Protein 6X3B (pdb70)

Structure (mmCIF, N/CA/C/O backbone):
data_6X3B
#
_entry.id   6X3B
#
_cell.length_a   97.680
_cell.length_b   54.050
_cell.length_c   137.920
_cell.angle_alpha   90.000
_cell.angle_beta   107.700
_cell.angle_gamma   90.000
#
_symmetry.space_group_name_H-M   'P 1 21 1'
#
loop_
_entity.id
_entity.type
_entity.pdbx_description
1 polymer 'GDP-6-deoxy-D-mannose reductase'
2 non-polymer 'NADPH DIHYDRO-NICOTINAMIDE-ADENINE-DINUCLEOTIDE PHOSPHATE'
3 non-polymer 'NITRATE ION'
4 non-polymer 'PYROPHOSPHATE 2-'
5 water water
#
loop_
_atom_site.group_PDB
_atom_site.id
_atom_site.type_symbol
_atom_site.label_atom_id
_atom_site.label_alt_id
_atom_site.label_comp_id
_atom_site.label_asym_id
_atom_site.label_entity_id
_atom_site.label_seq_id
_atom_site.pdbx_PDB_ins_code
_atom_site.Cartn_x
_atom_site.Cartn_y
_atom_site.Cartn_z
_atom_site.occupancy
_atom_site.B_iso_or_equiv
_atom_site.auth_seq_id
_atom_site.auth_comp_id
_atom_site.auth_asym_id
_atom_site.auth_atom_id
_atom_site.pdbx_PDB_model_num
ATOM 1 N N . GLN A 1 18 ? 63.565 -1.295 20.668 1.00 52.24 -2 GLN A N 1
ATOM 2 C CA . GLN A 1 18 ? 63.217 -2.226 19.593 1.00 53.36 -2 GLN A CA 1
ATOM 3 C C . GLN A 1 18 ? 61.767 -2.067 19.115 1.00 53.71 -2 GLN A C 1
ATOM 4 O O . GLN A 1 18 ? 60.822 -2.190 19.903 1.00 49.17 -2 GLN A O 1
ATOM 6 N N . GLY A 1 19 ? 61.610 -1.791 17.820 1.00 42.20 -1 GLY A N 1
ATOM 7 C CA . GLY A 1 19 ? 60.288 -1.768 17.210 1.00 43.62 -1 GLY A CA 1
ATOM 8 C C . GLY A 1 19 ? 59.440 -0.588 17.656 1.00 45.71 -1 GLY A C 1
ATOM 9 O O . GLY A 1 19 ? 59.922 0.538 17.831 1.00 37.32 -1 GLY A O 1
ATOM 10 N N . HIS A 1 20 ? 58.149 -0.858 17.845 1.00 40.75 0 HIS A N 1
ATOM 11 C CA . HIS A 1 20 ? 57.127 0.150 18.083 1.00 34.61 0 HIS A CA 1
ATOM 12 C C . HIS A 1 20 ? 56.903 0.381 19.573 1.00 39.30 0 HIS A C 1
ATOM 13 O O . HIS A 1 20 ? 57.146 -0.493 20.406 1.00 36.12 0 HIS A O 1
ATOM 20 N N . MET A 1 21 ? 56.412 1.578 19.897 1.00 32.69 1 MET A N 1
ATOM 21 C CA . MET A 1 21 ? 55.711 1.803 21.159 1.00 32.24 1 MET A CA 1
ATOM 22 C C . MET A 1 21 ? 54.336 1.139 21.057 1.00 34.35 1 MET A C 1
ATOM 23 O O . MET A 1 21 ? 53.455 1.637 20.353 1.00 38.44 1 MET A O 1
ATOM 28 N N . THR A 1 22 ? 54.151 0.029 21.761 1.00 31.93 2 THR A N 1
ATOM 29 C CA . THR A 1 22 ? 52.977 -0.819 21.594 1.00 32.05 2 THR A CA 1
ATOM 30 C C . THR A 1 22 ? 51.722 -0.209 22.221 1.00 31.84 2 THR A C 1
ATOM 31 O O . THR A 1 22 ? 51.779 0.406 23.289 1.00 29.42 2 THR A O 1
ATOM 35 N N . GLN A 1 23 ? 50.577 -0.398 21.549 1.00 26.65 3 GLN A N 1
ATOM 36 C CA . GLN A 1 23 ? 49.271 -0.015 22.063 1.00 28.32 3 GLN A CA 1
ATOM 37 C C . GLN A 1 23 ? 48.335 -1.213 22.024 1.00 20.82 3 GLN A C 1
ATOM 38 O O . GLN A 1 23 ? 48.403 -2.037 21.114 1.00 22.67 3 GLN A O 1
ATOM 44 N N . ARG A 1 24 ? 47.450 -1.285 23.014 1.00 20.85 4 ARG A N 1
ATOM 45 C CA . ARG A 1 24 ? 46.547 -2.415 23.170 1.00 19.54 4 ARG A CA 1
ATOM 46 C C . ARG A 1 24 ? 45.304 -2.193 22.318 1.00 23.91 4 ARG A C 1
ATOM 47 O O . ARG A 1 24 ? 44.641 -1.159 22.435 1.00 22.76 4 ARG A O 1
ATOM 55 N N . LEU A 1 25 ? 44.976 -3.181 21.491 1.00 20.53 5 LEU A N 1
ATOM 56 C CA . LEU A 1 25 ? 43.887 -3.084 20.532 1.00 18.28 5 LEU A CA 1
ATOM 57 C C . LEU A 1 25 ? 42.882 -4.192 20.820 1.00 22.05 5 LEU A C 1
ATOM 58 O O . LEU A 1 25 ? 43.259 -5.363 20.901 1.00 18.14 5 LEU A O 1
ATOM 63 N N . PHE A 1 26 ? 41.625 -3.824 21.012 1.00 21.79 6 PHE A N 1
ATOM 64 C CA . PHE A 1 26 ? 40.547 -4.797 21.121 1.00 18.06 6 PHE A CA 1
ATOM 65 C C . PHE A 1 26 ? 39.693 -4.719 19.865 1.00 18.71 6 PHE A C 1
ATOM 66 O O . PHE A 1 26 ? 39.364 -3.623 19.402 1.00 18.80 6 PHE A O 1
ATOM 74 N N . VAL A 1 27 ? 39.343 -5.884 19.313 1.00 17.97 7 VAL A N 1
ATOM 75 C CA . VAL A 1 27 ? 38.581 -5.985 18.070 1.00 17.03 7 VAL A CA 1
ATOM 76 C C . VAL A 1 27 ? 37.340 -6.833 18.333 1.00 24.64 7 VAL A C 1
ATOM 77 O O . VAL A 1 27 ? 37.453 -7.982 18.780 1.00 19.56 7 VAL A O 1
ATOM 81 N N . THR A 1 28 ? 36.165 -6.275 18.072 1.00 18.17 8 THR A N 1
ATOM 82 C CA . THR A 1 28 ? 34.967 -7.108 18.062 1.00 18.05 8 THR A CA 1
ATOM 83 C C . THR A 1 28 ? 34.840 -7.794 16.715 1.00 15.88 8 THR A C 1
ATOM 84 O O . THR A 1 28 ? 35.402 -7.350 15.719 1.00 17.54 8 THR A O 1
ATOM 88 N N . GLY A 1 29 ? 34.063 -8.879 16.681 1.00 17.51 9 GLY A N 1
ATOM 89 C CA . GLY A 1 29 ? 33.838 -9.562 15.420 1.00 17.50 9 GLY A CA 1
ATOM 90 C C . GLY A 1 29 ? 35.032 -10.321 14.907 1.00 19.79 9 GLY A C 1
ATOM 91 O O . GLY A 1 29 ? 35.146 -10.557 13.700 1.00 18.30 9 GLY A O 1
ATOM 92 N N . LEU A 1 30 ? 35.952 -10.695 15.793 1.00 17.49 10 LEU A N 1
ATOM 93 C CA . LEU A 1 30 ? 37.160 -11.374 15.334 1.00 22.16 10 LEU A CA 1
ATOM 94 C C . LEU A 1 30 ? 36.860 -12.688 14.620 1.00 23.93 10 LEU A C 1
ATOM 95 O O . LEU A 1 30 ? 37.676 -13.137 13.809 1.00 23.92 10 LEU A O 1
ATOM 100 N N . SER A 1 31 ? 35.711 -13.303 14.880 1.00 23.76 11 SER A N 1
ATOM 101 C CA . SER A 1 31 ? 35.404 -14.577 14.248 1.00 25.29 11 SER A CA 1
ATOM 102 C C . SER A 1 31 ? 34.788 -14.439 12.861 1.00 29.27 11 SER A C 1
ATOM 103 O O . SER A 1 31 ? 34.617 -15.452 12.178 1.00 21.43 11 SER A O 1
ATOM 106 N N . GLY A 1 32 ? 34.457 -13.227 12.413 1.00 25.59 12 GLY A N 1
ATOM 107 C CA . GLY A 1 32 ? 33.851 -13.052 11.107 1.00 21.42 12 GLY A CA 1
ATOM 108 C C . GLY A 1 32 ? 34.885 -12.997 9.990 1.00 24.04 12 GLY A C 1
ATOM 109 O O . GLY A 1 32 ? 36.075 -13.256 10.183 1.00 24.26 12 GLY A O 1
ATOM 110 N N . PHE A 1 33 ? 34.402 -12.619 8.796 1.00 25.36 13 PHE A N 1
ATOM 111 C CA . PHE A 1 33 ? 35.221 -12.596 7.582 1.00 21.62 13 PHE A CA 1
ATOM 112 C C . PHE A 1 33 ? 36.427 -11.672 7.741 1.00 25.53 13 PHE A C 1
ATOM 113 O O . PHE A 1 33 ? 37.578 -12.099 7.612 1.00 19.54 13 PHE A O 1
ATOM 121 N N . VAL A 1 34 ? 36.180 -10.401 8.047 1.00 19.70 14 VAL A N 1
ATOM 122 C CA . VAL A 1 34 ? 37.260 -9.427 8.143 1.00 18.70 14 VAL A CA 1
ATOM 123 C C . VAL A 1 34 ? 38.106 -9.682 9.388 1.00 18.47 14 VAL A C 1
ATOM 124 O O . VAL A 1 34 ? 39.339 -9.573 9.351 1.00 19.43 14 VAL A O 1
ATOM 128 N N . GLY A 1 35 ? 37.431 -9.994 10.497 1.00 16.00 15 GLY A N 1
ATOM 129 C CA . GLY A 1 35 ? 38.098 -10.241 11.789 1.00 19.92 15 GLY A CA 1
ATOM 130 C C . GLY A 1 35 ? 39.182 -11.300 11.683 1.00 22.12 15 GLY A C 1
ATOM 131 O O . GLY A 1 35 ? 40.304 -11.045 12.146 1.00 21.82 15 GLY A O 1
ATOM 132 N N . LYS A 1 36 ? 38.862 -12.437 11.062 1.00 20.11 16 LYS A N 1
ATOM 133 C CA . LYS A 1 36 ? 39.831 -13.555 10.900 1.00 26.10 16 LYS A CA 1
ATOM 134 C C . LYS A 1 36 ? 41.052 -13.071 10.111 1.00 24.88 16 LYS A C 1
ATOM 135 O O . LYS A 1 36 ? 42.170 -13.461 10.467 1.00 24.49 16 LYS A O 1
ATOM 141 N N . HIS A 1 37 ? 40.833 -12.267 9.070 1.00 18.99 17 HIS A N 1
ATOM 142 C CA . HIS A 1 37 ? 41.953 -11.716 8.268 1.00 22.78 17 HIS A CA 1
ATOM 143 C C . HIS A 1 37 ? 42.752 -10.721 9.118 1.00 21.54 17 HIS A C 1
ATOM 144 O O . HIS A 1 37 ? 43.977 -10.674 8.960 1.00 22.89 17 HIS A O 1
ATOM 151 N N . LEU A 1 38 ? 42.081 -9.965 9.992 1.00 25.03 18 LEU A N 1
ATOM 152 C CA . LEU A 1 38 ? 42.806 -8.992 10.810 1.00 20.87 18 LEU A CA 1
ATOM 153 C C . LEU A 1 38 ? 43.664 -9.688 11.861 1.00 21.73 18 LEU A C 1
ATOM 154 O O . LEU A 1 38 ? 44.803 -9.283 12.104 1.00 21.91 18 LEU A O 1
ATOM 159 N N . GLN A 1 39 ? 43.128 -10.731 12.503 1.00 24.20 19 GLN A N 1
ATOM 160 C CA . GLN A 1 39 ? 43.933 -11.483 13.458 1.00 25.93 19 GLN A CA 1
ATOM 161 C C . GLN A 1 39 ? 45.176 -12.070 12.793 1.00 24.74 19 GLN A C 1
ATOM 162 O O . GLN A 1 39 ? 46.271 -12.032 13.363 1.00 31.38 19 GLN A O 1
ATOM 168 N N . ALA A 1 40 ? 45.033 -12.601 11.579 1.00 25.64 20 ALA A N 1
ATOM 169 C CA . ALA A 1 40 ? 46.193 -13.140 10.871 1.00 26.18 20 ALA A CA 1
ATOM 170 C C . ALA A 1 40 ? 47.172 -12.029 10.508 1.00 31.11 20 ALA A C 1
ATOM 171 O O . ALA A 1 40 ? 48.385 -12.178 10.686 1.00 28.37 20 ALA A O 1
ATOM 173 N N . TYR A 1 41 ? 46.651 -10.905 10.015 1.00 26.51 21 TYR A N 1
ATOM 174 C CA . TYR A 1 41 ? 47.476 -9.747 9.692 1.00 25.14 21 TYR A CA 1
ATOM 175 C C . TYR A 1 41 ? 48.312 -9.328 10.886 1.00 24.90 21 TYR A C 1
ATOM 176 O O . TYR A 1 41 ? 49.533 -9.173 10.778 1.00 36.45 21 TYR A O 1
ATOM 185 N N . LEU A 1 42 ? 47.668 -9.148 12.045 1.00 25.05 22 LEU A N 1
ATOM 186 C CA . LEU A 1 42 ? 48.378 -8.694 13.233 1.00 27.79 22 LEU A CA 1
ATOM 187 C C . LEU A 1 42 ? 49.386 -9.718 13.732 1.00 35.46 22 LEU A C 1
ATOM 188 O O . LEU A 1 42 ? 50.336 -9.345 14.427 1.00 26.10 22 LEU A O 1
ATOM 193 N N . ALA A 1 43 ? 49.202 -10.995 13.403 1.00 31.80 23 ALA A N 1
ATOM 194 C CA . ALA A 1 43 ? 50.162 -12.000 13.840 1.00 40.13 23 ALA A CA 1
ATOM 195 C C . ALA A 1 43 ? 51.412 -12.002 12.973 1.00 37.61 23 ALA A C 1
ATOM 196 O O . ALA A 1 43 ? 52.486 -12.379 13.447 1.00 37.24 23 ALA A O 1
ATOM 198 N N . ALA A 1 44 ? 51.291 -11.591 11.712 1.00 32.22 24 ALA A N 1
ATOM 199 C CA . ALA A 1 44 ? 52.384 -11.688 10.755 1.00 31.65 24 ALA A CA 1
ATOM 200 C C . ALA A 1 44 ? 53.133 -10.379 10.541 1.00 40.77 24 ALA A C 1
ATOM 201 O O . ALA A 1 44 ? 54.289 -10.416 10.108 1.00 41.88 24 ALA A O 1
ATOM 203 N N . ALA A 1 45 ? 52.516 -9.237 10.822 1.00 34.42 25 ALA A N 1
ATOM 204 C CA . ALA A 1 45 ? 53.049 -7.950 10.395 1.00 38.03 25 ALA A CA 1
ATOM 205 C C . ALA A 1 45 ? 53.683 -7.199 11.558 1.00 39.55 25 ALA A C 1
ATOM 206 O O . ALA A 1 45 ? 53.463 -7.512 12.732 1.00 38.28 25 ALA A O 1
ATOM 208 N N . HIS A 1 46 ? 54.496 -6.200 11.207 1.00 41.31 26 HIS A N 1
ATOM 209 C CA . HIS A 1 46 ? 55.147 -5.331 12.182 1.00 42.68 26 HIS A CA 1
ATOM 210 C C . HIS A 1 46 ? 54.254 -4.117 12.392 1.00 36.15 26 HIS A C 1
ATOM 211 O O . HIS A 1 46 ? 54.048 -3.320 11.470 1.00 34.73 26 HIS A O 1
ATOM 218 N N . THR A 1 47 ? 53.712 -3.986 13.599 1.00 27.76 27 THR A N 1
ATOM 219 C CA . THR A 1 47 ? 52.660 -3.016 13.850 1.00 27.65 27 THR A CA 1
ATOM 220 C C . THR A 1 47 ? 52.794 -2.555 15.286 1.00 28.16 27 THR A C 1
ATOM 221 O O . THR A 1 47 ? 53.324 -3.293 16.117 1.00 28.43 27 THR A O 1
ATOM 225 N N . PRO A 1 48 ? 52.323 -1.352 15.617 1.00 28.70 28 PRO A N 1
ATOM 226 C CA . PRO A 1 48 ? 52.282 -0.966 17.031 1.00 31.16 28 PRO A CA 1
ATOM 227 C C . PRO A 1 48 ? 51.103 -1.559 17.784 1.00 28.35 28 PRO A C 1
ATOM 228 O O . PRO A 1 48 ? 51.029 -1.393 19.009 1.00 28.24 28 PRO A O 1
ATOM 232 N N . TRP A 1 49 ? 50.193 -2.255 17.101 1.00 27.30 29 TRP A N 1
ATOM 233 C CA . TRP A 1 49 ? 48.966 -2.740 17.721 1.00 27.79 29 TRP A CA 1
ATOM 234 C C . TRP A 1 49 ? 49.171 -4.155 18.239 1.00 27.48 29 TRP A C 1
ATOM 235 O O . TRP A 1 49 ? 49.521 -5.056 17.476 1.00 37.38 29 TRP A O 1
ATOM 246 N N . ALA A 1 50 ? 48.982 -4.338 19.539 1.00 26.70 30 ALA A N 1
ATOM 247 C CA . ALA A 1 50 ? 48.985 -5.657 20.158 1.00 27.14 30 ALA A CA 1
ATOM 248 C C . ALA A 1 50 ? 47.541 -6.079 20.372 1.00 23.42 30 ALA A C 1
ATOM 249 O O . ALA A 1 50 ? 46.816 -5.441 21.147 1.00 22.04 30 ALA A O 1
ATOM 251 N N . LEU A 1 51 ? 47.139 -7.163 19.715 1.00 22.50 31 LEU A N 1
ATOM 252 C CA . LEU A 1 51 ? 45.753 -7.616 19.778 1.00 22.85 31 LEU A CA 1
ATOM 253 C C . LEU A 1 51 ? 45.450 -8.228 21.140 1.00 26.95 31 LEU A C 1
ATOM 254 O O . LEU A 1 51 ? 46.085 -9.210 21.548 1.00 24.66 31 LEU A O 1
ATOM 259 N N . LEU A 1 52 ? 44.455 -7.674 21.830 1.00 22.50 32 LEU A N 1
ATOM 260 C CA . LEU A 1 52 ? 44.072 -8.210 23.130 1.00 21.99 32 LEU A CA 1
ATOM 261 C C . LEU A 1 52 ? 43.294 -9.516 22.965 1.00 25.57 32 LEU A C 1
ATOM 262 O O . LEU A 1 52 ? 42.508 -9.662 22.021 1.00 23.86 32 LEU A O 1
ATOM 267 N N . PRO A 1 53 ? 43.466 -10.465 23.882 1.00 23.88 33 PRO A N 1
ATOM 268 C CA . PRO A 1 53 ? 42.646 -11.679 23.853 1.00 23.96 33 PRO A CA 1
ATOM 269 C C . PRO A 1 53 ? 41.205 -11.368 24.229 1.00 23.25 33 PRO A C 1
ATOM 270 O O . PRO A 1 53 ? 40.888 -10.368 24.881 1.00 30.89 33 PRO A O 1
ATOM 274 N N . VAL A 1 54 ? 40.313 -12.239 23.777 1.00 22.63 34 VAL A N 1
ATOM 275 C CA . VAL A 1 54 ? 38.903 -12.174 24.141 1.00 27.78 34 VAL A CA 1
ATOM 276 C C . VAL A 1 54 ? 38.685 -13.183 25.270 1.00 28.93 34 VAL A C 1
ATOM 277 O O . VAL A 1 54 ? 38.828 -14.389 25.032 1.00 28.39 34 VAL A O 1
ATOM 281 N N . PRO A 1 55 ? 38.389 -12.738 26.495 1.00 24.67 35 PRO A N 1
ATOM 282 C CA . PRO A 1 55 ? 38.348 -13.677 27.634 1.00 32.39 35 PRO A CA 1
ATOM 283 C C . PRO A 1 55 ? 37.272 -14.743 27.545 1.00 33.94 35 PRO A C 1
ATOM 284 O O . PRO A 1 55 ? 37.448 -15.824 28.125 1.00 29.95 35 PRO A O 1
ATOM 288 N N . HIS A 1 56 ? 36.158 -14.478 26.867 1.00 29.38 36 HIS A N 1
ATOM 289 C CA . HIS A 1 56 ? 35.052 -15.431 26.815 1.00 29.53 36 HIS A CA 1
ATOM 290 C C . HIS A 1 56 ? 34.109 -14.973 25.711 1.00 30.42 36 HIS A C 1
ATOM 291 O O . HIS A 1 56 ? 34.205 -13.842 25.230 1.00 24.48 36 HIS A O 1
ATOM 298 N N . ARG A 1 57 ? 33.198 -15.860 25.309 1.00 25.53 37 ARG A N 1
ATOM 299 C CA . ARG A 1 57 ? 32.213 -15.490 24.300 1.00 25.45 37 ARG A CA 1
ATOM 300 C C . ARG A 1 57 ? 31.321 -14.381 24.846 1.00 28.64 37 ARG A C 1
ATOM 301 O O . ARG A 1 57 ? 31.039 -14.318 26.044 1.00 26.02 37 ARG A O 1
ATOM 303 N N . TYR A 1 58 ? 30.884 -13.487 23.961 1.00 25.92 38 TYR A N 1
ATOM 304 C CA . TYR A 1 58 ? 30.054 -12.375 24.394 1.00 26.67 38 TYR A CA 1
ATOM 305 C C . TYR A 1 58 ? 28.988 -12.107 23.347 1.00 21.30 38 TYR A C 1
ATOM 306 O O . TYR A 1 58 ? 29.106 -12.495 22.182 1.00 23.35 38 TYR A O 1
ATOM 315 N N . ASP A 1 59 ? 27.919 -11.469 23.803 1.00 24.71 39 ASP A N 1
ATOM 316 C CA . ASP A 1 59 ? 26.801 -11.072 22.962 1.00 23.31 39 ASP A CA 1
ATOM 317 C C . ASP A 1 59 ? 26.583 -9.580 23.166 1.00 19.41 39 ASP A C 1
ATOM 318 O O . ASP A 1 59 ? 26.289 -9.146 24.282 1.00 23.40 39 ASP A O 1
ATOM 323 N N . LEU A 1 60 ? 26.686 -8.810 22.083 1.00 22.19 40 LEU A N 1
ATOM 324 C CA . LEU A 1 60 ? 26.525 -7.364 22.171 1.00 22.07 40 LEU A CA 1
ATOM 325 C C . LEU A 1 60 ? 25.126 -6.968 22.611 1.00 26.70 40 LEU A C 1
ATOM 326 O O . LEU A 1 60 ? 24.941 -5.862 23.147 1.00 21.56 40 LEU A O 1
ATOM 331 N N . LEU A 1 61 ? 24.144 -7.849 22.412 1.00 20.10 41 LEU A N 1
ATOM 332 C CA . LEU A 1 61 ? 22.795 -7.644 22.919 1.00 27.24 41 LEU A CA 1
ATOM 333 C C . LEU A 1 61 ? 22.673 -7.837 24.425 1.00 25.82 41 LEU A C 1
ATOM 334 O O . LEU A 1 61 ? 21.617 -7.516 24.977 1.00 27.97 41 LEU A O 1
ATOM 339 N N . GLU A 1 62 ? 23.690 -8.376 25.098 1.00 23.05 42 GLU A N 1
ATOM 340 C CA . GLU A 1 62 ? 23.587 -8.720 26.518 1.00 22.57 42 GLU A CA 1
ATOM 341 C C . GLU A 1 62 ? 24.657 -7.965 27.301 1.00 25.61 42 GLU A C 1
ATOM 342 O O . GLU A 1 62 ? 25.807 -8.422 27.380 1.00 23.50 42 GLU A O 1
ATOM 348 N N . PRO A 1 63 ? 24.332 -6.812 27.893 1.00 25.26 43 PRO A N 1
ATOM 349 C CA . PRO A 1 63 ? 25.352 -6.042 28.626 1.00 28.43 43 PRO A CA 1
ATOM 350 C C . PRO A 1 63 ? 26.108 -6.835 29.687 1.00 29.81 43 PRO A C 1
ATOM 351 O O . PRO A 1 63 ? 27.302 -6.579 29.889 1.00 28.46 43 PRO A O 1
ATOM 355 N N . ASP A 1 64 ? 25.477 -7.802 30.360 1.00 26.69 44 ASP A N 1
ATOM 356 C CA . ASP A 1 64 ? 26.216 -8.556 31.381 1.00 35.24 44 ASP A CA 1
ATOM 357 C C . ASP A 1 64 ? 27.347 -9.389 30.799 1.00 24.07 44 ASP A C 1
ATOM 358 O O . ASP A 1 64 ? 28.289 -9.718 31.526 1.00 29.57 44 ASP A O 1
ATOM 363 N N . SER A 1 65 ? 27.273 -9.762 29.520 1.00 24.69 45 SER A N 1
ATOM 364 C CA . SER A 1 65 ? 28.353 -10.535 28.914 1.00 28.44 45 SER A CA 1
ATOM 365 C C . SER A 1 65 ? 29.555 -9.673 28.533 1.00 27.06 45 SER A C 1
ATOM 366 O O . SER A 1 65 ? 30.601 -10.215 28.156 1.00 24.59 45 SER A O 1
ATOM 369 N N . LEU A 1 66 ? 29.436 -8.349 28.614 1.00 26.38 46 LEU A N 1
ATOM 370 C CA . LEU A 1 66 ? 30.522 -7.465 28.200 1.00 28.56 46 LEU A CA 1
ATOM 371 C C . LEU A 1 66 ? 31.399 -7.015 29.357 1.00 31.11 46 LEU A C 1
ATOM 372 O O . LEU A 1 66 ? 32.530 -6.585 29.121 1.00 31.43 46 LEU A O 1
ATOM 377 N N . GLY A 1 67 ? 30.911 -7.132 30.588 1.00 30.75 47 GLY A N 1
ATOM 378 C CA . GLY A 1 67 ? 31.561 -6.562 31.752 1.00 38.75 47 GLY A CA 1
ATOM 379 C C . GLY A 1 67 ? 33.053 -6.778 31.887 1.00 43.29 47 GLY A C 1
ATOM 380 O O . GLY A 1 67 ? 33.801 -5.799 32.000 1.00 42.00 47 GLY A O 1
ATOM 381 N N . ASP A 1 68 ? 33.503 -8.038 31.867 1.00 37.91 48 ASP A N 1
ATOM 382 C CA . ASP A 1 68 ? 34.891 -8.385 32.161 1.00 35.55 48 ASP A CA 1
ATOM 383 C C . ASP A 1 68 ? 35.702 -8.720 30.911 1.00 34.78 48 ASP A C 1
ATOM 384 O O . ASP A 1 68 ? 36.643 -9.521 30.982 1.00 28.63 48 ASP A O 1
ATOM 389 N N . LEU A 1 69 ? 35.385 -8.102 29.768 1.00 24.03 49 LEU A N 1
ATOM 390 C CA . LEU A 1 69 ? 36.099 -8.427 28.539 1.00 22.75 49 LEU A CA 1
ATOM 391 C C . LEU A 1 69 ? 37.509 -7.840 28.480 1.00 20.75 49 LEU A C 1
ATOM 392 O O . LEU A 1 69 ? 38.294 -8.249 27.619 1.00 22.59 49 LEU A O 1
ATOM 397 N N . TRP A 1 70 ? 37.844 -6.880 29.335 1.00 22.58 50 TRP A N 1
ATOM 398 C CA . TRP A 1 70 ? 39.094 -6.125 29.209 1.00 19.25 50 TRP A CA 1
ATOM 399 C C . TRP A 1 70 ? 39.868 -6.155 30.525 1.00 23.99 50 TRP A C 1
ATOM 400 O O . TRP A 1 70 ? 39.973 -5.140 31.225 1.00 27.62 50 TRP A O 1
ATOM 411 N N . PRO A 1 71 ? 40.454 -7.306 30.876 1.00 26.68 51 PRO A N 1
ATOM 412 C CA . PRO A 1 71 ? 41.403 -7.314 32.011 1.00 26.84 51 PRO A CA 1
ATOM 413 C C . PRO A 1 71 ? 42.503 -6.273 31.847 1.00 24.07 51 PRO A C 1
ATOM 414 O O . PRO A 1 71 ? 42.769 -5.493 32.779 1.00 28.50 51 PRO A O 1
ATOM 418 N N . GLU A 1 72 ? 43.127 -6.207 30.673 1.00 23.36 52 GLU A N 1
ATOM 419 C CA . GLU A 1 72 ? 43.919 -5.042 30.289 1.00 22.79 52 GLU A CA 1
ATOM 420 C C . GLU A 1 72 ? 43.077 -4.108 29.420 1.00 24.00 52 GLU A C 1
ATOM 421 O O . GLU A 1 72 ? 42.381 -4.561 28.506 1.00 24.79 52 GLU A O 1
ATOM 427 N N . LEU A 1 73 ? 43.175 -2.796 29.693 1.00 23.49 53 LEU A N 1
ATOM 428 C CA . LEU A 1 73 ? 42.343 -1.794 29.009 1.00 25.16 53 LEU A CA 1
ATOM 429 C C . LEU A 1 73 ? 42.850 -1.549 27.590 1.00 22.59 53 LEU A C 1
ATOM 430 O O . LEU A 1 73 ? 44.048 -1.330 27.396 1.00 24.80 53 LEU A O 1
ATOM 435 N N . PRO A 1 74 ? 41.987 -1.580 26.579 1.00 19.54 54 PRO A N 1
ATOM 436 C CA . PRO A 1 74 ? 42.452 -1.237 25.230 1.00 21.36 54 PRO A CA 1
ATOM 437 C C . PRO A 1 74 ? 42.724 0.258 25.102 1.00 21.20 54 PRO A C 1
ATOM 438 O O . PRO A 1 74 ? 42.041 1.090 25.702 1.00 18.87 54 PRO A O 1
ATOM 442 N N . ASP A 1 75 ? 43.766 0.581 24.335 1.00 20.42 55 ASP A N 1
ATOM 443 C CA . ASP A 1 75 ? 43.996 1.944 23.871 1.00 25.03 55 ASP A CA 1
ATOM 444 C C . ASP A 1 75 ? 43.132 2.274 22.670 1.00 21.56 55 ASP A C 1
ATOM 445 O O . ASP A 1 75 ? 42.880 3.454 22.385 1.00 18.54 55 ASP A O 1
ATOM 450 N N . ALA A 1 76 ? 42.733 1.248 21.932 1.00 19.75 56 ALA A N 1
ATOM 451 C CA . ALA A 1 76 ? 41.952 1.438 20.718 1.00 19.11 56 ALA A CA 1
ATOM 452 C C . ALA A 1 76 ? 41.038 0.241 20.539 1.00 23.48 56 ALA A C 1
ATOM 453 O O . ALA A 1 76 ? 41.357 -0.872 20.953 1.00 20.52 56 ALA A O 1
ATOM 455 N N . VAL A 1 77 ? 39.907 0.486 19.897 1.00 19.79 57 VAL A N 1
ATOM 456 C CA . VAL A 1 77 ? 38.909 -0.530 19.615 1.00 19.94 57 VAL A CA 1
ATOM 457 C C . VAL A 1 77 ? 38.552 -0.410 18.144 1.00 19.48 57 VAL A C 1
ATOM 458 O O . VAL A 1 77 ? 38.370 0.703 17.646 1.00 20.45 57 VAL A O 1
ATOM 462 N N . ILE A 1 78 ? 38.506 -1.538 17.436 1.00 15.46 58 ILE A N 1
ATOM 463 C CA . ILE A 1 78 ? 37.912 -1.609 16.102 1.00 15.44 58 ILE A CA 1
ATOM 464 C C . ILE A 1 78 ? 36.656 -2.447 16.229 1.00 22.34 58 ILE A C 1
ATOM 465 O O . ILE A 1 78 ? 36.710 -3.595 16.696 1.00 18.98 58 ILE A O 1
ATOM 470 N N . HIS A 1 79 ? 35.520 -1.869 15.852 1.00 17.43 59 HIS A N 1
ATOM 471 C CA . HIS A 1 79 ? 34.230 -2.499 16.067 1.00 17.88 59 HIS A CA 1
ATOM 472 C C . HIS A 1 79 ? 33.754 -2.995 14.706 1.00 18.83 59 HIS A C 1
ATOM 473 O O . HIS A 1 79 ? 33.267 -2.210 13.889 1.00 17.36 59 HIS A O 1
ATOM 480 N N . LEU A 1 80 ? 33.926 -4.300 14.467 1.00 20.30 60 LEU A N 1
ATOM 481 C CA . LEU A 1 80 ? 33.484 -4.988 13.266 1.00 19.17 60 LEU A CA 1
ATOM 482 C C . LEU A 1 80 ? 32.173 -5.734 13.447 1.00 18.64 60 LEU A C 1
ATOM 483 O O . LEU A 1 80 ? 31.451 -5.930 12.467 1.00 22.57 60 LEU A O 1
ATOM 488 N N . ALA A 1 81 ? 31.847 -6.146 14.666 1.00 20.14 61 ALA A N 1
ATOM 489 C CA . ALA A 1 81 ? 30.801 -7.140 14.879 1.00 18.57 61 ALA A CA 1
ATOM 490 C C . ALA A 1 81 ? 29.411 -6.602 14.554 1.00 24.51 61 ALA A C 1
ATOM 491 O O . ALA A 1 81 ? 29.083 -5.445 14.839 1.00 21.33 61 ALA A O 1
ATOM 493 N N . GLY A 1 82 ? 28.576 -7.458 13.993 1.00 17.69 62 GLY A N 1
ATOM 494 C CA . GLY A 1 82 ? 27.207 -7.067 13.734 1.00 22.91 62 GLY A CA 1
ATOM 495 C C . GLY A 1 82 ? 26.531 -7.997 12.748 1.00 22.30 62 GLY A C 1
ATOM 496 O O . GLY A 1 82 ? 27.080 -9.020 12.334 1.00 18.11 62 GLY A O 1
ATOM 497 N N . GLN A 1 83 ? 25.333 -7.581 12.365 1.00 16.56 63 GLN A N 1
ATOM 498 C CA . GLN A 1 83 ? 24.489 -8.299 11.428 1.00 19.09 63 GLN A CA 1
ATOM 499 C C . GLN A 1 83 ? 24.772 -7.669 10.069 1.00 23.51 63 GLN A C 1
ATOM 500 O O . GLN A 1 83 ? 24.459 -6.495 9.845 1.00 20.30 63 GLN A O 1
ATOM 506 N N . THR A 1 84 ? 25.405 -8.417 9.174 1.00 18.45 64 THR A N 1
ATOM 507 C CA . THR A 1 84 ? 26.005 -7.799 7.998 1.00 22.59 64 THR A CA 1
ATOM 508 C C . THR A 1 84 ? 25.337 -8.218 6.696 1.00 21.38 64 THR A C 1
ATOM 509 O O . THR A 1 84 ? 25.836 -7.868 5.622 1.00 23.12 64 THR A O 1
ATOM 513 N N . TYR A 1 85 ? 24.233 -8.950 6.760 1.00 20.88 65 TYR A N 1
ATOM 514 C CA . TYR A 1 85 ? 23.585 -9.504 5.577 1.00 27.23 65 TYR A CA 1
ATOM 515 C C . TYR A 1 85 ? 22.329 -8.690 5.251 1.00 26.16 65 TYR A C 1
ATOM 516 O O . TYR A 1 85 ? 21.408 -8.618 6.068 1.00 24.26 65 TYR A O 1
ATOM 525 N N . VAL A 1 86 ? 22.294 -8.084 4.056 1.00 23.66 66 VAL A N 1
ATOM 526 C CA . VAL A 1 86 ? 21.138 -7.271 3.681 1.00 18.37 66 VAL A CA 1
ATOM 527 C C . VAL A 1 86 ? 19.842 -8.076 3.644 1.00 20.54 66 VAL A C 1
ATOM 528 O O . VAL A 1 86 ? 18.835 -7.603 4.191 1.00 21.84 66 VAL A O 1
ATOM 532 N N . PRO A 1 87 ? 19.795 -9.287 3.069 1.00 27.22 67 PRO A N 1
ATOM 533 C CA . PRO A 1 87 ? 18.512 -10.015 3.099 1.00 23.06 67 PRO A CA 1
ATOM 534 C C . PRO A 1 87 ? 18.029 -10.310 4.505 1.00 21.99 67 PRO A C 1
ATOM 535 O O . PRO A 1 87 ? 16.830 -10.213 4.764 1.00 22.48 67 PRO A O 1
ATOM 539 N N . GLU A 1 88 ? 18.936 -10.618 5.440 1.00 19.22 68 GLU A N 1
ATOM 540 C CA . GLU A 1 88 ? 18.525 -10.840 6.823 1.00 21.17 68 GLU A CA 1
ATOM 541 C C . GLU A 1 88 ? 17.954 -9.565 7.447 1.00 18.69 68 GLU A C 1
ATOM 542 O O . GLU A 1 88 ? 17.033 -9.620 8.271 1.00 19.62 68 GLU A O 1
ATOM 548 N N . ALA A 1 89 ? 18.504 -8.409 7.081 1.00 16.75 69 ALA A N 1
ATOM 549 C CA . ALA A 1 89 ? 17.991 -7.157 7.630 1.00 17.47 69 ALA A CA 1
ATOM 550 C C . ALA A 1 89 ? 16.597 -6.869 7.095 1.00 17.70 69 ALA A C 1
ATOM 551 O O . ALA A 1 89 ? 15.737 -6.374 7.829 1.00 19.25 69 ALA A O 1
ATOM 553 N N . PHE A 1 90 ? 16.349 -7.161 5.819 1.00 15.46 70 PHE A N 1
ATOM 554 C CA . PHE A 1 90 ? 14.990 -6.997 5.310 1.00 21.48 70 PHE A CA 1
ATOM 555 C C . PHE A 1 90 ? 14.032 -7.960 5.995 1.00 25.34 70 PHE A C 1
ATOM 556 O O . PHE A 1 90 ? 12.872 -7.615 6.254 1.00 21.18 70 PHE A O 1
ATOM 564 N N . ARG A 1 91 ? 14.507 -9.176 6.300 1.00 23.74 71 ARG A N 1
ATOM 565 C CA . ARG A 1 91 ? 13.656 -10.170 6.946 1.00 21.23 71 ARG A CA 1
ATOM 566 C C . ARG A 1 91 ? 13.270 -9.746 8.355 1.00 25.91 71 ARG A C 1
ATOM 567 O O . ARG A 1 91 ? 12.119 -9.933 8.768 1.00 21.26 71 ARG A O 1
ATOM 575 N N . ASP A 1 92 ? 14.218 -9.188 9.116 1.00 20.29 72 ASP A N 1
ATOM 576 C CA . ASP A 1 92 ? 13.991 -8.813 10.511 1.00 21.47 72 ASP A CA 1
ATOM 577 C C . ASP A 1 92 ? 14.723 -7.502 10.788 1.00 24.94 72 ASP A C 1
ATOM 578 O O . ASP A 1 92 ? 15.820 -7.487 11.372 1.00 20.39 72 ASP A O 1
ATOM 583 N N . PRO A 1 93 ? 14.139 -6.371 10.369 1.00 19.60 73 PRO A N 1
ATOM 584 C CA . PRO A 1 93 ? 14.831 -5.074 10.550 1.00 17.27 73 PRO A CA 1
ATOM 585 C C . PRO A 1 93 ? 15.061 -4.718 12.008 1.00 18.23 73 PRO A C 1
ATOM 586 O O . PRO A 1 93 ? 16.110 -4.170 12.350 1.00 19.75 73 PRO A O 1
ATOM 590 N N . ALA A 1 94 ? 14.104 -5.022 12.887 1.00 19.67 74 ALA A N 1
ATOM 591 C CA . ALA A 1 94 ? 14.274 -4.714 14.298 1.00 20.47 74 ALA A CA 1
ATOM 592 C C . ALA A 1 94 ? 15.511 -5.387 14.864 1.00 20.14 74 ALA A C 1
ATOM 593 O O . ALA A 1 94 ? 16.306 -4.750 15.567 1.00 20.43 74 ALA A O 1
ATOM 595 N N . ARG A 1 95 ? 15.704 -6.671 14.548 1.00 19.88 75 ARG A N 1
ATOM 596 C CA . ARG A 1 95 ? 16.869 -7.375 15.073 1.00 17.58 75 ARG A CA 1
ATOM 597 C C . ARG A 1 95 ? 18.159 -6.796 14.520 1.00 20.01 75 ARG A C 1
ATOM 598 O O . ARG A 1 95 ? 19.175 -6.750 15.219 1.00 19.89 75 ARG A O 1
ATOM 606 N N . THR A 1 96 ? 18.161 -6.389 13.251 1.00 18.80 76 THR A N 1
ATOM 607 C CA . THR A 1 96 ? 19.370 -5.771 12.715 1.00 21.17 76 THR A CA 1
ATOM 608 C C . THR A 1 96 ? 19.645 -4.431 13.400 1.00 19.74 76 THR A C 1
ATOM 609 O O . THR A 1 96 ? 20.797 -4.115 13.732 1.00 17.27 76 THR A O 1
ATOM 613 N N . LEU A 1 97 ? 18.593 -3.656 13.679 1.00 17.93 77 LEU A N 1
ATOM 614 C CA . LEU A 1 97 ? 18.793 -2.407 14.406 1.00 19.84 77 LEU A CA 1
ATOM 615 C C . LEU A 1 97 ? 19.274 -2.670 15.822 1.00 21.67 77 LEU A C 1
ATOM 616 O O . LEU A 1 97 ? 20.172 -1.975 16.304 1.00 18.19 77 LEU A O 1
ATOM 621 N N . GLN A 1 98 ? 18.698 -3.679 16.498 1.00 21.78 78 GLN A N 1
ATOM 622 C CA . GLN A 1 98 ? 19.124 -4.009 17.854 1.00 18.58 78 GLN A CA 1
ATOM 623 C C . GLN A 1 98 ? 20.601 -4.376 17.890 1.00 20.54 78 GLN A C 1
ATOM 624 O O . GLN A 1 98 ? 21.355 -3.868 18.727 1.00 18.29 78 GLN A O 1
ATOM 630 N N . ILE A 1 99 ? 21.025 -5.273 16.996 1.00 18.97 79 ILE A N 1
ATOM 631 C CA . ILE A 1 99 ? 22.411 -5.740 17.004 1.00 16.27 79 ILE A CA 1
ATOM 632 C C . ILE A 1 99 ? 23.356 -4.605 16.621 1.00 18.75 79 ILE A C 1
ATOM 633 O O . ILE A 1 99 ? 24.360 -4.347 17.299 1.00 17.30 79 ILE A O 1
ATOM 638 N N . ASN A 1 100 ? 23.059 -3.930 15.513 1.00 16.03 80 ASN A N 1
ATOM 639 C CA . ASN A 1 100 ? 24.031 -3.002 14.964 1.00 18.64 80 ASN A CA 1
ATOM 640 C C . ASN A 1 100 ? 24.022 -1.663 15.683 1.00 16.19 80 ASN A C 1
ATOM 641 O O . ASN A 1 100 ? 25.072 -1.012 15.786 1.00 21.08 80 ASN A O 1
ATOM 646 N N . LEU A 1 101 ? 22.878 -1.234 16.207 1.00 14.75 81 LEU A N 1
ATOM 647 C CA . LEU A 1 101 ? 22.836 0.061 16.877 1.00 17.98 81 LEU A CA 1
ATOM 648 C C . LEU A 1 101 ? 22.846 -0.096 18.389 1.00 18.10 81 LEU A C 1
ATOM 649 O O . LEU A 1 101 ? 23.721 0.453 19.070 1.00 16.23 81 LEU A O 1
ATOM 654 N N . LEU A 1 102 ? 21.871 -0.832 18.934 1.00 17.13 82 LEU A N 1
ATOM 655 C CA . LEU A 1 102 ? 21.849 -1.031 20.378 1.00 19.99 82 LEU A CA 1
ATOM 656 C C . LEU A 1 102 ? 23.051 -1.854 20.837 1.00 19.43 82 LEU A C 1
ATOM 657 O O . LEU A 1 102 ? 23.555 -1.648 21.943 1.00 20.37 82 LEU A O 1
ATOM 662 N N . GLY A 1 103 ? 23.523 -2.784 20.005 1.00 18.60 83 GLY A N 1
ATOM 663 C CA . GLY A 1 103 ? 24.730 -3.521 20.355 1.00 19.11 83 GLY A CA 1
ATOM 664 C C . GLY A 1 103 ? 25.950 -2.615 20.419 1.00 22.17 83 GLY A C 1
ATOM 665 O O . GLY A 1 103 ? 26.797 -2.751 21.308 1.00 19.96 83 GLY A O 1
ATOM 666 N N . THR A 1 104 ? 26.051 -1.676 19.482 1.00 18.43 84 THR A N 1
ATOM 667 C CA . THR A 1 104 ? 27.138 -0.707 19.538 1.00 21.36 84 THR A CA 1
ATOM 668 C C . THR A 1 104 ? 27.032 0.161 20.786 1.00 16.53 84 THR A C 1
ATOM 669 O O . THR A 1 104 ? 28.037 0.423 21.465 1.00 16.65 84 THR A O 1
ATOM 673 N N . LEU A 1 105 ? 25.814 0.570 21.137 1.00 20.26 85 LEU A N 1
ATOM 674 C CA . LEU A 1 105 ? 25.629 1.340 22.359 1.00 18.15 85 LEU A CA 1
ATOM 675 C C . LEU A 1 105 ? 26.027 0.532 23.585 1.00 22.49 85 LEU A C 1
ATOM 676 O O . LEU A 1 105 ? 26.678 1.057 24.499 1.00 17.42 85 LEU A O 1
ATOM 681 N N . ASN A 1 106 ? 25.632 -0.749 23.642 1.00 21.29 86 ASN A N 1
ATOM 682 C CA . ASN A 1 106 ? 26.031 -1.552 24.791 1.00 17.75 86 ASN A CA 1
ATOM 683 C C . ASN A 1 106 ? 27.546 -1.647 24.884 1.00 17.77 86 ASN A C 1
ATOM 684 O O . ASN A 1 106 ? 28.116 -1.537 25.977 1.00 20.42 86 ASN A O 1
ATOM 689 N N . LEU A 1 107 ? 28.217 -1.857 23.752 1.00 19.45 87 LEU A N 1
ATOM 690 C CA . LEU A 1 107 ? 29.681 -1.882 23.758 1.00 19.26 87 LEU A CA 1
ATOM 691 C C . LEU A 1 107 ? 30.262 -0.562 24.266 1.00 18.41 87 LEU A C 1
ATOM 692 O O . LEU A 1 107 ? 31.175 -0.548 25.098 1.00 18.79 87 LEU A O 1
ATOM 697 N N . LEU A 1 108 ? 29.761 0.564 23.751 1.00 14.19 88 LEU A N 1
ATOM 698 C CA . LEU A 1 108 ? 30.275 1.863 24.181 1.00 15.76 88 LEU A CA 1
ATOM 699 C C . LEU A 1 108 ? 30.104 2.049 25.685 1.00 17.97 88 LEU A C 1
ATOM 700 O O . LEU A 1 108 ? 31.043 2.452 26.381 1.00 17.61 88 LEU A O 1
ATOM 705 N N . GLN A 1 109 ? 28.928 1.690 26.218 1.00 20.06 89 GLN A N 1
ATOM 706 C CA . GLN A 1 109 ? 28.684 1.856 27.650 1.00 16.82 89 GLN A CA 1
ATOM 707 C C . GLN A 1 109 ? 29.568 0.939 28.491 1.00 22.77 89 GLN A C 1
ATOM 708 O O . GLN A 1 109 ? 30.037 1.340 29.571 1.00 20.29 89 GLN A O 1
ATOM 714 N N . ALA A 1 110 ? 29.758 -0.310 28.050 1.00 20.23 90 ALA A N 1
ATOM 715 C CA . ALA A 1 110 ? 30.645 -1.221 28.764 1.00 18.98 90 ALA A CA 1
ATOM 716 C C . ALA A 1 110 ? 32.080 -0.686 28.787 1.00 23.21 90 ALA A C 1
ATOM 717 O O . ALA A 1 110 ? 32.752 -0.717 29.828 1.00 22.30 90 ALA A O 1
ATOM 719 N N . LEU A 1 111 ? 32.570 -0.211 27.636 1.00 21.19 91 LEU A N 1
ATOM 720 C CA . LEU A 1 111 ? 33.895 0.407 27.580 1.00 20.91 91 LEU A CA 1
ATOM 721 C C . LEU A 1 111 ? 33.975 1.601 28.525 1.00 21.21 91 LEU A C 1
ATOM 722 O O . LEU A 1 111 ? 34.957 1.764 29.269 1.00 21.21 91 LEU A O 1
ATOM 727 N N . LYS A 1 112 ? 32.941 2.446 28.514 1.00 19.96 92 LYS A N 1
ATOM 728 C CA . LYS A 1 112 ? 32.916 3.611 29.390 1.00 21.97 92 LYS A CA 1
ATOM 729 C C . LYS A 1 112 ? 33.004 3.195 30.852 1.00 24.46 92 LYS A C 1
ATOM 730 O O . LYS A 1 112 ? 33.816 3.736 31.621 1.00 23.25 92 LYS A O 1
ATOM 736 N N . ALA A 1 113 ? 32.186 2.212 31.254 1.00 19.58 93 ALA A N 1
ATOM 737 C CA . ALA A 1 113 ? 32.176 1.794 32.653 1.00 21.44 93 ALA A CA 1
ATOM 738 C C . ALA A 1 113 ? 33.527 1.233 33.078 1.00 24.54 93 ALA A C 1
ATOM 739 O O . ALA A 1 113 ? 33.915 1.371 34.244 1.00 21.69 93 ALA A O 1
ATOM 741 N N . ARG A 1 114 ? 34.241 0.588 32.154 1.00 22.18 94 ARG A N 1
ATOM 742 C CA . ARG A 1 114 ? 35.545 0.011 32.459 1.00 26.68 94 ARG A CA 1
ATOM 743 C C . ARG A 1 114 ? 36.646 1.070 32.570 1.00 26.29 94 ARG A C 1
ATOM 744 O O . ARG A 1 114 ? 37.697 0.808 33.170 1.00 25.11 94 ARG A O 1
ATOM 752 N N . GLY A 1 115 ? 36.423 2.263 32.037 1.00 20.97 95 GLY A N 1
ATOM 753 C CA . GLY A 1 115 ? 37.403 3.335 32.079 1.00 17.67 95 GLY A CA 1
ATOM 754 C C . GLY A 1 115 ? 38.031 3.656 30.746 1.00 23.62 95 GLY A C 1
ATOM 755 O O . GLY A 1 115 ? 38.965 4.470 30.693 1.00 22.02 95 GLY A O 1
ATOM 756 N N . PHE A 1 116 ? 37.551 3.042 29.668 1.00 20.69 96 PHE A N 1
ATOM 757 C CA . PHE A 1 116 ? 38.049 3.349 28.337 1.00 23.56 96 PHE A CA 1
ATOM 758 C C . PHE A 1 116 ? 37.887 4.835 28.044 1.00 22.34 96 PHE A C 1
ATOM 759 O O . PHE A 1 116 ? 36.896 5.457 28.430 1.00 23.36 96 PHE A O 1
ATOM 767 N N . SER A 1 117 ? 38.887 5.408 27.372 1.00 21.89 97 SER A N 1
ATOM 768 C CA . SER A 1 117 ? 38.761 6.758 26.835 1.00 26.11 97 SER A CA 1
ATOM 769 C C . SER A 1 117 ? 39.672 6.941 25.632 1.00 21.92 97 SER A C 1
ATOM 770 O O . SER A 1 117 ? 40.062 8.071 25.318 1.00 23.18 97 SER A O 1
ATOM 773 N N . GLY A 1 118 ? 39.998 5.848 24.936 1.00 23.30 98 GLY A N 1
ATOM 774 C CA . GLY A 1 118 ? 40.899 5.863 23.792 1.00 22.18 98 GLY A CA 1
ATOM 775 C C . GLY A 1 118 ? 40.215 6.007 22.441 1.00 25.20 98 GLY A C 1
ATOM 776 O O . GLY A 1 118 ? 39.214 6.713 22.288 1.00 20.98 98 GLY A O 1
ATOM 777 N N . THR A 1 119 ? 40.789 5.355 21.434 1.00 21.59 99 THR A N 1
ATOM 778 C CA . THR A 1 119 ? 40.334 5.508 20.058 1.00 21.95 99 THR A CA 1
ATOM 779 C C . THR A 1 119 ? 39.309 4.427 19.716 1.00 20.84 99 THR A C 1
ATOM 780 O O . THR A 1 119 ? 39.526 3.241 19.969 1.00 18.03 99 THR A O 1
ATOM 784 N N . PHE A 1 120 ? 38.181 4.845 19.168 1.00 14.37 100 PHE A N 1
ATOM 785 C CA . PHE A 1 120 ? 37.118 3.930 18.778 1.00 18.74 100 PHE A CA 1
ATOM 786 C C . PHE A 1 120 ? 36.901 4.083 17.280 1.00 20.78 100 PHE A C 1
ATOM 787 O O . PHE A 1 120 ? 36.398 5.115 16.832 1.00 18.31 100 PHE A O 1
ATOM 795 N N . LEU A 1 121 ? 37.252 3.055 16.506 1.00 14.02 101 LEU A N 1
ATOM 796 C CA . LEU A 1 121 ? 37.043 3.085 15.066 1.00 13.90 101 LEU A CA 1
ATOM 797 C C . LEU A 1 121 ? 35.805 2.241 14.750 1.00 16.07 101 LEU A C 1
ATOM 798 O O . LEU A 1 121 ? 35.819 1.013 14.904 1.00 16.21 101 LEU A O 1
ATOM 803 N N . TYR A 1 122 ? 34.734 2.909 14.328 1.00 14.99 102 TYR A N 1
ATOM 804 C CA . TYR A 1 122 ? 33.498 2.243 13.960 1.00 15.10 102 TYR A CA 1
ATOM 805 C C . TYR A 1 122 ? 33.561 1.889 12.482 1.00 18.36 102 TYR A C 1
ATOM 806 O O . TYR A 1 122 ? 33.888 2.742 11.651 1.00 17.82 102 TYR A O 1
ATOM 815 N N . ILE A 1 123 ? 33.279 0.629 12.156 1.00 13.65 103 ILE A N 1
ATOM 816 C CA . ILE A 1 123 ? 33.324 0.166 10.780 1.00 13.40 103 ILE A CA 1
ATOM 817 C C . ILE A 1 123 ? 31.899 0.218 10.238 1.00 20.63 103 ILE A C 1
ATOM 818 O O . ILE A 1 123 ? 31.037 -0.585 10.626 1.00 18.20 103 ILE A O 1
ATOM 823 N N . SER A 1 124 ? 31.661 1.176 9.339 1.00 16.90 104 SER A N 1
ATOM 824 C CA . SER A 1 124 ? 30.367 1.352 8.68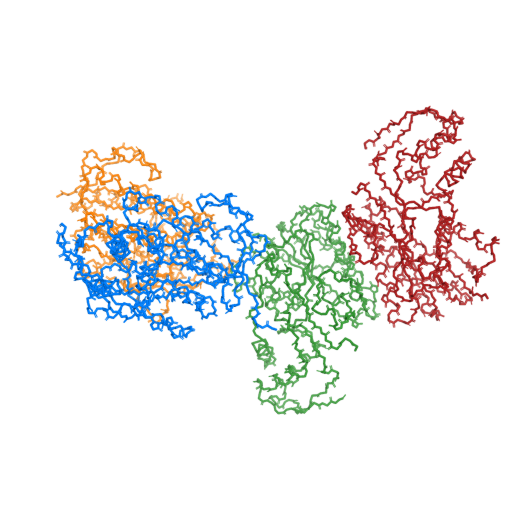6 1.00 16.88 104 SER A CA 1
ATOM 825 C C . SER A 1 124 ? 30.385 0.626 7.346 1.00 18.17 104 SER A C 1
ATOM 826 O O . SER A 1 124 ? 30.877 -0.504 7.261 1.00 16.30 104 SER A O 1
ATOM 829 N N . SER A 1 125 ? 29.864 1.253 6.296 1.00 17.03 105 SER A N 1
ATOM 830 C CA . SER A 1 125 ? 29.809 0.635 4.975 1.00 17.57 105 SER A CA 1
ATOM 831 C C . SER A 1 125 ? 29.558 1.705 3.927 1.00 17.95 105 SER A C 1
ATOM 832 O O . SER A 1 125 ? 28.799 2.639 4.173 1.00 17.55 105 SER A O 1
ATOM 835 N N . GLY A 1 126 ? 30.197 1.561 2.765 1.00 21.38 106 GLY A N 1
ATOM 836 C CA . GLY A 1 126 ? 29.866 2.427 1.642 1.00 19.63 106 GLY A CA 1
ATOM 837 C C . GLY A 1 126 ? 28.432 2.274 1.174 1.00 22.38 106 GLY A C 1
ATOM 838 O O . GLY A 1 126 ? 27.966 3.085 0.368 1.00 21.33 106 GLY A O 1
ATOM 839 N N . ASP A 1 127 ? 27.726 1.255 1.671 1.00 18.46 107 ASP A N 1
ATOM 840 C CA . ASP A 1 127 ? 26.322 1.056 1.338 1.00 20.12 107 ASP A CA 1
ATOM 841 C C . ASP A 1 127 ? 25.435 2.144 1.936 1.00 21.72 107 ASP A C 1
ATOM 842 O O . ASP A 1 127 ? 24.301 2.301 1.485 1.00 19.44 107 ASP A O 1
ATOM 847 N N . VAL A 1 128 ? 25.921 2.918 2.919 1.00 19.70 108 VAL A N 1
ATOM 848 C CA . VAL A 1 128 ? 25.068 3.982 3.458 1.00 17.05 108 VAL A CA 1
ATOM 849 C C . VAL A 1 128 ? 24.733 5.033 2.411 1.00 19.02 108 VAL A C 1
ATOM 850 O O . VAL A 1 128 ? 23.715 5.725 2.542 1.00 19.32 108 VAL A O 1
ATOM 854 N N . TYR A 1 129 ? 25.560 5.189 1.370 1.00 16.61 109 TYR A N 1
ATOM 855 C CA . TYR A 1 129 ? 25.302 6.285 0.438 1.00 21.02 109 TYR A CA 1
ATOM 856 C C . TYR A 1 129 ? 24.025 6.072 -0.371 1.00 20.72 109 TYR A C 1
ATOM 857 O O . TYR A 1 129 ? 23.368 7.054 -0.736 1.00 22.32 109 TYR A O 1
ATOM 866 N N . GLY A 1 130 ? 23.651 4.821 -0.660 1.00 20.95 110 GLY A N 1
ATOM 867 C CA . GLY A 1 130 ? 22.465 4.608 -1.476 1.00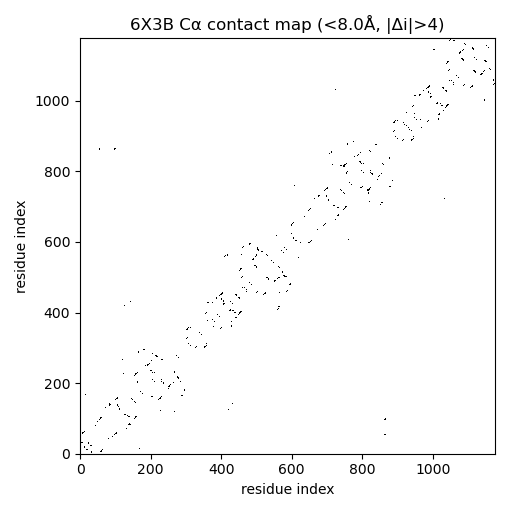 20.46 110 GLY A CA 1
ATOM 868 C C . GLY A 1 130 ? 22.694 4.944 -2.946 1.00 27.72 110 GLY A C 1
ATOM 869 O O . GLY A 1 130 ? 23.770 4.738 -3.504 1.00 26.80 110 GLY A O 1
ATOM 870 N N . GLN A 1 131 ? 21.650 5.463 -3.588 1.00 23.05 111 GLN A N 1
ATOM 871 C CA . GLN A 1 131 ? 21.706 5.749 -5.015 1.00 25.86 111 GLN A CA 1
ATOM 872 C C . GLN A 1 131 ? 22.494 7.029 -5.236 1.00 25.15 111 GLN A C 1
ATOM 873 O O . GLN A 1 131 ? 22.211 8.057 -4.614 1.00 26.78 111 GLN A O 1
ATOM 879 N N . VAL A 1 132 ? 23.506 6.964 -6.089 1.00 21.68 112 VAL A N 1
ATOM 880 C CA . VAL A 1 132 ? 24.348 8.122 -6.361 1.00 26.48 112 VAL A CA 1
ATOM 881 C C . VAL A 1 132 ? 24.370 8.339 -7.868 1.00 29.24 112 VAL A C 1
ATOM 882 O O . VAL A 1 132 ? 24.573 7.390 -8.633 1.00 26.11 112 VAL A O 1
ATOM 886 N N . ALA A 1 133 ? 24.122 9.574 -8.295 1.00 30.60 113 ALA A N 1
ATOM 887 C CA . ALA A 1 133 ? 24.131 9.874 -9.720 1.00 34.98 113 ALA A CA 1
ATOM 888 C C . ALA A 1 133 ? 25.546 9.756 -10.267 1.00 30.87 113 ALA A C 1
ATOM 889 O O . ALA A 1 133 ? 26.520 10.093 -9.589 1.00 30.79 113 ALA A O 1
ATOM 891 N N . GLU A 1 134 ? 25.659 9.269 -11.505 1.00 33.97 114 GLU A N 1
ATOM 892 C CA . GLU A 1 134 ? 26.980 9.117 -12.108 1.00 38.17 114 GLU A CA 1
ATOM 893 C C . GLU A 1 134 ? 27.757 10.429 -12.109 1.00 38.48 114 GLU A C 1
ATOM 894 O O . GLU A 1 134 ? 28.988 10.425 -11.962 1.00 32.95 114 GLU A O 1
ATOM 900 N N . ALA A 1 135 ? 27.057 11.557 -12.218 1.00 35.22 115 ALA A N 1
ATOM 901 C CA . ALA A 1 135 ? 27.724 12.855 -12.200 1.00 34.71 115 ALA A CA 1
ATOM 902 C C . ALA A 1 135 ? 28.311 13.194 -10.838 1.00 37.66 115 ALA A C 1
ATOM 903 O O . ALA A 1 135 ? 29.222 14.027 -10.760 1.00 37.59 115 ALA A O 1
ATOM 905 N N . ALA A 1 136 ? 27.826 12.569 -9.766 1.00 31.15 116 ALA A N 1
ATOM 906 C CA . ALA A 1 136 ? 28.390 12.763 -8.439 1.00 25.75 116 ALA A CA 1
ATOM 907 C C . ALA A 1 136 ? 29.570 11.847 -8.152 1.00 29.88 116 ALA A C 1
ATOM 908 O O . ALA A 1 136 ? 30.151 11.941 -7.071 1.00 34.00 116 ALA A O 1
ATOM 910 N N . LEU A 1 137 ? 29.916 10.946 -9.069 1.00 33.99 117 LEU A N 1
ATOM 911 C CA . LEU A 1 137 ? 31.082 10.100 -8.867 1.00 32.41 117 LEU A CA 1
ATOM 912 C C . LEU A 1 137 ? 32.356 10.912 -9.093 1.00 31.89 117 LEU A C 1
ATOM 913 O O . LEU A 1 137 ? 32.380 11.819 -9.931 1.00 29.32 117 LEU A O 1
ATOM 918 N N . PRO A 1 138 ? 33.438 10.616 -8.348 1.00 28.55 118 PRO A N 1
ATOM 919 C CA . PRO A 1 138 ? 33.531 9.585 -7.306 1.00 32.20 118 PRO A CA 1
ATOM 920 C C . PRO A 1 138 ? 32.911 10.034 -5.990 1.00 30.68 118 PRO A C 1
ATOM 921 O O . PRO A 1 138 ? 32.987 11.216 -5.641 1.00 29.25 118 PRO A O 1
ATOM 925 N N . ILE A 1 139 ? 32.322 9.084 -5.261 1.00 25.98 119 ILE A N 1
ATOM 926 C CA . ILE A 1 139 ? 31.620 9.403 -4.020 1.00 25.50 119 ILE A CA 1
ATOM 927 C C . ILE A 1 139 ? 32.594 9.942 -2.986 1.00 25.08 119 ILE A C 1
ATOM 928 O O . ILE A 1 139 ? 33.623 9.326 -2.705 1.00 25.32 119 ILE A O 1
ATOM 933 N N . HIS A 1 140 ? 32.264 11.087 -2.401 1.00 28.38 120 HIS A N 1
ATOM 934 C CA . HIS A 1 140 ? 33.088 11.693 -1.369 1.00 28.45 120 HIS A CA 1
ATOM 935 C C . HIS A 1 140 ? 32.266 11.840 -0.094 1.00 22.35 120 HIS A C 1
ATOM 936 O O . HIS A 1 140 ? 31.030 11.766 -0.109 1.00 24.22 120 HIS A O 1
ATOM 943 N N . GLU A 1 141 ? 32.966 12.065 1.021 1.00 19.91 121 GLU A N 1
ATOM 944 C CA . GLU A 1 141 ? 32.329 12.014 2.332 1.00 18.29 121 GLU A CA 1
ATOM 945 C C . GLU A 1 141 ? 31.366 13.173 2.587 1.00 23.27 121 GLU A C 1
ATOM 946 O O . GLU A 1 141 ? 30.636 13.141 3.583 1.00 20.24 121 GLU A O 1
ATOM 952 N N . GLU A 1 142 ? 31.340 14.186 1.733 1.00 24.44 122 GLU A N 1
ATOM 953 C CA . GLU A 1 142 ? 30.420 15.301 1.921 1.00 24.66 122 GLU A CA 1
ATOM 954 C C . GLU A 1 142 ? 29.098 15.075 1.203 1.00 30.93 122 GLU A C 1
ATOM 955 O O . GLU A 1 142 ? 28.206 15.932 1.261 1.00 25.42 122 GLU A O 1
ATOM 961 N N . LEU A 1 143 ? 28.956 13.949 0.527 1.00 20.60 123 LEU A N 1
ATOM 962 C CA . LEU A 1 143 ? 27.704 13.619 -0.129 1.00 23.91 123 LEU A CA 1
ATOM 963 C C . LEU A 1 143 ? 26.729 13.103 0.921 1.00 27.99 123 LEU A C 1
ATOM 964 O O . LEU A 1 143 ? 27.079 12.247 1.737 1.00 27.17 123 LEU A O 1
ATOM 969 N N . ILE A 1 144 ? 25.525 13.662 0.939 1.00 21.74 124 ILE A N 1
ATOM 970 C CA . ILE A 1 144 ? 24.543 13.226 1.934 1.00 23.42 124 ILE A CA 1
ATOM 971 C C . ILE A 1 144 ? 24.123 11.794 1.623 1.00 23.33 124 ILE A C 1
ATOM 972 O O . ILE A 1 144 ? 23.742 11.497 0.478 1.00 22.19 124 ILE A O 1
ATOM 977 N N . PRO A 1 145 ? 24.192 10.880 2.585 1.00 24.90 125 PRO A N 1
ATOM 978 C CA . PRO A 1 145 ? 23.818 9.485 2.321 1.00 23.29 125 PRO A CA 1
ATOM 979 C C . PRO A 1 145 ? 22.308 9.276 2.349 1.00 26.03 125 PRO A C 1
ATOM 980 O O . PRO A 1 145 ? 21.568 9.975 3.053 1.00 20.03 125 PRO A O 1
ATOM 984 N N . HIS A 1 146 ? 21.848 8.301 1.552 1.00 18.91 126 HIS A N 1
ATOM 985 C CA . HIS A 1 146 ? 20.414 7.984 1.442 1.00 22.45 126 HIS A CA 1
ATOM 986 C C . HIS A 1 146 ? 20.248 6.477 1.508 1.00 20.78 126 HIS A C 1
ATOM 987 O O . HIS A 1 146 ? 19.998 5.823 0.486 1.00 19.84 126 HIS A O 1
ATOM 994 N N . PRO A 1 147 ? 20.401 5.889 2.702 1.00 20.50 127 PRO A N 1
ATOM 995 C CA . PRO A 1 147 ? 20.374 4.420 2.829 1.00 20.19 127 PRO A CA 1
ATOM 996 C C . PRO A 1 147 ? 19.090 3.834 2.287 1.00 20.95 127 PRO A C 1
ATOM 997 O O . PRO A 1 147 ? 18.000 4.365 2.525 1.00 18.89 127 PRO A O 1
ATOM 1001 N N . ARG A 1 148 ? 19.222 2.683 1.613 1.00 18.20 128 ARG A N 1
ATOM 1002 C CA . ARG A 1 148 ? 18.102 2.070 0.912 1.00 17.62 128 ARG A CA 1
ATOM 1003 C C . ARG A 1 148 ? 17.684 0.728 1.493 1.00 23.39 128 ARG A C 1
ATOM 1004 O O . ARG A 1 148 ? 16.764 0.096 0.957 1.00 21.02 128 ARG A O 1
ATOM 1012 N N . ASN A 1 149 ? 18.305 0.282 2.574 1.00 20.69 129 ASN A N 1
ATOM 1013 C CA . ASN A 1 149 ? 17.916 -0.974 3.193 1.00 17.23 129 ASN A CA 1
ATOM 1014 C C . ASN A 1 149 ? 18.163 -0.852 4.689 1.00 16.23 129 ASN A C 1
ATOM 1015 O O . ASN A 1 149 ? 18.916 0.027 5.123 1.00 19.85 129 ASN A O 1
ATOM 1020 N N . PRO A 1 150 ? 17.533 -1.700 5.508 1.00 17.53 130 PRO A N 1
ATOM 1021 C CA . PRO A 1 150 ? 17.686 -1.547 6.968 1.00 12.71 130 PRO A CA 1
ATOM 1022 C C . PRO A 1 150 ? 19.102 -1.780 7.475 1.00 16.89 130 PRO A C 1
ATOM 1023 O O . PRO A 1 150 ? 19.460 -1.254 8.533 1.00 16.30 130 PRO A O 1
ATOM 1027 N N . TYR A 1 151 ? 19.909 -2.592 6.795 1.00 17.77 131 TYR A N 1
ATOM 1028 C CA . TYR A 1 151 ? 21.314 -2.700 7.189 1.00 16.88 131 TYR A CA 1
ATOM 1029 C C . TYR A 1 151 ? 22.026 -1.360 7.009 1.00 17.65 131 TYR A C 1
ATOM 1030 O O . TYR A 1 151 ? 22.714 -0.881 7.919 1.00 18.10 131 TYR A O 1
ATOM 1039 N N . ALA A 1 152 ? 21.841 -0.724 5.847 1.00 16.63 132 ALA A N 1
ATOM 1040 C CA . ALA A 1 152 ? 22.508 0.557 5.623 1.00 20.26 132 ALA A CA 1
ATOM 1041 C C . ALA A 1 152 ? 21.979 1.622 6.583 1.00 17.15 132 ALA A C 1
ATOM 1042 O O . ALA A 1 152 ? 22.754 2.445 7.080 1.00 19.24 132 ALA A O 1
ATOM 1044 N N . VAL A 1 153 ? 20.672 1.587 6.883 1.00 16.43 133 VAL A N 1
ATOM 1045 C CA . VAL A 1 153 ? 20.094 2.471 7.897 1.00 16.68 133 VAL A CA 1
ATOM 1046 C C . VAL A 1 153 ? 20.799 2.281 9.239 1.00 18.26 133 VAL A C 1
ATOM 1047 O O . VAL A 1 153 ? 21.230 3.246 9.882 1.00 15.99 133 VAL A O 1
ATOM 1051 N N . SER A 1 154 ? 20.952 1.023 9.666 1.00 16.66 134 SER A N 1
ATOM 1052 C CA . SER A 1 154 ? 21.571 0.747 10.962 1.00 15.82 134 SER A CA 1
ATOM 1053 C C . SER A 1 154 ? 23.035 1.170 11.001 1.00 14.29 134 SER A C 1
ATOM 1054 O O . SER A 1 154 ? 23.512 1.617 12.050 1.00 17.26 134 SER A O 1
ATOM 1057 N N . LYS A 1 155 ? 23.754 1.082 9.875 1.00 16.17 135 LYS A N 1
ATOM 1058 C CA . LYS A 1 155 ? 25.145 1.529 9.867 1.00 19.08 135 LYS A CA 1
ATOM 1059 C C . LYS A 1 155 ? 25.240 3.046 10.015 1.00 16.73 135 LYS A C 1
ATOM 1060 O O . LYS A 1 155 ? 26.058 3.548 10.788 1.00 16.60 135 LYS A O 1
ATOM 1066 N N . LEU A 1 156 ? 24.399 3.791 9.299 1.00 17.84 136 LEU A N 1
ATOM 1067 C CA . LEU A 1 156 ? 24.423 5.248 9.417 1.00 17.28 136 LEU A CA 1
ATOM 1068 C C . LEU A 1 156 ? 24.007 5.688 10.812 1.00 18.81 136 LEU A C 1
ATOM 1069 O O . LEU A 1 156 ? 24.585 6.629 11.381 1.00 19.46 136 LEU A O 1
ATOM 1074 N N . ALA A 1 157 ? 23.000 5.022 11.384 1.00 15.19 137 ALA A N 1
ATOM 1075 C CA . ALA A 1 157 ? 22.589 5.349 12.740 1.00 16.26 137 ALA A CA 1
ATOM 1076 C C . ALA A 1 157 ? 23.731 5.092 13.730 1.00 20.74 137 ALA A C 1
ATOM 1077 O O . ALA A 1 157 ? 23.979 5.898 14.635 1.00 16.20 137 ALA A O 1
ATOM 1079 N N . ALA A 1 158 ? 24.446 3.979 13.571 1.00 17.45 138 ALA A N 1
ATOM 1080 C CA . ALA A 1 158 ? 25.535 3.691 14.506 1.00 15.66 138 ALA A CA 1
ATOM 1081 C C . ALA A 1 158 ? 26.710 4.653 14.322 1.00 15.54 138 ALA A C 1
ATOM 1082 O O . ALA A 1 158 ? 27.389 4.989 15.295 1.00 19.64 138 ALA A O 1
ATOM 1084 N N . GLU A 1 159 ? 26.983 5.073 13.082 1.00 14.62 139 GLU A N 1
ATOM 1085 C CA . GLU A 1 159 ? 27.957 6.138 12.833 1.00 21.09 139 GLU A CA 1
ATOM 1086 C C . GLU A 1 159 ? 27.648 7.362 13.683 1.00 20.29 139 GLU A C 1
ATOM 1087 O O . GLU A 1 159 ? 28.515 7.883 14.394 1.00 15.71 139 GLU A O 1
ATOM 1093 N N . SER A 1 160 ? 26.404 7.843 13.595 1.00 18.20 140 SER A N 1
ATOM 1094 C CA . SER A 1 160 ? 25.981 9.035 14.331 1.00 15.47 140 SER A CA 1
ATOM 1095 C C . SER A 1 160 ? 26.159 8.844 15.829 1.00 16.65 140 SER A C 1
ATOM 1096 O O . SER A 1 160 ? 26.688 9.724 16.529 1.00 17.37 140 SER A O 1
ATOM 1099 N N . LEU A 1 161 ? 25.714 7.690 16.337 1.00 14.38 141 LEU A N 1
ATOM 1100 C CA . LEU A 1 161 ? 25.868 7.373 17.749 1.00 15.21 141 LEU A CA 1
ATOM 1101 C C . LEU A 1 161 ? 27.336 7.426 18.167 1.00 18.48 141 LEU A C 1
ATOM 1102 O O . LEU A 1 161 ? 27.695 8.122 19.132 1.00 18.55 141 LEU A O 1
ATOM 1107 N N . CYS A 1 162 ? 28.206 6.700 17.448 1.00 15.96 142 CYS A N 1
ATOM 1108 C CA . CYS A 1 162 ? 29.626 6.704 17.824 1.00 16.51 142 CYS A CA 1
ATOM 1109 C C . CYS A 1 162 ? 30.212 8.114 17.793 1.00 17.51 142 CYS A C 1
ATOM 1110 O O . CYS A 1 162 ? 30.968 8.504 18.693 1.00 18.18 142 CYS A O 1
ATOM 1113 N N . LEU A 1 163 ? 29.877 8.891 16.770 1.00 19.07 143 LEU A N 1
ATOM 1114 C CA . LEU A 1 163 ? 30.417 10.241 16.698 1.00 20.75 143 LEU A CA 1
ATOM 1115 C C . LEU A 1 163 ? 29.844 11.124 17.789 1.00 20.99 143 LEU A C 1
ATOM 1116 O O . LEU A 1 163 ? 30.551 12.002 18.306 1.00 20.27 143 LEU A O 1
ATOM 1121 N N . GLN A 1 164 ? 28.578 10.905 18.157 1.00 17.79 144 GLN A N 1
ATOM 1122 C CA . GLN A 1 164 ? 27.998 11.609 19.298 1.00 17.34 144 GLN A CA 1
ATOM 1123 C C . GLN A 1 164 ? 28.731 11.266 20.584 1.00 19.55 144 GLN A C 1
ATOM 1124 O O . GLN A 1 164 ? 28.977 12.151 21.419 1.00 19.73 144 GLN A O 1
ATOM 1130 N N . TRP A 1 165 ? 29.113 9.990 20.749 1.00 17.96 145 TRP A N 1
ATOM 1131 C CA . TRP A 1 165 ? 29.901 9.591 21.909 1.00 16.46 145 TRP A CA 1
ATOM 1132 C C . TRP A 1 165 ? 31.247 10.294 21.924 1.00 22.41 145 TRP A C 1
ATOM 1133 O O . TRP A 1 165 ? 31.750 10.668 22.989 1.00 24.01 145 TRP A O 1
ATOM 1144 N N . GLY A 1 166 ? 31.855 10.469 20.755 1.00 18.59 146 GLY A N 1
ATOM 1145 C CA . GLY A 1 166 ? 33.117 11.181 20.710 1.00 20.59 146 GLY A CA 1
ATOM 1146 C C . GLY A 1 166 ? 32.964 12.624 21.146 1.00 25.65 146 GLY A C 1
ATOM 1147 O O . GLY A 1 166 ? 33.824 13.169 21.836 1.00 24.37 146 GLY A O 1
ATOM 1148 N N . ILE A 1 167 ? 31.861 13.257 20.748 1.00 21.53 147 ILE A N 1
ATOM 1149 C CA . ILE A 1 167 ? 31.576 14.621 21.180 1.00 21.64 147 ILE A CA 1
ATOM 1150 C C . ILE A 1 167 ? 31.311 14.662 22.675 1.00 22.36 147 ILE A C 1
ATOM 1151 O O . ILE A 1 167 ? 31.891 15.480 23.392 1.00 24.63 147 ILE A O 1
ATOM 1156 N N . THR A 1 168 ? 30.467 13.749 23.175 1.00 18.85 148 THR A N 1
ATOM 1157 C CA . THR A 1 168 ? 30.035 13.808 24.572 1.00 21.84 148 THR A CA 1
ATOM 1158 C C . THR A 1 168 ? 31.129 13.332 25.523 1.00 29.92 148 THR A C 1
ATOM 1159 O O . THR A 1 168 ? 31.325 13.914 26.600 1.00 25.00 148 THR A O 1
ATOM 1163 N N . GLU A 1 169 ? 31.825 12.259 25.172 1.00 21.81 149 GLU A N 1
ATOM 1164 C CA . GLU A 1 169 ? 32.808 11.687 26.093 1.00 23.16 149 GLU A CA 1
ATOM 1165 C C . GLU A 1 169 ? 34.231 12.183 25.863 1.00 25.99 149 GLU A C 1
ATOM 1166 O O . GLU A 1 169 ? 35.085 11.970 26.733 1.00 23.68 149 GLU A O 1
ATOM 1172 N N . GLY A 1 170 ? 34.516 12.825 24.736 1.00 20.83 150 GLY A N 1
ATOM 1173 C CA . GLY A 1 170 ? 35.874 13.240 24.436 1.00 26.53 150 GLY A CA 1
ATOM 1174 C C . GLY A 1 170 ? 36.769 12.160 23.858 1.00 28.13 150 GLY A C 1
ATOM 1175 O O . GLY A 1 170 ? 37.968 12.391 23.699 1.00 29.21 150 GLY A O 1
ATOM 1176 N N . TRP A 1 171 ? 36.233 10.991 23.541 1.00 21.70 151 TRP A N 1
ATOM 1177 C CA . TRP A 1 171 ? 37.040 9.950 22.916 1.00 19.79 151 TRP A CA 1
ATOM 1178 C C . TRP A 1 171 ? 37.395 10.327 21.485 1.00 23.71 151 TRP A C 1
ATOM 1179 O O . TRP A 1 171 ? 36.694 11.099 20.820 1.00 23.75 151 TRP A O 1
ATOM 1190 N N . ARG A 1 172 ? 38.487 9.743 21.002 1.00 20.91 152 ARG A N 1
ATOM 1191 C CA . ARG A 1 172 ? 38.882 9.837 19.599 1.00 21.33 152 ARG A CA 1
ATOM 1192 C C . ARG A 1 172 ? 38.085 8.800 18.812 1.00 19.17 152 ARG A C 1
ATOM 1193 O O . ARG A 1 172 ? 38.424 7.608 18.804 1.00 19.85 152 ARG A O 1
ATOM 1201 N N . VAL A 1 173 ? 37.017 9.248 18.149 1.00 16.79 153 VAL A N 1
ATOM 1202 C CA . VAL A 1 173 ? 36.130 8.389 17.380 1.00 15.68 153 VAL A CA 1
ATOM 1203 C C . VAL A 1 173 ? 36.392 8.615 15.904 1.00 17.93 153 VAL A C 1
ATOM 1204 O O . VAL A 1 173 ? 36.429 9.761 15.433 1.00 20.95 153 VAL A O 1
ATOM 1208 N N . LEU A 1 174 ? 36.555 7.520 15.177 1.00 17.44 154 LEU A N 1
ATOM 1209 C CA . LEU A 1 174 ? 36.748 7.537 13.742 1.00 14.05 154 LEU A CA 1
ATOM 1210 C C . LEU A 1 174 ? 35.713 6.624 13.097 1.00 17.18 154 LEU A C 1
ATOM 1211 O O . LEU A 1 174 ? 35.291 5.617 13.684 1.00 18.24 154 LEU A O 1
ATOM 1216 N N . VAL A 1 175 ? 35.309 6.980 11.883 1.00 20.56 155 VAL A N 1
ATOM 1217 C CA . VAL A 1 175 ? 34.362 6.187 11.115 1.00 18.73 155 VAL A CA 1
ATOM 1218 C C . VAL A 1 175 ? 34.998 5.856 9.773 1.00 21.28 155 VAL A C 1
ATOM 1219 O O . VAL A 1 175 ? 35.512 6.743 9.078 1.00 19.88 155 VAL A O 1
ATOM 1223 N N . ALA A 1 176 ? 34.960 4.583 9.408 1.00 19.10 156 ALA A N 1
ATOM 1224 C CA . ALA A 1 176 ? 35.375 4.146 8.091 1.00 17.57 156 ALA A CA 1
ATOM 1225 C C . ALA A 1 176 ? 34.159 3.640 7.333 1.00 15.84 156 ALA A C 1
ATOM 1226 O O . ALA A 1 176 ? 33.344 2.908 7.900 1.00 18.71 156 ALA A O 1
ATOM 1228 N N . ARG A 1 177 ? 34.052 4.003 6.047 1.00 17.06 157 ARG A N 1
ATOM 1229 C CA . ARG A 1 177 ? 33.015 3.491 5.136 1.00 16.24 157 ARG A CA 1
ATOM 1230 C C . ARG A 1 177 ? 33.685 2.660 4.050 1.00 16.43 157 ARG A C 1
ATOM 1231 O O . ARG A 1 177 ? 34.040 3.183 2.984 1.00 19.73 157 ARG A O 1
ATOM 1239 N N . PRO A 1 178 ? 33.922 1.376 4.278 1.00 19.72 158 PRO A N 1
ATOM 1240 C CA . PRO A 1 178 ? 34.571 0.559 3.247 1.00 17.69 158 PRO A CA 1
ATOM 1241 C C . PRO A 1 178 ? 33.592 0.216 2.144 1.00 19.77 158 PRO A C 1
ATOM 1242 O O . PRO A 1 178 ? 32.400 -0.008 2.386 1.00 22.04 158 PRO A O 1
ATOM 1246 N N . PHE A 1 179 ? 34.108 0.174 0.919 1.00 16.04 159 PHE A N 1
ATOM 1247 C CA . PHE A 1 179 ? 33.284 -0.262 -0.197 1.00 20.16 159 PHE A CA 1
ATOM 1248 C C . PHE A 1 179 ? 33.498 -1.769 -0.376 1.00 21.86 159 PHE A C 1
ATOM 1249 O O . PHE A 1 179 ? 33.715 -2.471 0.617 1.00 24.58 159 PHE A O 1
ATOM 1257 N N . ASN A 1 180 ? 33.343 -2.269 -1.600 1.00 19.61 160 ASN A N 1
ATOM 1258 C CA . ASN A 1 180 ? 33.396 -3.735 -1.856 1.00 20.46 160 ASN A CA 1
ATOM 1259 C C . ASN A 1 180 ? 34.712 -4.367 -1.383 1.00 19.68 160 ASN A C 1
ATOM 1260 O O . ASN A 1 180 ? 35.776 -3.795 -1.647 1.00 23.39 160 ASN A O 1
ATOM 1265 N N . HIS A 1 181 ? 34.644 -5.501 -0.734 1.00 21.45 161 HIS A N 1
ATOM 1266 C CA . HIS A 1 181 ? 35.799 -6.283 -0.222 1.00 19.63 161 HIS A CA 1
ATOM 1267 C C . HIS A 1 181 ? 35.976 -7.538 -1.078 1.00 22.45 161 HIS A C 1
ATOM 1268 O O . HIS A 1 181 ? 34.966 -8.078 -1.548 1.00 23.80 161 HIS A O 1
ATOM 1275 N N . ILE A 1 182 ? 37.174 -8.012 -1.227 1.00 22.03 162 ILE A N 1
ATOM 1276 C CA . ILE A 1 182 ? 37.469 -9.296 -1.923 1.00 23.97 162 ILE A CA 1
ATOM 1277 C C . ILE A 1 182 ? 38.414 -10.080 -1.009 1.00 22.18 162 ILE A C 1
ATOM 1278 O O . ILE A 1 182 ? 39.437 -9.512 -0.605 1.00 19.99 162 ILE A O 1
ATOM 1283 N N . GLY A 1 183 ? 38.051 -11.311 -0.652 1.00 21.96 163 GLY A N 1
ATOM 1284 C CA . GLY A 1 183 ? 38.937 -12.107 0.166 1.00 25.63 163 GLY A CA 1
ATOM 1285 C C . GLY A 1 183 ? 38.399 -13.496 0.439 1.00 27.88 163 GLY A C 1
ATOM 1286 O O . GLY A 1 183 ? 37.205 -13.769 0.305 1.00 23.72 163 GLY A O 1
ATOM 1287 N N . PRO A 1 184 ? 39.289 -14.416 0.803 1.00 29.01 164 PRO A N 1
ATOM 1288 C CA . PRO A 1 184 ? 38.835 -15.722 1.297 1.00 29.15 164 PRO A CA 1
ATOM 1289 C C . PRO A 1 184 ? 37.914 -15.548 2.495 1.00 30.17 164 PRO A C 1
ATOM 1290 O O . PRO A 1 184 ? 38.213 -14.788 3.420 1.00 25.92 164 PRO A O 1
ATOM 1294 N N . GLY A 1 185 ? 36.774 -16.247 2.463 1.00 27.31 165 GLY A N 1
ATOM 1295 C CA . GLY A 1 185 ? 35.807 -16.192 3.537 1.00 28.36 165 GLY A CA 1
ATOM 1296 C C . GLY A 1 185 ? 34.665 -15.221 3.319 1.00 30.28 165 GLY A C 1
ATOM 1297 O O . GLY A 1 185 ? 33.732 -15.200 4.131 1.00 37.27 165 GLY A O 1
ATOM 1298 N N . GLN A 1 186 ? 34.712 -14.413 2.262 1.00 30.71 166 GLN A N 1
ATOM 1299 C CA . GLN A 1 186 ? 33.620 -13.495 1.948 1.00 25.72 166 GLN A CA 1
ATOM 1300 C C . GLN A 1 186 ? 32.300 -14.263 1.776 1.00 32.14 166 GLN A C 1
ATOM 1301 O O . GLN A 1 186 ? 32.290 -15.462 1.511 1.00 28.01 166 GLN A O 1
ATOM 1307 N N . LYS A 1 187 ? 31.171 -13.558 1.956 1.00 31.36 167 LYS A N 1
ATOM 1308 C CA . LYS A 1 187 ? 29.849 -14.170 1.791 1.00 35.49 167 LYS A CA 1
ATOM 1309 C C . LYS A 1 187 ? 29.684 -14.746 0.393 1.00 34.75 167 LYS A C 1
ATOM 1310 O O . LYS A 1 187 ? 29.887 -14.046 -0.602 1.00 30.31 167 LYS A O 1
ATOM 1316 N N . ASP A 1 188 ? 29.256 -16.010 0.313 1.00 43.63 168 ASP A N 1
ATOM 1317 C CA . ASP A 1 188 ? 29.018 -16.628 -0.989 1.00 37.66 168 ASP A CA 1
ATOM 1318 C C . ASP A 1 188 ? 27.942 -15.908 -1.799 1.00 42.69 168 ASP A C 1
ATOM 1319 O O . ASP A 1 188 ? 27.881 -16.083 -3.023 1.00 45.68 168 ASP A O 1
ATOM 1324 N N . SER A 1 189 ? 27.096 -15.096 -1.161 1.00 43.15 169 SER A N 1
ATOM 1325 C CA . SER A 1 189 ? 26.056 -14.396 -1.908 1.00 41.04 169 SER A CA 1
ATOM 1326 C C . SER A 1 189 ? 26.616 -13.266 -2.766 1.00 39.23 169 SER A C 1
ATOM 1327 O O . SER A 1 189 ? 25.921 -12.786 -3.668 1.00 36.02 169 SER A O 1
ATOM 1330 N N . PHE A 1 190 ? 27.848 -12.829 -2.512 1.00 34.87 170 PHE A N 1
ATOM 1331 C CA . PHE A 1 190 ? 28.490 -11.867 -3.396 1.00 35.29 170 PHE A CA 1
ATOM 1332 C C . PHE A 1 190 ? 28.875 -12.547 -4.705 1.00 35.68 170 PHE A C 1
ATOM 1333 O O . PHE A 1 190 ? 29.417 -13.656 -4.703 1.00 33.71 170 PHE A O 1
ATOM 1341 N N . VAL A 1 191 ? 28.601 -11.874 -5.830 1.00 28.93 171 VAL A N 1
ATOM 1342 C CA . VAL A 1 191 ? 28.748 -12.525 -7.134 1.00 32.27 171 VAL A CA 1
ATOM 1343 C C . VAL A 1 191 ? 30.196 -12.954 -7.380 1.00 30.43 171 VAL A C 1
ATOM 1344 O O . VAL A 1 191 ? 30.449 -14.015 -7.963 1.00 29.40 171 VAL A O 1
ATOM 1348 N N . ILE A 1 192 ? 31.169 -12.152 -6.943 1.00 37.02 172 ILE A N 1
ATOM 1349 C CA . ILE A 1 192 ? 32.560 -12.513 -7.206 1.00 30.57 172 ILE A CA 1
ATOM 1350 C C . ILE A 1 192 ? 32.970 -13.705 -6.361 1.00 26.21 172 ILE A C 1
ATOM 1351 O O . ILE A 1 192 ? 33.668 -14.608 -6.836 1.00 28.68 172 ILE A O 1
ATOM 1356 N N . ALA A 1 193 ? 32.551 -13.732 -5.098 1.00 30.55 173 ALA A N 1
ATOM 1357 C CA . ALA A 1 193 ? 32.854 -14.885 -4.260 1.00 31.24 173 ALA A CA 1
ATOM 1358 C C . ALA A 1 193 ? 32.180 -16.139 -4.804 1.00 33.37 173 ALA A C 1
ATOM 1359 O O . ALA A 1 193 ? 32.791 -17.209 -4.860 1.00 27.15 173 ALA A O 1
ATOM 1361 N N . SER A 1 194 ? 30.926 -16.023 -5.234 1.00 29.15 174 SER A N 1
ATOM 1362 C CA . SER A 1 194 ? 30.233 -17.186 -5.778 1.00 32.51 174 SER A CA 1
ATOM 1363 C C . SER A 1 194 ? 30.874 -17.654 -7.081 1.00 31.03 174 SER A C 1
ATOM 1364 O O . SER A 1 194 ? 31.006 -18.862 -7.316 1.00 29.30 174 SER A O 1
ATOM 1367 N N . ALA A 1 195 ? 31.256 -16.709 -7.946 1.00 30.44 175 ALA A N 1
ATOM 1368 C CA . ALA A 1 195 ? 31.902 -17.058 -9.208 1.00 27.95 175 ALA A CA 1
ATOM 1369 C C . ALA A 1 195 ? 33.204 -17.808 -8.965 1.00 29.08 175 ALA A C 1
ATOM 1370 O O . ALA A 1 195 ? 33.490 -18.802 -9.643 1.00 28.30 175 ALA A O 1
ATOM 1372 N N . ALA A 1 196 ? 34.006 -17.346 -7.999 1.00 25.09 176 ALA A N 1
ATOM 1373 C CA . ALA A 1 196 ? 35.255 -18.036 -7.686 1.00 30.37 176 ALA A CA 1
ATOM 1374 C C . ALA A 1 196 ? 34.987 -19.444 -7.173 1.00 33.37 176 ALA A C 1
ATOM 1375 O O . ALA A 1 196 ? 35.644 -20.405 -7.596 1.00 26.50 176 ALA A O 1
ATOM 1377 N N . ARG A 1 197 ? 34.038 -19.587 -6.244 1.00 31.75 177 ARG A N 1
ATOM 1378 C CA . ARG A 1 197 ? 33.723 -20.915 -5.729 1.00 34.40 177 ARG A CA 1
ATOM 1379 C C . ARG A 1 197 ? 33.340 -21.854 -6.867 1.00 32.64 177 ARG A C 1
ATOM 1380 O O . ARG A 1 197 ? 33.876 -22.961 -6.979 1.00 30.97 177 ARG A O 1
ATOM 1388 N N . GLN A 1 198 ? 32.454 -21.399 -7.759 1.00 30.78 178 GLN A N 1
ATOM 1389 C CA . GLN A 1 198 ? 31.989 -22.253 -8.844 1.00 31.72 178 GLN A CA 1
ATOM 1390 C C . GLN A 1 198 ? 33.108 -22.593 -9.821 1.00 33.35 178 GLN A C 1
ATOM 1391 O O . GLN A 1 198 ? 33.160 -23.706 -10.351 1.00 33.88 178 GLN A O 1
ATOM 1397 N N . ILE A 1 199 ? 33.992 -21.641 -10.101 1.00 30.53 179 ILE A N 1
ATOM 1398 C CA . ILE A 1 199 ? 35.069 -21.902 -11.047 1.00 29.28 179 ILE A CA 1
ATOM 1399 C C . ILE A 1 199 ? 36.062 -22.903 -10.465 1.00 30.31 179 ILE A C 1
ATOM 1400 O O . ILE A 1 199 ? 36.569 -23.776 -11.179 1.00 35.49 179 ILE A O 1
ATOM 1405 N N . ALA A 1 200 ? 36.347 -22.809 -9.162 1.00 29.84 180 ALA A N 1
ATOM 1406 C CA . ALA A 1 200 ? 37.189 -23.821 -8.533 1.00 32.20 180 ALA A CA 1
ATOM 1407 C C . ALA A 1 200 ? 36.554 -25.204 -8.624 1.00 37.61 180 ALA A C 1
ATOM 1408 O O . ALA A 1 200 ? 37.266 -26.209 -8.750 1.00 34.95 180 ALA A O 1
ATOM 1410 N N . ARG A 1 201 ? 35.222 -25.277 -8.560 1.00 37.63 181 ARG A N 1
ATOM 1411 C CA . ARG A 1 201 ? 34.546 -26.559 -8.745 1.00 32.92 181 ARG A CA 1
ATOM 1412 C C . ARG A 1 201 ? 34.689 -27.053 -10.179 1.00 37.03 181 ARG A C 1
ATOM 1413 O O . ARG A 1 201 ? 34.863 -28.257 -10.412 1.00 40.89 181 ARG A O 1
ATOM 1421 N N . MET A 1 202 ? 34.644 -26.142 -11.152 1.00 27.91 182 MET A N 1
ATOM 1422 C CA . MET A 1 202 ? 34.882 -26.539 -12.536 1.00 32.35 182 MET A CA 1
ATOM 1423 C C . MET A 1 202 ? 36.291 -27.101 -12.724 1.00 39.49 182 MET A C 1
ATOM 1424 O O . MET A 1 202 ? 36.478 -28.095 -13.436 1.00 36.48 182 MET A O 1
ATOM 1429 N N . LYS A 1 203 ? 37.298 -26.468 -12.111 1.00 33.48 183 LYS A N 1
ATOM 1430 C CA . LYS A 1 203 ? 38.668 -26.966 -12.224 1.00 31.92 183 LYS A CA 1
ATOM 1431 C C . LYS A 1 203 ? 38.757 -28.429 -11.807 1.00 37.03 183 LYS A C 1
ATOM 1432 O O . LYS A 1 203 ? 39.536 -29.203 -12.373 1.00 40.32 183 LYS A O 1
ATOM 1438 N N . GLN A 1 204 ? 37.993 -28.815 -10.789 1.00 36.10 184 GLN A N 1
ATOM 1439 C CA . GLN A 1 204 ? 38.047 -30.162 -10.249 1.00 41.84 184 GLN A CA 1
ATOM 1440 C C . GLN A 1 204 ? 36.963 -31.062 -10.813 1.00 39.37 184 GLN A C 1
ATOM 1441 O O . GLN A 1 204 ? 36.722 -32.142 -10.263 1.00 49.45 184 GLN A O 1
ATOM 1447 N N . GLY A 1 205 ? 36.305 -30.641 -11.887 1.00 33.90 185 GLY A N 1
ATOM 1448 C CA . GLY A 1 205 ? 35.268 -31.448 -12.504 1.00 40.48 185 GLY A CA 1
ATOM 1449 C C . GLY A 1 205 ? 34.045 -31.691 -11.651 1.00 51.80 185 GLY A C 1
ATOM 1450 O O . GLY A 1 205 ? 33.347 -32.687 -11.860 1.00 49.97 185 GLY A O 1
ATOM 1451 N N . LEU A 1 206 ? 33.760 -30.807 -10.691 1.00 49.11 186 LEU A N 1
ATOM 1452 C CA . LEU A 1 206 ? 32.606 -30.966 -9.814 1.00 45.43 186 LEU A CA 1
ATOM 1453 C C . LEU A 1 206 ? 31.358 -30.262 -10.328 1.00 42.52 186 LEU A C 1
ATOM 1454 O O . LEU A 1 206 ? 30.285 -30.450 -9.747 1.00 49.92 186 LEU A O 1
ATOM 1459 N N . GLN A 1 207 ? 31.464 -29.462 -11.388 1.00 43.33 187 GLN A N 1
ATOM 1460 C CA . GLN A 1 207 ? 30.291 -28.845 -11.993 1.00 42.50 187 GLN A CA 1
ATOM 1461 C C . GLN A 1 207 ? 30.660 -28.387 -13.392 1.00 37.05 187 GLN A C 1
ATOM 1462 O O . GLN A 1 207 ? 31.832 -28.176 -13.704 1.00 38.10 187 GLN A O 1
ATOM 1468 N N . ALA A 1 208 ? 29.642 -28.255 -14.237 1.00 36.93 188 ALA A N 1
ATOM 1469 C CA . ALA A 1 208 ? 29.860 -27.921 -15.635 1.00 33.91 188 ALA A CA 1
ATOM 1470 C C . ALA A 1 208 ? 30.401 -26.501 -15.776 1.00 40.39 188 ALA A C 1
ATOM 1471 O O . ALA A 1 208 ? 30.209 -25.645 -14.908 1.00 43.97 188 ALA A O 1
ATOM 1473 N N . ASN A 1 209 ? 31.100 -26.264 -16.888 1.00 35.15 189 ASN A N 1
ATOM 1474 C CA . ASN A 1 209 ? 31.711 -24.940 -17.177 1.00 39.74 189 ASN A CA 1
ATOM 1475 C C . ASN A 1 209 ? 30.614 -23.941 -17.554 1.00 34.94 189 ASN A C 1
ATOM 1476 O O . ASN A 1 209 ? 30.693 -23.366 -18.646 1.00 39.60 189 ASN A O 1
ATOM 1481 N N . ARG A 1 210 ? 29.644 -23.742 -16.660 1.00 42.40 190 ARG A N 1
ATOM 1482 C CA . ARG A 1 210 ? 28.518 -22.804 -16.910 1.00 44.30 190 ARG A CA 1
ATOM 1483 C C . ARG A 1 210 ? 28.301 -21.929 -15.672 1.00 40.73 190 ARG A C 1
ATOM 1484 O O . ARG A 1 210 ? 28.253 -22.485 -14.562 1.00 36.30 190 ARG A O 1
ATOM 1492 N N . LEU A 1 211 ? 28.167 -20.614 -15.866 1.00 39.01 191 LEU A N 1
ATOM 1493 C CA . LEU A 1 211 ? 27.931 -19.706 -14.750 1.00 41.22 191 LEU A CA 1
ATOM 1494 C C . LEU A 1 211 ? 26.579 -19.032 -14.941 1.00 44.73 191 LEU A C 1
ATOM 1495 O O . LEU A 1 211 ? 26.363 -18.360 -15.956 1.00 43.24 191 LEU A O 1
ATOM 1500 N N . GLU A 1 212 ? 25.674 -19.205 -13.975 1.00 40.80 192 GLU A N 1
ATOM 1501 C CA . GLU A 1 212 ? 24.366 -18.558 -14.026 1.00 50.14 192 GLU A CA 1
ATOM 1502 C C . GLU A 1 212 ? 24.423 -17.261 -13.226 1.00 45.39 192 GLU A C 1
ATOM 1503 O O . GLU A 1 212 ? 24.679 -17.280 -12.017 1.00 43.29 192 GLU A O 1
ATOM 1509 N N . VAL A 1 213 ? 24.198 -16.135 -13.902 1.00 47.56 193 VAL A N 1
ATOM 1510 C CA . VAL A 1 213 ? 24.389 -14.826 -13.294 1.00 45.82 193 VAL A CA 1
ATOM 1511 C C . VAL A 1 213 ? 23.103 -14.015 -13.388 1.00 46.40 193 VAL A C 1
ATOM 1512 O O . VAL A 1 213 ? 22.213 -14.294 -14.198 1.00 47.06 193 VAL A O 1
ATOM 1516 N N . GLY A 1 214 ? 23.022 -12.995 -12.535 1.00 47.01 194 GLY A N 1
ATOM 1517 C CA . GLY A 1 214 ? 22.049 -11.933 -12.686 1.00 45.79 194 GLY A CA 1
ATOM 1518 C C . GLY A 1 214 ? 22.650 -10.794 -13.482 1.00 44.34 194 GLY A C 1
ATOM 1519 O O . GLY A 1 214 ? 23.335 -11.034 -14.482 1.00 46.71 194 GLY A O 1
ATOM 1520 N N . ASP A 1 215 ? 22.428 -9.553 -13.058 1.00 48.29 195 ASP A N 1
ATOM 1521 C CA . ASP A 1 215 ? 23.012 -8.409 -13.753 1.00 45.85 195 ASP A CA 1
ATOM 1522 C C . ASP A 1 215 ? 24.475 -8.287 -13.340 1.00 43.93 195 ASP A C 1
ATOM 1523 O O . ASP A 1 215 ? 24.776 -7.973 -12.185 1.00 46.15 195 ASP A O 1
ATOM 1528 N N . ILE A 1 216 ? 25.381 -8.560 -14.279 1.00 40.98 196 ILE A N 1
ATOM 1529 C CA . ILE A 1 216 ? 26.817 -8.423 -14.070 1.00 39.18 196 ILE A CA 1
ATOM 1530 C C . ILE A 1 216 ? 27.400 -7.278 -14.868 1.00 35.67 196 ILE A C 1
ATOM 1531 O O . ILE A 1 216 ? 28.619 -7.068 -14.837 1.00 34.93 196 ILE A O 1
ATOM 1536 N N . ASP A 1 217 ? 26.576 -6.538 -15.595 1.00 40.47 197 ASP A N 1
ATOM 1537 C CA . ASP A 1 217 ? 27.071 -5.393 -16.350 1.00 43.45 197 ASP A CA 1
ATOM 1538 C C . ASP A 1 217 ? 26.946 -4.114 -15.530 1.00 45.26 197 ASP A C 1
ATOM 1539 O O . ASP A 1 217 ? 26.389 -3.105 -15.953 1.00 44.11 197 ASP A O 1
ATOM 1544 N N . VAL A 1 218 ? 27.461 -4.189 -14.303 1.00 32.68 198 VAL A N 1
ATOM 1545 C CA . VAL A 1 218 ? 27.580 -3.054 -13.405 1.00 33.03 198 VAL A CA 1
ATOM 1546 C C . VAL A 1 218 ? 29.033 -2.989 -12.956 1.00 30.46 198 VAL A C 1
ATOM 1547 O O . VAL A 1 218 ? 29.773 -3.972 -13.033 1.00 27.52 198 VAL A O 1
ATOM 1551 N N . SER A 1 219 ? 29.451 -1.814 -12.506 1.00 24.22 199 SER A N 1
ATOM 1552 C CA . SER A 1 219 ? 30.803 -1.649 -11.986 1.00 26.34 199 SER A CA 1
ATOM 1553 C C . SER A 1 219 ? 30.746 -1.313 -10.500 1.00 26.44 199 SER A C 1
ATOM 1554 O O . SER A 1 219 ? 29.812 -0.654 -10.036 1.00 24.86 199 SER A O 1
ATOM 1557 N N . ARG A 1 220 ? 31.755 -1.762 -9.746 1.00 22.38 200 ARG A N 1
ATOM 1558 C CA . ARG A 1 220 ? 31.818 -1.474 -8.325 1.00 19.82 200 ARG A CA 1
ATOM 1559 C C . ARG A 1 220 ? 33.266 -1.172 -7.946 1.00 20.95 200 ARG A C 1
ATOM 1560 O O . ARG A 1 220 ? 34.202 -1.453 -8.693 1.00 25.02 200 ARG A O 1
ATOM 1568 N N . ASP A 1 221 ? 33.437 -0.597 -6.769 1.00 19.85 201 ASP A N 1
ATOM 1569 C CA . ASP A 1 221 ? 34.751 -0.247 -6.235 1.00 22.42 201 ASP A CA 1
ATOM 1570 C C . ASP A 1 221 ? 35.185 -1.356 -5.272 1.00 21.14 201 ASP A C 1
ATOM 1571 O O . ASP A 1 221 ? 34.592 -1.504 -4.200 1.00 21.13 201 ASP A O 1
ATOM 1576 N N . PHE A 1 222 ? 36.239 -2.105 -5.633 1.00 19.16 202 PHE A N 1
ATOM 1577 C CA . PHE A 1 222 ? 36.738 -3.239 -4.856 1.00 21.25 202 PHE A CA 1
ATOM 1578 C C . PHE A 1 222 ? 38.109 -2.985 -4.234 1.00 20.31 202 PHE A C 1
ATOM 1579 O O . PHE A 1 222 ? 38.982 -2.371 -4.854 1.00 21.67 202 PHE A O 1
ATOM 1587 N N . LEU A 1 223 ? 38.310 -3.536 -3.028 1.00 19.51 203 LEU A N 1
ATOM 1588 C CA . LEU A 1 223 ? 39.612 -3.654 -2.382 1.00 22.71 203 LEU A CA 1
ATOM 1589 C C . LEU A 1 223 ? 39.823 -5.080 -1.888 1.00 21.20 203 LEU A C 1
ATOM 1590 O O . LEU A 1 223 ? 38.884 -5.734 -1.423 1.00 22.17 203 LEU A O 1
ATOM 1595 N N . ASP A 1 224 ? 41.067 -5.553 -1.949 1.00 22.80 204 ASP A N 1
ATOM 1596 C CA . ASP A 1 224 ? 41.414 -6.745 -1.190 1.00 18.91 204 ASP A CA 1
ATOM 1597 C C . ASP A 1 224 ? 41.197 -6.488 0.293 1.00 22.64 204 ASP A C 1
ATOM 1598 O O . ASP A 1 224 ? 41.457 -5.387 0.789 1.00 23.85 204 ASP A O 1
ATOM 1603 N N . VAL A 1 225 ? 40.738 -7.517 1.013 1.00 18.59 205 VAL A N 1
ATOM 1604 C CA . VAL A 1 225 ? 40.507 -7.373 2.451 1.00 18.47 205 VAL A CA 1
ATOM 1605 C C . VAL A 1 225 ? 41.767 -6.907 3.175 1.00 22.68 205 VAL A C 1
ATOM 1606 O O . VAL A 1 225 ? 41.685 -6.205 4.188 1.00 21.00 205 VAL A O 1
ATOM 1610 N N . GLN A 1 226 ? 42.947 -7.280 2.675 1.00 23.06 206 GLN A N 1
ATOM 1611 C CA . GLN A 1 226 ? 44.179 -6.844 3.330 1.00 23.75 206 GLN A CA 1
ATOM 1612 C C . GLN A 1 226 ? 44.410 -5.342 3.169 1.00 21.03 206 GLN A C 1
ATOM 1613 O O . GLN A 1 226 ? 44.961 -4.697 4.074 1.00 21.31 206 GLN A O 1
ATOM 1619 N N . ASP A 1 227 ? 44.015 -4.768 2.031 1.00 20.44 207 ASP A N 1
ATOM 1620 C CA . ASP A 1 227 ? 44.124 -3.317 1.889 1.00 22.10 207 ASP A CA 1
ATOM 1621 C C . ASP A 1 227 ? 43.104 -2.612 2.771 1.00 24.70 207 ASP A C 1
ATOM 1622 O O . ASP A 1 227 ? 43.390 -1.539 3.322 1.00 21.15 207 ASP A O 1
ATOM 1627 N N . VAL A 1 228 ? 41.918 -3.216 2.934 1.00 22.17 208 VAL A N 1
ATOM 1628 C CA . VAL A 1 228 ? 40.923 -2.673 3.853 1.00 23.40 208 VAL A CA 1
ATOM 1629 C C . VAL A 1 228 ? 41.463 -2.675 5.276 1.00 27.81 208 VAL A C 1
ATOM 1630 O O . VAL A 1 228 ? 41.352 -1.680 5.999 1.00 19.17 208 VAL A O 1
ATOM 1634 N N . LEU A 1 229 ? 42.040 -3.807 5.706 1.00 17.43 209 LEU A N 1
ATOM 1635 C CA . LEU A 1 229 ? 42.630 -3.876 7.039 1.00 23.70 209 LEU A CA 1
ATOM 1636 C C . LEU A 1 229 ? 43.709 -2.826 7.233 1.00 20.30 209 LEU A C 1
ATOM 1637 O O . LEU A 1 229 ? 43.834 -2.239 8.315 1.00 17.35 209 LEU A O 1
ATOM 1642 N N . SER A 1 230 ? 44.558 -2.647 6.233 1.00 21.52 210 SER A N 1
ATOM 1643 C CA . SER A 1 230 ? 45.672 -1.726 6.408 1.00 23.49 210 SER A CA 1
ATOM 1644 C C . SER A 1 230 ? 45.162 -0.299 6.541 1.00 24.18 210 SER A C 1
ATOM 1645 O O . SER A 1 230 ? 45.721 0.506 7.295 1.00 21.35 210 SER A O 1
ATOM 1648 N N . ALA A 1 231 ? 44.068 0.010 5.846 1.00 18.98 211 ALA A N 1
ATOM 1649 C CA . ALA A 1 231 ? 43.431 1.310 6.007 1.00 16.44 211 ALA A CA 1
ATOM 1650 C C . ALA A 1 231 ? 42.925 1.506 7.425 1.00 16.75 211 ALA A C 1
ATOM 1651 O O . ALA A 1 231 ? 43.053 2.599 7.972 1.00 17.81 211 ALA A O 1
ATOM 1653 N N . TYR A 1 232 ? 42.329 0.462 8.045 1.00 17.70 212 TYR A N 1
ATOM 1654 C CA . TYR A 1 232 ? 41.811 0.625 9.410 1.00 17.34 212 TYR A CA 1
ATOM 1655 C C . TYR A 1 232 ? 42.936 0.890 10.399 1.00 16.84 212 TYR A C 1
ATOM 1656 O O . TYR A 1 232 ? 42.804 1.728 11.306 1.00 18.21 212 TYR A O 1
ATOM 1665 N N . LEU A 1 233 ? 44.045 0.163 10.262 1.00 19.43 213 LEU A N 1
ATOM 1666 C CA . LEU A 1 233 ? 45.166 0.365 11.186 1.00 15.28 213 LEU A CA 1
ATOM 1667 C C . LEU A 1 233 ? 45.807 1.739 10.995 1.00 20.15 213 LEU A C 1
ATOM 1668 O O . LEU A 1 233 ? 46.253 2.367 11.970 1.00 21.03 213 LEU A O 1
ATOM 1673 N N . ARG A 1 234 ? 45.891 2.213 9.750 1.00 20.68 214 ARG A N 1
ATOM 1674 C CA . ARG A 1 234 ? 46.442 3.557 9.524 1.00 23.69 214 ARG A CA 1
ATOM 1675 C C . ARG A 1 234 ? 45.495 4.642 10.025 1.00 21.13 214 ARG A C 1
ATOM 1676 O O . ARG A 1 234 ? 45.944 5.712 10.469 1.00 20.78 214 ARG A O 1
ATOM 1684 N N . LEU A 1 235 ? 44.189 4.369 10.000 1.00 15.09 215 LEU A N 1
ATOM 1685 C CA . LEU A 1 235 ? 43.243 5.289 10.616 1.00 18.66 215 LEU A CA 1
ATOM 1686 C C . LEU A 1 235 ? 43.460 5.366 12.123 1.00 18.11 215 LEU A C 1
ATOM 1687 O O . LEU A 1 235 ? 43.450 6.464 12.703 1.00 18.47 215 LEU A O 1
ATOM 1692 N N . LEU A 1 236 ? 43.637 4.207 12.782 1.00 18.56 216 LEU A N 1
ATOM 1693 C CA . LEU A 1 236 ? 43.956 4.214 14.209 1.00 17.38 216 LEU A CA 1
ATOM 1694 C C . LEU A 1 236 ? 45.200 5.048 14.479 1.00 18.61 216 LEU A C 1
ATOM 1695 O O . LEU A 1 236 ? 45.268 5.763 15.484 1.00 19.48 216 LEU A O 1
ATOM 1700 N N . SER A 1 237 ? 46.200 4.947 13.602 1.00 20.51 217 SER A N 1
ATOM 1701 C CA . SER A 1 237 ? 47.443 5.682 13.832 1.00 23.02 217 SER A CA 1
ATOM 1702 C C . SER A 1 237 ? 47.316 7.164 13.501 1.00 22.76 217 SER A C 1
ATOM 1703 O O . SER A 1 237 ? 47.963 7.988 14.153 1.00 23.99 217 SER A O 1
ATOM 1706 N N . HIS A 1 238 ? 46.514 7.527 12.498 1.00 18.74 218 HIS A N 1
ATOM 1707 C CA . HIS A 1 238 ? 46.621 8.860 11.907 1.00 22.22 218 HIS A CA 1
ATOM 1708 C C . HIS A 1 238 ? 45.298 9.593 11.710 1.00 24.98 218 HIS A C 1
ATOM 1709 O O . HIS A 1 238 ? 45.331 10.791 11.397 1.00 22.22 218 HIS A O 1
ATOM 1716 N N . GLY A 1 239 ? 44.149 8.930 11.862 1.00 19.13 219 GLY A N 1
ATOM 1717 C CA . GLY A 1 239 ? 42.879 9.580 11.566 1.00 16.98 219 GLY A CA 1
ATOM 1718 C C . GLY A 1 239 ? 42.567 10.739 12.500 1.00 22.90 219 GLY A C 1
ATOM 1719 O O . GLY A 1 239 ? 43.051 10.835 13.628 1.00 21.20 219 GLY A O 1
ATOM 1720 N N . GLU A 1 240 ? 41.746 11.662 12.007 1.00 22.21 220 GLU A N 1
ATOM 1721 C CA . GLU A 1 240 ? 41.337 12.819 12.800 1.00 26.46 220 GLU A CA 1
ATOM 1722 C C . GLU A 1 240 ? 40.075 12.495 13.585 1.00 23.32 220 GLU A C 1
ATOM 1723 O O . GLU A 1 240 ? 39.077 12.067 12.999 1.00 20.62 220 GLU A O 1
ATOM 1729 N N . ALA A 1 241 ? 40.125 12.706 14.905 1.00 24.19 221 ALA A N 1
ATOM 1730 C CA . ALA A 1 241 ? 38.960 12.511 15.765 1.00 19.85 221 ALA A CA 1
ATOM 1731 C C . ALA A 1 241 ? 37.732 13.180 15.162 1.00 28.78 221 ALA A C 1
ATOM 1732 O O . ALA A 1 241 ? 37.799 14.320 14.692 1.00 23.38 221 ALA A O 1
ATOM 1734 N N . GLY A 1 242 ? 36.612 12.456 15.147 1.00 22.63 222 GLY A N 1
ATOM 1735 C CA . GLY A 1 242 ? 35.373 13.010 14.640 1.00 22.33 222 GLY A CA 1
ATOM 1736 C C . GLY A 1 242 ? 35.165 12.888 13.146 1.00 22.06 222 GLY A C 1
ATOM 1737 O O . GLY A 1 242 ? 34.101 13.294 12.652 1.00 25.70 222 GLY A O 1
ATOM 1738 N N . ALA A 1 243 ? 36.114 12.318 12.404 1.00 19.94 223 ALA A N 1
ATOM 1739 C CA . ALA A 1 243 ? 36.024 12.326 10.950 1.00 23.29 223 ALA A CA 1
ATOM 1740 C C . ALA A 1 243 ? 35.542 10.981 10.402 1.00 24.47 223 ALA A C 1
ATOM 1741 O O . ALA A 1 243 ? 35.764 9.926 11.004 1.00 19.29 223 ALA A O 1
ATOM 1743 N N . VAL A 1 244 ? 34.879 11.052 9.242 1.00 20.40 224 VAL A N 1
ATOM 1744 C CA . VAL A 1 244 ? 34.403 9.906 8.473 1.00 21.00 224 VAL A CA 1
ATOM 1745 C C . VAL A 1 244 ? 35.293 9.735 7.247 1.00 22.24 224 VAL A C 1
ATOM 1746 O O . VAL A 1 244 ? 35.545 10.703 6.519 1.00 18.45 224 VAL A O 1
ATOM 1750 N N . TYR A 1 245 ? 35.747 8.503 6.997 1.00 16.00 225 TYR A N 1
ATOM 1751 C CA . TYR A 1 245 ? 36.627 8.215 5.867 1.00 15.88 225 TYR A CA 1
ATOM 1752 C C . TYR A 1 245 ? 36.060 7.098 5.008 1.00 20.43 225 TYR A C 1
ATOM 1753 O O . TYR A 1 245 ? 35.756 6.020 5.534 1.00 21.00 225 TYR A O 1
ATOM 1762 N N . ASN A 1 246 ? 35.937 7.343 3.697 1.00 18.85 226 ASN A N 1
ATOM 1763 C CA . ASN A 1 246 ? 35.755 6.245 2.750 1.00 18.64 226 ASN A CA 1
ATOM 1764 C C . ASN A 1 246 ? 37.008 5.377 2.722 1.00 20.43 226 ASN A C 1
ATOM 1765 O O . ASN A 1 246 ? 38.127 5.888 2.735 1.00 18.51 226 ASN A O 1
ATOM 1770 N N . VAL A 1 247 ? 36.814 4.067 2.646 1.00 17.55 227 VAL A N 1
ATOM 1771 C CA . VAL A 1 247 ? 37.912 3.128 2.413 1.00 20.50 227 VAL A CA 1
ATOM 1772 C C . VAL A 1 247 ? 37.582 2.416 1.104 1.00 21.13 227 VAL A C 1
ATOM 1773 O O . VAL A 1 247 ? 36.697 1.553 1.057 1.00 20.33 227 VAL A O 1
ATOM 1777 N N . CYS A 1 248 ? 38.281 2.786 0.028 1.00 18.21 228 CYS A N 1
ATOM 1778 C CA . CYS A 1 248 ? 37.939 2.330 -1.314 1.00 21.94 228 CYS A CA 1
ATOM 1779 C C . CYS A 1 248 ? 39.163 2.470 -2.211 1.00 23.84 228 CYS A C 1
ATOM 1780 O O . CYS A 1 248 ? 40.162 3.099 -1.849 1.00 24.70 228 CYS A O 1
ATOM 1783 N N A SER A 1 249 ? 39.069 1.873 -3.397 0.08 25.15 229 SER A N 1
ATOM 1784 N N B SER A 1 249 ? 39.074 1.864 -3.391 0.92 25.17 229 SER A N 1
ATOM 1785 C CA A SER A 1 249 ? 40.173 1.898 -4.345 0.08 26.49 229 SER A CA 1
ATOM 1786 C CA B SER A 1 249 ? 40.174 1.896 -4.348 0.92 26.58 229 SER A CA 1
ATOM 1787 C C A SER A 1 249 ? 40.135 3.097 -5.282 0.08 27.04 229 SER A C 1
ATOM 1788 C C B SER A 1 249 ? 40.143 3.120 -5.257 0.92 27.12 229 SER A C 1
ATOM 1789 O O A SER A 1 249 ? 41.172 3.446 -5.858 0.08 24.82 229 SER A O 1
ATOM 1790 O O B SER A 1 249 ? 41.183 3.497 -5.807 0.92 24.62 229 SER A O 1
ATOM 1795 N N . GLY A 1 250 ? 38.979 3.738 -5.449 1.00 25.24 230 GLY A N 1
ATOM 1796 C CA . GLY A 1 250 ? 38.886 4.784 -6.444 1.00 27.47 230 GLY A CA 1
ATOM 1797 C C . GLY A 1 250 ? 38.896 4.274 -7.868 1.00 32.96 230 GLY A C 1
ATOM 1798 O O . GLY A 1 250 ? 38.998 5.075 -8.799 1.00 34.98 230 GLY A O 1
ATOM 1799 N N . GLN A 1 251 ? 38.795 2.961 -8.073 1.00 28.28 231 GLN A N 1
ATOM 1800 C CA . GLN A 1 251 ? 38.748 2.381 -9.408 1.00 27.50 231 GLN A CA 1
ATOM 1801 C C . GLN A 1 251 ? 37.482 1.552 -9.571 1.00 28.02 231 GLN A C 1
ATOM 1802 O O . GLN A 1 251 ? 37.162 0.730 -8.707 1.00 28.79 231 GLN A O 1
ATOM 1808 N N . GLU A 1 252 ? 36.771 1.768 -10.675 1.00 29.52 232 GLU A N 1
ATOM 1809 C CA . GLU A 1 252 ? 35.636 0.920 -11.035 1.00 34.56 232 GLU A CA 1
ATOM 1810 C C . GLU A 1 252 ? 36.101 -0.374 -11.684 1.00 30.27 232 GLU A C 1
ATOM 1811 O O . GLU A 1 252 ? 36.959 -0.363 -12.568 1.00 33.24 232 GLU A O 1
ATOM 1817 N N . GLN A 1 253 ? 35.505 -1.489 -11.268 1.00 29.55 233 GLN A N 1
ATOM 1818 C CA . GLN A 1 253 ? 35.673 -2.764 -11.954 1.00 30.94 233 GLN A CA 1
ATOM 1819 C C . GLN A 1 253 ? 34.319 -3.284 -12.403 1.00 24.94 233 GLN A C 1
ATOM 1820 O O . GLN A 1 253 ? 33.394 -3.388 -11.590 1.00 24.62 233 GLN A O 1
ATOM 1826 N N . LYS A 1 254 ? 34.216 -3.632 -13.683 1.00 27.04 234 LYS A N 1
ATOM 1827 C CA . LYS A 1 254 ? 33.022 -4.294 -14.196 1.00 27.30 234 LYS A CA 1
ATOM 1828 C C . LYS A 1 254 ? 32.975 -5.746 -13.735 1.00 26.11 234 LYS A C 1
ATOM 1829 O O . LYS A 1 254 ? 33.951 -6.490 -13.887 1.00 30.18 234 LYS A O 1
ATOM 1835 N N . ILE A 1 255 ? 31.832 -6.153 -13.178 1.00 27.19 235 ILE A N 1
ATOM 1836 C CA . ILE A 1 255 ? 31.688 -7.516 -12.668 1.00 28.23 235 ILE A CA 1
ATOM 1837 C C . ILE A 1 255 ? 32.068 -8.540 -13.732 1.00 32.29 235 ILE A C 1
ATOM 1838 O O . ILE A 1 255 ? 32.757 -9.530 -13.448 1.00 29.57 235 ILE A O 1
ATOM 1843 N N . ARG A 1 256 ? 31.636 -8.311 -14.976 1.00 32.55 236 ARG A N 1
ATOM 1844 C CA . ARG A 1 256 ? 31.891 -9.273 -16.043 1.00 31.51 236 ARG A CA 1
ATOM 1845 C C . ARG A 1 256 ? 33.384 -9.429 -16.312 1.00 33.13 236 ARG A C 1
ATOM 1846 O O . ARG A 1 256 ? 33.871 -10.547 -16.541 1.00 35.18 236 ARG A O 1
ATOM 1854 N N . GLU A 1 257 ? 34.125 -8.317 -16.300 1.00 30.21 237 GLU A N 1
ATOM 1855 C CA . GLU A 1 257 ? 35.568 -8.383 -16.502 1.00 33.62 237 GLU A CA 1
ATOM 1856 C C . GLU A 1 257 ? 36.262 -9.095 -15.349 1.00 29.45 237 GLU A C 1
ATOM 1857 O O . GLU A 1 257 ? 37.239 -9.817 -15.566 1.00 33.26 237 GLU A O 1
ATOM 1863 N N . LEU A 1 258 ? 35.778 -8.916 -14.116 1.00 26.79 238 LEU A N 1
ATOM 1864 C CA . LEU A 1 258 ? 36.333 -9.691 -13.009 1.00 26.67 238 LEU A CA 1
ATOM 1865 C C . LEU A 1 258 ? 36.074 -11.183 -13.191 1.00 31.61 238 LEU A C 1
ATOM 1866 O O . LEU A 1 258 ? 36.965 -12.005 -12.945 1.00 25.65 238 LEU A O 1
ATOM 1871 N N . ILE A 1 259 ? 34.860 -11.557 -13.616 1.00 28.03 239 ILE A N 1
ATOM 1872 C CA . ILE A 1 259 ? 34.567 -12.974 -13.851 1.00 29.48 239 ILE A CA 1
ATOM 1873 C C . ILE A 1 259 ? 35.475 -13.539 -14.937 1.00 30.34 239 ILE A C 1
ATOM 1874 O O . ILE A 1 259 ? 35.994 -14.658 -14.816 1.00 30.81 239 ILE A O 1
ATOM 1879 N N . GLU A 1 260 ? 35.674 -12.780 -16.018 1.00 31.27 240 GLU A N 1
ATOM 1880 C CA . GLU A 1 260 ? 36.577 -13.217 -17.074 1.00 34.03 240 GLU A CA 1
ATOM 1881 C C . GLU A 1 260 ? 38.003 -13.387 -16.554 1.00 33.28 240 GLU A C 1
ATOM 1882 O O . GLU A 1 260 ? 38.690 -14.348 -16.921 1.00 29.52 240 GLU A O 1
ATOM 1888 N N . LEU A 1 261 ? 38.463 -12.470 -15.693 1.00 29.55 241 LEU A N 1
ATOM 1889 C CA . LEU A 1 261 ? 39.805 -12.604 -15.133 1.00 29.00 241 LEU A CA 1
ATOM 1890 C C . LEU A 1 261 ? 39.903 -13.811 -14.206 1.00 25.15 241 LEU A C 1
ATOM 1891 O O . LEU A 1 261 ? 40.941 -14.480 -14.165 1.00 32.08 241 LEU A O 1
ATOM 1896 N N . LEU A 1 262 ? 38.837 -14.119 -13.463 1.00 24.89 242 LEU A N 1
ATOM 1897 C CA . LEU A 1 262 ? 38.835 -15.342 -12.664 1.00 25.29 242 LEU A CA 1
ATOM 1898 C C . LEU A 1 262 ? 39.007 -16.577 -13.548 1.00 28.28 242 LEU A C 1
ATOM 1899 O O . LEU A 1 262 ? 39.832 -17.447 -13.261 1.00 26.68 242 LEU A O 1
ATOM 1904 N N . ALA A 1 263 ? 38.211 -16.678 -14.619 1.00 25.64 243 ALA A N 1
ATOM 1905 C CA . ALA A 1 263 ? 38.339 -17.791 -15.557 1.00 28.28 243 ALA A CA 1
ATOM 1906 C C . ALA A 1 263 ? 39.746 -17.875 -16.129 1.00 31.97 243 ALA A C 1
ATOM 1907 O O . ALA A 1 263 ? 40.316 -18.968 -16.234 1.00 27.50 243 ALA A O 1
ATOM 1909 N N . ASP A 1 264 ? 40.322 -16.730 -16.503 1.00 28.24 244 ASP A N 1
ATOM 1910 C CA . ASP A 1 264 ? 41.678 -16.714 -17.042 1.00 29.67 244 ASP A CA 1
ATOM 1911 C C . ASP A 1 264 ? 42.680 -17.232 -16.015 1.00 33.39 244 ASP A C 1
ATOM 1912 O O . ASP A 1 264 ? 43.536 -18.071 -16.328 1.00 30.24 244 ASP A O 1
ATOM 1917 N N . ILE A 1 265 ? 42.582 -16.749 -14.775 1.00 28.97 245 ILE A N 1
ATOM 1918 C CA . ILE A 1 265 ? 43.491 -17.214 -13.728 1.00 26.12 245 ILE A CA 1
ATOM 1919 C C . ILE A 1 265 ? 43.330 -18.714 -13.512 1.00 31.73 245 ILE A C 1
ATOM 1920 O O . ILE A 1 265 ? 44.310 -19.438 -13.286 1.00 31.60 245 ILE A O 1
ATOM 1925 N N . ALA A 1 266 ? 42.094 -19.205 -13.585 1.00 26.19 246 ALA A N 1
ATOM 1926 C CA . ALA A 1 266 ? 41.807 -20.607 -13.310 1.00 26.89 246 ALA A CA 1
ATOM 1927 C C . ALA A 1 266 ? 42.146 -21.528 -14.474 1.00 23.42 246 ALA A C 1
ATOM 1928 O O . ALA A 1 266 ? 42.117 -22.752 -14.297 1.00 26.28 246 ALA A O 1
ATOM 1930 N N . GLN A 1 267 ? 42.465 -20.967 -15.646 1.00 25.88 247 GLN A N 1
ATOM 1931 C CA . GLN A 1 267 ? 42.716 -21.734 -16.871 1.00 26.06 247 GLN A CA 1
ATOM 1932 C C . GLN A 1 267 ? 41.483 -22.556 -17.236 1.00 34.76 247 GLN A C 1
ATOM 1933 O O . GLN A 1 267 ? 41.556 -23.740 -17.587 1.00 31.35 247 GLN A O 1
ATOM 1939 N N . VAL A 1 268 ? 40.333 -21.896 -17.143 1.00 29.47 248 VAL A N 1
ATOM 1940 C CA . VAL A 1 268 ? 39.032 -22.462 -17.456 1.00 33.93 248 VAL A CA 1
ATOM 1941 C C . VAL A 1 268 ? 38.393 -21.585 -18.521 1.00 38.06 248 VAL A C 1
ATOM 1942 O O . VAL A 1 268 ? 38.616 -20.370 -18.569 1.00 37.37 248 VAL A O 1
ATOM 1946 N N . GLU A 1 269 ? 37.648 -22.214 -19.421 1.00 36.18 249 GLU A N 1
ATOM 1947 C CA . GLU A 1 269 ? 36.755 -21.505 -20.322 1.00 39.05 249 GLU A CA 1
ATOM 1948 C C . GLU A 1 269 ? 35.329 -21.829 -19.906 1.00 41.68 249 GLU A C 1
ATOM 1949 O O . GLU A 1 269 ? 35.012 -22.991 -19.620 1.00 42.25 249 GLU A O 1
ATOM 1955 N N . LEU A 1 270 ? 34.481 -20.809 -19.848 1.00 41.08 250 LEU A N 1
ATOM 1956 C CA . LEU A 1 270 ? 33.122 -20.998 -19.368 1.00 42.62 250 LEU A CA 1
ATOM 1957 C C . LEU A 1 270 ? 32.169 -20.133 -20.176 1.00 38.37 250 LEU A C 1
ATOM 1958 O O . LEU A 1 270 ? 32.560 -19.139 -20.792 1.00 39.59 250 LEU A O 1
ATOM 1963 N N . GLU A 1 271 ? 30.905 -20.519 -20.165 1.00 44.49 251 GLU A N 1
ATOM 1964 C CA . GLU A 1 271 ? 29.861 -19.676 -20.719 1.00 42.78 251 GLU A CA 1
ATOM 1965 C C . GLU A 1 271 ? 29.081 -19.049 -19.574 1.00 38.01 251 GLU A C 1
ATOM 1966 O O . GLU A 1 271 ? 28.778 -19.710 -18.571 1.00 37.15 251 GLU A O 1
ATOM 1972 N N . ILE A 1 272 ? 28.795 -17.764 -19.713 1.00 39.55 252 ILE A N 1
ATOM 1973 C CA . ILE A 1 272 ? 27.967 -17.038 -18.767 1.00 42.98 252 ILE A CA 1
ATOM 1974 C C . ILE A 1 272 ? 26.557 -17.005 -19.330 1.00 45.99 252 ILE A C 1
ATOM 1975 O O . ILE A 1 272 ? 26.348 -16.553 -20.462 1.00 44.90 252 ILE A O 1
ATOM 1980 N N . VAL A 1 273 ? 25.591 -17.487 -18.555 1.00 43.01 253 VAL A N 1
ATOM 1981 C CA . VAL A 1 273 ? 24.208 -17.576 -19.007 1.00 49.87 253 VAL A CA 1
ATOM 1982 C C . VAL A 1 273 ? 23.312 -16.779 -18.068 1.00 48.37 253 VAL A C 1
ATOM 1983 O O . VAL A 1 273 ? 23.540 -16.741 -16.854 1.00 42.99 253 VAL A O 1
ATOM 1987 N N . GLN A 1 274 ? 22.296 -16.137 -18.646 1.00 54.72 254 GLN A N 1
ATOM 1988 C CA . GLN A 1 274 ? 21.309 -15.396 -17.868 1.00 56.27 254 GLN A CA 1
ATOM 1989 C C . GLN A 1 274 ? 20.508 -16.348 -16.988 1.00 59.34 254 GLN A C 1
ATOM 1990 O O . GLN A 1 274 ? 19.999 -17.364 -17.467 1.00 61.50 254 GLN A O 1
ATOM 1992 N N . ASP A 1 275 ? 20.395 -16.023 -15.700 1.00 62.51 255 ASP A N 1
ATOM 1993 C CA . ASP A 1 275 ? 19.620 -16.846 -14.768 1.00 54.08 255 ASP A CA 1
ATOM 1994 C C . ASP A 1 275 ? 18.118 -16.598 -14.923 1.00 65.88 255 ASP A C 1
ATOM 1995 O O . ASP A 1 275 ? 17.687 -15.486 -15.231 1.00 61.70 255 ASP A O 1
ATOM 1997 N N . ARG A 1 280 ? 16.171 -8.958 -13.542 1.00 55.94 260 ARG A N 1
ATOM 1998 C CA . ARG A 1 280 ? 15.957 -7.525 -13.362 1.00 56.88 260 ARG A CA 1
ATOM 1999 C C . ARG A 1 280 ? 17.291 -6.771 -13.269 1.00 60.56 260 ARG A C 1
ATOM 2000 O O . ARG A 1 280 ? 18.219 -7.216 -12.589 1.00 57.52 260 ARG A O 1
ATOM 2002 N N . ARG A 1 281 ? 17.381 -5.654 -14.000 1.00 56.00 261 ARG A N 1
ATOM 2003 C CA . ARG A 1 281 ? 18.617 -4.828 -14.076 1.00 55.66 261 ARG A CA 1
ATOM 2004 C C . ARG A 1 281 ? 18.908 -4.157 -12.729 1.00 54.46 261 ARG A C 1
ATOM 2005 O O . ARG A 1 281 ? 17.952 -3.820 -12.011 1.00 52.27 261 ARG A O 1
ATOM 2007 N N . ALA A 1 282 ? 20.195 -3.971 -12.419 1.00 53.95 262 ALA A N 1
ATOM 2008 C CA . ALA A 1 282 ? 20.623 -3.331 -11.154 1.00 46.08 262 ALA A CA 1
ATOM 2009 C C . ALA A 1 282 ? 20.255 -1.846 -11.189 1.00 43.50 262 ALA A C 1
ATOM 2010 O O . ALA A 1 282 ? 20.326 -1.247 -12.272 1.00 40.40 262 ALA A O 1
ATOM 2012 N N . GLU A 1 283 ? 19.892 -1.283 -10.034 1.00 48.06 263 GLU A N 1
ATOM 2013 C CA . GLU A 1 283 ? 19.500 0.149 -9.945 1.00 50.96 263 GLU A CA 1
ATOM 2014 C C . GLU A 1 283 ? 20.741 1.035 -10.087 1.00 45.73 263 GLU A C 1
ATOM 2015 O O . GLU A 1 283 ? 20.691 2.004 -10.864 1.00 47.58 263 GLU A O 1
ATOM 2017 N N . GLN A 1 284 ? 21.817 0.701 -9.373 1.00 41.43 264 GLN A N 1
ATOM 2018 C CA . GLN A 1 284 ? 23.036 1.502 -9.427 1.00 39.82 264 GLN A CA 1
ATOM 2019 C C . GLN A 1 284 ? 24.006 0.839 -10.399 1.00 35.04 264 GLN A C 1
ATOM 2020 O O . GLN A 1 284 ? 24.562 -0.221 -10.095 1.00 30.26 264 GLN A O 1
ATOM 2026 N N . ARG A 1 285 ? 24.215 1.466 -11.562 1.00 29.51 265 ARG A N 1
ATOM 2027 C CA . ARG A 1 285 ? 25.069 0.863 -12.580 1.00 31.18 265 ARG A CA 1
ATOM 2028 C C . ARG A 1 285 ? 26.553 1.006 -12.264 1.00 30.52 265 ARG A C 1
ATOM 2029 O O . ARG A 1 285 ? 27.344 0.129 -12.632 1.00 33.15 265 ARG A O 1
ATOM 2037 N N . ARG A 1 286 ? 26.962 2.104 -11.633 1.00 26.42 266 ARG A N 1
ATOM 2038 C CA . ARG A 1 286 ? 28.381 2.377 -11.437 1.00 27.39 266 ARG A CA 1
ATOM 2039 C C . ARG A 1 286 ? 28.628 2.952 -10.052 1.00 29.98 266 ARG A C 1
ATOM 2040 O O . ARG A 1 286 ? 27.913 3.850 -9.608 1.00 25.56 266 ARG A O 1
ATOM 2048 N N . VAL A 1 287 ? 29.663 2.450 -9.381 1.00 28.58 267 VAL A N 1
ATOM 2049 C CA . VAL A 1 287 ? 30.077 2.970 -8.085 1.00 26.72 267 VAL A CA 1
ATOM 2050 C C . VAL A 1 287 ? 31.583 3.141 -8.115 1.00 28.86 267 VAL A C 1
ATOM 2051 O O . VAL A 1 287 ? 32.320 2.181 -8.388 1.00 24.20 267 VAL A O 1
ATOM 2055 N N . ARG A 1 288 ? 32.032 4.367 -7.872 1.00 23.37 268 ARG A N 1
ATOM 2056 C CA A ARG A 1 288 ? 33.442 4.682 -7.673 0.61 29.91 268 ARG A CA 1
ATOM 2057 C CA B ARG A 1 288 ? 33.440 4.670 -7.662 0.39 29.88 268 ARG A CA 1
ATOM 2058 C C . ARG A 1 288 ? 33.543 5.552 -6.429 1.00 27.83 268 ARG A C 1
ATOM 2059 O O . ARG A 1 288 ? 32.845 6.561 -6.326 1.00 27.57 268 ARG A O 1
ATOM 2074 N N . GLY A 1 289 ? 34.391 5.166 -5.479 1.00 22.24 269 GLY A N 1
ATOM 2075 C CA . GLY A 1 289 ? 34.566 5.954 -4.277 1.00 22.46 269 GLY A CA 1
ATOM 2076 C C . GLY A 1 289 ? 35.807 6.819 -4.365 1.00 22.42 269 GLY A C 1
ATOM 2077 O O . GLY A 1 289 ? 36.741 6.504 -5.090 1.00 27.17 269 GLY A O 1
ATOM 2078 N N . SER A 1 290 ? 35.827 7.920 -3.614 1.00 22.97 270 SER A N 1
ATOM 2079 C CA . SER A 1 290 ? 37.056 8.696 -3.442 1.00 23.93 270 SER A CA 1
ATOM 2080 C C . SER A 1 290 ? 37.693 8.368 -2.098 1.00 22.23 270 SER A C 1
ATOM 2081 O O . SER A 1 290 ? 37.029 8.419 -1.058 1.00 24.62 270 SER A O 1
ATOM 2084 N N . HIS A 1 291 ? 38.985 8.050 -2.118 1.00 22.82 271 HIS A N 1
ATOM 2085 C CA . HIS A 1 291 ? 39.733 7.846 -0.885 1.00 23.34 271 HIS A CA 1
ATOM 2086 C C . HIS A 1 291 ? 40.708 8.983 -0.621 1.00 21.10 271 HIS A C 1
ATOM 2087 O O . HIS A 1 291 ? 41.650 8.809 0.157 1.00 19.49 271 HIS A O 1
ATOM 2094 N N . ALA A 1 292 ? 40.489 10.150 -1.247 1.00 23.40 272 ALA A N 1
ATOM 2095 C CA . ALA A 1 292 ? 41.379 11.291 -1.035 1.00 24.10 272 ALA A CA 1
ATOM 2096 C C . ALA A 1 292 ? 41.492 11.637 0.438 1.00 22.50 272 ALA A C 1
ATOM 2097 O O . ALA A 1 292 ? 42.587 11.929 0.932 1.00 26.48 272 ALA A O 1
ATOM 2099 N N . ARG A 1 293 ? 40.376 11.608 1.165 1.00 22.51 273 ARG A N 1
ATOM 2100 C CA . ARG A 1 293 ? 40.426 12.032 2.557 1.00 23.75 273 ARG A CA 1
ATOM 2101 C C . ARG A 1 293 ? 41.308 11.096 3.378 1.00 23.22 273 ARG A C 1
ATOM 2102 O O . ARG A 1 293 ? 42.164 11.539 4.151 1.00 22.13 273 ARG A O 1
ATOM 2110 N N . LEU A 1 294 ? 41.120 9.792 3.197 1.00 22.95 274 LEU A N 1
ATOM 2111 C CA . LEU A 1 294 ? 41.894 8.793 3.917 1.00 23.19 274 LEU A CA 1
ATOM 2112 C C . LEU A 1 294 ? 43.368 8.851 3.533 1.00 23.36 274 LEU A C 1
ATOM 2113 O O . LEU A 1 294 ? 44.252 8.737 4.398 1.00 26.19 274 LEU A O 1
ATOM 2118 N N . HIS A 1 295 ? 43.662 9.011 2.238 1.00 21.00 275 HIS A N 1
ATOM 2119 C CA . HIS A 1 295 ? 45.064 9.085 1.842 1.00 28.59 275 HIS A CA 1
ATOM 2120 C C . HIS A 1 295 ? 45.725 10.344 2.400 1.00 25.06 275 HIS A C 1
ATOM 2121 O O . HIS A 1 295 ? 46.851 10.286 2.916 1.00 24.81 275 HIS A O 1
ATOM 2128 N N . ASP A 1 296 ? 45.025 11.483 2.353 1.00 23.96 276 ASP A N 1
ATOM 2129 C CA . ASP A 1 296 ? 45.615 12.721 2.862 1.00 26.36 276 ASP A CA 1
ATOM 2130 C C . ASP A 1 296 ? 45.850 12.645 4.362 1.00 26.20 276 ASP A C 1
ATOM 2131 O O . ASP A 1 296 ? 46.842 13.181 4.869 1.00 25.62 276 ASP A O 1
ATOM 2136 N N . ALA A 1 297 ? 44.972 11.955 5.089 1.00 23.96 277 ALA A N 1
ATOM 2137 C CA . ALA A 1 297 ? 45.105 11.937 6.542 1.00 27.04 277 ALA A CA 1
ATOM 2138 C C . ALA A 1 297 ? 46.095 10.884 7.030 1.00 23.55 277 ALA A C 1
ATOM 2139 O O . ALA A 1 297 ? 46.697 11.058 8.096 1.00 29.72 277 ALA A O 1
ATOM 2141 N N . THR A 1 298 ? 46.292 9.800 6.275 1.00 22.88 278 THR A N 1
ATOM 2142 C CA . THR A 1 298 ? 47.002 8.639 6.788 1.00 20.92 278 THR A CA 1
ATOM 2143 C C . THR A 1 298 ? 48.178 8.191 5.949 1.00 27.07 278 THR A C 1
ATOM 2144 O O . THR A 1 298 ? 48.999 7.422 6.454 1.00 27.73 278 THR A O 1
ATOM 2148 N N . GLY A 1 299 ? 48.265 8.604 4.685 1.00 24.83 279 GLY A N 1
ATOM 2149 C CA . GLY A 1 299 ? 49.253 8.071 3.773 1.00 31.33 279 GLY A CA 1
ATOM 2150 C C . GLY A 1 299 ? 48.861 6.772 3.101 1.00 31.42 279 GLY A C 1
ATOM 2151 O O . GLY A 1 299 ? 49.566 6.335 2.178 1.00 27.73 279 GLY A O 1
ATOM 2152 N N . TRP A 1 300 ? 47.754 6.176 3.549 1.00 24.85 280 TRP A N 1
ATOM 2153 C CA . TRP A 1 300 ? 47.267 4.875 3.021 1.00 25.17 280 TRP A CA 1
ATOM 2154 C C . TRP A 1 300 ? 47.113 4.897 1.496 1.00 27.47 280 TRP A C 1
ATOM 2155 O O . TRP A 1 300 ? 46.630 5.903 0.952 1.00 28.60 280 TRP A O 1
ATOM 2166 N N . LYS A 1 301 ? 47.511 3.797 0.856 1.00 24.87 281 LYS A N 1
ATOM 2167 C CA . LYS A 1 301 ? 47.358 3.578 -0.602 1.00 29.74 281 LYS A CA 1
ATOM 2168 C C . LYS A 1 301 ? 47.077 2.086 -0.812 1.00 26.75 281 LYS A C 1
ATOM 2169 O O . LYS A 1 301 ? 47.597 1.285 -0.026 1.00 28.60 281 LYS A O 1
ATOM 2175 N N . PRO A 1 302 ? 46.227 1.678 -1.778 1.00 30.30 282 PRO A N 1
ATOM 2176 C CA . PRO A 1 302 ? 45.988 0.258 -2.034 1.00 30.10 282 PRO A CA 1
ATOM 2177 C C . PRO A 1 302 ? 47.292 -0.356 -2.562 1.00 33.58 282 PRO A C 1
ATOM 2178 O O . PRO A 1 302 ? 47.960 0.290 -3.334 1.00 27.94 282 PRO A O 1
ATOM 2182 N N . GLU A 1 303 ? 47.609 -1.577 -2.126 1.00 28.61 283 GLU A N 1
ATOM 2183 C CA . GLU A 1 303 ? 48.825 -2.259 -2.540 1.00 30.29 283 GLU A CA 1
ATOM 2184 C C . GLU A 1 303 ? 48.607 -3.591 -3.250 1.00 32.05 283 GLU A C 1
ATOM 2185 O O . GLU A 1 303 ? 49.535 -4.064 -3.918 1.00 26.83 283 GLU A O 1
ATOM 2191 N N . ILE A 1 304 ? 47.444 -4.221 -3.107 1.00 27.95 284 ILE A N 1
ATOM 2192 C CA . ILE A 1 304 ? 47.192 -5.547 -3.665 1.00 26.27 284 ILE A CA 1
ATOM 2193 C C . ILE A 1 304 ? 46.512 -5.385 -5.015 1.00 28.91 284 ILE A C 1
ATOM 2194 O O . ILE A 1 304 ? 45.512 -4.669 -5.122 1.00 29.91 284 ILE A O 1
ATOM 2199 N N . THR A 1 305 ? 47.044 -6.035 -6.047 1.00 26.55 285 THR A N 1
ATOM 2200 C CA . THR A 1 305 ? 46.406 -5.932 -7.355 1.00 28.12 285 THR A CA 1
ATOM 2201 C C . THR A 1 305 ? 45.156 -6.806 -7.400 1.00 27.62 285 THR A C 1
ATOM 2202 O O . THR A 1 305 ? 45.027 -7.799 -6.669 1.00 21.76 285 THR A O 1
ATOM 2206 N N . ILE A 1 306 ? 44.248 -6.459 -8.313 1.00 27.44 286 ILE A N 1
ATOM 2207 C CA . ILE A 1 306 ? 43.027 -7.244 -8.452 1.00 24.50 286 ILE A CA 1
ATOM 2208 C C . ILE A 1 306 ? 43.360 -8.683 -8.837 1.00 24.93 286 ILE A C 1
ATOM 2209 O O . ILE A 1 306 ? 42.782 -9.633 -8.297 1.00 27.39 286 ILE A O 1
ATOM 2214 N N . LYS A 1 307 ? 44.324 -8.877 -9.738 1.00 29.06 287 LYS A N 1
ATOM 2215 C CA . LYS A 1 307 ? 44.689 -10.237 -10.115 1.00 31.91 287 LYS A CA 1
ATOM 2216 C C . LYS A 1 307 ? 45.140 -11.032 -8.900 1.00 25.13 287 LYS A C 1
ATOM 2217 O O . LYS A 1 307 ? 44.695 -12.159 -8.693 1.00 25.38 287 LYS A O 1
ATOM 2223 N N . GLN A 1 308 ? 46.002 -10.450 -8.056 1.00 26.76 288 GLN A N 1
ATOM 2224 C CA . GLN A 1 308 ? 46.398 -11.182 -6.855 1.00 24.20 288 GLN A CA 1
ATOM 2225 C C . GLN A 1 308 ? 45.191 -11.486 -5.969 1.00 28.76 288 GLN A C 1
ATOM 2226 O O . GLN A 1 308 ? 45.096 -12.580 -5.394 1.00 21.02 288 GLN A O 1
ATOM 2232 N N . SER A 1 309 ? 44.262 -10.526 -5.834 1.00 24.98 289 SER A N 1
ATOM 2233 C CA . SER A 1 309 ? 43.084 -10.753 -5.000 1.00 22.24 289 SER A CA 1
ATOM 2234 C C . SER A 1 309 ? 42.248 -11.905 -5.526 1.00 22.01 289 SER A C 1
ATOM 2235 O O . SER A 1 309 ? 41.741 -12.720 -4.751 1.00 22.03 289 SER A O 1
ATOM 2238 N N . LEU A 1 310 ? 42.050 -11.953 -6.837 1.00 22.66 290 LEU A N 1
ATOM 2239 C CA . LEU A 1 310 ? 41.221 -12.997 -7.426 1.00 23.95 290 LEU A CA 1
ATOM 2240 C C . LEU A 1 310 ? 41.912 -14.359 -7.364 1.00 26.45 290 LEU A C 1
ATOM 2241 O O . LEU A 1 310 ? 41.265 -15.388 -7.130 1.00 24.98 290 LEU A O 1
ATOM 2246 N N . ARG A 1 311 ? 43.224 -14.391 -7.597 1.00 24.89 291 ARG A N 1
ATOM 2247 C CA . ARG A 1 311 ? 43.940 -15.655 -7.463 1.00 21.97 291 ARG A CA 1
ATOM 2248 C C . ARG A 1 311 ? 43.828 -16.184 -6.045 1.00 24.40 291 ARG A C 1
ATOM 2249 O O . ARG A 1 311 ? 43.628 -17.388 -5.831 1.00 27.31 291 ARG A O 1
ATOM 2257 N N . ALA A 1 312 ? 43.917 -15.288 -5.062 1.00 24.17 292 ALA A N 1
ATOM 2258 C CA . ALA A 1 312 ? 43.859 -15.703 -3.668 1.00 24.51 292 ALA A CA 1
ATOM 2259 C C . ALA A 1 312 ? 42.525 -16.372 -3.359 1.00 26.64 292 ALA A C 1
ATOM 2260 O O . ALA A 1 312 ? 42.493 -17.430 -2.714 1.00 28.52 292 ALA A O 1
ATOM 2262 N N . ILE A 1 313 ? 41.411 -15.814 -3.851 1.00 22.07 293 ILE A N 1
ATOM 2263 C CA . ILE A 1 313 ? 40.137 -16.458 -3.525 1.00 23.98 293 ILE A CA 1
ATOM 2264 C C . ILE A 1 313 ? 39.959 -17.769 -4.294 1.00 25.35 293 ILE A C 1
ATOM 2265 O O . ILE A 1 313 ? 39.328 -18.704 -3.785 1.00 28.93 293 ILE A O 1
ATOM 2270 N N . LEU A 1 314 ? 40.507 -17.880 -5.510 1.00 24.61 294 LEU A N 1
ATOM 2271 C CA . LEU A 1 314 ? 40.443 -19.158 -6.220 1.00 31.37 294 LEU A CA 1
ATOM 2272 C C . LEU A 1 314 ? 41.262 -20.225 -5.504 1.00 32.45 294 LEU A C 1
ATOM 2273 O O . LEU A 1 314 ? 40.802 -21.360 -5.334 1.00 30.81 294 LEU A O 1
ATOM 2278 N N . SER A 1 315 ? 42.477 -19.870 -5.068 1.00 27.03 295 SER A N 1
ATOM 2279 C CA . SER A 1 315 ? 43.336 -20.819 -4.364 1.00 31.92 295 SER A CA 1
ATOM 2280 C C . SER A 1 315 ? 42.694 -21.296 -3.077 1.00 34.54 295 SER A C 1
ATOM 2281 O O . SER A 1 315 ? 42.803 -22.475 -2.719 1.00 33.66 295 SER A O 1
ATOM 2284 N N . ASP A 1 316 ? 42.068 -20.383 -2.338 1.00 31.53 296 ASP A N 1
ATOM 2285 C CA . ASP A 1 316 ? 41.403 -20.789 -1.111 1.00 33.46 296 ASP A CA 1
ATOM 2286 C C . ASP A 1 316 ? 40.322 -21.819 -1.399 1.00 37.18 296 ASP A C 1
ATOM 2287 O O . ASP A 1 316 ? 40.203 -22.824 -0.688 1.00 40.05 296 ASP A O 1
ATOM 2292 N N . TRP A 1 317 ? 39.556 -21.588 -2.464 1.00 34.01 297 TRP A N 1
ATOM 2293 C CA . TRP A 1 317 ? 38.447 -22.505 -2.836 1.00 37.09 297 TRP A CA 1
ATOM 2294 C C . TRP A 1 317 ? 38.970 -23.880 -3.269 1.00 46.33 297 TRP A C 1
ATOM 2295 O O . TRP A 1 317 ? 38.327 -24.881 -2.929 1.00 47.85 297 TRP A O 1
ATOM 2306 N N . GLU A 1 318 ? 40.111 -23.930 -3.956 1.00 47.46 298 GLU A N 1
ATOM 2307 C CA . GLU A 1 318 ? 40.661 -25.229 -4.429 1.00 46.85 298 GLU A CA 1
ATOM 2308 C C . GLU A 1 318 ? 40.825 -26.206 -3.259 1.00 53.96 298 GLU A C 1
ATOM 2309 O O . GLU A 1 318 ? 40.429 -27.371 -3.414 1.00 54.26 298 GLU A O 1
ATOM 2315 N N . SER A 1 319 ? 41.368 -25.742 -2.129 1.00 52.40 299 SER A N 1
ATOM 2316 C CA . SER A 1 319 ? 41.624 -26.619 -0.954 1.00 60.52 299 SER A CA 1
ATOM 2317 C C . SER A 1 319 ? 40.344 -26.934 -0.168 1.00 61.39 299 SER A C 1
ATOM 2318 O O . SER A 1 319 ? 40.400 -27.841 0.678 1.00 70.53 299 SER A O 1
ATOM 2321 N N . ARG A 1 320 ? 39.244 -26.245 -0.478 1.00 51.04 300 ARG A N 1
ATOM 2322 C CA . ARG A 1 320 ? 37.972 -26.445 0.262 1.00 56.65 300 ARG A CA 1
ATOM 2323 C C . ARG A 1 320 ? 36.974 -27.267 -0.562 1.00 56.69 300 ARG A C 1
ATOM 2324 O O . ARG A 1 320 ? 36.239 -28.065 0.043 1.00 59.44 300 ARG A O 1
ATOM 2332 N N . VAL A 1 321 ? 36.934 -27.073 -1.883 1.00 58.47 301 VAL A N 1
ATOM 2333 C CA . VAL A 1 321 ? 35.982 -27.854 -2.730 1.00 56.77 301 VAL A CA 1
ATOM 2334 C C . VAL A 1 321 ? 36.564 -29.254 -2.961 1.00 62.49 301 VAL A C 1
ATOM 2335 O O . VAL A 1 321 ? 36.137 -30.175 -2.241 1.00 65.30 301 VAL A O 1
ATOM 2339 N N . THR B 1 22 ? -11.349 15.271 0.892 1.00 43.58 2 THR B N 1
ATOM 2340 C CA . THR B 1 22 ? -11.181 14.850 2.276 1.00 45.70 2 THR B CA 1
ATOM 2341 C C . THR B 1 22 ? -10.395 13.543 2.350 1.00 44.77 2 THR B C 1
ATOM 2342 O O . THR B 1 22 ? -10.762 12.533 1.749 1.00 41.54 2 THR B O 1
ATOM 2346 N N . GLN B 1 23 ? -9.297 13.577 3.092 1.00 36.81 3 GLN B N 1
ATOM 2347 C CA . GLN B 1 23 ? -8.446 12.417 3.265 1.00 35.09 3 GLN B CA 1
ATOM 2348 C C . GLN B 1 23 ? -8.297 12.110 4.749 1.00 31.63 3 GLN B C 1
ATOM 2349 O O . GLN B 1 23 ? -8.356 13.003 5.601 1.00 29.06 3 GLN B O 1
ATOM 2355 N N . ARG B 1 24 ? -8.152 10.830 5.055 1.00 23.99 4 ARG B N 1
ATOM 2356 C CA . ARG B 1 24 ? -8.113 10.384 6.434 1.00 21.35 4 ARG B CA 1
ATOM 2357 C C . ARG B 1 24 ? -6.686 10.512 6.947 1.00 19.54 4 ARG B C 1
ATOM 2358 O O . ARG B 1 24 ? -5.748 10.013 6.320 1.00 20.56 4 ARG B O 1
ATOM 2366 N N . LEU B 1 25 ? -6.538 11.157 8.092 1.00 18.59 5 LEU B N 1
ATOM 2367 C CA . LEU B 1 25 ? -5.232 11.427 8.687 1.00 19.02 5 LEU B CA 1
ATOM 2368 C C . LEU B 1 25 ? -5.159 10.789 10.061 1.00 18.72 5 LEU B C 1
ATOM 2369 O O . LEU B 1 25 ? -6.050 10.984 10.891 1.00 19.48 5 LEU B O 1
ATOM 2374 N N . PHE B 1 26 ? -4.093 10.033 10.311 1.00 17.31 6 PHE B N 1
ATOM 2375 C CA . PHE B 1 26 ? -3.837 9.481 11.623 1.00 19.65 6 PHE B CA 1
ATOM 2376 C C . PHE B 1 26 ? -2.608 10.180 12.173 1.00 13.10 6 PHE B C 1
ATOM 2377 O O . PHE B 1 26 ? -1.619 10.324 11.461 1.00 17.27 6 PHE B O 1
ATOM 2385 N N . VAL B 1 27 ? -2.691 10.641 13.408 1.00 17.91 7 VAL B N 1
ATOM 2386 C CA . VAL B 1 27 ? -1.584 11.335 14.065 1.00 14.22 7 VAL B CA 1
ATOM 2387 C C . VAL B 1 27 ? -1.238 10.570 15.322 1.00 16.87 7 VAL B C 1
ATOM 2388 O O . VAL B 1 27 ? -2.123 10.280 16.135 1.00 17.67 7 VAL B O 1
ATOM 2392 N N . THR B 1 28 ? 0.046 10.225 15.478 1.00 17.00 8 THR B N 1
ATOM 2393 C CA . THR B 1 28 ? 0.525 9.749 16.758 1.00 12.29 8 THR B CA 1
ATOM 2394 C C . THR B 1 28 ? 0.896 10.943 17.629 1.00 17.00 8 THR B C 1
ATOM 2395 O O . THR B 1 28 ? 1.175 12.032 17.132 1.00 19.26 8 THR B O 1
ATOM 2399 N N . GLY B 1 29 ? 0.927 10.713 18.936 1.00 22.24 9 GLY B N 1
ATOM 2400 C CA . GLY B 1 29 ? 1.334 11.751 19.866 1.00 22.78 9 GLY B CA 1
ATOM 2401 C C . GLY B 1 29 ? 0.288 12.826 20.051 1.00 21.27 9 GLY B C 1
ATOM 2402 O O . GLY B 1 29 ? 0.637 13.963 20.375 1.00 18.33 9 GLY B O 1
ATOM 2403 N N . LEU B 1 30 ? -0.994 12.499 19.841 1.00 18.54 10 LEU B N 1
ATOM 2404 C CA . LEU B 1 30 ? -2.046 13.508 19.959 1.00 21.80 10 LEU B CA 1
ATOM 2405 C C . LEU B 1 30 ? -2.171 14.061 21.373 1.00 18.85 10 LEU B C 1
ATOM 2406 O O . LEU B 1 30 ? -2.677 15.175 21.553 1.00 22.87 10 LEU B O 1
ATOM 2411 N N . SER B 1 31 ? -1.744 13.308 22.389 1.00 23.99 11 SER B N 1
ATOM 2412 C CA . SER B 1 31 ? -1.837 13.803 23.758 1.00 25.51 11 SER B CA 1
ATOM 2413 C C . SER B 1 31 ? -0.693 14.741 24.129 1.00 22.20 11 SER B C 1
ATOM 2414 O O . SER B 1 31 ? -0.702 15.290 25.236 1.00 27.28 11 SER B O 1
ATOM 2417 N N . GLY B 1 32 ? 0.286 14.928 23.248 1.00 23.63 12 GLY B N 1
ATOM 2418 C CA . GLY B 1 32 ? 1.434 15.771 23.543 1.00 22.33 12 GLY B CA 1
ATOM 2419 C C . GLY B 1 32 ? 1.165 17.244 23.247 1.00 24.64 12 GLY B C 1
ATOM 2420 O O . GLY B 1 32 ? 0.070 17.651 22.837 1.00 23.47 12 GLY B O 1
ATOM 2421 N N . PHE B 1 33 ? 2.212 18.050 23.450 1.00 23.91 13 PHE B N 1
ATOM 2422 C CA . PHE B 1 33 ? 2.119 19.502 23.246 1.00 21.45 13 PHE B CA 1
ATOM 2423 C C . PHE B 1 33 ? 1.709 19.848 21.817 1.00 22.07 13 PHE B C 1
ATOM 2424 O O . PHE B 1 33 ? 0.724 20.564 21.590 1.00 23.47 13 PHE B O 1
ATOM 2432 N N . VAL B 1 34 ? 2.453 19.350 20.829 1.00 20.21 14 VAL B N 1
ATOM 2433 C CA . VAL B 1 34 ? 2.116 19.686 19.451 1.00 19.40 14 VAL B CA 1
ATOM 2434 C C . VAL B 1 34 ? 0.807 19.021 19.047 1.00 19.84 14 VAL B C 1
ATOM 2435 O O . VAL B 1 34 ? -0.042 19.639 18.389 1.00 18.34 14 VAL B O 1
ATOM 2439 N N . GLY B 1 35 ? 0.616 17.757 19.447 1.00 22.44 15 GLY B N 1
ATOM 2440 C CA . GLY B 1 35 ? -0.565 17.022 19.006 1.00 18.19 15 GLY B CA 1
ATOM 2441 C C . GLY B 1 35 ? -1.868 17.623 19.497 1.00 21.26 15 GLY B C 1
ATOM 2442 O O . GLY B 1 35 ? -2.873 17.611 18.783 1.00 21.29 15 GLY B O 1
ATOM 2443 N N . LYS B 1 36 ? -1.882 18.139 20.728 1.00 22.15 16 LYS B N 1
ATOM 2444 C CA . LYS B 1 36 ? -3.090 18.804 21.223 1.00 22.90 16 LYS B CA 1
ATOM 2445 C C . LYS B 1 36 ? -3.427 20.036 20.389 1.00 25.15 16 LYS B C 1
ATOM 2446 O O . LYS B 1 36 ? -4.599 20.279 20.072 1.00 26.93 16 LYS B O 1
ATOM 2452 N N . HIS B 1 37 ? -2.417 20.825 20.016 1.00 20.61 17 HIS B N 1
ATOM 2453 C CA . HIS B 1 37 ? -2.660 21.970 19.140 1.00 23.87 17 HIS B CA 1
ATOM 2454 C C . HIS B 1 37 ? -3.124 21.541 17.755 1.00 22.39 17 HIS B C 1
ATOM 2455 O O . HIS B 1 37 ? -3.983 22.197 17.155 1.00 21.75 17 HIS B O 1
ATOM 2462 N N . LEU B 1 38 ? -2.557 20.458 17.218 1.00 22.57 18 LEU B N 1
ATOM 2463 C CA . LEU B 1 38 ? -2.968 19.993 15.894 1.00 22.71 18 LEU B CA 1
ATOM 2464 C C . LEU B 1 38 ? -4.428 19.546 15.893 1.00 22.75 18 LEU B C 1
ATOM 2465 O O . LEU B 1 38 ? -5.170 19.805 14.935 1.00 27.37 18 LEU B O 1
ATOM 2470 N N . GLN B 1 39 ? -4.852 18.851 16.947 1.00 27.31 19 GLN B N 1
ATOM 2471 C CA . GLN B 1 39 ? -6.246 18.433 17.032 1.00 26.45 19 GLN B CA 1
ATOM 2472 C C . GLN B 1 39 ? -7.160 19.651 17.061 1.00 28.56 19 GLN B C 1
ATOM 2473 O O . GLN B 1 39 ? -8.171 19.695 16.351 1.00 30.47 19 GLN B O 1
ATOM 2479 N N . ALA B 1 40 ? -6.780 20.665 17.846 1.00 27.89 20 ALA B N 1
ATOM 2480 C CA . ALA B 1 40 ? -7.532 21.917 17.909 1.00 36.10 20 ALA B CA 1
ATOM 2481 C C . ALA B 1 40 ? -7.581 22.605 16.548 1.00 36.96 20 ALA B C 1
ATOM 2482 O O . ALA B 1 40 ? -8.657 22.987 16.072 1.00 35.87 20 ALA B O 1
ATOM 2484 N N . TYR B 1 41 ? -6.417 22.767 15.912 1.00 32.51 21 TYR B N 1
ATOM 2485 C CA . TYR B 1 41 ? -6.328 23.353 14.574 1.00 33.50 21 TYR B CA 1
ATOM 2486 C C . TYR B 1 41 ? -7.248 22.635 13.583 1.00 34.69 21 TYR B C 1
ATOM 2487 O O . TYR B 1 41 ? -8.042 23.268 12.874 1.00 37.56 21 TYR B O 1
ATOM 2496 N N . LEU B 1 42 ? -7.168 21.304 13.528 1.00 30.22 22 LEU B N 1
ATOM 2497 C CA . LEU B 1 42 ? -7.952 20.561 12.543 1.00 33.36 22 LEU B CA 1
ATOM 2498 C C . LEU B 1 42 ? -9.448 20.667 12.815 1.00 39.89 22 LEU B C 1
ATOM 2499 O O . LEU B 1 42 ? -10.258 20.613 11.882 1.00 37.94 22 LEU B O 1
ATOM 2504 N N . ALA B 1 43 ? -9.837 20.805 14.079 1.00 42.61 23 ALA B N 1
ATOM 2505 C CA . ALA B 1 43 ? -11.248 21.012 14.372 1.00 41.17 23 ALA B CA 1
ATOM 2506 C C . ALA B 1 43 ? -11.696 22.401 13.947 1.00 41.87 23 ALA B C 1
ATOM 2507 O O . ALA B 1 43 ? -12.842 22.579 13.527 1.00 48.63 23 ALA B O 1
ATOM 2509 N N . ALA B 1 44 ? -10.796 23.379 14.051 1.00 43.77 24 ALA B N 1
ATOM 2510 C CA . ALA B 1 44 ? -11.145 24.791 13.766 1.00 44.17 24 ALA B CA 1
ATOM 2511 C C . ALA B 1 44 ? -11.191 25.105 12.266 1.00 48.47 24 ALA B C 1
ATOM 2512 O O . ALA B 1 44 ? -12.230 25.601 11.810 1.00 51.91 24 ALA B O 1
ATOM 2514 N N . ALA B 1 45 ? -10.102 24.849 11.540 1.00 49.81 25 ALA B N 1
ATOM 2515 C CA . ALA B 1 45 ? -10.032 25.205 10.103 1.00 53.54 25 ALA B CA 1
ATOM 2516 C C . ALA B 1 45 ? -10.582 24.085 9.216 1.00 52.89 25 ALA B C 1
ATOM 2517 O O . ALA B 1 45 ? -10.623 22.933 9.668 1.00 55.60 25 ALA B O 1
ATOM 2519 N N . HIS B 1 46 ? -10.997 24.442 7.997 1.00 52.92 26 HIS B N 1
ATOM 2520 C CA . HIS B 1 46 ? -11.495 23.460 6.999 1.00 54.37 26 HIS B CA 1
ATOM 2521 C C . HIS B 1 46 ? -10.318 23.082 6.094 1.00 56.86 26 HIS B C 1
ATOM 2522 O O . HIS B 1 46 ? -10.108 23.754 5.073 1.00 54.43 26 HIS B O 1
ATOM 2529 N N . THR B 1 47 ? -9.571 22.057 6.501 1.00 48.10 27 THR B N 1
ATOM 2530 C CA . THR B 1 47 ? -8.398 21.567 5.800 1.00 41.80 27 THR B CA 1
ATOM 2531 C C . THR B 1 47 ? -8.767 20.365 4.946 1.00 37.69 27 THR B C 1
ATOM 2532 O O . THR B 1 47 ? -9.864 19.814 5.064 1.00 31.29 27 THR B O 1
ATOM 2536 N N . PRO B 1 48 ? -7.864 19.901 4.088 1.00 36.07 28 PRO B N 1
ATOM 2537 C CA . PRO B 1 48 ? -8.175 18.683 3.340 1.00 34.14 28 PRO B CA 1
ATOM 2538 C C . PRO B 1 48 ? -8.145 17.401 4.181 1.00 38.11 28 PRO B C 1
ATOM 2539 O O . PRO B 1 48 ? -8.321 16.319 3.613 1.00 35.91 28 PRO B O 1
ATOM 2543 N N . TRP B 1 49 ? -7.957 17.474 5.506 1.00 33.32 29 TRP B N 1
ATOM 2544 C CA . TRP B 1 49 ? -7.691 16.287 6.326 1.00 31.38 29 TRP B CA 1
ATOM 2545 C C . TRP B 1 49 ? -8.767 16.066 7.387 1.00 32.60 29 TRP B C 1
ATOM 2546 O O . TRP B 1 49 ? -9.139 16.996 8.113 1.00 36.12 29 TRP B O 1
ATOM 2557 N N . ALA B 1 50 ? -9.255 14.831 7.479 1.00 27.33 30 ALA B N 1
ATOM 2558 C CA . ALA B 1 50 ? -10.119 14.395 8.571 1.00 30.58 30 ALA B CA 1
ATOM 2559 C C . ALA B 1 50 ? -9.299 13.556 9.548 1.00 22.98 30 ALA B C 1
ATOM 2560 O O . ALA B 1 50 ? -8.722 12.534 9.159 1.00 24.80 30 ALA B O 1
ATOM 2562 N N . LEU B 1 51 ? -9.238 13.997 10.804 1.00 27.68 31 LEU B N 1
ATOM 2563 C CA . LEU B 1 51 ? -8.443 13.322 11.828 1.00 23.62 31 LEU B CA 1
ATOM 2564 C C . LEU B 1 51 ? -9.137 12.042 12.275 1.00 28.99 31 LEU B C 1
ATOM 2565 O O . LEU B 1 51 ? -10.258 12.090 12.787 1.00 24.77 31 LEU B O 1
ATOM 2570 N N . LEU B 1 52 ? -8.464 10.903 12.119 1.00 20.28 32 LEU B N 1
ATOM 2571 C CA . LEU B 1 52 ? -9.073 9.642 12.519 1.00 23.70 32 LEU B CA 1
ATOM 2572 C C . LEU B 1 52 ? -9.102 9.511 14.042 1.00 23.71 32 LEU B C 1
ATOM 2573 O O . LEU B 1 52 ? -8.188 9.974 14.742 1.00 23.99 32 LEU B O 1
ATOM 2578 N N . PRO B 1 53 ? -10.132 8.866 14.581 1.00 21.97 33 PRO B N 1
ATOM 2579 C CA . PRO B 1 53 ? -10.136 8.558 16.014 1.00 24.30 33 PRO B CA 1
ATOM 2580 C C . PRO B 1 53 ? -9.069 7.527 16.330 1.00 23.31 33 PRO B C 1
ATOM 2581 O O . PRO B 1 53 ? -8.613 6.775 15.469 1.00 28.52 33 PRO B O 1
ATOM 2585 N N . VAL B 1 54 ? -8.641 7.529 17.586 1.00 21.24 34 VAL B N 1
ATOM 2586 C CA . VAL B 1 54 ? -7.687 6.561 18.108 1.00 25.63 34 VAL B CA 1
ATOM 2587 C C . VAL B 1 54 ? -8.488 5.578 18.956 1.00 29.94 34 VAL B C 1
ATOM 2588 O O . VAL B 1 54 ? -8.988 5.954 20.022 1.00 29.37 34 VAL B O 1
ATOM 2592 N N . PRO B 1 55 ? -8.713 4.349 18.489 1.00 27.63 35 PRO B N 1
ATOM 2593 C CA . PRO B 1 55 ? -9.733 3.509 19.140 1.00 25.86 35 PRO B CA 1
ATOM 2594 C C . PRO B 1 55 ? -9.358 3.062 20.544 1.00 28.23 35 PRO B C 1
ATOM 2595 O O . PRO B 1 55 ? -10.257 2.839 21.363 1.00 30.52 35 PRO B O 1
ATOM 2599 N N . HIS B 1 56 ? -8.064 2.968 20.836 1.00 28.83 36 HIS B N 1
ATOM 2600 C CA . HIS B 1 56 ? -7.656 2.552 22.201 1.00 28.99 36 HIS B CA 1
ATOM 2601 C C . HIS B 1 56 ? -6.249 3.061 22.500 1.00 30.44 36 HIS B C 1
ATOM 2602 O O . HIS B 1 56 ? -5.549 3.449 21.560 1.00 27.95 36 HIS B O 1
ATOM 2609 N N . ARG B 1 57 ? -5.874 3.055 23.778 1.00 30.21 37 ARG B N 1
ATOM 2610 C CA . ARG B 1 57 ? -4.517 3.485 24.188 1.00 29.75 37 ARG B CA 1
ATOM 2611 C C . ARG B 1 57 ? -3.516 2.500 23.578 1.00 29.80 37 ARG B C 1
ATOM 2612 O O . ARG B 1 57 ? -3.794 1.295 23.585 1.00 25.81 37 ARG B O 1
ATOM 2620 N N . TYR B 1 58 ? -2.401 3.002 23.056 1.00 23.59 38 TYR B N 1
ATOM 2621 C CA . TYR B 1 58 ? -1.396 2.098 22.446 1.00 23.65 38 TYR B CA 1
ATOM 2622 C C . TYR B 1 58 ? -0.000 2.486 22.931 1.00 25.21 38 TYR B C 1
ATOM 2623 O O . TYR B 1 58 ? 0.171 3.564 23.515 1.00 28.26 38 TYR B O 1
ATOM 2632 N N . ASP B 1 59 ? 0.961 1.606 22.672 1.00 18.48 39 ASP B N 1
ATOM 2633 C CA . ASP B 1 59 ? 2.349 1.831 23.038 1.00 21.80 39 ASP B CA 1
ATOM 2634 C C . ASP B 1 59 ? 3.197 1.423 21.849 1.00 25.80 39 ASP B C 1
ATOM 2635 O O . ASP B 1 59 ? 3.147 0.266 21.420 1.00 20.91 39 ASP B O 1
ATOM 2640 N N . LEU B 1 60 ? 3.981 2.373 21.317 1.00 22.61 40 LEU B N 1
ATOM 2641 C CA . LEU B 1 60 ? 4.787 2.095 20.133 1.00 21.41 40 LEU B CA 1
ATOM 2642 C C . LEU B 1 60 ? 5.821 1.011 20.387 1.00 21.11 40 LEU B C 1
ATOM 2643 O O . LEU B 1 60 ? 6.306 0.403 19.427 1.00 21.88 40 LEU B O 1
ATOM 2648 N N . LEU B 1 61 ? 6.168 0.763 21.652 1.00 16.91 41 LEU B N 1
ATOM 2649 C CA . LEU B 1 61 ? 7.064 -0.329 22.008 1.00 25.91 41 LEU B CA 1
ATOM 2650 C C . LEU B 1 61 ? 6.359 -1.684 22.040 1.00 25.03 41 LEU B C 1
ATOM 2651 O O . LEU B 1 61 ? 7.015 -2.706 22.268 1.00 25.00 41 LEU B O 1
ATOM 2656 N N . GLU B 1 62 ? 5.051 -1.731 21.812 1.00 24.70 42 GLU B N 1
ATOM 2657 C CA . GLU B 1 62 ? 4.291 -2.975 21.935 1.00 30.43 42 GLU B CA 1
ATOM 2658 C C . GLU B 1 62 ? 3.540 -3.216 20.638 1.00 20.70 42 GLU B C 1
ATOM 2659 O O . GLU B 1 62 ? 2.400 -2.764 20.479 1.00 22.20 42 GLU B O 1
ATOM 2665 N N . PRO B 1 63 ? 4.154 -3.922 19.685 1.00 21.96 43 PRO B N 1
ATOM 2666 C CA . PRO B 1 63 ? 3.512 -4.099 18.377 1.00 24.66 43 PRO B CA 1
ATOM 2667 C C . PRO B 1 63 ? 2.108 -4.658 18.456 1.00 27.18 43 PRO B C 1
ATOM 2668 O O . PRO B 1 63 ? 1.288 -4.346 17.584 1.00 25.63 43 PRO B O 1
ATOM 2672 N N . ASP B 1 64 ? 1.782 -5.436 19.495 1.00 27.25 44 ASP B N 1
ATOM 2673 C CA . ASP B 1 64 ? 0.434 -5.998 19.603 1.00 28.22 44 ASP B CA 1
ATOM 2674 C C . ASP B 1 64 ? -0.627 -4.944 19.927 1.00 27.38 44 ASP B C 1
ATOM 2675 O O . ASP B 1 64 ? -1.820 -5.189 19.686 1.00 27.04 44 ASP B O 1
ATOM 2680 N N . SER B 1 65 ? -0.238 -3.770 20.439 1.00 28.01 45 SER B N 1
ATOM 2681 C CA . SER B 1 65 ? -1.199 -2.685 20.649 1.00 24.76 45 SER B CA 1
ATOM 2682 C C . SER B 1 65 ? -1.507 -1.894 19.375 1.00 26.32 45 SER B C 1
ATOM 2683 O O . SER B 1 65 ? -2.421 -1.055 19.377 1.00 22.99 45 SER B O 1
ATOM 2686 N N . LEU B 1 66 ? -0.784 -2.129 18.285 1.00 28.18 46 LEU B N 1
ATOM 2687 C CA . LEU B 1 66 ? -0.919 -1.273 17.110 1.00 23.09 46 LEU B CA 1
ATOM 2688 C C . LEU B 1 66 ? -1.838 -1.838 16.030 1.00 28.86 46 LEU B C 1
ATOM 2689 O O . LEU B 1 66 ? -2.350 -1.067 15.207 1.00 26.13 46 LEU B O 1
ATOM 2694 N N . GLY B 1 67 ? -2.078 -3.152 16.033 1.00 32.03 47 GLY B N 1
ATOM 2695 C CA . GLY B 1 67 ? -2.665 -3.801 14.867 1.00 34.78 47 GLY B CA 1
ATOM 2696 C C . GLY B 1 67 ? -4.053 -3.304 14.511 1.00 31.76 47 GLY B C 1
ATOM 2697 O O . GLY B 1 67 ? -4.371 -3.116 13.332 1.00 38.31 47 GLY B O 1
ATOM 2698 N N . ASP B 1 68 ? -4.909 -3.113 15.513 1.00 28.06 48 ASP B N 1
ATOM 2699 C CA . ASP B 1 68 ? -6.299 -2.724 15.287 1.00 32.45 48 ASP B CA 1
ATOM 2700 C C . ASP B 1 68 ? -6.516 -1.223 15.445 1.00 28.24 48 ASP B C 1
ATOM 2701 O O . ASP B 1 68 ? -7.640 -0.778 15.731 1.00 26.86 48 ASP B O 1
ATOM 2706 N N . LEU B 1 69 ? -5.469 -0.426 15.250 1.00 27.14 49 LEU B N 1
ATOM 2707 C CA . LEU B 1 69 ? -5.617 1.007 15.445 1.00 25.12 49 LEU B CA 1
ATOM 2708 C C . LEU B 1 69 ? -6.391 1.685 14.325 1.00 24.13 49 LEU B C 1
ATOM 2709 O O . LEU B 1 69 ? -6.827 2.828 14.507 1.00 22.69 49 LEU B O 1
ATOM 2714 N N . TRP B 1 70 ? -6.558 1.038 13.169 1.00 21.03 50 TRP B N 1
ATOM 2715 C CA . TRP B 1 70 ? -7.059 1.708 11.964 1.00 19.67 50 TRP B CA 1
ATOM 2716 C C . TRP B 1 70 ? -8.265 0.992 11.372 1.00 22.08 50 TRP B C 1
ATOM 2717 O O . TRP B 1 70 ? -8.153 0.332 10.329 1.00 21.21 50 TRP B O 1
ATOM 2728 N N . PRO B 1 71 ? -9.436 1.117 11.991 1.00 23.75 51 PRO B N 1
ATOM 2729 C CA . PRO B 1 71 ? -10.634 0.528 11.362 1.00 35.18 51 PRO B CA 1
ATOM 2730 C C . PRO B 1 71 ? -10.860 1.062 9.959 1.00 28.08 51 PRO B C 1
ATOM 2731 O O . PRO B 1 71 ? -11.239 0.302 9.062 1.00 27.22 51 PRO B O 1
ATOM 2735 N N . GLU B 1 72 ? -10.595 2.346 9.737 1.00 22.78 52 GLU B N 1
ATOM 2736 C CA . GLU B 1 72 ? -10.513 2.914 8.402 1.00 20.75 52 GLU B CA 1
ATOM 2737 C C . GLU B 1 72 ? -9.064 3.261 8.107 1.00 25.78 52 GLU B C 1
ATOM 2738 O O . GLU B 1 72 ? -8.382 3.881 8.941 1.00 19.54 52 GLU B O 1
ATOM 2744 N N . LEU B 1 73 ? -8.611 2.854 6.931 1.00 23.19 53 LEU B N 1
ATOM 2745 C CA . LEU B 1 73 ? -7.216 3.003 6.565 1.00 26.55 53 LEU B CA 1
ATOM 2746 C C . LEU B 1 73 ? -6.858 4.484 6.434 1.00 22.71 53 LEU B C 1
ATOM 2747 O O . LEU B 1 73 ? -7.588 5.236 5.786 1.00 17.15 53 LEU B O 1
ATOM 2752 N N . PRO B 1 74 ? -5.757 4.937 7.030 1.00 17.91 54 PRO B N 1
ATOM 2753 C CA . PRO B 1 74 ? -5.312 6.318 6.789 1.00 18.04 54 PRO B CA 1
ATOM 2754 C C . PRO B 1 74 ? -4.786 6.504 5.375 1.00 16.31 54 PRO B C 1
ATOM 2755 O O . PRO B 1 74 ? -4.132 5.619 4.806 1.00 17.59 54 PRO B O 1
ATOM 2759 N N . ASP B 1 75 ? -5.049 7.692 4.831 1.00 18.54 55 ASP B N 1
ATOM 2760 C CA . ASP B 1 75 ? -4.349 8.156 3.636 1.00 19.92 55 ASP B CA 1
ATOM 2761 C C . ASP B 1 75 ? -3.017 8.812 3.983 1.00 17.97 55 ASP B C 1
ATOM 2762 O O . ASP B 1 75 ? -2.106 8.813 3.154 1.00 16.56 55 ASP B O 1
ATOM 2767 N N . ALA B 1 76 ? -2.909 9.399 5.177 1.00 18.76 56 ALA B N 1
ATOM 2768 C CA . ALA B 1 76 ? -1.699 10.081 5.615 1.00 16.56 56 ALA B CA 1
ATOM 2769 C C . ALA B 1 76 ? -1.499 9.836 7.098 1.00 14.79 56 ALA B C 1
ATOM 2770 O O . ALA B 1 76 ? -2.450 9.577 7.840 1.00 17.22 56 ALA B O 1
ATOM 2772 N N . VAL B 1 77 ? -0.247 9.909 7.529 1.00 13.66 57 VAL B N 1
ATOM 2773 C CA . VAL B 1 77 ? 0.103 9.764 8.934 1.00 14.99 57 VAL B CA 1
ATOM 2774 C C . VAL B 1 77 ? 1.081 10.878 9.267 1.00 16.45 57 VAL B C 1
ATOM 2775 O O . VAL B 1 77 ? 2.004 11.128 8.488 1.00 16.42 57 VAL B O 1
ATOM 2779 N N . ILE B 1 78 ? 0.876 11.550 10.401 1.00 16.80 58 ILE B N 1
ATOM 2780 C CA . ILE B 1 78 ? 1.909 12.408 10.998 1.00 15.14 58 ILE B CA 1
ATOM 2781 C C . ILE B 1 78 ? 2.377 11.738 12.275 1.00 13.49 58 ILE B C 1
ATOM 2782 O O . ILE B 1 78 ? 1.575 11.482 13.183 1.00 16.24 58 ILE B O 1
ATOM 2787 N N . HIS B 1 79 ? 3.679 11.443 12.346 1.00 16.29 59 HIS B N 1
ATOM 2788 C CA . HIS B 1 79 ? 4.263 10.731 13.473 1.00 13.38 59 HIS B CA 1
ATOM 2789 C C . HIS B 1 79 ? 4.947 11.749 14.376 1.00 16.67 59 HIS B C 1
ATOM 2790 O O . HIS B 1 79 ? 6.080 12.152 14.106 1.00 15.37 59 HIS B O 1
ATOM 2797 N N . LEU B 1 80 ? 4.241 12.175 15.438 1.00 18.11 60 LEU B N 1
ATOM 2798 C CA . LEU B 1 80 ? 4.764 13.064 16.472 1.00 19.71 60 LEU B CA 1
ATOM 2799 C C . LEU B 1 80 ? 5.320 12.340 17.688 1.00 18.66 60 LEU B C 1
ATOM 2800 O O . LEU B 1 80 ? 6.153 12.914 18.404 1.00 16.82 60 LEU B O 1
ATOM 2805 N N . ALA B 1 81 ? 4.865 11.114 17.963 1.00 20.69 61 ALA B N 1
ATOM 2806 C CA . ALA B 1 81 ? 5.063 10.513 19.278 1.00 16.70 61 ALA B CA 1
ATOM 2807 C C . ALA B 1 81 ? 6.505 10.075 19.516 1.00 16.67 61 ALA B C 1
ATOM 2808 O O . ALA B 1 81 ? 7.152 9.473 18.647 1.00 20.02 61 ALA B O 1
ATOM 2810 N N . GLY B 1 82 ? 6.991 10.330 20.724 1.00 18.02 62 GLY B N 1
ATOM 2811 C CA . GLY B 1 82 ? 8.245 9.720 21.131 1.00 17.36 62 GLY B CA 1
ATOM 2812 C C . GLY B 1 82 ? 8.753 10.304 22.435 1.00 19.85 62 GLY B C 1
ATOM 2813 O O . GLY B 1 82 ? 8.004 10.928 23.194 1.00 17.97 62 GLY B O 1
ATOM 2814 N N . GLN B 1 83 ? 10.049 10.095 22.668 1.00 19.69 63 GLN B N 1
ATOM 2815 C CA . GLN B 1 83 ? 10.747 10.621 23.840 1.00 18.50 63 GLN B CA 1
ATOM 2816 C C . GLN B 1 83 ? 11.433 11.904 23.381 1.00 21.69 63 GLN B C 1
ATOM 2817 O O . GLN B 1 83 ? 12.354 11.856 22.562 1.00 20.27 63 GLN B O 1
ATOM 2823 N N . THR B 1 84 ? 10.968 13.054 23.879 1.00 18.81 64 THR B N 1
ATOM 2824 C CA . THR B 1 84 ? 11.342 14.343 23.293 1.00 23.68 64 THR B CA 1
ATOM 2825 C C . THR B 1 84 ? 12.352 15.147 24.116 1.00 26.94 64 THR B C 1
ATOM 2826 O O . THR B 1 84 ? 12.744 16.237 23.680 1.00 28.61 64 THR B O 1
ATOM 2830 N N . TYR B 1 85 ? 12.798 14.649 25.263 1.00 24.79 65 TYR B N 1
ATOM 2831 C CA . TYR B 1 85 ? 13.533 15.443 26.251 1.00 26.64 65 TYR B CA 1
ATOM 2832 C C . TYR B 1 85 ? 15.008 15.042 26.219 1.00 30.52 65 TYR B C 1
ATOM 2833 O O . TYR B 1 85 ? 15.336 13.863 26.375 1.00 23.48 65 TYR B O 1
ATOM 2842 N N . VAL B 1 86 ? 15.898 16.011 26.016 1.00 25.91 66 VAL B N 1
ATOM 2843 C CA . VAL B 1 86 ? 17.310 15.667 25.853 1.00 23.74 66 VAL B CA 1
ATOM 2844 C C . VAL B 1 86 ? 17.909 15.138 27.162 1.00 27.00 66 VAL B C 1
ATOM 2845 O O . VAL B 1 86 ? 18.669 14.148 27.126 1.00 22.03 66 VAL B O 1
ATOM 2849 N N . PRO B 1 87 ? 17.625 15.725 28.335 1.00 27.38 67 PRO B N 1
ATOM 2850 C CA . PRO B 1 87 ? 18.230 15.153 29.558 1.00 31.91 67 PRO B CA 1
ATOM 2851 C C . PRO B 1 87 ? 17.802 13.713 29.813 1.00 26.32 67 PRO B C 1
ATOM 2852 O O . PRO B 1 87 ? 18.620 12.900 30.257 1.00 25.00 67 PRO B O 1
ATOM 2856 N N . GLU B 1 88 ? 16.547 13.368 29.504 1.00 28.95 68 GLU B N 1
ATOM 2857 C CA . GLU B 1 88 ? 16.110 11.982 29.622 1.00 26.54 68 GLU B CA 1
ATOM 2858 C C . GLU B 1 88 ? 16.899 11.079 28.680 1.00 25.00 68 GLU B C 1
ATOM 2859 O O . GLU B 1 88 ? 17.309 9.980 29.069 1.00 25.46 68 GLU B O 1
ATOM 2865 N N . ALA B 1 89 ? 17.174 11.547 27.452 1.00 19.89 69 ALA B N 1
ATOM 2866 C CA . ALA B 1 89 ? 17.957 10.733 26.522 1.00 23.67 69 ALA B CA 1
ATOM 2867 C C . ALA B 1 89 ? 19.371 10.489 27.044 1.00 25.50 69 ALA B C 1
ATOM 2868 O O . ALA B 1 89 ? 19.911 9.380 26.918 1.00 20.53 69 ALA B O 1
ATOM 2870 N N . PHE B 1 90 ? 20.001 11.520 27.608 1.00 23.60 70 PHE B N 1
ATOM 2871 C CA . PHE B 1 90 ? 21.311 11.318 28.229 1.00 27.58 70 PHE B CA 1
ATOM 2872 C C . PHE B 1 90 ? 21.234 10.343 29.394 1.00 25.24 70 PHE B C 1
ATOM 2873 O O . PHE B 1 90 ? 22.168 9.563 29.614 1.00 30.91 70 PHE B O 1
ATOM 2881 N N . ARG B 1 91 ? 20.131 10.364 30.141 1.00 25.74 71 ARG B N 1
ATOM 2882 C CA . ARG B 1 91 ? 19.992 9.472 31.288 1.00 27.49 71 ARG B CA 1
ATOM 2883 C C . ARG B 1 91 ? 19.884 8.009 30.856 1.00 29.71 71 ARG B C 1
ATOM 2884 O O . ARG B 1 91 ? 20.455 7.121 31.498 1.00 27.01 71 ARG B O 1
ATOM 2892 N N . ASP B 1 92 ? 19.129 7.767 29.780 1.00 20.76 72 ASP B N 1
ATOM 2893 C CA . ASP B 1 92 ? 18.920 6.390 29.258 1.00 22.38 72 ASP B CA 1
ATOM 2894 C C . ASP B 1 92 ? 18.908 6.426 27.727 1.00 21.03 72 ASP B C 1
ATOM 2895 O O . ASP B 1 92 ? 17.807 6.418 27.145 1.00 22.12 72 ASP B O 1
ATOM 2900 N N . PRO B 1 93 ? 20.079 6.463 27.053 1.00 22.57 73 PRO B N 1
ATOM 2901 C CA . PRO B 1 93 ? 20.132 6.502 25.589 1.00 23.82 73 PRO B CA 1
ATOM 2902 C C . PRO B 1 93 ? 19.384 5.315 24.963 1.00 23.08 73 PRO B C 1
ATOM 2903 O O . PRO B 1 93 ? 18.640 5.523 24.024 1.00 19.31 73 PRO B O 1
ATOM 2907 N N . ALA B 1 94 ? 19.604 4.112 25.502 1.00 22.04 74 ALA B N 1
ATOM 2908 C CA . ALA B 1 94 ? 18.955 2.884 24.987 1.00 18.07 74 ALA B CA 1
ATOM 2909 C C . ALA B 1 94 ? 17.436 3.076 24.931 1.00 19.38 74 ALA B C 1
ATOM 2910 O O . ALA B 1 94 ? 16.844 2.791 23.872 1.00 19.99 74 ALA B O 1
ATOM 2912 N N . ARG B 1 95 ? 16.835 3.541 26.030 1.00 19.80 75 ARG B N 1
ATOM 2913 C CA . ARG B 1 95 ? 15.363 3.748 26.081 1.00 23.09 75 ARG B CA 1
ATOM 2914 C C . ARG B 1 95 ? 14.934 4.750 25.007 1.00 22.55 75 ARG B C 1
ATOM 2915 O O . ARG B 1 95 ? 13.913 4.502 24.352 1.00 19.13 75 ARG B O 1
ATOM 2923 N N . THR B 1 96 ? 15.688 5.838 24.842 1.00 18.33 76 THR B N 1
ATOM 2924 C CA . THR B 1 96 ? 15.308 6.838 23.846 1.00 20.16 76 THR B CA 1
ATOM 2925 C C . THR B 1 96 ? 15.436 6.283 22.430 1.00 22.22 76 THR B C 1
ATOM 2926 O O . THR B 1 96 ? 14.587 6.557 21.574 1.00 18.90 76 THR B O 1
ATOM 2930 N N . LEU B 1 97 ? 16.457 5.460 22.172 1.00 21.36 77 LEU B N 1
ATOM 2931 C CA . LEU B 1 97 ? 16.560 4.835 20.858 1.00 19.46 77 LEU B CA 1
ATOM 2932 C C . LEU B 1 97 ? 15.435 3.832 20.635 1.00 18.46 77 LEU B C 1
ATOM 2933 O O . LEU B 1 97 ? 14.900 3.723 19.519 1.00 18.56 77 LEU B O 1
ATOM 2938 N N . GLN B 1 98 ? 15.057 3.095 21.686 1.00 16.02 78 GLN B N 1
ATOM 2939 C CA . GLN B 1 98 ? 13.928 2.175 21.587 1.00 19.10 78 GLN B CA 1
ATOM 2940 C C . GLN B 1 98 ? 12.647 2.915 21.221 1.00 20.36 78 GLN B C 1
ATOM 2941 O O . GLN B 1 98 ? 11.961 2.551 20.267 1.00 17.65 78 GLN B O 1
ATOM 2947 N N . ILE B 1 99 ? 12.311 3.969 21.972 1.00 18.96 79 ILE B N 1
ATOM 2948 C CA . ILE B 1 99 ? 11.058 4.669 21.717 1.00 17.40 79 ILE B CA 1
ATOM 2949 C C . ILE B 1 99 ? 11.104 5.356 20.356 1.00 20.72 79 ILE B C 1
ATOM 2950 O O . ILE B 1 99 ? 10.192 5.209 19.532 1.00 20.81 79 ILE B O 1
ATOM 2955 N N . ASN B 1 100 ? 12.183 6.094 20.085 1.00 19.34 80 ASN B N 1
ATOM 2956 C CA . ASN B 1 100 ? 12.173 6.960 18.913 1.00 21.11 80 ASN B CA 1
ATOM 2957 C C . ASN B 1 100 ? 12.471 6.198 17.624 1.00 19.30 80 ASN B C 1
ATOM 2958 O O . ASN B 1 100 ? 11.888 6.501 16.579 1.00 16.98 80 ASN B O 1
ATOM 2963 N N . LEU B 1 101 ? 13.360 5.205 17.667 1.00 17.30 81 LEU B N 1
ATOM 2964 C CA . LEU B 1 101 ? 13.699 4.471 16.450 1.00 17.25 81 LEU B CA 1
ATOM 2965 C C . LEU B 1 101 ? 12.905 3.178 16.323 1.00 18.93 81 LEU B C 1
ATOM 2966 O O . LEU B 1 101 ? 12.237 2.962 15.309 1.00 16.46 81 LEU B O 1
ATOM 2971 N N . LEU B 1 102 ? 12.953 2.314 17.335 1.00 19.09 82 LEU B N 1
ATOM 2972 C CA . LEU B 1 102 ? 12.215 1.053 17.242 1.00 18.73 82 LEU B CA 1
ATOM 2973 C C . LEU B 1 102 ? 10.710 1.281 17.355 1.00 21.80 82 LEU B C 1
ATOM 2974 O O . LEU B 1 102 ? 9.920 0.531 16.763 1.00 18.31 82 LEU B O 1
ATOM 2979 N N . GLY B 1 103 ? 10.288 2.306 18.106 1.00 17.84 83 GLY B N 1
ATOM 2980 C CA . GLY B 1 103 ? 8.875 2.655 18.113 1.00 15.39 83 GLY B CA 1
ATOM 2981 C C . GLY B 1 103 ? 8.398 3.091 16.739 1.00 19.81 83 GLY B C 1
ATOM 2982 O O . GLY B 1 103 ? 7.304 2.727 16.301 1.00 18.43 83 GLY B O 1
ATOM 2983 N N . THR B 1 104 ? 9.229 3.846 16.024 1.00 15.88 84 THR B N 1
ATOM 2984 C CA . THR B 1 104 ? 8.885 4.225 14.654 1.00 15.92 84 THR B CA 1
ATOM 2985 C C . THR B 1 104 ? 8.835 3.009 13.737 1.00 17.10 84 THR B C 1
ATOM 2986 O O . THR B 1 104 ? 7.913 2.864 12.927 1.00 14.51 84 THR B O 1
ATOM 2990 N N . LEU B 1 105 ? 9.821 2.123 13.848 1.00 16.87 85 LEU B N 1
ATOM 2991 C CA . LEU B 1 105 ? 9.775 0.891 13.064 1.00 14.87 85 LEU B CA 1
ATOM 2992 C C . LEU B 1 105 ? 8.490 0.113 13.333 1.00 16.19 85 LEU B C 1
ATOM 2993 O O . LEU B 1 105 ? 7.831 -0.362 12.394 1.00 17.69 85 LEU B O 1
ATOM 2998 N N . ASN B 1 106 ? 8.115 -0.032 14.608 1.00 15.24 86 ASN B N 1
ATOM 2999 C CA . ASN B 1 106 ? 6.906 -0.801 14.942 1.00 17.43 86 ASN B CA 1
ATOM 3000 C C . ASN B 1 106 ? 5.679 -0.176 14.313 1.00 17.98 86 ASN B C 1
ATOM 3001 O O . ASN B 1 106 ? 4.770 -0.877 13.866 1.00 14.53 86 ASN B O 1
ATOM 3006 N N . LEU B 1 107 ? 5.631 1.152 14.293 1.00 16.29 87 LEU B N 1
ATOM 3007 C CA . LEU B 1 107 ? 4.540 1.839 13.624 1.00 13.56 87 LEU B CA 1
ATOM 3008 C C . LEU B 1 107 ? 4.578 1.594 12.118 1.00 13.26 87 LEU B C 1
ATOM 3009 O O . LEU B 1 107 ? 3.537 1.336 11.500 1.00 15.38 87 LEU B O 1
ATOM 3014 N N . LEU B 1 108 ? 5.761 1.732 11.496 1.00 16.45 88 LEU B N 1
ATOM 3015 C CA . LEU B 1 108 ? 5.868 1.472 10.059 1.00 16.78 88 LEU B CA 1
ATOM 3016 C C . LEU B 1 108 ? 5.401 0.048 9.727 1.00 18.65 88 LEU B C 1
ATOM 3017 O O . LEU B 1 108 ? 4.648 -0.161 8.767 1.00 17.45 88 LEU B O 1
ATOM 3022 N N A GLN B 1 109 ? 5.832 -0.934 10.523 0.45 18.12 89 GLN B N 1
ATOM 3023 N N B GLN B 1 109 ? 5.842 -0.938 10.518 0.55 17.76 89 GLN B N 1
ATOM 3024 C CA A GLN B 1 109 ? 5.475 -2.326 10.260 0.45 19.09 89 GLN B CA 1
ATOM 3025 C CA B GLN B 1 109 ? 5.486 -2.335 10.260 0.55 19.06 89 GLN B CA 1
ATOM 3026 C C A GLN B 1 109 ? 3.994 -2.579 10.485 0.45 18.04 89 GLN B C 1
ATOM 3027 C C B GLN B 1 109 ? 4.008 -2.600 10.504 0.55 18.13 89 GLN B C 1
ATOM 3028 O O A GLN B 1 109 ? 3.379 -3.369 9.757 0.45 19.30 89 GLN B O 1
ATOM 3029 O O B GLN B 1 109 ? 3.408 -3.421 9.798 0.55 19.29 89 GLN B O 1
ATOM 3040 N N . ALA B 1 110 ? 3.406 -1.931 11.495 1.00 21.00 90 ALA B N 1
ATOM 3041 C CA . ALA B 1 110 ? 1.978 -2.096 11.745 1.00 19.27 90 ALA B CA 1
ATOM 3042 C C . ALA B 1 110 ? 1.162 -1.522 10.595 1.00 21.21 90 ALA B C 1
ATOM 3043 O O . ALA B 1 110 ? 0.200 -2.144 10.139 1.00 14.58 90 ALA B O 1
ATOM 3045 N N . LEU B 1 111 ? 1.521 -0.316 10.138 1.00 19.82 91 LEU B N 1
ATOM 3046 C CA . LEU B 1 111 ? 0.848 0.292 8.994 1.00 18.05 91 LEU B CA 1
ATOM 3047 C C . LEU B 1 111 ? 0.990 -0.586 7.756 1.00 17.06 91 LEU B C 1
ATOM 3048 O O . LEU B 1 111 ? 0.025 -0.795 7.013 1.00 16.67 91 LEU B O 1
ATOM 3053 N N . LYS B 1 112 ? 2.199 -1.091 7.505 1.00 15.71 92 LYS B N 1
ATOM 3054 C CA . LYS B 1 112 ? 2.404 -1.934 6.331 1.00 16.83 92 LYS B CA 1
ATOM 3055 C C . LYS B 1 112 ? 1.517 -3.173 6.393 1.00 16.17 92 LYS B C 1
ATOM 3056 O O . LYS B 1 112 ? 0.830 -3.517 5.419 1.00 16.86 92 LYS B O 1
ATOM 3062 N N . ALA B 1 113 ? 1.471 -3.819 7.554 1.00 17.97 93 ALA B N 1
ATOM 3063 C CA . ALA B 1 113 ? 0.655 -5.024 7.693 1.00 21.10 93 ALA B CA 1
ATOM 3064 C C . ALA B 1 113 ? -0.833 -4.731 7.552 1.00 23.72 93 ALA B C 1
ATOM 3065 O O . ALA B 1 113 ? -1.604 -5.613 7.135 1.00 21.55 93 ALA B O 1
ATOM 3067 N N . ARG B 1 114 ? -1.264 -3.514 7.901 1.00 17.76 94 ARG B N 1
ATOM 3068 C CA . ARG B 1 114 ? -2.652 -3.110 7.739 1.00 17.32 94 ARG B CA 1
ATOM 3069 C C . ARG B 1 114 ? -2.989 -2.801 6.284 1.00 19.11 94 ARG B C 1
ATOM 3070 O O . ARG B 1 114 ? -4.172 -2.724 5.923 1.00 21.36 94 ARG B O 1
ATOM 3078 N N . GLY B 1 115 ? -1.985 -2.675 5.429 1.00 17.58 95 GLY B N 1
ATOM 3079 C CA . GLY B 1 115 ? -2.205 -2.311 4.051 1.00 17.56 95 GLY B CA 1
ATOM 3080 C C . GLY B 1 115 ? -1.991 -0.836 3.737 1.00 20.37 95 GLY B C 1
ATOM 3081 O O . GLY B 1 115 ? -2.294 -0.413 2.620 1.00 13.62 95 GLY B O 1
ATOM 3082 N N . PHE B 1 116 ? -1.480 -0.055 4.684 1.00 16.08 96 PHE B N 1
ATOM 3083 C CA . PHE B 1 116 ? -1.192 1.366 4.431 1.00 18.16 96 PHE B CA 1
ATOM 3084 C C . PHE B 1 116 ? -0.218 1.524 3.272 1.00 16.38 96 PHE B C 1
ATOM 3085 O O . PHE B 1 116 ? 0.742 0.763 3.136 1.00 16.48 96 PHE B O 1
ATOM 3093 N N . SER B 1 117 ? -0.457 2.527 2.419 1.00 14.17 97 SER B N 1
ATOM 3094 C CA . SER B 1 117 ? 0.570 2.868 1.436 1.00 18.62 97 SER B CA 1
ATOM 3095 C C . SER B 1 117 ? 0.554 4.351 1.111 1.00 16.52 97 SER B C 1
ATOM 3096 O O . SER B 1 117 ? 0.904 4.738 -0.010 1.00 17.97 97 SER B O 1
ATOM 3099 N N . GLY B 1 118 ? 0.138 5.184 2.054 1.00 17.42 98 GLY B N 1
ATOM 3100 C CA . GLY B 1 118 ? -0.096 6.597 1.795 1.00 17.00 98 GLY B CA 1
ATOM 3101 C C . GLY B 1 118 ? 1.095 7.455 2.178 1.00 17.06 98 GLY B C 1
ATOM 3102 O O . GLY B 1 118 ? 2.259 7.045 2.063 1.00 16.34 98 GLY B O 1
ATOM 3103 N N . THR B 1 119 ? 0.807 8.664 2.642 1.00 17.84 99 THR B N 1
ATOM 3104 C CA . THR B 1 119 ? 1.855 9.622 2.996 1.00 14.08 99 THR B CA 1
ATOM 3105 C C . THR B 1 119 ? 2.235 9.485 4.461 1.00 12.18 99 THR B C 1
ATOM 3106 O O . THR B 1 119 ? 1.372 9.432 5.339 1.00 14.90 99 THR B O 1
ATOM 3110 N N . PHE B 1 120 ? 3.537 9.452 4.730 1.00 15.85 100 PHE B N 1
ATOM 3111 C CA . PHE B 1 120 ? 4.049 9.345 6.085 1.00 17.31 100 PHE B CA 1
ATOM 3112 C C . PHE B 1 120 ? 4.963 10.547 6.307 1.00 14.26 100 PHE B C 1
ATOM 3113 O O . PHE B 1 120 ? 6.002 10.671 5.653 1.00 14.71 100 PHE B O 1
ATOM 3121 N N . LEU B 1 121 ? 4.570 11.424 7.211 1.00 13.52 101 LEU B N 1
ATOM 3122 C CA . LEU B 1 121 ? 5.364 12.604 7.543 1.00 11.98 101 LEU B CA 1
ATOM 3123 C C . LEU B 1 121 ? 6.007 12.347 8.903 1.00 13.15 101 LEU B C 1
ATOM 3124 O O . LEU B 1 121 ? 5.317 12.239 9.923 1.00 14.86 101 LEU B O 1
ATOM 3129 N N . TYR B 1 122 ? 7.330 12.241 8.922 1.00 12.08 102 TYR B N 1
ATOM 3130 C CA . TYR B 1 122 ? 8.044 12.034 10.168 1.00 15.68 102 TYR B CA 1
ATOM 3131 C C . TYR B 1 122 ? 8.499 13.385 10.707 1.00 16.51 102 TYR B C 1
ATOM 3132 O O . TYR B 1 122 ? 9.138 14.162 9.988 1.00 16.65 102 TYR B O 1
ATOM 3141 N N . ILE B 1 123 ? 8.199 13.647 11.976 1.00 15.17 103 ILE B N 1
ATOM 3142 C CA . ILE B 1 123 ? 8.592 14.896 12.615 1.00 15.28 103 ILE B CA 1
ATOM 3143 C C . ILE B 1 123 ? 9.925 14.666 13.329 1.00 18.34 103 ILE B C 1
ATOM 3144 O O . ILE B 1 123 ? 10.006 13.944 14.334 1.00 17.24 103 ILE B O 1
ATOM 3149 N N . SER B 1 124 ? 10.979 15.271 12.786 1.00 14.68 104 SER B N 1
ATOM 3150 C CA . SER B 1 124 ? 12.317 15.189 13.355 1.00 17.46 104 SER B CA 1
ATOM 3151 C C . SER B 1 124 ? 12.589 16.427 14.207 1.00 19.75 104 SER B C 1
ATOM 3152 O O . SER B 1 124 ? 11.707 16.853 14.963 1.00 17.33 104 SER B O 1
ATOM 3155 N N . SER B 1 125 ? 13.782 17.024 14.088 1.00 15.01 105 SER B N 1
ATOM 3156 C CA . SER B 1 125 ? 14.136 18.175 14.918 1.00 18.50 105 SER B CA 1
ATOM 3157 C C . SER B 1 125 ? 15.304 18.902 14.274 1.00 17.23 105 SER B C 1
ATOM 3158 O O . SER B 1 125 ? 16.217 18.259 13.756 1.00 18.55 105 SER B O 1
ATOM 3161 N N . GLY B 1 126 ? 15.274 20.237 14.303 1.00 17.71 106 GLY B N 1
ATOM 3162 C CA . GLY B 1 126 ? 16.486 20.955 13.918 1.00 14.71 106 GLY B CA 1
ATOM 3163 C C . GLY B 1 126 ? 17.693 20.646 14.805 1.00 17.20 106 GLY B C 1
ATOM 3164 O O . GLY B 1 126 ? 18.814 21.016 14.445 1.00 17.50 106 GLY B O 1
ATOM 3165 N N . ASP B 1 127 ? 17.485 20.007 15.959 1.00 16.97 107 ASP B N 1
ATOM 3166 C CA . ASP B 1 127 ? 18.597 19.607 16.826 1.00 18.93 107 ASP B CA 1
ATOM 3167 C C . ASP B 1 127 ? 19.471 18.525 16.202 1.00 20.63 107 ASP B C 1
ATOM 3168 O O . ASP B 1 127 ? 20.572 18.266 16.718 1.00 18.52 107 ASP B O 1
ATOM 3173 N N . VAL B 1 128 ? 19.031 17.891 15.107 1.00 16.64 108 VAL B N 1
ATOM 3174 C CA . VAL B 1 128 ? 19.922 16.939 14.442 1.00 16.18 108 VAL B CA 1
ATOM 3175 C C . VAL B 1 128 ? 21.174 17.611 13.882 1.00 19.70 108 VAL B C 1
ATOM 3176 O O . VAL B 1 128 ? 22.219 16.954 13.737 1.00 16.30 108 VAL B O 1
ATOM 3180 N N . TYR B 1 129 ? 21.123 18.914 13.589 1.00 19.33 109 TYR B N 1
ATOM 3181 C CA . TYR B 1 129 ? 22.264 19.528 12.915 1.00 16.35 109 TYR B CA 1
ATOM 3182 C C . TYR B 1 129 ? 23.505 19.557 13.804 1.00 20.62 109 TYR B C 1
ATOM 3183 O O . TYR B 1 129 ? 24.625 19.333 13.321 1.00 20.57 109 TYR B O 1
ATOM 3192 N N . GLY B 1 130 ? 23.338 19.814 15.092 1.00 18.23 110 GLY B N 1
ATOM 3193 C CA . GLY B 1 130 ? 24.502 19.935 15.958 1.00 20.59 110 GLY B CA 1
ATOM 3194 C C . GLY B 1 130 ? 25.185 21.284 15.796 1.00 25.30 110 GLY B C 1
ATOM 3195 O O . GLY B 1 130 ? 24.544 22.307 15.534 1.00 21.99 110 GLY B O 1
ATOM 3196 N N . GLN B 1 131 ? 26.512 21.274 15.937 1.00 20.35 111 GLN B N 1
ATOM 3197 C CA . GLN B 1 131 ? 27.292 22.506 15.950 1.00 26.76 111 GLN B CA 1
ATOM 3198 C C . GLN B 1 131 ? 27.478 23.022 14.541 1.00 22.01 111 GLN B C 1
ATOM 3199 O O . GLN B 1 131 ? 27.976 22.307 13.673 1.00 22.07 111 GLN B O 1
ATOM 3205 N N . VAL B 1 132 ? 27.099 24.275 14.318 1.00 20.00 112 VAL B N 1
ATOM 3206 C CA . VAL B 1 132 ? 27.151 24.892 13.001 1.00 23.98 112 VAL B CA 1
ATOM 3207 C C . VAL B 1 132 ? 27.866 26.224 13.157 1.00 24.40 112 VAL B C 1
ATOM 3208 O O . VAL B 1 132 ? 27.521 27.014 14.044 1.00 24.91 112 VAL B O 1
ATOM 3212 N N . ALA B 1 133 ? 28.879 26.456 12.331 1.00 26.60 113 ALA B N 1
ATOM 3213 C CA . ALA B 1 133 ? 29.608 27.719 12.405 1.00 33.72 113 ALA B CA 1
ATOM 3214 C C . ALA B 1 133 ? 28.680 28.880 12.060 1.00 29.72 113 ALA B C 1
ATOM 3215 O O . ALA B 1 133 ? 27.832 28.772 11.165 1.00 26.48 113 ALA B O 1
ATOM 3217 N N . GLU B 1 134 ? 28.860 30.008 12.759 1.00 29.82 114 GLU B N 1
ATOM 3218 C CA . GLU B 1 134 ? 28.021 31.171 12.479 1.00 30.79 114 GLU B CA 1
ATOM 3219 C C . GLU B 1 134 ? 28.082 31.562 11.005 1.00 28.00 114 GLU B C 1
ATOM 3220 O O . GLU B 1 134 ? 27.060 31.920 10.410 1.00 27.24 114 GLU B O 1
ATOM 3226 N N . ALA B 1 135 ? 29.255 31.439 10.376 1.00 34.80 115 ALA B N 1
ATOM 3227 C CA . ALA B 1 135 ? 29.360 31.773 8.956 1.00 36.93 115 ALA B CA 1
ATOM 3228 C C . ALA B 1 135 ? 28.508 30.871 8.073 1.00 37.85 115 ALA B C 1
ATOM 3229 O O . ALA B 1 135 ? 28.183 31.259 6.944 1.00 39.26 115 ALA B O 1
ATOM 3231 N N . ALA B 1 136 ? 28.151 29.674 8.543 1.00 30.46 116 ALA B N 1
ATOM 3232 C CA . ALA B 1 136 ? 27.341 28.753 7.753 1.00 33.38 116 ALA B CA 1
ATOM 3233 C C . ALA B 1 136 ? 25.845 28.980 7.924 1.00 30.83 116 ALA B C 1
ATOM 3234 O O . ALA B 1 136 ? 25.047 28.336 7.228 1.00 32.87 116 ALA B O 1
ATOM 3236 N N . LEU B 1 137 ? 25.448 29.876 8.818 1.00 30.48 117 LEU B N 1
ATOM 3237 C CA . LEU B 1 137 ? 24.042 30.215 8.951 1.00 26.12 117 LEU B CA 1
ATOM 3238 C C . LEU B 1 137 ? 23.581 31.000 7.723 1.00 29.66 117 LEU B C 1
ATOM 3239 O O . LEU B 1 137 ? 24.357 31.754 7.134 1.00 29.38 117 LEU B O 1
ATOM 3244 N N . PRO B 1 138 ? 22.320 30.833 7.302 1.00 25.34 118 PRO B N 1
ATOM 3245 C CA . PRO B 1 138 ? 21.308 30.019 7.984 1.00 23.25 118 PRO B CA 1
ATOM 3246 C C . PRO B 1 138 ? 21.414 28.534 7.619 1.00 24.35 118 PRO B C 1
ATOM 3247 O O . PRO B 1 138 ? 21.904 28.188 6.550 1.00 22.69 118 PRO B O 1
ATOM 3251 N N . ILE B 1 139 ? 20.945 27.674 8.517 1.00 23.03 119 ILE B N 1
ATOM 3252 C CA . ILE B 1 139 ? 21.088 26.235 8.330 1.00 20.77 119 ILE B CA 1
ATOM 3253 C C . ILE B 1 139 ? 20.173 25.788 7.201 1.00 22.28 119 ILE B C 1
ATOM 3254 O O . ILE B 1 139 ? 18.957 26.020 7.244 1.00 22.91 119 ILE B O 1
ATOM 3259 N N . HIS B 1 140 ? 20.746 25.166 6.174 1.00 18.41 120 HIS B N 1
ATOM 3260 C CA . HIS B 1 140 ? 19.937 24.596 5.105 1.00 20.44 120 HIS B CA 1
ATOM 3261 C C . HIS B 1 140 ? 20.029 23.071 5.102 1.00 19.92 120 HIS B C 1
ATOM 3262 O O . HIS B 1 140 ? 20.897 22.470 5.743 1.00 19.31 120 HIS B O 1
ATOM 3269 N N . GLU B 1 141 ? 19.126 22.441 4.338 1.00 16.40 121 GLU B N 1
ATOM 3270 C CA . GLU B 1 141 ? 19.003 20.984 4.408 1.00 20.35 121 GLU B CA 1
ATOM 3271 C C . GLU B 1 141 ? 20.166 20.240 3.747 1.00 23.43 121 GLU B C 1
ATOM 3272 O O . GLU B 1 141 ? 20.242 19.016 3.868 1.00 22.76 121 GLU B O 1
ATOM 3278 N N . GLU B 1 142 ? 21.050 20.916 3.024 1.00 22.69 122 GLU B N 1
ATOM 3279 C CA . GLU B 1 142 ? 22.202 20.212 2.488 1.00 22.21 122 GLU B CA 1
ATOM 3280 C C . GLU B 1 142 ? 23.394 20.217 3.440 1.00 23.39 122 GLU B C 1
ATOM 3281 O O . GLU B 1 142 ? 24.435 19.665 3.095 1.00 21.80 122 GLU B O 1
ATOM 3287 N N . LEU B 1 143 ? 23.276 20.825 4.615 1.00 21.93 123 LEU B N 1
ATOM 3288 C CA . LEU B 1 143 ? 24.335 20.721 5.611 1.00 17.70 123 LEU B CA 1
ATOM 3289 C C . LEU B 1 143 ? 24.313 19.339 6.242 1.00 25.84 123 LEU B C 1
ATOM 3290 O O . LEU B 1 143 ? 23.259 18.864 6.671 1.00 21.29 123 LEU B O 1
ATOM 3295 N N . ILE B 1 144 ? 25.479 18.711 6.356 1.00 23.14 124 ILE B N 1
ATOM 3296 C CA . ILE B 1 144 ? 25.497 17.374 6.951 1.00 26.20 124 ILE B CA 1
ATOM 3297 C C . ILE B 1 144 ? 25.270 17.507 8.451 1.00 20.53 124 ILE B C 1
ATOM 3298 O O . ILE B 1 144 ? 26.013 18.230 9.125 1.00 17.56 124 ILE B O 1
ATOM 3303 N N . PRO B 1 145 ? 24.279 16.827 9.020 1.00 22.20 125 PRO B N 1
ATOM 3304 C CA . PRO B 1 145 ? 24.021 16.968 10.457 1.00 18.07 125 PRO B CA 1
ATOM 3305 C C . PRO B 1 145 ? 25.042 16.214 11.302 1.00 23.85 125 PRO B C 1
ATOM 3306 O O . PRO B 1 145 ? 25.608 15.199 10.885 1.00 21.50 125 PRO B O 1
ATOM 3310 N N . HIS B 1 146 ? 25.298 16.742 12.500 1.00 20.39 126 HIS B N 1
ATOM 3311 C CA . HIS B 1 146 ? 26.259 16.146 13.435 1.00 19.29 126 HIS B CA 1
ATOM 3312 C C . HIS B 1 146 ? 25.638 16.142 14.817 1.00 17.90 126 HIS B C 1
ATOM 3313 O O . HIS B 1 146 ? 26.022 16.920 15.697 1.00 19.62 126 HIS B O 1
ATOM 3320 N N . PRO B 1 147 ? 24.686 15.239 15.050 1.00 22.77 127 PRO B N 1
ATOM 3321 C CA . PRO B 1 147 ? 23.972 15.201 16.332 1.00 14.88 127 PRO B CA 1
ATOM 3322 C C . PRO B 1 147 ? 24.920 15.104 17.513 1.00 17.58 127 PRO B C 1
ATOM 3323 O O . PRO B 1 147 ? 25.894 14.344 17.492 1.00 19.84 127 PRO B O 1
ATOM 3327 N N . ARG B 1 148 ? 24.597 15.847 18.576 1.00 17.91 128 ARG B N 1
ATOM 3328 C CA . ARG B 1 148 ? 25.464 15.931 19.742 1.00 20.59 128 ARG B CA 1
ATOM 3329 C C . ARG B 1 148 ? 24.879 15.274 20.981 1.00 22.53 128 ARG B C 1
ATOM 3330 O O . ARG B 1 148 ? 25.539 15.276 22.026 1.00 21.13 128 ARG B O 1
ATOM 3338 N N . ASN B 1 149 ? 23.674 14.708 20.907 1.00 16.75 129 ASN B N 1
ATOM 3339 C CA . ASN B 1 149 ? 23.092 14.070 22.077 1.00 17.82 129 ASN B CA 1
ATOM 3340 C C . ASN B 1 149 ? 22.260 12.883 21.596 1.00 18.00 129 ASN B C 1
ATOM 3341 O O . ASN B 1 149 ? 21.976 12.770 20.400 1.00 18.43 129 ASN B O 1
ATOM 3346 N N . PRO B 1 150 ? 21.902 11.956 22.491 1.00 19.41 130 PRO B N 1
ATOM 3347 C CA . PRO B 1 150 ? 21.230 10.730 22.014 1.00 18.52 130 PRO B CA 1
ATOM 3348 C C . PRO B 1 150 ? 19.847 10.993 21.459 1.00 19.59 130 PRO B C 1
ATOM 3349 O O . PRO B 1 150 ? 19.369 10.222 20.616 1.00 17.63 130 PRO B O 1
ATOM 3353 N N . TYR B 1 151 ? 19.177 12.050 21.908 1.00 19.37 131 TYR B N 1
ATOM 3354 C CA . TYR B 1 151 ? 17.887 12.384 21.313 1.00 17.24 131 TYR B CA 1
ATOM 3355 C C . TYR B 1 151 ? 18.064 12.744 19.850 1.00 16.60 131 TYR B C 1
ATOM 3356 O O . TYR B 1 151 ? 17.376 12.200 18.972 1.00 18.05 131 TYR B O 1
ATOM 3365 N N . ALA B 1 152 ? 19.015 13.638 19.563 1.00 18.29 132 ALA B N 1
ATOM 3366 C CA . ALA B 1 152 ? 19.252 14.041 18.179 1.00 15.92 132 ALA B CA 1
ATOM 3367 C C . ALA B 1 152 ? 19.730 12.861 17.337 1.00 15.39 132 ALA B C 1
ATOM 3368 O O . ALA B 1 152 ? 19.379 12.757 16.157 1.00 16.88 132 ALA B O 1
ATOM 3370 N N . VAL B 1 153 ? 20.548 11.976 17.915 1.00 12.80 133 VAL B N 1
ATOM 3371 C CA . VAL B 1 153 ? 20.933 10.758 17.199 1.00 15.41 133 VAL B CA 1
ATOM 3372 C C . VAL B 1 153 ? 19.688 9.959 16.816 1.00 13.71 133 VAL B C 1
ATOM 3373 O O . VAL B 1 153 ? 19.539 9.518 15.671 1.00 15.52 133 VAL B O 1
ATOM 3377 N N . SER B 1 154 ? 18.775 9.779 17.767 1.00 16.44 134 SER B N 1
ATOM 3378 C CA . SER B 1 154 ? 17.614 8.917 17.548 1.00 21.06 134 SER B CA 1
ATOM 3379 C C . SER B 1 154 ? 16.691 9.496 16.492 1.00 22.24 134 SER B C 1
ATOM 3380 O O . SER B 1 154 ? 16.097 8.742 15.699 1.00 20.08 134 SER B O 1
ATOM 3383 N N . LYS B 1 155 ? 16.605 10.830 16.447 1.00 19.32 135 LYS B N 1
ATOM 3384 C CA . LYS B 1 155 ? 15.785 11.507 15.451 1.00 19.15 135 LYS B CA 1
ATOM 3385 C C . LYS B 1 155 ? 16.386 11.354 14.060 1.00 19.62 135 LYS B C 1
ATOM 3386 O O . LYS B 1 155 ? 15.683 10.989 13.109 1.00 19.75 135 LYS B O 1
ATOM 3392 N N . LEU B 1 156 ? 17.695 11.621 13.922 1.00 15.46 136 LEU B N 1
ATOM 3393 C CA . LEU B 1 156 ? 18.353 11.413 12.636 1.00 19.93 136 LEU B CA 1
ATOM 3394 C C . LEU B 1 156 ? 18.242 9.957 12.190 1.00 20.61 136 LEU B C 1
ATOM 3395 O O . LEU B 1 156 ? 18.052 9.676 10.999 1.00 18.62 136 LEU B O 1
ATOM 3400 N N . ALA B 1 157 ? 18.370 9.020 13.131 1.00 16.03 137 ALA B N 1
ATOM 3401 C CA . ALA B 1 157 ? 18.238 7.605 12.768 1.00 18.00 137 ALA B CA 1
ATOM 3402 C C . ALA B 1 157 ? 16.818 7.285 12.296 1.00 18.25 137 ALA B C 1
ATOM 3403 O O . ALA B 1 157 ? 16.634 6.555 11.315 1.00 16.04 137 ALA B O 1
ATOM 3405 N N . ALA B 1 158 ? 15.804 7.810 12.991 1.00 13.34 138 ALA B N 1
ATOM 3406 C CA . ALA B 1 158 ? 14.426 7.586 12.567 1.00 16.54 138 ALA B CA 1
ATOM 3407 C C . ALA B 1 158 ? 14.136 8.250 11.225 1.00 20.49 138 ALA B C 1
ATOM 3408 O O . ALA B 1 158 ? 13.366 7.699 10.427 1.00 15.92 138 ALA B O 1
ATOM 3410 N N . GLU B 1 159 ? 14.742 9.417 10.945 1.00 16.65 139 GLU B N 1
ATOM 3411 C CA . GLU B 1 159 ? 14.589 10.007 9.616 1.00 18.03 139 GLU B CA 1
ATOM 3412 C C . GLU B 1 159 ? 15.025 9.031 8.541 1.00 18.34 139 GLU B C 1
ATOM 3413 O O . GLU B 1 159 ? 14.299 8.800 7.568 1.00 16.79 139 GLU B O 1
ATOM 3419 N N A SER B 1 160 ? 16.231 8.472 8.674 0.40 16.40 140 SER B N 1
ATOM 3420 N N B SER B 1 160 ? 16.236 8.471 8.685 0.60 15.91 140 SER B N 1
ATOM 3421 C CA A SER B 1 160 ? 16.737 7.613 7.609 0.40 18.12 140 SER B CA 1
ATOM 3422 C CA B SER B 1 160 ? 16.762 7.592 7.644 0.60 18.07 140 SER B CA 1
ATOM 3423 C C A SER B 1 160 ? 15.947 6.316 7.515 0.40 14.33 140 SER B C 1
ATOM 3424 C C B SER B 1 160 ? 15.901 6.350 7.512 0.60 15.22 140 SER B C 1
ATOM 3425 O O A SER B 1 160 ? 15.802 5.768 6.420 0.40 16.12 140 SER B O 1
ATOM 3426 O O B SER B 1 160 ? 15.635 5.894 6.397 0.60 16.10 140 SER B O 1
ATOM 3431 N N . LEU B 1 161 ? 15.439 5.809 8.641 1.00 14.76 141 LEU B N 1
ATOM 3432 C CA . LEU B 1 161 ? 14.543 4.656 8.588 1.00 14.98 141 LEU B CA 1
ATOM 3433 C C . LEU B 1 161 ? 13.286 4.979 7.797 1.00 19.64 141 LEU B C 1
ATOM 3434 O O . LEU B 1 161 ? 12.897 4.222 6.903 1.00 14.79 141 LEU B O 1
ATOM 3439 N N . CYS B 1 162 ? 12.642 6.110 8.099 1.00 15.09 142 CYS B N 1
ATOM 3440 C CA . CYS B 1 162 ? 11.402 6.437 7.398 1.00 16.34 142 CYS B CA 1
ATOM 3441 C C . CYS B 1 162 ? 11.653 6.639 5.907 1.00 15.87 142 CYS B C 1
ATOM 3442 O O . CYS B 1 162 ? 10.884 6.156 5.065 1.00 16.79 142 CYS B O 1
ATOM 3445 N N . LEU B 1 163 ? 12.720 7.381 5.556 1.00 13.94 143 LEU B N 1
ATOM 3446 C CA . LEU B 1 163 ? 13.029 7.589 4.142 1.00 14.06 143 LEU B CA 1
ATOM 3447 C C . LEU B 1 163 ? 13.378 6.268 3.438 1.00 16.65 143 LEU B C 1
ATOM 3448 O O . LEU B 1 163 ? 13.075 6.100 2.249 1.00 15.63 143 LEU B O 1
ATOM 3453 N N . GLN B 1 164 ? 14.043 5.347 4.139 1.00 16.17 144 GLN B N 1
ATOM 3454 C CA . GLN B 1 164 ? 14.339 4.040 3.543 1.00 15.82 144 GLN B CA 1
ATOM 3455 C C . GLN B 1 164 ? 13.047 3.287 3.255 1.00 16.45 144 GLN B C 1
ATOM 3456 O O . GLN B 1 164 ? 12.902 2.662 2.194 1.00 18.23 144 GLN B O 1
ATOM 3462 N N . TRP B 1 165 ? 12.090 3.359 4.180 1.00 15.08 145 TRP B N 1
ATOM 3463 C CA . TRP B 1 165 ? 10.786 2.750 3.936 1.00 19.22 145 TRP B CA 1
ATOM 3464 C C . TRP B 1 165 ? 10.088 3.375 2.731 1.00 19.65 145 TRP B C 1
ATOM 3465 O O . TRP B 1 165 ? 9.450 2.666 1.935 1.00 18.42 145 TRP B O 1
ATOM 3476 N N . GLY B 1 166 ? 10.235 4.696 2.546 1.00 19.87 146 GLY B N 1
ATOM 3477 C CA . GLY B 1 166 ? 9.707 5.310 1.334 1.00 20.78 146 GLY B CA 1
ATOM 3478 C C . GLY B 1 166 ? 10.299 4.702 0.077 1.00 23.15 146 GLY B C 1
ATOM 3479 O O . GLY B 1 166 ? 9.587 4.438 -0.899 1.00 22.38 146 GLY B O 1
ATOM 3480 N N . ILE B 1 167 ? 11.606 4.447 0.095 1.00 20.83 147 ILE B N 1
ATOM 3481 C CA . ILE B 1 167 ? 12.281 3.854 -1.053 1.00 19.23 147 ILE B CA 1
ATOM 3482 C C . ILE B 1 167 ? 11.807 2.420 -1.270 1.00 20.28 147 ILE B C 1
ATOM 3483 O O . ILE B 1 167 ? 11.470 2.029 -2.393 1.00 22.53 147 ILE B O 1
ATOM 3488 N N . THR B 1 168 ? 11.774 1.614 -0.205 1.00 21.17 148 THR B N 1
ATOM 3489 C CA . THR B 1 168 ? 11.528 0.182 -0.402 1.00 21.51 148 THR B CA 1
ATOM 3490 C C . THR B 1 168 ? 10.046 -0.131 -0.555 1.00 21.77 148 THR B C 1
ATOM 3491 O O . THR B 1 168 ? 9.674 -1.026 -1.326 1.00 26.86 148 THR B O 1
ATOM 3495 N N . GLU B 1 169 ? 9.179 0.571 0.175 1.00 21.33 149 GLU B N 1
ATOM 3496 C CA . GLU B 1 169 ? 7.743 0.338 0.089 1.00 19.40 149 GLU B CA 1
ATOM 3497 C C . GLU B 1 169 ? 7.051 1.232 -0.934 1.00 21.95 149 GLU B C 1
ATOM 3498 O O . GLU B 1 169 ? 5.903 0.959 -1.294 1.00 18.99 149 GLU B O 1
ATOM 3504 N N . GLY B 1 170 ? 7.722 2.259 -1.431 1.00 20.63 150 GLY B N 1
ATOM 3505 C CA . GLY B 1 170 ? 7.079 3.171 -2.368 1.00 23.55 150 GLY B CA 1
ATOM 3506 C C . GLY B 1 170 ? 6.096 4.144 -1.745 1.00 19.95 150 GLY B C 1
ATOM 3507 O O . GLY B 1 170 ? 5.370 4.815 -2.481 1.00 27.22 150 GLY B O 1
ATOM 3508 N N . TRP B 1 171 ? 6.037 4.246 -0.416 1.00 17.41 151 TRP B N 1
ATOM 3509 C CA . TRP B 1 171 ? 5.179 5.257 0.195 1.00 15.37 151 TRP B CA 1
ATOM 3510 C C . TRP B 1 171 ? 5.768 6.652 -0.024 1.00 16.33 151 TRP B C 1
ATOM 3511 O O . TRP B 1 171 ? 6.972 6.821 -0.228 1.00 18.57 151 TRP B O 1
ATOM 3522 N N . ARG B 1 172 ? 4.916 7.664 0.100 1.00 16.23 152 ARG B N 1
ATOM 3523 C CA . ARG B 1 172 ? 5.347 9.064 0.007 1.00 16.58 152 ARG B CA 1
ATOM 3524 C C . ARG B 1 172 ? 5.799 9.480 1.403 1.00 15.79 152 ARG B C 1
ATOM 3525 O O . ARG B 1 172 ? 4.983 9.721 2.293 1.00 15.41 152 ARG B O 1
ATOM 3533 N N . VAL B 1 173 ? 7.107 9.512 1.633 1.00 14.96 153 VAL B N 1
ATOM 3534 C CA . VAL B 1 173 ? 7.642 9.762 2.960 1.00 16.78 153 VAL B CA 1
ATOM 3535 C C . VAL B 1 173 ? 8.259 11.151 2.961 1.00 17.40 153 VAL B C 1
ATOM 3536 O O . VAL B 1 173 ? 8.967 11.526 2.023 1.00 18.28 153 VAL B O 1
ATOM 3540 N N . LEU B 1 174 ? 7.932 11.918 3.985 1.00 18.02 154 LEU B N 1
ATOM 3541 C CA . LEU B 1 174 ? 8.370 13.292 4.147 1.00 15.21 154 LEU B CA 1
ATOM 3542 C C . LEU B 1 174 ? 8.952 13.436 5.532 1.00 13.57 154 LEU B C 1
ATOM 3543 O O . LEU B 1 174 ? 8.473 12.819 6.481 1.00 16.39 154 LEU B O 1
ATOM 3548 N N . VAL B 1 175 ? 9.991 14.252 5.647 1.00 14.28 155 VAL B N 1
ATOM 3549 C CA . VAL B 1 175 ? 10.589 14.554 6.940 1.00 14.87 155 VAL B CA 1
ATOM 3550 C C . VAL B 1 175 ? 10.521 16.060 7.150 1.00 14.86 155 VAL B C 1
ATOM 3551 O O . VAL B 1 175 ? 10.911 16.828 6.263 1.00 16.45 155 VAL B O 1
ATOM 3555 N N . ALA B 1 176 ? 10.072 16.475 8.329 1.00 14.58 156 ALA B N 1
ATOM 3556 C CA . ALA B 1 176 ? 10.215 17.868 8.764 1.00 20.52 156 ALA B CA 1
ATOM 3557 C C . ALA B 1 176 ? 11.228 17.987 9.904 1.00 17.11 156 ALA B C 1
ATOM 3558 O O . ALA B 1 176 ? 11.242 17.161 10.822 1.00 17.21 156 ALA B O 1
ATOM 3560 N N . ARG B 1 177 ? 12.062 19.022 9.833 1.00 14.16 157 ARG B N 1
ATOM 3561 C CA . ARG B 1 177 ? 13.041 19.322 10.907 1.00 14.99 157 ARG B CA 1
ATOM 3562 C C . ARG B 1 177 ? 12.613 20.647 11.540 1.00 19.33 157 ARG B C 1
ATOM 3563 O O . ARG B 1 177 ? 13.161 21.689 11.161 1.00 16.01 157 ARG B O 1
ATOM 3571 N N . PRO B 1 178 ? 11.634 20.651 12.466 1.00 16.59 158 PRO B N 1
ATOM 3572 C CA . PRO B 1 178 ? 11.168 21.886 13.060 1.00 16.93 158 PRO B CA 1
ATOM 3573 C C . PRO B 1 178 ? 12.237 22.409 14.019 1.00 19.12 158 PRO B C 1
ATOM 3574 O O . PRO B 1 178 ? 12.911 21.625 14.645 1.00 16.95 158 PRO B O 1
ATOM 3578 N N . PHE B 1 179 ? 12.328 23.732 14.131 1.00 17.75 159 PHE B N 1
ATOM 3579 C CA . PHE B 1 179 ? 13.280 24.328 15.096 1.00 20.89 159 PHE B CA 1
ATOM 3580 C C . PHE B 1 179 ? 12.524 24.629 16.397 1.00 22.34 159 PHE B C 1
ATOM 3581 O O . PHE B 1 179 ? 11.512 23.980 16.700 1.00 19.74 159 PHE B O 1
ATOM 3589 N N . ASN B 1 180 ? 12.998 25.609 17.152 1.00 18.08 160 ASN B N 1
ATOM 3590 C CA . ASN B 1 180 ? 12.338 25.901 18.456 1.00 19.55 160 ASN B CA 1
ATOM 3591 C C . ASN B 1 180 ? 10.850 26.236 18.285 1.00 19.20 160 ASN B C 1
ATOM 3592 O O . ASN B 1 180 ? 10.513 26.965 17.342 1.00 23.13 160 ASN B O 1
ATOM 3597 N N . HIS B 1 181 ? 10.017 25.717 19.195 1.00 18.06 161 HIS B N 1
ATOM 3598 C CA . HIS B 1 181 ? 8.546 25.939 19.213 1.00 23.78 161 HIS B CA 1
ATOM 3599 C C . HIS B 1 181 ? 8.175 26.840 20.389 1.00 24.36 161 HIS B C 1
ATOM 3600 O O . HIS B 1 181 ? 8.861 26.783 21.420 1.00 30.99 161 HIS B O 1
ATOM 3607 N N . ILE B 1 182 ? 7.080 27.580 20.245 1.00 20.51 162 ILE B N 1
ATOM 3608 C CA . ILE B 1 182 ? 6.549 28.436 21.342 1.00 26.03 162 ILE B CA 1
ATOM 3609 C C . ILE B 1 182 ? 5.030 28.268 21.351 1.00 22.49 162 ILE B C 1
ATOM 3610 O O . ILE B 1 182 ? 4.436 28.253 20.267 1.00 21.56 162 ILE B O 1
ATOM 3615 N N . GLY B 1 183 ? 4.444 28.092 22.532 1.00 20.24 163 GLY B N 1
ATOM 3616 C CA . GLY B 1 183 ? 3.010 28.027 22.628 1.00 22.55 163 GLY B CA 1
ATOM 3617 C C . GLY B 1 183 ? 2.549 27.541 23.981 1.00 26.40 163 GLY B C 1
ATOM 3618 O O . GLY B 1 183 ? 3.319 26.969 24.769 1.00 25.76 163 GLY B O 1
ATOM 3619 N N . PRO B 1 184 ? 1.270 27.761 24.269 1.00 26.13 164 PRO B N 1
ATOM 3620 C CA . PRO B 1 184 ? 0.684 27.222 25.501 1.00 31.48 164 PRO B CA 1
ATOM 3621 C C . PRO B 1 184 ? 0.821 25.706 25.542 1.00 30.54 164 PRO B C 1
ATOM 3622 O O . PRO B 1 184 ? 0.633 25.021 24.535 1.00 26.85 164 PRO B O 1
ATOM 3626 N N . GLY B 1 185 ? 1.167 25.193 26.717 1.00 31.98 165 GLY B N 1
ATOM 3627 C CA . GLY B 1 185 ? 1.339 23.766 26.902 1.00 32.13 165 GLY B CA 1
ATOM 3628 C C . GLY B 1 185 ? 2.713 23.238 26.579 1.00 33.37 165 GLY B C 1
ATOM 3629 O O . GLY B 1 185 ? 2.900 22.018 26.588 1.00 32.00 165 GLY B O 1
ATOM 3630 N N . GLN B 1 186 ? 3.676 24.105 26.277 1.00 27.58 166 GLN B N 1
ATOM 3631 C CA . GLN B 1 186 ? 5.034 23.652 26.009 1.00 26.51 166 GLN B CA 1
ATOM 3632 C C . GLN B 1 186 ? 5.633 23.089 27.297 1.00 32.12 166 GLN B C 1
ATOM 3633 O O . GLN B 1 186 ? 5.176 23.393 28.400 1.00 30.21 166 GLN B O 1
ATOM 3639 N N . LYS B 1 187 ? 6.614 22.201 27.142 1.00 31.28 167 LYS B N 1
ATOM 3640 C CA . LYS B 1 187 ? 7.321 21.638 28.286 1.00 40.95 167 LYS B CA 1
ATOM 3641 C C . LYS B 1 187 ? 7.852 22.743 29.202 1.00 41.22 167 LYS B C 1
ATOM 3642 O O . LYS B 1 187 ? 8.521 23.673 28.749 1.00 37.84 167 LYS B O 1
ATOM 3648 N N . ASP B 1 188 ? 7.565 22.627 30.504 1.00 47.34 168 ASP B N 1
ATOM 3649 C CA . ASP B 1 188 ? 7.946 23.675 31.451 1.00 47.41 168 ASP B CA 1
ATOM 3650 C C . ASP B 1 188 ? 9.453 23.822 31.623 1.00 46.86 168 ASP B C 1
ATOM 3651 O O . ASP B 1 188 ? 9.908 24.839 32.159 1.00 54.20 168 ASP B O 1
ATOM 3656 N N . SER B 1 189 ? 10.243 22.847 31.198 1.00 47.11 169 SER B N 1
ATOM 3657 C CA . SER B 1 189 ? 11.683 22.998 31.344 1.00 47.34 169 SER B CA 1
ATOM 3658 C C . SER B 1 189 ? 12.283 23.899 30.271 1.00 46.94 169 SER B C 1
ATOM 3659 O O . SER B 1 189 ? 13.413 24.369 30.439 1.00 50.85 169 SER B O 1
ATOM 3662 N N . PHE B 1 190 ? 11.560 24.140 29.176 1.00 42.48 170 PHE B N 1
ATOM 3663 C CA . PHE B 1 190 ? 12.033 25.050 28.143 1.00 41.39 170 PHE B CA 1
ATOM 3664 C C . PHE B 1 190 ? 12.151 26.462 28.711 1.00 38.81 170 PHE B C 1
ATOM 3665 O O . PHE B 1 190 ? 11.313 26.906 29.501 1.00 34.61 170 PHE B O 1
ATOM 3673 N N . VAL B 1 191 ? 13.198 27.178 28.295 1.00 34.17 171 VAL B N 1
ATOM 3674 C CA . VAL B 1 191 ? 13.543 28.431 28.963 1.00 31.48 171 VAL B CA 1
ATOM 3675 C C . VAL B 1 191 ? 12.414 29.451 28.821 1.00 34.04 171 VAL B C 1
ATOM 3676 O O . VAL B 1 191 ? 12.015 30.096 29.797 1.00 33.19 171 VAL B O 1
ATOM 3680 N N . ILE B 1 192 ? 11.861 29.598 27.614 1.00 30.98 172 ILE B N 1
ATOM 3681 C CA . ILE B 1 192 ? 10.824 30.609 27.415 1.00 34.98 172 ILE B CA 1
ATOM 3682 C C . ILE B 1 192 ? 9.564 30.229 28.173 1.00 36.47 172 ILE B C 1
ATOM 3683 O O . ILE B 1 192 ? 8.921 31.077 28.811 1.00 30.14 172 ILE B O 1
ATOM 3688 N N . ALA B 1 193 ? 9.187 28.947 28.104 1.00 32.95 173 ALA B N 1
ATOM 3689 C CA . ALA B 1 193 ? 8.016 28.460 28.825 1.00 32.89 173 ALA B CA 1
ATOM 3690 C C . ALA B 1 193 ? 8.169 28.670 30.324 1.00 33.82 173 ALA B C 1
ATOM 3691 O O . ALA B 1 193 ? 7.229 29.102 30.998 1.00 31.17 173 ALA B O 1
ATOM 3693 N N . SER B 1 194 ? 9.363 28.389 30.846 1.00 28.05 174 SER B N 1
ATOM 3694 C CA . SER B 1 194 ? 9.606 28.568 32.300 1.00 36.43 174 SER B CA 1
ATOM 3695 C C . SER B 1 194 ? 9.522 30.055 32.661 1.00 35.15 174 SER B C 1
ATOM 3696 O O . SER B 1 194 ? 8.843 30.390 33.641 1.00 32.46 174 SER B O 1
ATOM 3699 N N . ALA B 1 195 ? 10.189 30.909 31.882 1.00 34.92 175 ALA B N 1
ATOM 3700 C CA . ALA B 1 195 ? 10.187 32.366 32.144 1.00 35.17 175 ALA B CA 1
ATOM 3701 C C . ALA B 1 195 ? 8.749 32.897 32.149 1.00 31.97 175 ALA B C 1
ATOM 3702 O O . ALA B 1 195 ? 8.388 33.600 33.098 1.00 33.63 175 ALA B O 1
ATOM 3704 N N . ALA B 1 196 ? 7.957 32.547 31.133 1.00 33.14 176 ALA B N 1
ATOM 3705 C CA . ALA B 1 196 ? 6.556 33.017 31.034 1.00 30.66 176 ALA B CA 1
ATOM 3706 C C . ALA B 1 196 ? 5.765 32.605 32.281 1.00 36.08 176 ALA B C 1
ATOM 3707 O O . ALA B 1 196 ? 4.988 33.430 32.788 1.00 30.78 176 ALA B O 1
ATOM 3709 N N . ARG B 1 197 ? 5.948 31.364 32.734 1.00 36.71 177 ARG B N 1
ATOM 3710 C CA . ARG B 1 197 ? 5.228 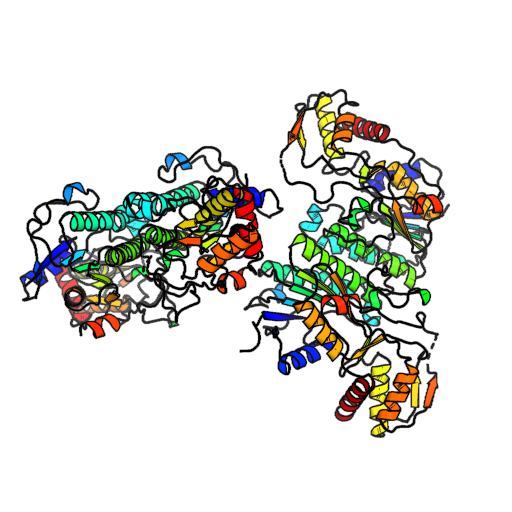30.851 33.928 1.00 41.11 177 ARG B CA 1
ATOM 3711 C C . ARG B 1 197 ? 5.621 31.672 35.160 1.00 36.61 177 ARG B C 1
ATOM 3712 O O . ARG B 1 197 ? 4.717 32.125 35.875 1.00 39.28 177 ARG B O 1
ATOM 3720 N N . GLN B 1 198 ? 6.923 31.858 35.381 1.00 36.34 178 GLN B N 1
ATOM 3721 C CA . GLN B 1 198 ? 7.418 32.604 36.567 1.00 39.98 178 GLN B CA 1
ATOM 3722 C C . GLN B 1 198 ? 6.984 34.071 36.496 1.00 44.32 178 GLN B C 1
ATOM 3723 O O . GLN B 1 198 ? 6.616 34.624 37.543 1.00 44.38 178 GLN B O 1
ATOM 3729 N N . ILE B 1 199 ? 7.026 34.674 35.307 1.00 38.28 179 ILE B N 1
ATOM 3730 C CA . ILE B 1 199 ? 6.620 36.103 35.169 1.00 37.93 179 ILE B CA 1
ATOM 3731 C C . ILE B 1 199 ? 5.117 36.214 35.444 1.00 37.85 179 ILE B C 1
ATOM 3732 O O . ILE B 1 199 ? 4.708 37.207 36.058 1.00 40.95 179 ILE B O 1
ATOM 3737 N N . ALA B 1 200 ? 4.339 35.221 35.006 1.00 39.68 180 ALA B N 1
ATOM 3738 C CA . ALA B 1 200 ? 2.881 35.206 35.262 1.00 42.83 180 ALA B CA 1
ATOM 3739 C C . ALA B 1 200 ? 2.654 35.156 36.778 1.00 44.02 180 ALA B C 1
ATOM 3740 O O . ALA B 1 200 ? 1.698 35.788 37.253 1.00 43.03 180 ALA B O 1
ATOM 3742 N N . ARG B 1 201 ? 3.506 34.420 37.499 1.00 40.26 181 ARG B N 1
ATOM 3743 C CA . ARG B 1 201 ? 3.412 34.353 38.955 1.00 50.35 181 ARG B CA 1
ATOM 3744 C C . ARG B 1 201 ? 3.835 35.671 39.597 1.00 51.60 181 ARG B C 1
ATOM 3745 O O . ARG B 1 201 ? 3.223 36.113 40.576 1.00 52.91 181 ARG B O 1
ATOM 3753 N N . MET B 1 202 ? 4.877 36.312 39.058 1.00 45.31 182 MET B N 1
ATOM 3754 C CA . MET B 1 202 ? 5.299 37.618 39.565 1.00 46.26 182 MET B CA 1
ATOM 3755 C C . MET B 1 202 ? 4.192 38.648 39.432 1.00 50.03 182 MET B C 1
ATOM 3756 O O . MET B 1 202 ? 4.001 39.483 40.325 1.00 46.39 182 MET B O 1
ATOM 3761 N N . LYS B 1 203 ? 3.479 38.627 38.305 1.00 46.86 183 LYS B N 1
ATOM 3762 C CA . LYS B 1 203 ? 2.377 39.558 38.098 1.00 48.96 183 LYS B CA 1
ATOM 3763 C C . LYS B 1 203 ? 1.340 39.414 39.200 1.00 57.85 183 LYS B C 1
ATOM 3764 O O . LYS B 1 203 ? 0.817 40.414 39.710 1.00 55.49 183 LYS B O 1
ATOM 3770 N N . GLN B 1 204 ? 1.040 38.176 39.589 1.00 52.19 184 GLN B N 1
ATOM 3771 C CA . GLN B 1 204 ? 0.077 37.908 40.648 1.00 58.05 184 GLN B CA 1
ATOM 3772 C C . GLN B 1 204 ? 0.693 37.991 42.039 1.00 61.62 184 GLN B C 1
ATOM 3773 O O . GLN B 1 204 ? -0.017 37.768 43.022 1.00 64.59 184 GLN B O 1
ATOM 3775 N N . GLY B 1 205 ? 1.980 38.317 42.148 1.00 59.46 185 GLY B N 1
ATOM 3776 C CA . GLY B 1 205 ? 2.620 38.399 43.444 1.00 57.29 185 GLY B CA 1
ATOM 3777 C C . GLY B 1 205 ? 2.924 37.065 44.084 1.00 60.76 185 GLY B C 1
ATOM 3778 O O . GLY B 1 205 ? 3.120 37.003 45.300 1.00 63.76 185 GLY B O 1
ATOM 3779 N N . LEU B 1 206 ? 2.977 35.992 43.298 1.00 60.88 186 LEU B N 1
ATOM 3780 C CA . LEU B 1 206 ? 3.182 34.646 43.815 1.00 59.08 186 LEU B CA 1
ATOM 3781 C C . LEU B 1 206 ? 4.653 34.263 43.893 1.00 61.52 186 LEU B C 1
ATOM 3782 O O . LEU B 1 206 ? 4.968 33.132 44.281 1.00 61.69 186 LEU B O 1
ATOM 3787 N N . GLN B 1 207 ? 5.510 35.183 43.473 1.00 54.19 187 GLN B N 1
ATOM 3788 C CA . GLN B 1 207 ? 6.966 34.930 43.444 1.00 56.43 187 GLN B CA 1
ATOM 3789 C C . GLN B 1 207 ? 7.636 36.299 43.387 1.00 51.07 187 GLN B C 1
ATOM 3790 O O . GLN B 1 207 ? 7.048 37.215 42.793 1.00 52.74 187 GLN B O 1
ATOM 3796 N N . ALA B 1 208 ? 8.825 36.426 43.975 1.00 49.28 188 ALA B N 1
ATOM 3797 C CA . ALA B 1 208 ? 9.552 37.713 43.944 1.00 46.24 188 ALA B CA 1
ATOM 3798 C C . ALA B 1 208 ? 9.944 38.030 42.498 1.00 51.42 188 ALA B C 1
ATOM 3799 O O . ALA B 1 208 ? 10.249 37.087 41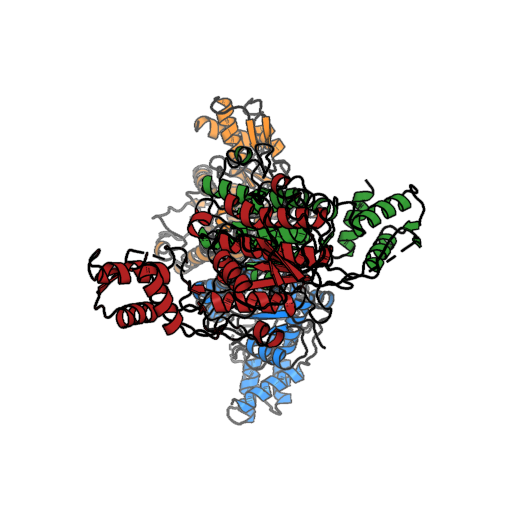.737 1.00 55.56 188 ALA B O 1
ATOM 3801 N N . ASN B 1 209 ? 10.034 39.314 42.143 1.00 53.23 189 ASN B N 1
ATOM 3802 C CA . ASN B 1 209 ? 10.406 39.720 40.760 1.00 48.47 189 ASN B CA 1
ATOM 3803 C C . ASN B 1 209 ? 11.889 39.423 40.486 1.00 51.03 189 ASN B C 1
ATOM 3804 O O . ASN B 1 209 ? 12.611 40.352 40.092 1.00 45.92 189 ASN B O 1
ATOM 3809 N N . ARG B 1 210 ? 12.306 38.166 40.669 1.00 49.72 190 ARG B N 1
ATOM 3810 C CA . ARG B 1 210 ? 13.704 37.711 40.441 1.00 53.41 190 ARG B CA 1
ATOM 3811 C C . ARG B 1 210 ? 13.661 36.410 39.629 1.00 49.29 190 ARG B C 1
ATOM 3812 O O . ARG B 1 210 ? 12.868 35.522 39.981 1.00 48.92 190 ARG B O 1
ATOM 3820 N N . LEU B 1 211 ? 14.492 36.307 38.590 1.00 50.62 191 LEU B N 1
ATOM 3821 C CA . LEU B 1 211 ? 14.482 35.109 37.709 1.00 50.55 191 LEU B CA 1
ATOM 3822 C C . LEU B 1 211 ? 15.874 34.471 37.657 1.00 47.33 191 LEU B C 1
ATOM 3823 O O . LEU B 1 211 ? 16.826 35.167 37.274 1.00 47.70 191 LEU B O 1
ATOM 3828 N N . GLU B 1 212 ? 15.972 33.194 38.043 1.00 52.67 192 GLU B N 1
ATOM 3829 C CA . GLU B 1 212 ? 17.259 32.454 37.995 1.00 56.82 192 GLU B CA 1
ATOM 3830 C C . GLU B 1 212 ? 17.366 31.834 36.602 1.00 53.10 192 GLU B C 1
ATOM 3831 O O . GLU B 1 212 ? 16.439 31.103 36.210 1.00 47.89 192 GLU B O 1
ATOM 3837 N N . VAL B 1 213 ? 18.441 32.133 35.875 1.00 54.88 193 VAL B N 1
ATOM 3838 C CA . VAL B 1 213 ? 18.564 31.597 34.488 1.00 54.38 193 VAL B CA 1
ATOM 3839 C C . VAL B 1 213 ? 19.968 31.034 34.267 1.00 53.42 193 VAL B C 1
ATOM 3840 O O . VAL B 1 213 ? 20.879 31.374 35.040 1.00 50.02 193 VAL B O 1
ATOM 3844 N N . GLY B 1 214 ? 20.107 30.221 33.214 1.00 49.33 194 GLY B N 1
ATOM 3845 C CA . GLY B 1 214 ? 21.374 29.690 32.742 1.00 45.59 194 GLY B CA 1
ATOM 3846 C C . GLY B 1 214 ? 22.019 30.626 31.739 1.00 53.74 194 GLY B C 1
ATOM 3847 O O . GLY B 1 214 ? 22.040 31.841 31.961 1.00 50.30 194 GLY B O 1
ATOM 3848 N N . ASP B 1 215 ? 22.536 30.097 30.627 1.00 53.57 195 ASP B N 1
ATOM 3849 C CA . ASP B 1 215 ? 23.098 30.949 29.576 1.00 48.48 195 ASP B CA 1
ATOM 3850 C C . ASP B 1 215 ? 21.966 31.413 28.668 1.00 43.03 195 ASP B C 1
ATOM 3851 O O . ASP B 1 215 ? 21.510 30.674 27.792 1.00 40.44 195 ASP B O 1
ATOM 3856 N N . ILE B 1 216 ? 21.509 32.647 28.876 1.00 37.75 196 ILE B N 1
ATOM 3857 C CA . ILE B 1 216 ? 20.467 33.241 28.051 1.00 33.99 196 ILE B CA 1
ATOM 3858 C C . ILE B 1 216 ? 21.049 34.187 27.005 1.00 32.81 196 ILE B C 1
ATOM 3859 O O . ILE B 1 216 ? 20.299 34.858 26.293 1.00 33.57 196 ILE B O 1
ATOM 3864 N N . ASP B 1 217 ? 22.373 34.250 26.895 1.00 35.93 197 ASP B N 1
ATOM 3865 C CA . ASP B 1 217 ? 23.055 35.035 25.867 1.00 35.52 197 ASP B CA 1
ATOM 3866 C C . ASP B 1 217 ? 23.320 34.186 24.625 1.00 32.69 197 ASP B C 1
ATOM 3867 O O . ASP B 1 217 ? 24.430 34.044 24.115 1.00 30.19 197 ASP B O 1
ATOM 3872 N N . VAL B 1 218 ? 22.240 33.575 24.155 1.00 27.23 198 VAL B N 1
ATOM 3873 C CA . VAL B 1 218 ? 22.240 32.762 22.951 1.00 25.73 198 VAL B CA 1
ATOM 3874 C C . VAL B 1 218 ? 21.008 33.180 22.166 1.00 24.28 198 VAL B C 1
ATOM 3875 O O . VAL B 1 218 ? 20.084 33.794 22.707 1.00 24.09 198 VAL B O 1
ATOM 3879 N N . SER B 1 219 ? 21.020 32.874 20.876 1.00 22.41 199 SER B N 1
ATOM 3880 C CA . SER B 1 219 ? 19.873 33.122 20.020 1.00 27.22 199 SER B CA 1
ATOM 3881 C C . SER B 1 219 ? 19.420 31.807 19.399 1.00 21.60 199 SER B C 1
ATOM 3882 O O . SER B 1 219 ? 20.234 30.924 19.113 1.00 22.01 199 SER B O 1
ATOM 3885 N N . ARG B 1 220 ? 18.111 31.682 19.217 1.00 21.58 200 ARG B N 1
ATOM 3886 C CA . ARG B 1 220 ? 17.535 30.491 18.615 1.00 20.97 200 ARG B CA 1
ATOM 3887 C C . ARG B 1 220 ? 16.456 30.928 17.634 1.00 20.41 200 ARG B C 1
ATOM 3888 O O . ARG B 1 220 ? 15.968 32.055 17.682 1.00 18.54 200 ARG B O 1
ATOM 3896 N N . ASP B 1 221 ? 16.102 30.014 16.732 1.00 18.71 201 ASP B N 1
ATOM 3897 C CA . ASP B 1 221 ? 15.058 30.237 15.736 1.00 19.14 201 ASP B CA 1
ATOM 3898 C C . ASP B 1 221 ? 13.726 29.723 16.293 1.00 24.83 201 ASP B C 1
ATOM 3899 O O . ASP B 1 221 ? 13.556 28.516 16.475 1.00 17.61 201 ASP B O 1
ATOM 3904 N N . PHE B 1 222 ? 12.775 30.631 16.558 1.00 20.42 202 PHE B N 1
ATOM 3905 C CA . PHE B 1 222 ? 11.493 30.270 17.162 1.00 20.01 202 PHE B CA 1
ATOM 3906 C C . PHE B 1 222 ? 10.333 30.458 16.195 1.00 21.72 202 PHE B C 1
ATOM 3907 O O . PHE B 1 222 ? 10.285 31.429 15.431 1.00 21.73 202 PHE B O 1
ATOM 3915 N N . LEU B 1 223 ? 9.351 29.555 16.300 1.00 18.95 203 LEU B N 1
ATOM 3916 C CA . LEU B 1 223 ? 8.078 29.650 15.603 1.00 19.40 203 LEU B CA 1
ATOM 3917 C C . LEU B 1 223 ? 6.958 29.386 16.594 1.00 19.54 203 LEU B C 1
ATOM 3918 O O . LEU B 1 223 ? 7.092 28.569 17.511 1.00 17.96 203 LEU B O 1
ATOM 3923 N N . ASP B 1 224 ? 5.838 30.068 16.400 1.00 19.75 204 ASP B N 1
ATOM 3924 C CA . ASP B 1 224 ? 4.646 29.683 17.136 1.00 20.21 204 ASP B CA 1
ATOM 3925 C C . ASP B 1 224 ? 4.212 28.288 16.689 1.00 18.51 204 ASP B C 1
ATOM 3926 O O . ASP B 1 224 ? 4.349 27.931 15.518 1.00 17.35 204 ASP B O 1
ATOM 3931 N N . VAL B 1 225 ? 3.717 27.491 17.641 1.00 21.10 205 VAL B N 1
ATOM 3932 C CA . VAL B 1 225 ? 3.286 26.130 17.338 1.00 22.65 205 VAL B CA 1
ATOM 3933 C C . VAL B 1 225 ? 2.233 26.124 16.234 1.00 25.02 205 VAL B C 1
ATOM 3934 O O . VAL B 1 225 ? 2.154 25.171 15.452 1.00 21.56 205 VAL B O 1
ATOM 3938 N N . GLN B 1 226 ? 1.417 27.182 16.133 1.00 20.93 206 GLN B N 1
ATOM 3939 C CA . GLN B 1 226 ? 0.412 27.210 15.068 1.00 22.66 206 GLN B CA 1
ATOM 3940 C C . GLN B 1 226 ? 1.055 27.319 13.691 1.00 19.66 206 GLN B C 1
ATOM 3941 O O . GLN B 1 226 ? 0.540 26.767 12.715 1.00 19.44 206 GLN B O 1
ATOM 3947 N N . ASP B 1 227 ? 2.168 28.051 13.584 1.00 20.30 207 ASP B N 1
ATOM 3948 C CA . ASP B 1 227 ? 2.858 28.143 12.300 1.00 18.01 207 ASP B CA 1
ATOM 3949 C C . ASP B 1 227 ? 3.533 26.818 11.966 1.00 18.60 207 ASP B C 1
ATOM 3950 O O . ASP B 1 227 ? 3.631 26.438 10.793 1.00 17.54 207 ASP B O 1
ATOM 3955 N N . VAL B 1 228 ? 4.045 26.135 12.990 1.00 18.02 208 VAL B N 1
ATOM 3956 C CA . VAL B 1 228 ? 4.654 24.818 12.781 1.00 22.04 208 VAL B CA 1
ATOM 3957 C C . VAL B 1 228 ? 3.617 23.857 12.220 1.00 17.08 208 VAL B C 1
ATOM 3958 O O . VAL B 1 228 ? 3.871 23.137 11.249 1.00 20.93 208 VAL B O 1
ATOM 3962 N N . LEU B 1 229 ? 2.437 23.820 12.844 1.00 19.04 209 LEU B N 1
ATOM 3963 C CA . LEU B 1 229 ? 1.381 22.908 12.399 1.00 24.49 209 LEU B CA 1
ATOM 3964 C C . LEU B 1 229 ? 0.960 23.202 10.972 1.00 24.00 209 LEU B C 1
ATOM 3965 O O . LEU B 1 229 ? 0.701 22.286 10.185 1.00 18.88 209 LEU B O 1
ATOM 3970 N N . SER B 1 230 ? 0.825 24.481 10.641 1.00 19.37 210 SER B N 1
ATOM 3971 C CA . SER B 1 230 ? 0.459 24.848 9.284 1.00 20.34 210 SER B CA 1
ATOM 3972 C C . SER B 1 230 ? 1.481 24.317 8.288 1.00 17.68 210 SER B C 1
ATOM 3973 O O . SER B 1 230 ? 1.118 23.838 7.207 1.00 18.41 210 SER B O 1
ATOM 3976 N N . ALA B 1 231 ? 2.773 24.402 8.639 1.00 16.45 211 ALA B N 1
ATOM 3977 C CA . ALA B 1 231 ? 3.804 23.886 7.758 1.00 17.30 211 ALA B CA 1
ATOM 3978 C C . ALA B 1 231 ? 3.635 22.382 7.571 1.00 14.35 211 ALA B C 1
ATOM 3979 O O . ALA B 1 231 ? 3.764 21.866 6.454 1.00 16.78 211 ALA B O 1
ATOM 3981 N N . TYR B 1 232 ? 3.336 21.663 8.654 1.00 17.46 212 TYR B N 1
ATOM 3982 C CA . TYR B 1 232 ? 3.169 20.213 8.518 1.00 16.53 212 TYR B CA 1
ATOM 3983 C C . TYR B 1 232 ? 2.005 19.876 7.599 1.00 15.89 212 TYR B C 1
ATOM 3984 O O . TYR B 1 232 ? 2.109 18.969 6.767 1.00 16.44 212 TYR B O 1
ATOM 3993 N N . LEU B 1 233 ? 0.888 20.585 7.745 1.00 16.50 213 LEU B N 1
ATOM 3994 C CA . LEU B 1 233 ? -0.288 20.286 6.886 1.00 18.17 213 LEU B CA 1
ATOM 3995 C C . LEU B 1 233 ? 0.033 20.623 5.426 1.00 18.07 213 LEU B C 1
ATOM 3996 O O . LEU B 1 233 ? -0.412 19.882 4.544 1.00 16.99 213 LEU B O 1
ATOM 4001 N N . ARG B 1 234 ? 0.789 21.696 5.191 1.00 17.41 214 ARG B N 1
ATOM 4002 C CA . ARG B 1 234 ? 1.160 22.077 3.803 1.00 21.15 214 ARG B CA 1
ATOM 4003 C C . ARG B 1 234 ? 2.056 20.978 3.217 1.00 17.12 214 ARG B C 1
ATOM 4004 O O . ARG B 1 234 ? 1.863 20.612 2.050 1.00 17.76 214 ARG B O 1
ATOM 4012 N N . LEU B 1 235 ? 2.989 20.466 4.020 1.00 15.02 215 LEU B N 1
ATOM 4013 C CA . LEU B 1 235 ? 3.900 19.386 3.560 1.00 15.85 215 LEU B CA 1
ATOM 4014 C C . LEU B 1 235 ? 3.078 18.152 3.166 1.00 17.20 215 LEU B C 1
ATOM 4015 O O . LEU B 1 235 ? 3.397 17.560 2.126 1.00 20.04 215 LEU B O 1
ATOM 4020 N N . LEU B 1 236 ? 2.081 17.773 3.973 1.00 19.87 216 LEU B N 1
ATOM 4021 C CA . LEU B 1 236 ? 1.246 16.624 3.603 1.00 20.62 216 LEU B CA 1
ATOM 4022 C C . LEU B 1 236 ? 0.679 16.783 2.203 1.00 21.29 216 LEU B C 1
ATOM 4023 O O . LEU B 1 236 ? 0.603 15.817 1.431 1.00 22.23 216 LEU B O 1
ATOM 4028 N N . SER B 1 237 ? 0.301 18.009 1.841 1.00 16.36 217 SER B N 1
ATOM 4029 C CA . SER B 1 237 ? -0.339 18.230 0.553 1.00 23.19 217 SER B CA 1
ATOM 4030 C C . SER B 1 237 ? 0.644 18.468 -0.578 1.00 19.49 217 SER B C 1
ATOM 4031 O O . SER B 1 237 ? 0.362 18.078 -1.720 1.00 19.65 217 SER B O 1
ATOM 4034 N N . HIS B 1 238 ? 1.786 19.104 -0.307 1.00 15.32 218 HIS B N 1
ATOM 4035 C CA . HIS B 1 238 ? 2.644 19.565 -1.383 1.00 22.16 218 HIS B CA 1
ATOM 4036 C C . HIS B 1 238 ? 4.125 19.270 -1.214 1.00 18.95 218 HIS B C 1
ATOM 4037 O O . HIS B 1 238 ? 4.897 19.610 -2.115 1.00 23.02 218 HIS B O 1
ATOM 4044 N N . GLY B 1 239 ? 4.542 18.629 -0.124 1.00 17.54 219 GLY B N 1
ATOM 4045 C CA . GLY B 1 239 ? 5.937 18.236 -0.004 1.00 18.15 219 GLY B CA 1
ATOM 4046 C C . GLY B 1 239 ? 6.315 17.184 -1.033 1.00 23.98 219 GLY B C 1
ATOM 4047 O O . GLY B 1 239 ? 5.481 16.402 -1.489 1.00 19.79 219 GLY B O 1
ATOM 4048 N N . GLU B 1 240 ? 7.596 17.156 -1.399 1.00 17.74 220 GLU B N 1
ATOM 4049 C CA . GLU B 1 240 ? 8.103 16.174 -2.357 1.00 23.70 220 GLU B CA 1
ATOM 4050 C C . GLU B 1 240 ? 8.545 14.889 -1.662 1.00 21.67 220 GLU B C 1
ATOM 4051 O O . GLU B 1 240 ? 9.341 14.925 -0.718 1.00 17.08 220 GLU B O 1
ATOM 4057 N N . ALA B 1 241 ? 8.043 13.756 -2.161 1.00 23.31 221 ALA B N 1
ATOM 4058 C CA . ALA B 1 241 ? 8.350 12.440 -1.613 1.00 20.14 221 ALA B CA 1
ATOM 4059 C C . ALA B 1 241 ? 9.851 12.217 -1.479 1.00 18.40 221 ALA B C 1
ATOM 4060 O O . ALA B 1 241 ? 10.617 12.414 -2.428 1.00 20.56 221 ALA B O 1
ATOM 4062 N N . GLY B 1 242 ? 10.267 11.802 -0.289 1.00 17.62 222 GLY B N 1
ATOM 4063 C CA . GLY B 1 242 ? 11.665 11.518 -0.038 1.00 17.78 222 GLY B CA 1
ATOM 4064 C C . GLY B 1 242 ? 12.492 12.715 0.408 1.00 21.19 222 GLY B C 1
ATOM 4065 O O . GLY B 1 242 ? 13.696 12.558 0.638 1.00 20.99 222 GLY B O 1
ATOM 4066 N N . ALA B 1 243 ? 11.892 13.893 0.568 1.00 19.27 223 ALA B N 1
ATOM 4067 C CA . ALA B 1 243 ? 12.666 15.093 0.874 1.00 20.05 223 ALA B CA 1
ATOM 4068 C C . ALA B 1 243 ? 12.562 15.482 2.348 1.00 18.25 223 ALA B C 1
ATOM 4069 O O . ALA B 1 243 ? 11.574 15.180 3.022 1.00 16.13 223 ALA B O 1
ATOM 4071 N N . VAL B 1 244 ? 13.594 16.209 2.823 1.00 16.25 224 VAL B N 1
ATOM 4072 C CA . VAL B 1 244 ? 13.685 16.749 4.183 1.00 13.53 224 VAL B CA 1
ATOM 4073 C C . VAL B 1 244 ? 13.418 18.257 4.128 1.00 16.85 224 VAL B C 1
ATOM 4074 O O . VAL B 1 244 ? 13.965 18.947 3.265 1.00 17.40 224 VAL B O 1
ATOM 4078 N N . TYR B 1 245 ? 12.617 18.773 5.068 1.00 12.87 225 TYR B N 1
ATOM 4079 C CA . TYR B 1 245 ? 12.262 20.200 5.113 1.00 16.07 225 TYR B CA 1
ATOM 4080 C C . TYR B 1 245 ? 12.524 20.776 6.498 1.00 14.11 225 TYR B C 1
ATOM 4081 O O . TYR B 1 245 ? 11.915 20.332 7.471 1.00 16.94 225 TYR B O 1
ATOM 4090 N N . ASN B 1 246 ? 13.407 21.777 6.600 1.00 13.08 226 ASN B N 1
ATOM 4091 C CA . ASN B 1 246 ? 13.416 22.616 7.797 1.00 15.50 226 ASN B CA 1
ATOM 4092 C C . ASN B 1 246 ? 12.055 23.285 7.957 1.00 14.75 226 ASN B C 1
ATOM 4093 O O . ASN B 1 246 ? 11.457 23.736 6.973 1.00 16.59 226 ASN B O 1
ATOM 4098 N N . VAL B 1 247 ? 11.591 23.385 9.197 1.00 14.92 227 VAL B N 1
ATOM 4099 C CA . VAL B 1 247 ? 10.388 24.158 9.543 1.00 14.38 227 VAL B CA 1
ATOM 4100 C C . VAL B 1 247 ? 10.864 25.170 10.582 1.00 17.43 227 VAL B C 1
ATOM 4101 O O . VAL B 1 247 ? 11.131 24.809 11.733 1.00 16.76 227 VAL B O 1
ATOM 4105 N N . CYS B 1 248 ? 11.053 26.421 10.162 1.00 14.48 228 CYS B N 1
ATOM 4106 C CA . CYS B 1 248 ? 11.736 27.408 10.997 1.00 15.98 228 CYS B CA 1
ATOM 4107 C C . CYS B 1 248 ? 11.330 28.794 10.510 1.00 18.04 228 CYS B C 1
ATOM 4108 O O . CYS B 1 248 ? 10.743 28.940 9.439 1.00 18.71 228 CYS B O 1
ATOM 4111 N N . SER B 1 249 ? 11.608 29.811 11.325 1.00 21.37 229 SER B N 1
ATOM 4112 C CA . SER B 1 249 ? 11.210 31.202 10.986 1.00 21.04 229 SER B CA 1
ATOM 4113 C C . SER B 1 249 ? 12.266 31.870 10.103 1.00 24.22 229 SER B C 1
ATOM 4114 O O . SER B 1 249 ? 11.904 32.746 9.306 1.00 23.46 229 SER B O 1
ATOM 4117 N N . GLY B 1 250 ? 13.535 31.494 10.283 1.00 21.19 230 GLY B N 1
ATOM 4118 C CA . GLY B 1 250 ? 14.642 32.117 9.534 1.00 21.47 230 GLY B CA 1
ATOM 4119 C C . GLY B 1 250 ? 15.112 33.387 10.227 1.00 24.55 230 GLY B C 1
ATOM 4120 O O . GLY B 1 250 ? 15.903 34.123 9.631 1.00 25.52 230 GLY B O 1
ATOM 4121 N N . GLN B 1 251 ? 14.624 33.623 11.447 1.00 24.86 231 GLN B N 1
ATOM 4122 C CA . GLN B 1 251 ? 14.990 34.806 12.263 1.00 26.73 231 GLN B CA 1
ATOM 4123 C C . GLN B 1 251 ? 15.532 34.302 13.599 1.00 27.43 231 GLN B C 1
ATOM 4124 O O . GLN B 1 251 ? 14.962 33.346 14.141 1.00 27.08 231 GLN B O 1
ATOM 4130 N N . GLU B 1 252 ? 16.594 34.933 14.091 1.00 23.79 232 GLU B N 1
ATOM 4131 C CA . GLU B 1 252 ? 17.194 34.565 15.397 1.00 27.23 232 GLU B CA 1
ATOM 4132 C C . GLU B 1 252 ? 16.522 35.402 16.485 1.00 29.43 232 GLU B C 1
ATOM 4133 O O . GLU B 1 252 ? 16.195 36.564 16.211 1.00 27.14 232 GLU B O 1
ATOM 4139 N N . GLN B 1 253 ? 16.319 34.821 17.665 1.00 23.04 233 GLN B N 1
ATOM 4140 C CA . GLN B 1 253 ? 15.736 35.571 18.803 1.00 28.67 233 GLN B CA 1
ATOM 4141 C C . GLN B 1 253 ? 16.658 35.391 20.012 1.00 30.42 233 GLN B C 1
ATOM 4142 O O . GLN B 1 253 ? 16.853 34.241 20.432 1.00 21.31 233 GLN B O 1
ATOM 4148 N N . LYS B 1 254 ? 17.247 36.482 20.503 1.00 23.28 234 LYS B N 1
ATOM 4149 C CA . LYS B 1 254 ? 18.071 36.381 21.703 1.00 27.35 234 LYS B CA 1
ATOM 4150 C C . LYS B 1 254 ? 17.180 36.069 22.904 1.00 24.63 234 LYS B C 1
ATOM 4151 O O . LYS B 1 254 ? 16.190 36.770 23.149 1.00 23.72 234 LYS B O 1
ATOM 4157 N N . ILE B 1 255 ? 17.510 34.992 23.620 1.00 24.86 235 ILE B N 1
ATOM 4158 C CA . ILE B 1 255 ? 16.704 34.539 24.794 1.00 26.41 235 ILE B CA 1
ATOM 4159 C C . ILE B 1 255 ? 16.502 35.704 25.772 1.00 28.81 235 ILE B C 1
ATOM 4160 O O . ILE B 1 255 ? 15.381 35.859 26.278 1.00 26.63 235 ILE B O 1
ATOM 4165 N N . ARG B 1 256 ? 17.549 36.497 26.010 1.00 30.18 236 ARG B N 1
ATOM 4166 C CA . ARG B 1 256 ? 17.456 37.654 26.942 1.00 26.71 236 ARG B CA 1
ATOM 4167 C C . ARG B 1 256 ? 16.363 38.618 26.466 1.00 31.25 236 ARG B C 1
ATOM 4168 O O . ARG B 1 256 ? 15.600 39.102 27.312 1.00 32.72 236 ARG B O 1
ATOM 4176 N N . GLU B 1 257 ? 16.299 38.881 25.159 1.00 32.83 237 GLU B N 1
ATOM 4177 C CA . GLU B 1 257 ? 15.291 39.819 24.600 1.00 30.87 237 GLU B CA 1
ATOM 4178 C C . GLU B 1 257 ? 13.875 39.251 24.759 1.00 28.55 237 GLU B C 1
ATOM 4179 O O . GLU B 1 257 ? 12.972 40.033 25.076 1.00 29.94 237 GLU B O 1
ATOM 4185 N N . LEU B 1 258 ? 13.684 37.951 24.525 1.00 26.46 238 LEU B N 1
ATOM 4186 C CA . LEU B 1 258 ? 12.349 37.381 24.681 1.00 27.82 238 LEU B CA 1
ATOM 4187 C C . LEU B 1 258 ? 11.895 37.475 26.129 1.00 23.79 238 LEU B C 1
ATOM 4188 O O . LEU B 1 258 ? 10.732 37.795 26.408 1.00 26.86 238 LEU B O 1
ATOM 4193 N N . ILE B 1 259 ? 12.825 37.249 27.056 1.00 25.31 239 ILE B N 1
ATOM 4194 C CA . ILE B 1 259 ? 12.483 37.358 28.505 1.00 32.40 239 ILE B CA 1
ATOM 4195 C C . ILE B 1 259 ? 12.084 38.811 28.797 1.00 29.82 239 ILE B C 1
ATOM 4196 O O . ILE B 1 259 ? 11.051 39.015 29.446 1.00 28.38 239 ILE B O 1
ATOM 4201 N N . GLU B 1 260 ? 12.854 39.779 28.291 1.00 35.59 240 GLU B N 1
ATOM 4202 C CA . GLU B 1 260 ? 12.531 41.218 28.494 1.00 35.16 240 GLU B CA 1
ATOM 4203 C C . GLU B 1 260 ? 11.133 41.502 27.934 1.00 35.33 240 GLU B C 1
ATOM 4204 O O . GLU B 1 260 ? 10.358 42.194 28.609 1.00 33.89 240 GLU B O 1
ATOM 4210 N N . LEU B 1 261 ? 10.840 40.984 26.737 1.00 30.85 241 LEU B N 1
ATOM 4211 C CA . LEU B 1 261 ? 9.522 41.176 26.078 1.00 31.09 241 LEU B CA 1
ATOM 4212 C C . LEU B 1 261 ? 8.413 40.601 26.965 1.00 32.75 241 LEU B C 1
ATOM 4213 O O . LEU B 1 261 ? 7.384 41.276 27.128 1.00 32.00 241 LEU B O 1
ATOM 4218 N N . LEU B 1 262 ? 8.610 39.395 27.505 1.00 29.98 242 LEU B N 1
ATOM 4219 C CA . LEU B 1 262 ? 7.595 38.813 28.379 1.00 26.02 242 LEU B CA 1
ATOM 4220 C C . LEU B 1 262 ? 7.323 39.721 29.579 1.00 31.52 242 LEU B C 1
ATOM 4221 O O . LEU B 1 262 ? 6.166 39.977 29.928 1.00 28.52 242 LEU B O 1
ATOM 4226 N N . ALA B 1 263 ? 8.387 40.202 30.234 1.00 32.91 243 ALA B N 1
ATOM 4227 C CA . ALA B 1 263 ? 8.219 41.099 31.375 1.00 36.45 243 ALA B CA 1
ATOM 4228 C C . ALA B 1 263 ? 7.535 42.391 30.961 1.00 36.36 243 ALA B C 1
ATOM 4229 O O . ALA B 1 263 ? 6.737 42.951 31.722 1.00 41.49 243 ALA B O 1
ATOM 4231 N N A ASP B 1 264 ? 7.837 42.884 29.759 0.62 36.69 244 ASP B N 1
ATOM 4232 N N B ASP B 1 264 ? 7.834 42.880 29.755 0.38 36.71 244 ASP B N 1
ATOM 4233 C CA A ASP B 1 264 ? 7.182 44.091 29.262 0.62 37.06 244 ASP B CA 1
ATOM 4234 C CA B ASP B 1 264 ? 7.190 44.092 29.251 0.38 37.10 244 ASP B CA 1
ATOM 4235 C C A ASP B 1 264 ? 5.690 43.865 29.068 0.62 40.28 244 ASP B C 1
ATOM 4236 C C B ASP B 1 264 ? 5.695 43.875 29.047 0.38 40.20 244 ASP B C 1
ATOM 4237 O O A ASP B 1 264 ? 4.867 44.689 29.483 0.62 38.37 244 ASP B O 1
ATOM 4238 O O B ASP B 1 264 ? 4.876 44.715 29.436 0.38 38.38 244 ASP B O 1
ATOM 4247 N N . ILE B 1 265 ? 5.322 42.751 28.426 1.00 38.69 245 ILE B N 1
ATOM 4248 C CA . ILE B 1 265 ? 3.908 42.424 28.242 1.00 38.91 245 ILE B CA 1
ATOM 4249 C C . ILE B 1 265 ? 3.215 42.276 29.590 1.00 40.71 245 ILE B C 1
ATOM 4250 O O . ILE B 1 265 ? 2.071 42.713 29.775 1.00 38.70 245 ILE B O 1
ATOM 4255 N N . ALA B 1 266 ? 3.885 41.638 30.543 1.00 37.34 246 ALA B N 1
ATOM 4256 C CA . ALA B 1 266 ? 3.308 41.446 31.861 1.00 41.14 246 ALA B CA 1
ATOM 4257 C C . ALA B 1 266 ? 3.337 42.710 32.707 1.00 45.15 246 ALA B C 1
ATOM 4258 O O . ALA B 1 266 ? 2.630 42.762 33.717 1.00 44.98 246 ALA B O 1
ATOM 4260 N N . GLN B 1 267 ? 4.114 43.719 32.301 1.00 39.59 247 GLN B N 1
ATOM 4261 C CA . GLN B 1 267 ? 4.353 44.926 33.098 1.00 47.69 247 GLN B CA 1
ATOM 4262 C C . GLN B 1 267 ? 4.976 44.575 34.447 1.00 48.55 247 GLN B C 1
ATOM 4263 O O . GLN B 1 267 ? 4.589 45.104 35.490 1.00 55.35 247 GLN B O 1
ATOM 4269 N N . VAL B 1 268 ? 5.956 43.676 34.420 1.00 46.07 248 VAL B N 1
ATOM 4270 C CA . VAL B 1 268 ? 6.665 43.217 35.606 1.00 46.49 248 VAL B CA 1
ATOM 4271 C C . VAL B 1 268 ? 8.093 43.731 35.532 1.00 47.91 248 VAL B C 1
ATOM 4272 O O . VAL B 1 268 ? 8.767 43.561 34.509 1.00 44.58 248 VAL B O 1
ATOM 4276 N N . GLU B 1 269 ? 8.548 44.368 36.616 1.00 51.74 249 GLU B N 1
ATOM 4277 C CA . GLU B 1 269 ? 9.959 44.834 36.706 1.00 54.74 249 GLU B CA 1
ATOM 4278 C C . GLU B 1 269 ? 10.780 43.611 37.116 1.00 50.01 249 GLU B C 1
ATOM 4279 O O . GLU B 1 269 ? 10.720 43.222 38.292 1.00 51.12 249 GLU B O 1
ATOM 4285 N N . LEU B 1 270 ? 11.506 43.036 36.160 1.00 50.88 250 LEU B N 1
ATOM 4286 C CA . LEU B 1 270 ? 12.242 41.768 36.381 1.00 49.83 250 LEU B CA 1
ATOM 4287 C C . LEU B 1 270 ? 13.720 42.011 36.693 1.00 42.28 250 LEU B C 1
ATOM 4288 O O . LEU B 1 270 ? 14.283 43.002 36.209 1.00 45.06 250 LEU B O 1
ATOM 4293 N N . GLU B 1 271 ? 14.298 41.098 37.473 1.00 45.59 251 GLU B N 1
ATOM 4294 C CA . GLU B 1 271 ? 15.739 41.084 37.822 1.00 49.75 251 GLU B CA 1
ATOM 4295 C C . GLU B 1 271 ? 16.257 39.693 37.445 1.00 45.49 251 GLU B C 1
ATOM 4296 O O . GLU B 1 271 ? 15.746 38.710 38.006 1.00 45.86 251 GLU B O 1
ATOM 4302 N N . ILE B 1 272 ? 17.207 39.616 36.512 1.00 46.89 252 ILE B N 1
ATOM 4303 C CA . ILE B 1 272 ? 17.719 38.318 36.075 1.00 45.63 252 ILE B CA 1
ATOM 4304 C C . ILE B 1 272 ? 19.004 38.019 36.832 1.00 46.95 252 ILE B C 1
ATOM 4305 O O . ILE B 1 272 ? 19.939 38.832 36.831 1.00 51.24 252 ILE B O 1
ATOM 4310 N N . VAL B 1 273 ? 19.058 36.842 37.455 1.00 56.87 253 VAL B N 1
ATOM 4311 C CA . VAL B 1 273 ? 20.178 36.408 38.282 1.00 60.46 253 VAL B CA 1
ATOM 4312 C C . VAL B 1 273 ? 20.795 35.160 37.668 1.00 58.39 253 VAL B C 1
ATOM 4313 O O . VAL B 1 273 ? 20.080 34.229 37.283 1.00 60.24 253 VAL B O 1
ATOM 4315 N N . GLN B 1 274 ? 22.122 35.143 37.582 1.00 62.35 254 GLN B N 1
ATOM 4316 C CA . GLN B 1 274 ? 22.845 33.969 37.113 1.00 64.27 254 GLN B CA 1
ATOM 4317 C C . GLN B 1 274 ? 22.835 32.881 38.179 1.00 70.75 254 GLN B C 1
ATOM 4318 O O . GLN B 1 274 ? 22.770 33.159 39.382 1.00 72.20 254 GLN B O 1
ATOM 4320 N N . ASP B 1 275 ? 22.904 31.634 37.727 1.00 74.34 255 ASP B N 1
ATOM 4321 C 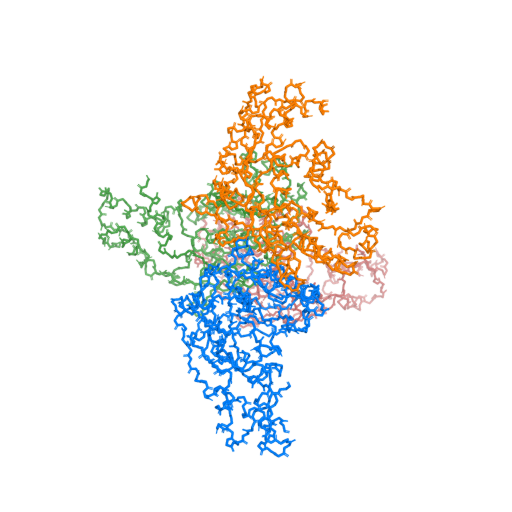CA . ASP B 1 275 ? 22.891 30.496 38.634 1.00 73.64 255 ASP B CA 1
ATOM 4322 C C . ASP B 1 275 ? 24.307 30.087 39.036 1.00 70.13 255 ASP B C 1
ATOM 4323 O O . ASP B 1 275 ? 24.528 29.581 40.140 1.00 63.42 255 ASP B O 1
ATOM 4328 N N . MET B 1 279 ? 25.946 27.267 35.183 1.00 60.51 259 MET B N 1
ATOM 4329 C CA . MET B 1 279 ? 26.616 28.578 34.967 1.00 68.72 259 MET B CA 1
ATOM 4330 C C . MET B 1 279 ? 27.600 28.461 33.796 1.00 70.91 259 MET B C 1
ATOM 4331 O O . MET B 1 279 ? 28.356 29.422 33.562 1.00 65.33 259 MET B O 1
ATOM 4333 N N . ARG B 1 280 ? 27.573 27.326 33.091 1.00 66.28 260 ARG B N 1
ATOM 4334 C CA . ARG B 1 280 ? 28.474 27.086 31.932 1.00 61.04 260 ARG B CA 1
ATOM 4335 C C . ARG B 1 280 ? 27.904 27.787 30.694 1.00 62.56 260 ARG B C 1
ATOM 4336 O O . ARG B 1 280 ? 26.678 27.992 30.644 1.00 52.63 260 ARG B O 1
ATOM 4338 N N . ARG B 1 281 ? 28.774 28.120 29.735 1.00 55.30 261 ARG B N 1
ATOM 4339 C CA . ARG B 1 281 ? 28.367 28.815 28.485 1.00 56.34 261 ARG B CA 1
ATOM 4340 C C . ARG B 1 281 ? 27.895 27.786 27.454 1.00 54.21 261 ARG B C 1
ATOM 4341 O O . ARG B 1 281 ? 28.510 26.711 27.367 1.00 49.17 261 ARG B O 1
ATOM 4343 N N . ALA B 1 282 ? 26.834 28.116 26.711 1.00 56.85 262 ALA B N 1
ATOM 4344 C CA . ALA B 1 282 ? 26.259 27.211 25.688 1.00 47.67 262 ALA B CA 1
ATOM 4345 C C . ALA B 1 282 ? 27.259 26.982 24.549 1.00 43.99 262 ALA B C 1
ATOM 4346 O O . ALA B 1 282 ? 27.978 27.928 24.189 1.00 44.04 262 ALA B O 1
ATOM 4348 N N . GLU B 1 283 ? 27.273 25.761 24.006 1.00 46.12 263 GLU B N 1
ATOM 4349 C CA . GLU B 1 283 ? 28.178 25.370 22.893 1.00 41.36 263 GLU B CA 1
ATOM 4350 C C . GLU B 1 283 ? 27.778 26.110 21.610 1.00 42.34 263 GLU B C 1
ATOM 4351 O O . GLU B 1 283 ? 28.679 26.603 20.915 1.00 45.22 263 GLU B O 1
ATOM 4357 N N . GLN B 1 284 ? 26.480 26.165 21.301 1.00 33.57 264 GLN B N 1
ATOM 4358 C CA . GLN B 1 284 ? 26.007 26.876 20.082 1.00 32.06 264 GLN B CA 1
ATOM 4359 C C . GLN B 1 284 ? 25.420 28.226 20.507 1.00 25.94 264 GLN B C 1
ATOM 4360 O O . GLN B 1 284 ? 24.391 28.231 21.192 1.00 29.13 264 GLN B O 1
ATOM 4366 N N . ARG B 1 285 ? 26.048 29.325 20.086 1.00 29.80 265 ARG B N 1
ATOM 4367 C CA . ARG B 1 285 ? 25.613 30.654 20.512 1.00 28.91 265 ARG B CA 1
ATOM 4368 C C . ARG B 1 285 ? 24.460 31.182 19.664 1.00 24.13 265 ARG B C 1
ATOM 4369 O O . ARG B 1 285 ? 23.584 31.876 20.184 1.00 30.12 265 ARG B O 1
ATOM 4377 N N . ARG B 1 286 ? 24.445 30.874 18.373 1.00 26.78 266 ARG B N 1
ATOM 4378 C CA . ARG B 1 286 ? 23.432 31.388 17.460 1.00 24.00 266 ARG B CA 1
ATOM 4379 C C . ARG B 1 286 ? 22.916 30.273 16.570 1.00 25.31 266 ARG B C 1
ATOM 4380 O O . ARG B 1 286 ? 23.699 29.493 16.012 1.00 22.93 266 ARG B O 1
ATOM 4388 N N . VAL B 1 287 ? 21.595 30.221 16.411 1.00 22.61 267 VAL B N 1
ATOM 4389 C CA . VAL B 1 287 ? 20.955 29.290 15.489 1.00 22.63 267 VAL B CA 1
ATOM 4390 C C . VAL B 1 287 ? 19.931 30.058 14.680 1.00 22.55 267 VAL B C 1
ATOM 4391 O O . VAL B 1 287 ? 19.088 30.757 15.246 1.00 22.33 267 VAL B O 1
ATOM 4395 N N . ARG B 1 288 ? 20.016 29.906 13.361 1.00 20.76 268 ARG B N 1
ATOM 4396 C CA . ARG B 1 288 ? 19.048 30.492 12.406 1.00 23.25 268 ARG B CA 1
ATOM 4397 C C . ARG B 1 288 ? 18.877 29.465 11.283 1.00 21.29 268 ARG B C 1
ATOM 4398 O O . ARG B 1 288 ? 19.898 29.040 10.725 1.00 23.16 268 ARG B O 1
ATOM 4406 N N . GLY B 1 289 ? 17.641 29.053 11.001 1.00 21.09 269 GLY B N 1
ATOM 4407 C CA . GLY B 1 289 ? 17.421 28.061 9.961 1.00 18.13 269 GLY B CA 1
ATOM 4408 C C . GLY B 1 289 ? 16.884 28.686 8.693 1.00 21.85 269 GLY B C 1
ATOM 4409 O O . GLY B 1 289 ? 16.309 29.770 8.740 1.00 24.48 269 GLY B O 1
ATOM 4410 N N . SER B 1 290 ? 17.076 28.040 7.549 1.00 20.16 270 SER B N 1
ATOM 4411 C CA . SER B 1 290 ? 16.469 28.495 6.308 1.00 19.43 270 SER B CA 1
ATOM 4412 C C . SER B 1 290 ? 15.227 27.662 6.023 1.00 17.27 270 SER B C 1
ATOM 4413 O O . SER B 1 290 ? 15.293 26.426 6.045 1.00 17.61 270 SER B O 1
ATOM 4416 N N . HIS B 1 291 ? 14.100 28.321 5.783 1.00 14.19 271 HIS B N 1
ATOM 4417 C CA . HIS B 1 291 ? 12.897 27.624 5.339 1.00 13.81 271 HIS B CA 1
ATOM 4418 C C . HIS B 1 291 ? 12.681 27.768 3.844 1.00 18.32 271 HIS B C 1
ATOM 4419 O O . HIS B 1 291 ? 11.557 27.561 3.364 1.00 18.44 271 HIS B O 1
ATOM 4426 N N . ALA B 1 292 ? 13.734 28.137 3.105 1.00 17.40 272 ALA B N 1
ATOM 4427 C CA . ALA B 1 292 ? 13.595 28.384 1.669 1.00 20.99 272 ALA B CA 1
ATOM 4428 C C . ALA B 1 292 ? 12.979 27.184 0.950 1.00 21.93 272 ALA B C 1
ATOM 4429 O O . ALA B 1 292 ? 12.093 27.338 0.103 1.00 16.09 272 ALA B O 1
ATOM 4431 N N . ARG B 1 293 ? 13.453 25.978 1.264 1.00 19.04 273 ARG B N 1
ATOM 4432 C CA . ARG B 1 293 ? 12.937 24.798 0.584 1.00 16.65 273 ARG B CA 1
ATOM 4433 C C . ARG B 1 293 ? 11.459 24.584 0.899 1.00 14.06 273 ARG B C 1
ATOM 4434 O O . ARG B 1 293 ? 10.657 24.319 -0.003 1.00 17.74 273 ARG B O 1
ATOM 4442 N N . LEU B 1 294 ? 11.081 24.706 2.177 1.00 14.79 274 LEU B N 1
ATOM 4443 C CA . LEU B 1 294 ? 9.677 24.583 2.561 1.00 16.19 274 LEU B CA 1
ATOM 4444 C C . LEU B 1 294 ? 8.827 25.607 1.835 1.00 18.48 274 LEU B C 1
ATOM 4445 O O . LEU B 1 294 ? 7.777 25.275 1.269 1.00 14.95 274 LEU B O 1
ATOM 4450 N N . HIS B 1 295 ? 9.278 26.865 1.835 1.00 16.49 275 HIS B N 1
ATOM 4451 C CA . HIS B 1 295 ? 8.488 27.924 1.217 1.00 17.37 275 HIS B CA 1
ATOM 4452 C C . HIS B 1 295 ? 8.289 27.698 -0.281 1.00 21.34 275 HIS B C 1
ATOM 4453 O O . HIS B 1 295 ? 7.179 27.874 -0.799 1.00 17.64 275 HIS B O 1
ATOM 4460 N N . ASP B 1 296 ? 9.350 27.323 -1.003 1.00 19.06 276 ASP B N 1
ATOM 4461 C CA . ASP B 1 296 ? 9.201 27.156 -2.448 1.00 20.90 276 ASP B CA 1
ATOM 4462 C C . ASP B 1 296 ? 8.307 25.974 -2.800 1.00 18.07 276 ASP B C 1
ATOM 4463 O O . ASP B 1 296 ? 7.688 25.965 -3.873 1.00 17.76 276 ASP B O 1
ATOM 4468 N N . ALA B 1 297 ? 8.214 24.973 -1.921 1.00 19.61 277 ALA B N 1
ATOM 4469 C CA . ALA B 1 297 ? 7.341 23.831 -2.192 1.00 17.48 277 ALA B CA 1
ATOM 4470 C C . ALA B 1 297 ? 5.877 24.080 -1.823 1.00 19.12 277 ALA B C 1
ATOM 4471 O O . ALA B 1 297 ? 4.978 23.467 -2.426 1.00 17.97 277 ALA B O 1
ATOM 4473 N N . THR B 1 298 ? 5.614 24.920 -0.815 1.00 20.41 278 THR B N 1
ATOM 4474 C CA . THR B 1 298 ? 4.297 25.021 -0.192 1.00 19.86 278 THR B CA 1
ATOM 4475 C C . THR B 1 298 ? 3.750 26.437 -0.088 1.00 22.12 278 THR B C 1
ATOM 4476 O O . THR B 1 298 ? 2.605 26.591 0.343 1.00 21.15 278 THR B O 1
ATOM 4480 N N . GLY B 1 299 ? 4.546 27.465 -0.380 1.00 18.04 279 GLY B N 1
ATOM 4481 C CA . GLY B 1 299 ? 4.164 28.845 -0.140 1.00 18.71 279 GLY B CA 1
ATOM 4482 C C . GLY B 1 299 ? 4.043 29.237 1.313 1.00 24.13 279 GLY B C 1
ATOM 4483 O O . GLY B 1 299 ? 3.705 30.390 1.594 1.00 22.79 279 GLY B O 1
ATOM 4484 N N . TRP B 1 300 ? 4.319 28.324 2.247 1.00 20.92 280 TRP B N 1
ATOM 4485 C CA . TRP B 1 300 ? 4.176 28.618 3.667 1.00 22.07 280 TRP B CA 1
ATOM 4486 C C . TRP B 1 300 ? 5.065 29.785 4.090 1.00 20.34 280 TRP B C 1
ATOM 4487 O O . TRP B 1 300 ? 6.170 29.969 3.577 1.00 16.61 280 TRP B O 1
ATOM 4498 N N . LYS B 1 301 ? 4.559 30.586 5.026 1.00 19.73 281 LYS B N 1
ATOM 4499 C CA . LYS B 1 301 ? 5.368 31.567 5.749 1.00 23.56 281 LYS B CA 1
ATOM 4500 C C . LYS B 1 301 ? 4.833 31.655 7.166 1.00 17.27 281 LYS B C 1
ATOM 4501 O O . LYS B 1 301 ? 3.658 31.336 7.402 1.00 24.69 281 LYS B O 1
ATOM 4507 N N . PRO B 1 302 ? 5.664 32.062 8.132 1.00 21.93 282 PRO B N 1
ATOM 4508 C CA . PRO B 1 302 ? 5.132 32.333 9.471 1.00 21.18 282 PRO B CA 1
ATOM 4509 C C . PRO B 1 302 ? 4.108 33.460 9.414 1.00 29.41 282 PRO B C 1
ATOM 4510 O O . PRO B 1 302 ? 4.284 34.446 8.697 1.00 33.05 282 PRO B O 1
ATOM 4514 N N . GLU B 1 303 ? 3.014 33.291 10.154 1.00 30.51 283 GLU B N 1
ATOM 4515 C CA . GLU B 1 303 ? 1.980 34.307 10.247 1.00 27.38 283 GLU B CA 1
ATOM 4516 C C . GLU B 1 303 ? 1.888 34.967 11.616 1.00 30.11 283 GLU B C 1
ATOM 4517 O O . GLU B 1 303 ? 1.239 36.008 11.737 1.00 33.39 283 GLU B O 1
ATOM 4523 N N . ILE B 1 304 ? 2.482 34.389 12.654 1.00 26.83 284 ILE B N 1
ATOM 4524 C CA . ILE B 1 304 ? 2.292 34.869 14.018 1.00 27.88 284 ILE B CA 1
ATOM 4525 C C . ILE B 1 304 ? 3.578 35.532 14.472 1.00 27.02 284 ILE B C 1
ATOM 4526 O O . ILE B 1 304 ? 4.649 34.909 14.438 1.00 26.17 284 ILE B O 1
ATOM 4531 N N . THR B 1 305 ? 3.482 36.790 14.908 1.00 23.49 285 THR B N 1
ATOM 4532 C CA . THR B 1 305 ? 4.690 37.457 15.379 1.00 22.41 285 THR B CA 1
ATOM 4533 C C . THR B 1 305 ? 5.110 36.911 16.739 1.00 21.18 285 THR B C 1
ATOM 4534 O O . THR B 1 305 ? 4.313 36.356 17.499 1.00 22.22 285 THR B O 1
ATOM 4538 N N . ILE B 1 306 ? 6.394 37.097 17.040 1.00 22.17 286 ILE B N 1
ATOM 4539 C CA . ILE B 1 306 ? 6.943 36.646 18.308 1.00 21.90 286 ILE B CA 1
ATOM 4540 C C . ILE B 1 306 ? 6.210 37.297 19.475 1.00 29.62 286 ILE B C 1
ATOM 4541 O O . ILE B 1 306 ? 5.987 36.667 20.515 1.00 23.67 286 ILE B O 1
ATOM 4546 N N . LYS B 1 307 ? 5.807 38.561 19.327 1.00 26.88 287 LYS B N 1
ATOM 4547 C CA . LYS B 1 307 ? 5.112 39.194 20.438 1.00 25.74 287 LYS B CA 1
ATOM 4548 C C . LYS B 1 307 ? 3.745 38.571 20.651 1.00 21.35 287 LYS B C 1
ATOM 4549 O O . LYS B 1 307 ? 3.351 38.310 21.791 1.00 28.03 287 LYS B O 1
ATOM 4555 N N . GLN B 1 308 ? 3.010 38.322 19.559 1.00 21.14 288 GLN B N 1
ATOM 4556 C CA . GLN B 1 308 ? 1.719 37.652 19.659 1.00 26.84 288 GLN B CA 1
ATOM 4557 C C . GLN B 1 308 ? 1.855 36.288 20.325 1.00 23.76 288 GLN B C 1
ATOM 4558 O O . GLN B 1 308 ? 0.987 35.889 21.107 1.00 25.03 288 GLN B O 1
ATOM 4564 N N . SER B 1 309 ? 2.931 35.553 20.011 1.00 22.23 289 SER B N 1
ATOM 4565 C CA . SER B 1 309 ? 3.146 34.254 20.647 1.00 27.18 289 SER B CA 1
ATOM 4566 C C . SER B 1 309 ? 3.367 34.402 22.142 1.00 25.85 289 SER B C 1
ATOM 4567 O O . SER B 1 309 ? 2.842 33.611 22.937 1.00 24.16 289 SER B O 1
ATOM 4570 N N . LEU B 1 310 ? 4.185 35.378 22.535 1.00 23.40 290 LEU B N 1
ATOM 4571 C CA . LEU B 1 310 ? 4.518 35.558 23.945 1.00 24.73 290 LEU B CA 1
ATOM 4572 C C . LEU B 1 310 ? 3.315 36.051 24.731 1.00 25.02 290 LEU B C 1
ATOM 4573 O O . LEU B 1 310 ? 3.104 35.623 25.871 1.00 26.62 290 LEU B O 1
ATOM 4578 N N . ARG B 1 311 ? 2.516 36.947 24.140 1.00 25.21 291 ARG B N 1
ATOM 4579 C CA . ARG B 1 311 ? 1.239 37.312 24.752 1.00 26.08 291 ARG B CA 1
ATOM 4580 C C . ARG B 1 311 ? 0.400 36.069 25.039 1.00 30.69 291 ARG B C 1
ATOM 4581 O O . ARG B 1 311 ? -0.112 35.884 26.150 1.00 30.35 291 ARG B O 1
ATOM 4589 N N . ALA B 1 312 ? 0.250 35.202 24.036 1.00 26.20 292 ALA B N 1
ATOM 4590 C CA . ALA B 1 312 ? -0.588 34.020 24.192 1.00 27.89 292 ALA B CA 1
ATOM 4591 C C . ALA B 1 312 ? -0.075 33.107 25.304 1.00 23.81 292 ALA B C 1
ATOM 4592 O O . ALA B 1 312 ? -0.865 32.623 26.119 1.00 29.50 292 ALA B O 1
ATOM 4594 N N . ILE B 1 313 ? 1.243 32.846 25.361 1.00 23.04 293 ILE B N 1
ATOM 4595 C CA . ILE B 1 313 ? 1.735 31.972 26.430 1.00 28.41 293 ILE B CA 1
ATOM 4596 C C . ILE B 1 313 ? 1.603 32.653 27.789 1.00 37.64 293 ILE B C 1
ATOM 4597 O O . ILE B 1 313 ? 1.265 32.010 28.792 1.00 32.93 293 ILE B O 1
ATOM 4602 N N . LEU B 1 314 ? 1.853 33.962 27.848 1.00 34.56 294 LEU B N 1
ATOM 4603 C CA . LEU B 1 314 ? 1.630 34.693 29.090 1.00 37.04 294 LEU B CA 1
ATOM 4604 C C . LEU B 1 314 ? 0.165 34.655 29.495 1.00 38.57 294 LEU B C 1
ATOM 4605 O O . LEU B 1 314 ? -0.161 34.419 30.663 1.00 40.54 294 LEU B O 1
ATOM 4610 N N . SER B 1 315 ? -0.734 34.885 28.538 1.00 32.22 295 SER B N 1
ATOM 4611 C CA . SER B 1 315 ? -2.155 34.941 28.863 1.00 41.39 295 SER B CA 1
ATOM 4612 C C . SER B 1 315 ? -2.682 33.579 29.292 1.00 48.10 295 SER B C 1
ATOM 4613 O O . SER B 1 315 ? -3.550 33.499 30.169 1.00 48.34 295 SER B O 1
ATOM 4616 N N . ASP B 1 316 ? -2.158 32.503 28.701 1.00 43.19 296 ASP B N 1
ATOM 4617 C CA . ASP B 1 316 ? -2.516 31.157 29.139 1.00 46.04 296 ASP B CA 1
ATOM 4618 C C . ASP B 1 316 ? -1.995 30.879 30.548 1.00 45.04 296 ASP B C 1
ATOM 4619 O O . ASP B 1 316 ? -2.687 30.255 31.358 1.00 51.07 296 ASP B O 1
ATOM 4624 N N . TRP B 1 317 ? -0.793 31.370 30.850 1.00 46.26 297 TRP B N 1
ATOM 4625 C CA . TRP B 1 317 ? -0.188 31.163 32.193 1.00 45.84 297 TRP B CA 1
ATOM 4626 C C . TRP B 1 317 ? -0.943 31.978 33.250 1.00 51.44 297 TRP B C 1
ATOM 4627 O O . TRP B 1 317 ? -0.952 31.557 34.415 1.00 52.82 297 TRP B O 1
ATOM 4638 N N . GLU B 1 318 ? -1.560 33.087 32.831 1.00 53.43 298 GLU B N 1
ATOM 4639 C CA . GLU B 1 318 ? -2.343 33.973 33.734 1.00 58.22 298 GLU B CA 1
ATOM 4640 C C . GLU B 1 318 ? -3.577 33.214 34.230 1.00 61.17 298 GLU B C 1
ATOM 4641 O O . GLU B 1 318 ? -3.819 33.211 35.446 1.00 62.20 298 GLU B O 1
ATOM 4647 N N . SER B 1 319 ? -4.326 32.601 33.310 1.00 58.84 299 SER B N 1
ATOM 4648 C CA . SER B 1 319 ? -5.536 31.825 33.685 1.00 62.35 299 SER B CA 1
ATOM 4649 C C . SER B 1 319 ? -5.116 30.628 34.543 1.00 64.85 299 SER B C 1
ATOM 4650 O O . SER B 1 319 ? -5.829 30.310 35.509 1.00 73.11 299 SER B O 1
ATOM 4653 N N . ARG B 1 320 ? -3.995 30.001 34.188 1.00 61.84 300 ARG B N 1
ATOM 4654 C CA . ARG B 1 320 ? -3.473 28.835 34.945 1.00 58.03 300 ARG B CA 1
ATOM 4655 C C . ARG B 1 320 ? -3.364 29.223 36.423 1.00 65.08 300 ARG B C 1
ATOM 4656 O O . ARG B 1 320 ? -3.969 28.536 37.260 1.00 69.23 300 ARG B O 1
ATOM 4664 N N . VAL B 1 321 ? -2.624 30.294 36.717 1.00 64.39 301 VAL B N 1
ATOM 4665 C CA . VAL B 1 321 ? -2.430 30.756 38.123 1.00 65.48 301 VAL B CA 1
ATOM 4666 C C . VAL B 1 321 ? -3.739 31.372 38.627 1.00 64.44 301 VAL B C 1
ATOM 4667 O O . VAL B 1 321 ? -4.447 30.667 39.372 1.00 64.65 301 VAL B O 1
ATOM 4671 N N . GLN C 1 23 ? 27.382 14.575 40.761 1.00 53.79 3 GLN C N 1
ATOM 4672 C CA . GLN C 1 23 ? 27.857 14.297 42.112 1.00 49.02 3 GLN C CA 1
ATOM 4673 C C . GLN C 1 23 ? 28.513 15.524 42.757 1.00 47.77 3 GLN C C 1
ATOM 4674 O O . GLN C 1 23 ? 29.110 16.362 42.072 1.00 45.80 3 GLN C O 1
ATOM 4680 N N . ARG C 1 24 ? 28.380 15.626 44.079 1.00 38.37 4 ARG C N 1
ATOM 4681 C CA . ARG C 1 24 ? 28.847 16.788 44.826 1.00 45.76 4 ARG C CA 1
ATOM 4682 C C . ARG C 1 24 ? 30.297 16.584 45.242 1.00 40.50 4 ARG C C 1
ATOM 4683 O O . ARG C 1 24 ? 30.598 15.671 46.016 1.00 42.58 4 ARG C O 1
ATOM 4691 N N . LEU C 1 25 ? 31.172 17.454 44.751 1.00 44.88 5 LEU C N 1
ATOM 4692 C CA . LEU C 1 25 ? 32.611 17.380 44.964 1.00 41.11 5 LEU C CA 1
ATOM 4693 C C . LEU C 1 25 ? 33.036 18.516 45.885 1.00 41.04 5 LEU C C 1
ATOM 4694 O O . LEU C 1 25 ? 32.781 19.691 45.587 1.00 41.52 5 LEU C O 1
ATOM 4699 N N . PHE C 1 26 ? 33.685 18.171 46.993 1.00 37.69 6 PHE C N 1
ATOM 4700 C CA . PHE C 1 26 ? 34.324 19.155 47.852 1.00 35.04 6 PHE C CA 1
ATOM 4701 C C . PHE C 1 26 ? 35.832 19.053 47.669 1.00 37.41 6 PHE C C 1
ATOM 4702 O O . PHE C 1 26 ? 36.393 17.955 47.705 1.00 37.45 6 PHE C O 1
ATOM 4710 N N . VAL C 1 27 ? 36.479 20.191 47.457 1.00 37.44 7 VAL C N 1
ATOM 4711 C CA . VAL C 1 27 ? 37.922 20.262 47.297 1.00 35.26 7 VAL C CA 1
ATOM 4712 C C . VAL C 1 27 ? 38.484 21.131 48.414 1.00 41.84 7 VAL C C 1
ATOM 4713 O O . VAL C 1 27 ? 37.886 22.151 48.770 1.00 42.94 7 VAL C O 1
ATOM 4717 N N . THR C 1 28 ? 39.608 20.716 48.996 1.00 36.21 8 THR C N 1
ATOM 4718 C CA . THR C 1 28 ? 40.335 21.581 49.916 1.00 38.32 8 THR C CA 1
ATOM 4719 C C . THR C 1 28 ? 41.478 22.262 49.182 1.00 35.76 8 THR C C 1
ATOM 4720 O O . THR C 1 28 ? 41.909 21.825 48.111 1.00 37.78 8 THR C O 1
ATOM 4724 N N . GLY C 1 29 ? 41.978 23.348 49.773 1.00 37.97 9 GLY C N 1
ATOM 4725 C CA . GLY C 1 29 ? 43.085 24.112 49.169 1.00 34.77 9 GLY C CA 1
ATOM 4726 C C . GLY C 1 29 ? 42.705 24.681 47.814 1.00 41.74 9 GLY C C 1
ATOM 4727 O O . GLY C 1 29 ? 43.524 24.593 46.891 1.00 39.09 9 GLY C O 1
ATOM 4728 N N . LEU C 1 30 ? 41.508 25.261 47.705 1.00 42.38 10 LEU C N 1
ATOM 4729 C CA . LEU C 1 30 ? 41.040 25.848 46.421 1.00 41.49 10 LEU C CA 1
ATOM 4730 C C . LEU C 1 30 ? 41.822 27.131 46.111 1.00 40.04 10 LEU C C 1
ATOM 4731 O O . LEU C 1 30 ? 41.975 27.445 44.923 1.00 42.69 10 LEU C O 1
ATOM 4736 N N . SER C 1 31 ? 42.290 27.845 47.138 1.00 42.66 11 SER C N 1
ATOM 4737 C CA . SER C 1 31 ? 43.058 29.061 46.904 1.00 43.33 11 SER C CA 1
ATOM 4738 C C . SER C 1 31 ? 44.450 28.788 46.353 1.00 43.08 11 SER C C 1
ATOM 4739 O O . SER C 1 31 ? 45.126 29.737 45.935 1.00 40.46 11 SER C O 1
ATOM 4742 N N . GLY C 1 32 ? 44.887 27.528 46.332 1.00 39.54 12 GLY C N 1
ATOM 4743 C CA . GLY C 1 32 ? 46.241 27.196 45.946 1.00 42.32 12 GLY C CA 1
ATOM 4744 C C . GLY C 1 32 ? 46.466 27.203 44.443 1.00 42.89 12 GLY C C 1
ATOM 4745 O O . GLY C 1 32 ? 45.605 27.566 43.644 1.00 38.40 12 GLY C O 1
ATOM 4746 N N . PHE C 1 33 ? 47.677 26.789 44.062 1.00 42.33 13 PHE C N 1
ATOM 4747 C CA . PHE C 1 33 ? 48.062 26.792 42.653 1.00 40.54 13 PHE C CA 1
ATOM 4748 C C . PHE C 1 33 ? 47.238 25.781 41.855 1.00 42.17 13 PHE C C 1
ATOM 4749 O O . PHE C 1 33 ? 46.673 26.116 40.803 1.00 38.16 13 PHE C O 1
ATOM 4757 N N . VAL C 1 34 ? 47.122 24.550 42.358 1.00 37.93 14 VAL C N 1
ATOM 4758 C CA . VAL C 1 34 ? 46.354 23.525 41.654 1.00 33.40 14 VAL C CA 1
ATOM 4759 C C . VAL C 1 34 ? 44.851 23.769 41.801 1.00 34.99 14 VAL C C 1
ATOM 4760 O O . VAL C 1 34 ? 44.094 23.672 40.825 1.00 39.11 14 VAL C O 1
ATOM 4764 N N . GLY C 1 35 ? 44.396 24.102 43.012 1.00 39.78 15 GLY C N 1
ATOM 4765 C CA . GLY C 1 35 ? 42.970 24.312 43.235 1.00 38.90 15 GLY C CA 1
ATOM 4766 C C . GLY C 1 35 ? 42.374 25.400 42.357 1.00 42.03 15 GLY C C 1
ATOM 4767 O O . GLY C 1 35 ? 41.262 25.254 41.842 1.00 39.46 15 GLY C O 1
ATOM 4768 N N . LYS C 1 36 ? 43.103 26.507 42.175 1.00 41.08 16 LYS C N 1
ATOM 4769 C CA . LYS C 1 36 ? 42.608 27.579 41.314 1.00 46.78 16 LYS C CA 1
ATOM 4770 C C . LYS C 1 36 ? 42.434 27.095 39.880 1.00 46.39 16 LYS C C 1
ATOM 4771 O O . LYS C 1 36 ? 41.445 27.434 39.216 1.00 44.50 16 LYS C O 1
ATOM 4777 N N . HIS C 1 37 ? 43.377 26.291 39.387 1.00 39.71 17 HIS C N 1
ATOM 4778 C CA . HIS C 1 37 ? 43.201 25.687 38.069 1.00 43.50 17 HIS C CA 1
ATOM 4779 C C . HIS C 1 37 ? 42.026 24.715 38.051 1.00 43.78 17 HIS C C 1
ATOM 4780 O O . HIS C 1 37 ? 41.277 24.657 37.067 1.00 45.72 17 HIS C O 1
ATOM 4787 N N . LEU C 1 38 ? 41.841 23.948 39.130 1.00 40.66 18 LEU C N 1
ATOM 4788 C CA . LEU C 1 38 ? 40.729 23.001 39.176 1.00 43.04 18 LEU C CA 1
ATOM 4789 C C . LEU C 1 38 ? 39.394 23.728 39.183 1.00 45.19 18 LEU C C 1
ATOM 4790 O O . LEU C 1 38 ? 38.443 23.296 38.523 1.00 41.69 18 LEU C O 1
ATOM 4795 N N . GLN C 1 39 ? 39.307 24.834 39.928 1.00 50.52 19 GLN C N 1
ATOM 4796 C CA . GLN C 1 39 ? 38.078 25.618 39.944 1.00 50.92 19 GLN C CA 1
ATOM 4797 C C . GLN C 1 39 ? 37.758 26.154 38.554 1.00 51.69 19 GLN C C 1
ATOM 4798 O O . GLN C 1 39 ? 36.614 26.062 38.092 1.00 57.31 19 GLN C O 1
ATOM 4804 N N . ALA C 1 40 ? 38.783 26.652 37.863 1.00 51.02 20 ALA C N 1
ATOM 4805 C CA . ALA C 1 40 ? 38.596 27.161 36.487 1.00 49.70 20 ALA C CA 1
ATOM 4806 C C . ALA C 1 40 ? 38.203 25.993 35.573 1.00 53.86 20 ALA C C 1
ATOM 4807 O O . ALA C 1 40 ? 37.241 26.141 34.801 1.00 55.65 20 ALA C O 1
ATOM 4809 N N . TYR C 1 41 ? 38.924 24.874 35.685 1.00 50.21 21 TYR C N 1
ATOM 4810 C CA . TYR C 1 41 ? 38.689 23.656 34.861 1.00 50.81 21 TYR C CA 1
ATOM 4811 C C . TYR C 1 41 ? 37.235 23.190 34.988 1.00 48.52 21 TYR C C 1
ATOM 4812 O O . TYR C 1 41 ? 36.606 22.922 33.955 1.00 58.28 21 TYR C O 1
ATOM 4821 N N . LEU C 1 42 ? 36.729 23.093 36.220 1.00 47.63 22 LEU C N 1
ATOM 4822 C CA . LEU C 1 42 ? 35.344 22.607 36.469 1.00 50.65 22 LEU C CA 1
ATOM 4823 C C . LEU C 1 42 ? 34.321 23.618 35.937 1.00 60.31 22 LEU C C 1
ATOM 4824 O O . LEU C 1 42 ? 33.168 23.216 35.706 1.00 58.65 22 LEU C O 1
ATOM 4829 N N . ALA C 1 43 ? 34.729 24.875 35.751 1.00 55.05 23 ALA C N 1
ATOM 4830 C CA . ALA C 1 43 ? 33.802 25.909 35.236 1.00 62.02 23 ALA C CA 1
ATOM 4831 C C . ALA C 1 43 ? 33.732 25.835 33.708 1.00 61.21 23 ALA C C 1
ATOM 4832 O O . ALA C 1 43 ? 32.632 25.632 33.172 1.00 64.96 23 ALA C O 1
ATOM 4834 N N . ALA C 1 44 ? 34.884 25.976 33.049 1.00 64.57 24 ALA C N 1
ATOM 4835 C CA . ALA C 1 44 ? 34.986 25.978 31.572 1.00 60.46 24 ALA C CA 1
ATOM 4836 C C . ALA C 1 44 ? 34.668 24.603 30.976 1.00 64.66 24 ALA C C 1
ATOM 4837 O O . ALA C 1 44 ? 34.950 24.421 29.779 1.00 69.73 24 ALA C O 1
ATOM 4839 N N . ALA C 1 45 ? 34.149 23.673 31.773 1.00 66.89 25 ALA C N 1
ATOM 4840 C CA . ALA C 1 45 ? 33.890 22.330 31.211 1.00 63.48 25 ALA C CA 1
ATOM 4841 C C . ALA C 1 45 ? 32.590 21.751 31.764 1.00 64.99 25 ALA C C 1
ATOM 4842 O O . ALA C 1 45 ? 32.046 22.303 32.739 1.00 69.49 25 ALA C O 1
ATOM 4844 N N . HIS C 1 46 ? 32.110 20.692 31.113 1.00 60.49 26 HIS C N 1
ATOM 4845 C CA . HIS C 1 46 ? 30.899 19.961 31.559 1.00 62.67 26 HIS C CA 1
ATOM 4846 C C . HIS C 1 46 ? 31.379 18.635 32.144 1.00 64.01 26 HIS C C 1
ATOM 4847 O O . HIS C 1 46 ? 31.920 17.818 31.382 1.00 61.18 26 HIS C O 1
ATOM 4854 N N . THR C 1 47 ? 31.238 18.464 33.456 1.00 58.30 27 THR C N 1
ATOM 4855 C CA . THR C 1 47 ? 31.693 17.213 34.110 1.00 57.76 27 THR C CA 1
ATOM 4856 C C . THR C 1 47 ? 30.586 16.701 35.027 1.00 51.67 27 THR C C 1
ATOM 4857 O O . THR C 1 47 ? 29.642 17.460 35.299 1.00 54.60 27 THR C O 1
ATOM 4861 N N . PRO C 1 48 ? 30.654 15.439 35.489 1.00 51.58 28 PRO C N 1
ATOM 4862 C CA . PRO C 1 48 ? 29.649 14.915 36.403 1.00 51.85 28 PRO C CA 1
ATOM 4863 C C . PRO C 1 48 ? 29.918 15.424 37.826 1.00 49.65 28 PRO C C 1
ATOM 4864 O O . PRO C 1 48 ? 29.291 14.930 38.737 1.00 51.18 28 PRO C O 1
ATOM 4868 N N . TRP C 1 49 ? 30.810 16.410 37.975 1.00 41.68 29 TRP C N 1
ATOM 4869 C CA . TRP C 1 49 ? 31.131 16.908 39.308 1.00 46.63 29 TRP C CA 1
ATOM 4870 C C . TRP C 1 49 ? 30.612 18.334 39.480 1.00 50.80 29 TRP C C 1
ATOM 4871 O O . TRP C 1 49 ? 30.928 19.223 38.678 1.00 44.76 29 TRP C O 1
ATOM 4882 N N . ALA C 1 50 ? 29.810 18.541 40.525 1.00 46.95 30 ALA C N 1
ATOM 4883 C CA . ALA C 1 50 ? 29.370 19.868 40.936 1.00 44.23 30 ALA C CA 1
ATOM 4884 C C . ALA C 1 50 ? 30.235 20.332 42.105 1.00 44.30 30 ALA C C 1
ATOM 4885 O O . ALA C 1 50 ? 30.197 19.733 43.184 1.00 46.89 30 ALA C O 1
ATOM 4887 N N . LEU C 1 51 ? 30.990 21.410 41.898 1.00 44.03 31 LEU C N 1
ATOM 4888 C CA . LEU C 1 51 ? 31.951 21.879 42.890 1.00 43.34 31 LEU C CA 1
ATOM 4889 C C . LEU C 1 51 ? 31.215 22.620 44.003 1.00 48.05 31 LEU C C 1
ATOM 4890 O O . LEU C 1 51 ? 30.655 23.697 43.776 1.00 53.89 31 LEU C O 1
ATOM 4895 N N . LEU C 1 52 ? 31.231 22.051 45.208 1.00 43.16 32 LEU C N 1
ATOM 4896 C CA . LEU C 1 52 ? 30.528 22.629 46.341 1.00 43.84 32 LEU C CA 1
ATOM 4897 C C . LEU C 1 52 ? 31.187 23.935 46.789 1.00 50.50 32 LEU C C 1
ATOM 4898 O O . LEU C 1 52 ? 32.388 24.145 46.584 1.00 44.44 32 LEU C O 1
ATOM 4903 N N . PRO C 1 53 ? 30.426 24.830 47.407 1.00 50.93 33 PRO C N 1
ATOM 4904 C CA . PRO C 1 53 ? 31.010 26.080 47.892 1.00 53.58 33 PRO C CA 1
ATOM 4905 C C . PRO C 1 53 ? 31.705 25.901 49.235 1.00 51.57 33 PRO C C 1
ATOM 4906 O O . PRO C 1 53 ? 31.481 24.937 49.970 1.00 48.75 33 PRO C O 1
ATOM 4910 N N . VAL C 1 54 ? 32.565 26.866 49.543 1.00 48.35 34 VAL C N 1
ATOM 4911 C CA . VAL C 1 54 ? 33.254 26.916 50.827 1.00 51.38 34 VAL C CA 1
ATOM 4912 C C . VAL C 1 54 ? 32.611 28.015 51.668 1.00 50.27 34 VAL C C 1
ATOM 4913 O O . VAL C 1 54 ? 32.871 29.203 51.428 1.00 54.01 34 VAL C O 1
ATOM 4917 N N . PRO C 1 55 ? 31.778 27.672 52.657 1.00 51.60 35 PRO C N 1
ATOM 4918 C CA . PRO C 1 55 ? 31.033 28.719 53.385 1.00 49.37 35 PRO C CA 1
ATOM 4919 C C . PRO C 1 55 ? 31.914 29.716 54.128 1.00 60.31 35 PRO C C 1
ATOM 4920 O O . PRO C 1 55 ? 31.556 30.900 54.203 1.00 53.65 35 PRO C O 1
ATOM 4924 N N . HIS C 1 56 ? 33.055 29.287 54.668 1.00 56.61 36 HIS C N 1
ATOM 4925 C CA . HIS C 1 56 ? 33.899 30.172 55.464 1.00 52.88 36 HIS C CA 1
ATOM 4926 C C . HIS C 1 56 ? 35.330 29.658 55.433 1.00 57.89 36 HIS C C 1
ATOM 4927 O O . HIS C 1 56 ? 35.578 28.476 55.179 1.00 54.11 36 HIS C O 1
ATOM 4934 N N . ARG C 1 57 ? 36.267 30.566 55.703 1.00 59.14 37 ARG C N 1
ATOM 4935 C CA . ARG C 1 57 ? 37.664 30.175 55.844 1.00 52.34 37 ARG C CA 1
ATOM 4936 C C . ARG C 1 57 ? 37.801 29.178 56.985 1.00 55.54 37 ARG C C 1
ATOM 4937 O O . ARG C 1 57 ? 37.193 29.337 58.045 1.00 54.52 37 ARG C O 1
ATOM 4945 N N . TYR C 1 58 ? 38.583 28.128 56.754 1.00 50.41 38 TYR C N 1
ATOM 4946 C CA . TYR C 1 58 ? 38.780 27.076 57.737 1.00 47.36 38 TYR C CA 1
ATOM 4947 C C . TYR C 1 58 ? 40.271 26.839 57.909 1.00 41.28 38 TYR C C 1
ATOM 4948 O O . TYR C 1 58 ? 41.094 27.281 57.105 1.00 42.91 38 TYR C O 1
ATOM 4957 N N . ASP C 1 59 ? 40.605 26.140 58.986 1.00 40.34 39 ASP C N 1
ATOM 4958 C CA . ASP C 1 59 ? 41.969 25.728 59.274 1.00 39.91 39 ASP C CA 1
ATOM 4959 C C . ASP C 1 59 ? 41.932 24.257 59.641 1.00 41.35 39 ASP C C 1
ATOM 4960 O O . ASP C 1 59 ? 41.300 23.883 60.636 1.00 42.65 39 ASP C O 1
ATOM 4965 N N . LEU C 1 60 ? 42.623 23.430 58.846 1.00 39.45 40 LEU C N 1
ATOM 4966 C CA . LEU C 1 60 ? 42.685 21.995 59.106 1.00 39.71 40 LEU C CA 1
ATOM 4967 C C . LEU C 1 60 ? 43.251 21.678 60.486 1.00 38.32 40 LEU C C 1
ATOM 4968 O O . LEU C 1 60 ? 42.995 20.587 61.017 1.00 40.17 40 LEU C O 1
ATOM 4973 N N . LEU C 1 61 ? 44.024 22.596 61.076 1.00 39.76 41 LEU C N 1
ATOM 4974 C CA . LEU C 1 61 ? 44.534 22.390 62.428 1.00 40.96 41 LEU C CA 1
ATOM 4975 C C . LEU C 1 61 ? 43.472 22.593 63.499 1.00 43.18 41 LEU C C 1
ATOM 4976 O O . LEU C 1 61 ? 43.697 22.205 64.652 1.00 41.46 41 LEU C O 1
ATOM 4981 N N . GLU C 1 62 ? 42.326 23.180 63.146 1.00 42.55 42 GLU C N 1
ATOM 4982 C CA . GLU C 1 62 ? 41.288 23.585 64.094 1.00 45.90 42 GLU C CA 1
ATOM 4983 C C . GLU C 1 62 ? 39.989 22.869 63.752 1.00 39.70 42 GLU C C 1
ATOM 4984 O O . GLU C 1 62 ? 39.198 23.364 62.933 1.00 43.45 42 GLU C O 1
ATOM 4990 N N . PRO C 1 63 ? 39.728 21.704 64.359 1.00 43.62 43 PRO C N 1
ATOM 4991 C CA . PRO C 1 63 ? 38.505 20.947 64.029 1.00 44.78 43 PRO C CA 1
ATOM 4992 C C . PRO C 1 63 ? 37.222 21.749 64.162 1.00 51.29 43 PRO C C 1
ATOM 4993 O O . PRO C 1 63 ? 36.289 21.550 63.368 1.00 46.89 43 PRO C O 1
ATOM 4997 N N . ASP C 1 64 ? 37.155 22.659 65.143 1.00 47.88 44 ASP C N 1
ATOM 4998 C CA . ASP C 1 64 ? 35.976 23.502 65.316 1.00 51.41 44 ASP C CA 1
ATOM 4999 C C . ASP C 1 64 ? 35.644 24.278 64.048 1.00 53.68 44 ASP C C 1
ATOM 5000 O O . ASP C 1 64 ? 34.467 24.538 63.768 1.00 56.99 44 ASP C O 1
ATOM 5005 N N . SER C 1 65 ? 36.659 24.648 63.269 1.00 44.05 45 SER C N 1
ATOM 5006 C CA . SER C 1 65 ? 36.446 25.398 62.039 1.00 48.43 45 SER C CA 1
ATOM 5007 C C . SER C 1 65 ? 35.881 24.547 60.908 1.00 49.53 45 SER C C 1
ATOM 5008 O O . SER C 1 65 ? 35.563 25.102 59.853 1.00 48.65 45 SER C O 1
ATOM 5011 N N . LEU C 1 66 ? 35.750 23.232 61.096 1.00 47.16 46 LEU C N 1
ATOM 5012 C CA . LEU C 1 66 ? 35.393 22.327 60.011 1.00 46.61 46 LEU C CA 1
ATOM 5013 C C . LEU C 1 66 ? 33.938 21.880 60.025 1.00 51.59 46 LEU C C 1
ATOM 5014 O O . LEU C 1 66 ? 33.440 21.438 58.983 1.00 52.23 46 LEU C O 1
ATOM 5019 N N . GLY C 1 67 ? 33.253 21.972 61.163 1.00 56.64 47 GLY C N 1
ATOM 5020 C CA . GLY C 1 67 ? 31.925 21.402 61.316 1.00 56.53 47 GLY C CA 1
ATOM 5021 C C . GLY C 1 67 ? 30.908 21.841 60.285 1.00 58.55 47 GLY C C 1
ATOM 5022 O O . GLY C 1 67 ? 30.366 21.009 59.549 1.00 59.39 47 GLY C O 1
ATOM 5023 N N . ASP C 1 68 ? 30.648 23.147 60.216 1.00 62.41 48 ASP C N 1
ATOM 5024 C CA . ASP C 1 68 ? 29.633 23.718 59.324 1.00 57.83 48 ASP C CA 1
ATOM 5025 C C . ASP C 1 68 ? 30.178 24.024 57.931 1.00 55.50 48 ASP C C 1
ATOM 5026 O O . ASP C 1 68 ? 29.852 25.055 57.340 1.00 52.73 48 ASP C O 1
ATOM 5028 N N . LEU C 1 69 ? 31.008 23.140 57.376 1.00 50.15 49 LEU C N 1
ATOM 5029 C CA . LEU C 1 69 ? 31.594 23.378 56.060 1.00 48.81 49 LEU C CA 1
ATOM 5030 C C . LEU C 1 69 ? 30.770 22.796 54.923 1.00 45.10 49 LEU C C 1
ATOM 5031 O O . LEU C 1 69 ? 30.930 23.238 53.779 1.00 42.58 49 LEU C O 1
ATOM 5036 N N . TRP C 1 70 ? 29.897 21.824 55.209 1.00 47.41 50 TRP C N 1
ATOM 5037 C CA . TRP C 1 70 ? 29.207 21.041 54.182 1.00 48.94 50 TRP C CA 1
ATOM 5038 C C . TRP C 1 70 ? 27.696 21.117 54.380 1.00 47.34 50 TRP C C 1
ATOM 5039 O O . TRP C 1 70 ? 27.066 20.161 54.864 1.00 44.20 50 TRP C O 1
ATOM 5050 N N . PRO C 1 71 ? 27.082 22.246 54.023 1.00 46.72 51 PRO C N 1
ATOM 5051 C CA . PRO C 1 71 ? 25.610 22.276 53.948 1.00 54.51 51 PRO C CA 1
ATOM 5052 C C . PRO C 1 71 ? 25.074 21.128 53.116 1.00 47.28 51 PRO C C 1
ATOM 5053 O O . PRO C 1 71 ? 24.230 20.357 53.584 1.00 53.23 51 PRO C O 1
ATOM 5057 N N . GLU C 1 72 ? 25.577 20.983 51.894 1.00 53.43 52 GLU C N 1
ATOM 5058 C CA . GLU C 1 72 ? 25.329 19.816 51.061 1.00 52.47 52 GLU C CA 1
ATOM 5059 C C . GLU C 1 72 ? 26.450 18.802 51.285 1.00 56.19 52 GLU C C 1
ATOM 5060 O O . GLU C 1 72 ? 27.632 19.156 51.235 1.00 50.17 52 GLU C O 1
ATOM 5066 N N . LEU C 1 73 ? 26.074 17.552 51.553 1.00 53.27 53 LEU C N 1
ATOM 5067 C CA . LEU C 1 73 ? 27.057 16.509 51.842 1.00 53.34 53 LEU C CA 1
ATOM 5068 C C . LEU C 1 73 ? 27.829 16.141 50.578 1.00 56.13 53 LEU C C 1
ATOM 5069 O O . LEU C 1 73 ? 27.214 15.865 49.540 1.00 51.87 53 LEU C O 1
ATOM 5074 N N . PRO C 1 74 ? 29.161 16.104 50.622 1.00 51.11 54 PRO C N 1
ATOM 5075 C CA . PRO C 1 74 ? 29.919 15.745 49.418 1.00 47.77 54 PRO C CA 1
ATOM 5076 C C . PRO C 1 74 ? 29.771 14.267 49.092 1.00 39.86 54 PRO C C 1
ATOM 5077 O O . PRO C 1 74 ? 29.607 13.421 49.976 1.00 43.18 54 PRO C O 1
ATOM 5081 N N . ASP C 1 75 ? 29.803 13.968 47.791 1.00 41.20 55 ASP C N 1
ATOM 5082 C CA . ASP C 1 75 ? 29.949 12.592 47.326 1.00 41.21 55 ASP C CA 1
ATOM 5083 C C . ASP C 1 75 ? 31.408 12.199 47.137 1.00 30.08 55 ASP C C 1
ATOM 5084 O O . ASP C 1 75 ? 31.746 11.018 47.266 1.00 36.83 55 ASP C O 1
ATOM 5089 N N . ALA C 1 76 ? 32.256 13.159 46.774 1.00 34.79 56 ALA C N 1
ATOM 5090 C CA . ALA C 1 76 ? 33.688 12.942 46.626 1.00 40.12 56 ALA C CA 1
ATOM 5091 C C . ALA C 1 76 ? 34.441 14.138 47.191 1.00 38.51 56 ALA C C 1
ATOM 5092 O O . ALA C 1 76 ? 33.940 15.266 47.204 1.00 32.74 56 ALA C O 1
ATOM 5094 N N . VAL C 1 77 ? 35.657 13.875 47.667 1.00 33.99 57 VAL C N 1
ATOM 5095 C CA . VAL C 1 77 ? 36.543 14.903 48.191 1.00 32.86 57 VAL C CA 1
ATOM 5096 C C . VAL C 1 77 ? 37.907 14.730 47.532 1.00 30.44 57 VAL C C 1
ATOM 5097 O O . VAL C 1 77 ? 38.421 13.610 47.448 1.00 30.01 57 VAL C O 1
ATOM 5101 N N . ILE C 1 78 ? 38.466 15.821 47.018 1.00 33.05 58 ILE C N 1
ATOM 5102 C CA . ILE C 1 78 ? 39.875 15.864 46.650 1.00 32.96 58 ILE C CA 1
ATOM 5103 C C . ILE C 1 78 ? 40.580 16.719 47.686 1.00 33.36 58 ILE C C 1
ATOM 5104 O O . ILE C 1 78 ? 40.259 17.906 47.848 1.00 31.62 58 ILE C O 1
ATOM 5109 N N . HIS C 1 79 ? 41.549 16.134 48.368 1.00 29.27 59 HIS C N 1
ATOM 5110 C CA . HIS C 1 79 ? 42.250 16.831 49.438 1.00 29.25 59 HIS C CA 1
ATOM 5111 C C . HIS C 1 79 ? 43.598 17.298 48.905 1.00 35.77 59 HIS C C 1
ATOM 5112 O O . HIS C 1 79 ? 44.548 16.515 48.834 1.00 31.30 59 HIS C O 1
ATOM 5119 N N . LEU C 1 80 ? 43.666 18.579 48.525 1.00 31.31 60 LEU C N 1
ATOM 5120 C CA . LEU C 1 80 ? 44.883 19.258 48.089 1.00 32.01 60 LEU C CA 1
ATOM 5121 C C . LEU C 1 80 ? 45.600 20.030 49.192 1.00 34.09 60 LEU C C 1
ATOM 5122 O O . LEU C 1 80 ? 46.810 20.235 49.084 1.00 36.10 60 LEU C O 1
ATOM 5127 N N . ALA C 1 81 ? 44.893 20.489 50.230 1.00 30.81 61 ALA C N 1
ATOM 5128 C CA . ALA C 1 81 ? 45.442 21.492 51.142 1.00 36.06 61 ALA C CA 1
ATOM 5129 C C . ALA C 1 81 ? 46.596 20.953 51.990 1.00 32.15 61 ALA C C 1
ATOM 5130 O O . ALA C 1 81 ? 46.570 19.814 52.467 1.00 32.65 61 ALA C O 1
ATOM 5132 N N . GLY C 1 82 ? 47.587 21.802 52.220 1.00 32.34 62 GLY C N 1
ATOM 5133 C CA . GLY C 1 82 ? 48.670 21.425 53.103 1.00 36.23 62 GLY C CA 1
ATOM 5134 C C . GLY C 1 82 ? 49.836 22.381 52.990 1.00 38.22 62 GLY C C 1
ATOM 5135 O O . GLY C 1 82 ? 49.798 23.381 52.263 1.00 33.90 62 GLY C O 1
ATOM 5136 N N . GLN C 1 83 ? 50.881 22.047 53.740 1.00 34.71 63 GLN C N 1
ATOM 5137 C CA . GLN C 1 83 ? 52.153 22.750 53.659 1.00 35.69 63 GLN C CA 1
ATOM 5138 C C . GLN C 1 83 ? 52.973 22.058 52.573 1.00 35.18 63 GLN C C 1
ATOM 5139 O O . GLN C 1 83 ? 53.373 20.902 52.743 1.00 34.46 63 GLN C O 1
ATOM 5145 N N . THR C 1 84 ? 53.184 22.750 51.449 1.00 31.84 64 THR C N 1
ATOM 5146 C CA . THR C 1 84 ? 53.820 22.125 50.256 1.00 37.67 64 THR C CA 1
ATOM 5147 C C . THR C 1 84 ? 55.244 22.625 49.972 1.00 42.37 64 THR C C 1
ATOM 5148 O O . THR C 1 84 ? 55.767 22.262 48.907 1.00 39.90 64 THR C O 1
ATOM 5152 N N . TYR C 1 85 ? 55.854 23.397 50.874 1.00 36.72 65 TYR C N 1
ATOM 5153 C CA . TYR C 1 85 ? 57.223 23.920 50.617 1.00 41.53 65 TYR C CA 1
ATOM 5154 C C . TYR C 1 85 ? 58.261 23.087 51.380 1.00 41.11 65 TYR C C 1
ATOM 5155 O O . TYR C 1 85 ? 58.200 23.051 52.617 1.00 37.72 65 TYR C O 1
ATOM 5164 N N . VAL C 1 86 ? 59.192 22.457 50.656 1.00 38.94 66 VAL C N 1
ATOM 5165 C CA . VAL C 1 86 ? 60.243 21.604 51.291 1.00 35.58 66 VAL C CA 1
ATOM 5166 C C . VAL C 1 86 ? 61.070 22.445 52.272 1.00 31.97 66 VAL C C 1
ATOM 5167 O O . VAL C 1 86 ? 61.234 22.010 53.419 1.00 32.33 66 VAL C O 1
ATOM 5171 N N . PRO C 1 87 ? 61.593 23.629 51.886 1.00 33.60 67 PRO C N 1
ATOM 5172 C CA . PRO C 1 87 ? 62.360 24.472 52.809 1.00 35.89 67 PRO C CA 1
ATOM 5173 C C . PRO C 1 87 ? 61.561 24.751 54.092 1.00 39.81 67 PRO C C 1
ATOM 5174 O O . PRO C 1 87 ? 62.127 24.669 55.164 1.00 33.03 67 PRO C O 1
ATOM 5178 N N . GLU C 1 88 ? 60.278 25.093 53.948 1.00 33.13 68 GLU C N 1
ATOM 5179 C CA . GLU C 1 88 ? 59.410 25.340 55.126 1.00 35.03 68 GLU C CA 1
ATOM 5180 C C . GLU C 1 88 ? 59.355 24.062 55.972 1.00 36.57 68 GLU C C 1
ATOM 5181 O O . GLU C 1 88 ? 59.409 24.182 57.205 1.00 38.14 68 GLU C O 1
ATOM 5187 N N . ALA C 1 89 ? 59.254 22.887 55.339 1.00 31.33 69 ALA C N 1
ATOM 5188 C CA . ALA C 1 89 ? 59.216 21.653 56.124 1.00 30.97 69 ALA C CA 1
ATOM 5189 C C . ALA C 1 89 ? 60.529 21.411 56.872 1.00 30.66 69 ALA C C 1
ATOM 5190 O O . ALA C 1 89 ? 60.515 20.861 57.982 1.00 31.58 69 ALA C O 1
ATOM 5192 N N . PHE C 1 90 ? 61.669 21.795 56.291 1.00 31.78 70 PHE C N 1
ATOM 5193 C CA . PHE C 1 90 ? 62.928 21.666 57.023 1.00 37.65 70 PHE C CA 1
ATOM 5194 C C . PHE C 1 90 ? 62.998 22.668 58.168 1.00 33.66 70 PHE C C 1
ATOM 5195 O O . PHE C 1 90 ? 63.542 22.360 59.235 1.00 38.98 70 PHE C O 1
ATOM 5203 N N . ARG C 1 91 ? 62.449 23.872 57.969 1.00 38.27 71 ARG C N 1
ATOM 5204 C CA . ARG C 1 91 ? 62.537 24.895 59.007 1.00 38.51 71 ARG C CA 1
ATOM 5205 C C . ARG C 1 91 ? 61.736 24.499 60.239 1.00 44.13 71 ARG C C 1
ATOM 5206 O O . ARG C 1 91 ? 62.188 24.718 61.371 1.00 36.68 71 ARG C O 1
ATOM 5214 N N . ASP C 1 92 ? 60.554 23.903 60.043 1.00 31.27 72 ASP C N 1
ATOM 5215 C CA . ASP C 1 92 ? 59.664 23.522 61.143 1.00 31.81 72 ASP C CA 1
ATOM 5216 C C . ASP C 1 92 ? 58.975 22.208 60.796 1.00 32.73 72 ASP C C 1
ATOM 5217 O O . ASP C 1 92 ? 57.817 22.188 60.358 1.00 35.52 72 ASP C O 1
ATOM 5222 N N . PRO C 1 93 ? 59.655 21.079 60.997 1.00 29.76 73 PRO C N 1
ATOM 5223 C CA . PRO C 1 93 ? 59.047 19.791 60.595 1.00 29.34 73 PRO C CA 1
ATOM 5224 C C . PRO C 1 93 ? 57.779 19.465 61.348 1.00 35.93 73 PRO C C 1
ATOM 5225 O O . PRO C 1 93 ? 56.858 18.857 60.777 1.00 30.55 73 PRO C O 1
ATOM 5229 N N . ALA C 1 94 ? 57.712 19.848 62.627 1.00 31.20 74 ALA C N 1
ATOM 5230 C CA . ALA C 1 94 ? 56.528 19.570 63.430 1.00 31.38 74 ALA C CA 1
ATOM 5231 C C . ALA C 1 94 ? 55.279 20.194 62.814 1.00 28.23 74 ALA C C 1
ATOM 5232 O O . ALA C 1 94 ? 54.243 19.532 62.686 1.00 30.87 74 ALA C O 1
ATOM 5234 N N . ARG C 1 95 ? 55.358 21.465 62.411 1.00 31.39 75 ARG C N 1
ATOM 5235 C CA . ARG C 1 95 ? 54.176 22.122 61.858 1.00 33.80 75 ARG C CA 1
ATOM 5236 C C . ARG C 1 95 ? 53.766 21.514 60.521 1.00 35.49 75 ARG C C 1
ATOM 5237 O O . ARG C 1 95 ? 52.567 21.449 60.210 1.00 30.10 75 ARG C O 1
ATOM 5245 N N . THR C 1 96 ? 54.730 21.054 59.724 1.00 34.82 76 THR C N 1
ATOM 5246 C CA . THR C 1 96 ? 54.371 20.400 58.469 1.00 31.46 76 THR C CA 1
ATOM 5247 C C . THR C 1 96 ? 53.701 19.058 58.728 1.00 34.77 76 THR C C 1
ATOM 5248 O O . THR C 1 96 ? 52.720 18.707 58.054 1.00 31.24 76 THR C O 1
ATOM 5252 N N . LEU C 1 97 ? 54.197 18.306 59.713 1.00 29.79 77 LEU C N 1
ATOM 5253 C CA . LEU C 1 97 ? 53.544 17.056 60.088 1.00 27.85 77 LEU C CA 1
ATOM 5254 C C . LEU C 1 97 ? 52.160 17.313 60.680 1.00 38.42 77 LEU C C 1
ATOM 5255 O O . LEU C 1 97 ? 51.200 16.597 60.361 1.00 30.50 77 LEU C O 1
ATOM 5260 N N . GLN C 1 98 ? 52.029 18.345 61.524 1.00 36.87 78 GLN C N 1
ATOM 5261 C CA . GLN C 1 98 ? 50.719 18.694 62.073 1.00 40.96 78 GLN C CA 1
ATOM 5262 C C . GLN C 1 98 ? 49.726 19.025 60.961 1.00 35.49 78 GLN C C 1
ATOM 5263 O O . GLN C 1 98 ? 48.612 18.493 60.924 1.00 38.64 78 GLN C O 1
ATOM 5269 N N . ILE C 1 99 ? 50.124 19.898 60.037 1.00 32.30 79 ILE C N 1
ATOM 5270 C CA . ILE C 1 99 ? 49.224 20.352 58.984 1.00 30.17 79 ILE C CA 1
ATOM 5271 C C . ILE C 1 99 ? 48.902 19.221 58.009 1.00 33.93 79 ILE C C 1
ATOM 5272 O O . ILE C 1 99 ? 47.738 19.000 57.655 1.00 33.42 79 ILE C O 1
ATOM 5277 N N . ASN C 1 100 ? 49.924 18.498 57.542 1.00 32.17 80 ASN C N 1
ATOM 5278 C CA . ASN C 1 100 ? 49.700 17.536 56.465 1.00 35.33 80 ASN C CA 1
ATOM 5279 C C . ASN C 1 100 ? 49.141 16.208 56.961 1.00 30.02 80 ASN C C 1
ATOM 5280 O O . ASN C 1 100 ? 48.340 15.577 56.259 1.00 30.15 80 ASN C O 1
ATOM 5285 N N . LEU C 1 101 ? 49.530 15.757 58.150 1.00 24.32 81 LEU C N 1
ATOM 5286 C CA . LEU C 1 101 ? 49.064 14.468 58.654 1.00 29.64 81 LEU C CA 1
ATOM 5287 C C . LEU C 1 101 ? 47.895 14.619 59.619 1.00 34.03 81 LEU C C 1
ATOM 5288 O O . LEU C 1 101 ? 46.828 14.025 59.413 1.00 30.25 81 LEU C O 1
ATOM 5293 N N . LEU C 1 102 ? 48.086 15.391 60.692 1.00 34.68 82 LEU C N 1
ATOM 5294 C CA . LEU C 1 102 ? 47.001 15.591 61.645 1.00 36.97 82 LEU C CA 1
ATOM 5295 C C . LEU C 1 102 ? 45.879 16.415 61.029 1.00 34.95 82 LEU C C 1
ATOM 5296 O O . LEU C 1 102 ? 44.704 16.188 61.341 1.00 35.19 82 LEU C O 1
ATOM 5301 N N . GLY C 1 103 ? 46.218 17.355 60.143 1.00 29.92 83 GLY C N 1
ATOM 5302 C CA . GLY C 1 103 ? 45.190 18.124 59.461 1.00 36.20 83 GLY C CA 1
ATOM 5303 C C . GLY C 1 103 ? 44.356 17.265 58.524 1.00 37.10 83 GLY C C 1
ATOM 5304 O O . GLY C 1 103 ? 43.150 17.481 58.377 1.00 36.81 83 GLY C O 1
ATOM 5305 N N . THR C 1 104 ? 44.989 16.273 57.888 1.00 32.04 84 THR C N 1
ATOM 5306 C CA . THR C 1 104 ? 44.256 15.269 57.128 1.00 34.47 84 THR C CA 1
ATOM 5307 C C . THR C 1 104 ? 43.353 14.455 58.041 1.00 37.80 84 THR C C 1
ATOM 5308 O O . THR C 1 104 ? 42.197 14.178 57.698 1.00 33.97 84 THR C O 1
ATOM 5312 N N . LEU C 1 105 ? 43.853 14.083 59.218 1.00 30.32 85 LEU C N 1
ATOM 5313 C CA . LEU C 1 105 ? 43.021 13.367 60.180 1.00 32.19 85 LEU C CA 1
ATOM 5314 C C . LEU C 1 105 ? 41.798 14.186 60.574 1.00 36.27 85 LEU C C 1
ATOM 5315 O O . LEU C 1 105 ? 40.682 13.659 60.621 1.00 30.86 85 LEU C O 1
ATOM 5320 N N . ASN C 1 106 ? 41.988 15.482 60.843 1.00 33.44 86 ASN C N 1
ATOM 5321 C CA . ASN C 1 106 ? 40.867 16.329 61.238 1.00 34.40 86 ASN C CA 1
ATOM 5322 C C . ASN C 1 106 ? 39.816 16.398 60.136 1.00 38.09 86 ASN C C 1
ATOM 5323 O O . ASN C 1 106 ? 38.616 16.270 60.401 1.00 36.51 86 ASN C O 1
ATOM 5328 N N . LEU C 1 107 ? 40.254 16.605 58.891 1.00 34.02 87 LEU C N 1
ATOM 5329 C CA . LEU C 1 107 ? 39.334 16.576 57.759 1.00 35.68 87 LEU C CA 1
ATOM 5330 C C . LEU C 1 107 ? 38.574 15.256 57.696 1.00 37.56 87 LEU C C 1
ATOM 5331 O O . LEU C 1 107 ? 37.355 15.242 57.491 1.00 41.25 87 LEU C O 1
ATOM 5336 N N . LEU C 1 108 ? 39.277 14.132 57.880 1.00 25.06 88 LEU C N 1
ATOM 5337 C CA . LEU C 1 108 ? 38.623 12.829 57.807 1.00 34.30 88 LEU C CA 1
ATOM 5338 C C . LEU C 1 108 ? 37.597 12.651 58.923 1.00 39.43 88 LEU C C 1
ATOM 5339 O O . LEU C 1 108 ? 36.503 12.116 58.696 1.00 35.49 88 LEU C O 1
ATOM 5344 N N . GLN C 1 109 ? 37.939 13.076 60.141 1.00 32.83 89 GLN C N 1
ATOM 5345 C CA . GLN C 1 109 ? 37.015 12.926 61.258 1.00 36.01 89 GLN C CA 1
ATOM 5346 C C . GLN C 1 109 ? 35.844 13.886 61.142 1.00 36.09 89 GLN C C 1
ATOM 5347 O O . GLN C 1 109 ? 34.741 13.570 61.603 1.00 39.92 89 GLN C O 1
ATOM 5353 N N . ALA C 1 110 ? 36.071 15.064 60.555 1.00 32.31 90 ALA C N 1
ATOM 5354 C CA . ALA C 1 110 ? 34.976 15.992 60.308 1.00 39.17 90 ALA C CA 1
ATOM 5355 C C . ALA C 1 110 ? 34.028 15.437 59.249 1.00 45.20 90 ALA C C 1
ATOM 5356 O O . ALA C 1 110 ? 32.803 15.565 59.371 1.00 44.60 90 ALA C O 1
ATOM 5358 N N . LEU C 1 111 ? 34.580 14.808 58.207 1.00 38.87 91 LEU C N 1
ATOM 5359 C CA . LEU C 1 111 ? 33.750 14.142 57.208 1.00 37.30 91 LEU C CA 1
ATOM 5360 C C . LEU C 1 111 ? 32.961 12.994 57.828 1.00 41.49 91 LEU C C 1
ATOM 5361 O O . LEU C 1 111 ? 31.750 12.871 57.608 1.00 42.35 91 LEU C O 1
ATOM 5366 N N . LYS C 1 112 ? 33.626 12.145 58.619 1.00 36.58 92 LYS C N 1
ATOM 5367 C CA . LYS C 1 112 ? 32.915 11.048 59.276 1.00 42.72 92 LYS C CA 1
ATOM 5368 C C . LYS C 1 112 ? 31.796 11.566 60.181 1.00 46.45 92 LYS C C 1
ATOM 5369 O O . LYS C 1 112 ? 30.700 10.992 60.217 1.00 44.92 92 LYS C O 1
ATOM 5375 N N . ALA C 1 113 ? 32.044 12.662 60.905 1.00 44.61 93 ALA C N 1
ATOM 5376 C CA . ALA C 1 113 ? 31.004 13.229 61.760 1.00 48.23 93 ALA C CA 1
ATOM 5377 C C . ALA C 1 113 ? 29.864 13.836 60.947 1.00 48.02 93 ALA C C 1
ATOM 5378 O O . ALA C 1 113 ? 28.737 13.945 61.445 1.00 54.21 93 ALA C O 1
ATOM 5380 N N . ARG C 1 114 ? 30.128 14.232 59.703 1.00 47.35 94 ARG C N 1
ATOM 5381 C CA . ARG C 1 114 ? 29.113 14.862 58.869 1.00 48.18 94 ARG C CA 1
ATOM 5382 C C . ARG C 1 114 ? 28.234 13.846 58.146 1.00 47.81 94 ARG C C 1
ATOM 5383 O O . ARG C 1 114 ? 27.197 14.223 57.590 1.00 49.06 94 ARG C O 1
ATOM 5391 N N . GLY C 1 115 ? 28.593 12.567 58.182 1.00 47.84 95 GLY C N 1
ATOM 5392 C CA . GLY C 1 115 ? 27.854 11.538 57.483 1.00 46.60 95 GLY C CA 1
ATOM 5393 C C . GLY C 1 115 ? 28.488 11.076 56.192 1.00 48.89 95 GLY C C 1
ATOM 5394 O O . GLY C 1 115 ? 27.923 10.201 55.523 1.00 42.67 95 GLY C O 1
ATOM 5395 N N . PHE C 1 116 ? 29.647 11.627 55.831 1.00 46.29 96 PHE C N 1
ATOM 5396 C CA . PHE C 1 116 ? 30.321 11.263 54.592 1.00 44.02 96 PHE C CA 1
ATOM 5397 C C . PHE C 1 116 ? 30.640 9.776 54.548 1.00 40.02 96 PHE C C 1
ATOM 5398 O O . PHE C 1 116 ? 30.984 9.160 55.564 1.00 37.04 96 PHE C O 1
ATOM 5406 N N . SER C 1 117 ? 30.517 9.200 53.347 1.00 39.55 97 SER C N 1
ATOM 5407 C CA . SER C 1 117 ? 30.990 7.840 53.114 1.00 39.48 97 SER C CA 1
ATOM 5408 C C . SER C 1 117 ? 31.370 7.642 51.648 1.00 34.57 97 SER C C 1
ATOM 5409 O O . SER C 1 117 ? 31.437 6.496 51.190 1.00 35.98 97 SER C O 1
ATOM 5412 N N . GLY C 1 118 ? 31.639 8.720 50.912 1.00 30.09 98 GLY C N 1
ATOM 5413 C CA . GLY C 1 118 ? 31.961 8.622 49.500 1.00 39.70 98 GLY C CA 1
ATOM 5414 C C . GLY C 1 118 ? 33.432 8.445 49.173 1.00 36.92 98 GLY C C 1
ATOM 5415 O O . GLY C 1 118 ? 34.158 7.751 49.888 1.00 36.16 98 GLY C O 1
ATOM 5416 N N . THR C 1 119 ? 33.878 9.077 48.092 1.00 38.39 99 THR C N 1
ATOM 5417 C CA . THR C 1 119 ? 35.222 8.890 47.563 1.00 36.62 99 THR C CA 1
ATOM 5418 C C . THR C 1 119 ? 36.140 9.980 48.097 1.00 33.73 99 THR C C 1
ATOM 5419 O O . THR C 1 119 ? 35.813 11.173 48.035 1.00 34.28 99 THR C O 1
ATOM 5423 N N . PHE C 1 120 ? 37.280 9.567 48.643 1.00 29.04 100 PHE C N 1
ATOM 5424 C CA . PHE C 1 120 ? 38.272 10.496 49.169 1.00 33.74 100 PHE C CA 1
ATOM 5425 C C . PHE C 1 120 ? 39.553 10.278 48.382 1.00 24.44 100 PHE C C 1
ATOM 5426 O O . PHE C 1 120 ? 40.147 9.196 48.438 1.00 28.36 100 PHE C O 1
ATOM 5434 N N . LEU C 1 121 ? 39.954 11.280 47.622 1.00 28.00 101 LEU C N 1
ATOM 5435 C CA . LEU C 1 121 ? 41.180 11.211 46.846 1.00 28.16 101 LEU C CA 1
ATOM 5436 C C . LEU C 1 121 ? 42.221 12.066 47.559 1.00 28.94 101 LEU C C 1
ATOM 5437 O O . LEU C 1 121 ? 42.062 13.290 47.688 1.00 27.50 101 LEU C O 1
ATOM 5442 N N . TYR C 1 122 ? 43.265 11.414 48.052 1.00 29.53 102 TYR C N 1
ATOM 5443 C CA . TYR C 1 122 ? 44.345 12.113 48.736 1.00 25.73 102 TYR C CA 1
ATOM 5444 C C . TYR C 1 122 ? 45.432 12.451 47.727 1.00 23.65 102 TYR C C 1
ATOM 5445 O O . TYR C 1 122 ? 45.937 11.558 47.035 1.00 23.20 102 TYR C O 1
ATOM 5454 N N . ILE C 1 123 ? 45.790 13.729 47.628 1.00 24.23 103 ILE C N 1
ATOM 5455 C CA . ILE C 1 123 ? 46.848 14.142 46.718 1.00 23.54 103 ILE C CA 1
ATOM 5456 C C . ILE C 1 123 ? 48.169 14.098 47.482 1.00 28.69 103 ILE C C 1
ATOM 5457 O O . ILE C 1 123 ? 48.413 14.899 48.391 1.00 22.90 103 ILE C O 1
ATOM 5462 N N . SER C 1 124 ? 49.017 13.146 47.122 1.00 25.59 104 SER C N 1
ATOM 5463 C CA . SER C 1 124 ? 50.329 12.980 47.735 1.00 27.62 104 SER C CA 1
ATOM 5464 C C . SER C 1 124 ? 51.371 13.626 46.841 1.00 26.18 104 SER C C 1
ATOM 5465 O O . SER C 1 124 ? 51.145 14.755 46.397 1.00 25.85 104 SER C O 1
ATOM 5468 N N . SER C 1 125 ? 52.503 12.985 46.533 1.00 27.40 105 SER C N 1
ATOM 5469 C CA . SER C 1 125 ? 53.549 13.612 45.742 1.00 29.93 105 SER C CA 1
ATOM 5470 C C . SER C 1 125 ? 54.539 12.550 45.310 1.00 23.38 105 SER C C 1
ATOM 5471 O O . SER C 1 125 ? 54.834 11.632 46.078 1.00 23.38 105 SER C O 1
ATOM 5474 N N . GLY C 1 126 ? 55.052 12.689 44.087 1.00 20.46 106 GLY C N 1
ATOM 5475 C CA . GLY C 1 126 ? 56.119 11.820 43.627 1.00 26.51 106 GLY C CA 1
ATOM 5476 C C . GLY C 1 126 ? 57.384 11.952 44.453 1.00 24.57 106 GLY C C 1
ATOM 5477 O O . GLY C 1 126 ? 58.251 11.084 44.385 1.00 23.45 106 GLY C O 1
ATOM 5478 N N . ASP C 1 127 ? 57.496 13.021 45.240 1.00 28.06 107 ASP C N 1
ATOM 5479 C CA . ASP C 1 127 ? 58.645 13.224 46.119 1.00 29.05 107 ASP C CA 1
ATOM 5480 C C . ASP C 1 127 ? 58.751 12.169 47.219 1.00 29.73 107 ASP C C 1
ATOM 5481 O O . ASP C 1 127 ? 59.807 12.070 47.858 1.00 29.56 107 ASP C O 1
ATOM 5486 N N . VAL C 1 128 ? 57.701 11.379 47.465 1.00 28.37 108 VAL C N 1
ATOM 5487 C CA . VAL C 1 128 ? 57.796 10.327 48.478 1.00 28.34 108 VAL C CA 1
ATOM 5488 C C . VAL C 1 128 ? 58.844 9.280 48.104 1.00 26.94 108 VAL C C 1
ATOM 5489 O O . VAL C 1 128 ? 59.412 8.621 48.984 1.00 24.54 108 VAL C O 1
ATOM 5493 N N . TYR C 1 129 ? 59.110 9.090 46.807 1.00 24.73 109 TYR C N 1
ATOM 5494 C CA . TYR C 1 129 ? 59.999 8.002 46.408 1.00 23.16 109 TYR C CA 1
ATOM 5495 C C . TYR C 1 129 ? 61.444 8.256 46.824 1.00 24.09 109 TYR C C 1
ATOM 5496 O O . TYR C 1 129 ? 62.169 7.305 47.113 1.00 25.46 109 TYR C O 1
ATOM 5505 N N . GLY C 1 130 ? 61.872 9.514 46.877 1.00 28.10 110 GLY C N 1
ATOM 5506 C CA . GLY C 1 130 ? 63.254 9.784 47.234 1.00 24.75 110 GLY C CA 1
ATOM 5507 C C . GLY C 1 130 ? 64.200 9.336 46.136 1.00 32.07 110 GLY C C 1
ATOM 5508 O O . GLY C 1 130 ? 63.910 9.452 44.939 1.00 28.99 110 GLY C O 1
ATOM 5509 N N . GLN C 1 131 ? 65.343 8.793 46.542 1.00 28.60 111 GLN C N 1
ATOM 5510 C CA . GLN C 1 131 ? 66.392 8.457 45.590 1.00 30.89 111 GLN C CA 1
ATOM 5511 C C . GLN C 1 131 ? 66.107 7.106 44.950 1.00 31.22 111 GLN C C 1
ATOM 5512 O O . GLN C 1 131 ? 65.798 6.131 45.639 1.00 30.84 111 GLN C O 1
ATOM 5518 N N . VAL C 1 132 ? 66.180 7.057 43.623 1.00 35.45 112 VAL C N 1
ATOM 5519 C CA . VAL C 1 132 ? 65.839 5.863 42.863 1.00 37.41 112 VAL C CA 1
ATOM 5520 C C . VAL C 1 132 ? 66.954 5.610 41.863 1.00 35.57 112 VAL C C 1
ATOM 5521 O O . VAL C 1 132 ? 67.350 6.520 41.130 1.00 34.94 112 VAL C O 1
ATOM 5525 N N . ALA C 1 133 ? 67.460 4.384 41.838 1.00 35.21 113 ALA C N 1
ATOM 5526 C CA . ALA C 1 133 ? 68.537 4.042 40.921 1.00 39.71 113 ALA C CA 1
ATOM 5527 C C . ALA C 1 133 ? 68.073 4.207 39.481 1.00 44.55 113 ALA C C 1
ATOM 5528 O O . ALA C 1 133 ? 66.915 3.928 39.150 1.00 38.80 113 ALA C O 1
ATOM 5530 N N . GLU C 1 134 ? 68.982 4.670 38.618 1.00 39.26 114 GLU C N 1
ATOM 5531 C CA . GLU C 1 134 ? 68.630 4.824 37.209 1.00 42.39 114 GLU C CA 1
ATOM 5532 C C . GLU C 1 134 ? 68.149 3.514 36.609 1.00 43.49 114 GLU C C 1
ATOM 5533 O O . GLU C 1 134 ? 67.285 3.518 35.723 1.00 46.62 114 GLU C O 1
ATOM 5539 N N . ALA C 1 135 ? 68.660 2.388 37.109 1.00 42.60 115 ALA C N 1
ATOM 5540 C CA . ALA C 1 135 ? 68.253 1.085 36.608 1.00 40.59 115 ALA C CA 1
ATOM 5541 C C . ALA C 1 135 ? 66.824 0.723 36.990 1.00 45.98 115 ALA C C 1
ATOM 5542 O O . ALA C 1 135 ? 66.243 -0.176 36.372 1.00 42.37 115 ALA C O 1
ATOM 5544 N N . ALA C 1 136 ? 66.243 1.380 37.992 1.00 40.81 116 ALA C N 1
ATOM 5545 C CA . ALA C 1 136 ? 64.866 1.096 38.370 1.00 38.89 116 ALA C CA 1
ATOM 5546 C C . ALA C 1 136 ? 63.866 2.042 37.722 1.00 30.82 116 ALA C C 1
ATOM 5547 O O . ALA C 1 136 ? 62.690 2.013 38.087 1.00 39.18 116 ALA C O 1
ATOM 5549 N N . LEU C 1 137 ? 64.303 2.899 36.800 1.00 36.48 117 LEU C N 1
ATOM 5550 C CA . LEU C 1 137 ? 63.333 3.731 36.106 1.00 32.43 117 LEU C CA 1
ATOM 5551 C C . LEU C 1 137 ? 62.640 2.903 35.026 1.00 36.21 117 LEU C C 1
ATOM 5552 O O . LEU C 1 137 ? 63.250 2.008 34.442 1.00 36.52 117 LEU C O 1
ATOM 5557 N N . PRO C 1 138 ? 61.350 3.166 34.751 1.00 36.54 118 PRO C N 1
ATOM 5558 C CA . PRO C 1 138 ? 60.513 4.212 35.341 1.00 30.22 118 PRO C CA 1
ATOM 5559 C C . PRO C 1 138 ? 60.017 3.842 36.734 1.00 27.80 118 PRO C C 1
ATOM 5560 O O . PRO C 1 138 ? 59.864 2.660 37.049 1.00 32.30 118 PRO C O 1
ATOM 5564 N N . ILE C 1 139 ? 59.763 4.856 37.558 1.00 28.43 119 ILE C N 1
ATOM 5565 C CA . ILE C 1 139 ? 59.312 4.628 38.926 1.00 25.10 119 ILE C CA 1
ATOM 5566 C C . ILE C 1 139 ? 57.874 4.115 38.906 1.00 32.92 119 ILE C C 1
ATOM 5567 O O . ILE C 1 139 ? 56.966 4.802 38.426 1.00 26.16 119 ILE C O 1
ATOM 5572 N N . HIS C 1 140 ? 57.655 2.925 39.464 1.00 28.36 120 HIS C N 1
ATOM 5573 C CA . HIS C 1 140 ? 56.322 2.344 39.568 1.00 34.29 120 HIS C CA 1
ATOM 5574 C C . HIS C 1 140 ? 55.897 2.232 41.032 1.00 33.88 120 HIS C C 1
ATOM 5575 O O . HIS C 1 140 ? 56.718 2.320 41.954 1.00 25.06 120 HIS C O 1
ATOM 5582 N N . GLU C 1 141 ? 54.587 2.020 41.239 1.00 26.32 121 GLU C N 1
ATOM 5583 C CA . GLU C 1 141 ? 53.990 2.046 42.576 1.00 27.11 121 GLU C CA 1
ATOM 5584 C C . GLU C 1 141 ? 54.441 0.901 43.485 1.00 27.78 121 GLU C C 1
ATOM 5585 O O . GLU C 1 141 ? 54.165 0.952 44.690 1.00 25.17 121 GLU C O 1
ATOM 5591 N N . GLU C 1 142 ? 55.116 -0.122 42.964 1.00 28.30 122 GLU C N 1
ATOM 5592 C CA . GLU C 1 142 ? 55.584 -1.204 43.829 1.00 35.65 122 GLU C CA 1
ATOM 5593 C C . GLU C 1 142 ? 56.973 -0.941 44.400 1.00 31.34 122 GLU C C 1
ATOM 5594 O O . GLU C 1 142 ? 57.461 -1.748 45.191 1.00 29.18 122 GLU C O 1
ATOM 5600 N N . LEU C 1 143 ? 57.605 0.167 44.030 1.00 30.45 123 LEU C N 1
ATOM 5601 C CA . LEU C 1 143 ? 58.902 0.541 44.584 1.00 29.44 123 LEU C CA 1
ATOM 5602 C C . LEU C 1 143 ? 58.740 1.094 45.995 1.00 28.42 123 LEU C C 1
ATOM 5603 O O . LEU C 1 143 ? 57.880 1.946 46.243 1.00 24.37 123 LEU C O 1
ATOM 5608 N N . ILE C 1 144 ? 59.565 0.614 46.922 1.00 27.09 124 ILE C N 1
ATOM 5609 C CA . ILE C 1 144 ? 59.509 1.116 48.291 1.00 28.00 124 ILE C CA 1
ATOM 5610 C C . ILE C 1 144 ? 59.942 2.578 48.316 1.00 26.86 124 ILE C C 1
ATOM 5611 O O . ILE C 1 144 ? 61.046 2.901 47.862 1.00 28.55 124 ILE C O 1
ATOM 5616 N N . PRO C 1 145 ? 59.122 3.490 48.836 1.00 24.55 125 PRO C N 1
ATOM 5617 C CA . PRO C 1 145 ? 59.544 4.893 48.924 1.00 24.22 125 PRO C CA 1
ATOM 5618 C C . PRO C 1 145 ? 60.508 5.116 50.079 1.00 26.90 125 PRO C C 1
ATOM 5619 O O . PRO C 1 145 ? 60.442 4.451 51.116 1.00 29.03 125 PRO C O 1
ATOM 5623 N N . HIS C 1 146 ? 61.423 6.063 49.868 1.00 24.77 126 HIS C N 1
ATOM 5624 C CA . HIS C 1 146 ? 62.415 6.475 50.871 1.00 27.83 126 HIS C CA 1
ATOM 5625 C C . HIS C 1 146 ? 62.432 7.997 50.922 1.00 22.85 126 HIS C C 1
ATOM 5626 O O . HIS C 1 146 ? 63.326 8.640 50.356 1.00 26.86 126 HIS C O 1
ATOM 5633 N N . PRO C 1 147 ? 61.446 8.600 51.584 1.00 23.79 127 PRO C N 1
ATOM 5634 C CA . PRO C 1 147 ? 61.381 10.062 51.656 1.00 23.98 127 PRO C CA 1
ATOM 5635 C C . PRO C 1 147 ? 62.650 10.647 52.268 1.00 28.80 127 PRO C C 1
ATOM 5636 O O . PRO C 1 147 ? 63.185 10.117 53.245 1.00 24.33 127 PRO C O 1
ATOM 5640 N N . ARG C 1 148 ? 63.101 11.764 51.696 1.00 29.05 128 ARG C N 1
ATOM 5641 C CA . ARG C 1 148 ? 64.358 12.407 52.069 1.00 29.70 128 ARG C CA 1
ATOM 5642 C C . ARG C 1 148 ? 64.153 13.775 52.708 1.00 29.75 128 ARG C C 1
ATOM 5643 O O . ARG C 1 148 ? 65.130 14.495 52.936 1.00 30.15 128 ARG C O 1
ATOM 5651 N N . ASN C 1 149 ? 62.917 14.177 52.970 1.00 24.71 129 ASN C N 1
ATOM 5652 C CA . ASN C 1 149 ? 62.687 15.466 53.599 1.00 29.22 129 ASN C CA 1
ATOM 5653 C C . ASN C 1 149 ? 61.375 15.382 54.362 1.00 28.74 129 ASN C C 1
ATOM 5654 O O . ASN C 1 149 ? 60.593 14.445 54.157 1.00 29.51 129 ASN C O 1
ATOM 5659 N N . PRO C 1 150 ? 61.129 16.310 55.294 1.00 29.86 130 PRO C N 1
ATOM 5660 C CA . PRO C 1 150 ? 59.943 16.169 56.147 1.00 25.30 130 PRO C CA 1
ATOM 5661 C C . PRO C 1 150 ? 58.633 16.348 55.392 1.00 28.27 130 PRO C C 1
ATOM 5662 O O . PRO C 1 150 ? 57.625 15.744 55.780 1.00 27.20 130 PRO C O 1
ATOM 5666 N N . TYR C 1 151 ? 58.614 17.147 54.325 1.00 25.42 131 TYR C N 1
ATOM 5667 C CA . TYR C 1 151 ? 57.416 17.222 53.487 1.00 29.11 131 TYR C CA 1
ATOM 5668 C C . TYR C 1 151 ? 57.069 15.851 52.914 1.00 30.59 131 TYR C C 1
ATOM 5669 O O . TYR C 1 151 ? 55.923 15.393 53.010 1.00 30.98 131 TYR C O 1
ATOM 5678 N N . ALA C 1 152 ? 58.059 15.179 52.323 1.00 22.53 132 ALA C N 1
ATOM 5679 C CA . ALA C 1 152 ? 57.811 13.882 51.706 1.00 25.28 132 ALA C CA 1
ATOM 5680 C C . ALA C 1 152 ? 57.436 12.843 52.751 1.00 27.46 132 ALA C C 1
ATOM 5681 O O . ALA C 1 152 ? 56.613 11.961 52.482 1.00 24.70 132 ALA C O 1
ATOM 5683 N N . VAL C 1 153 ? 58.042 12.920 53.947 1.00 24.74 133 VAL C N 1
ATOM 5684 C CA . VAL C 1 153 ? 57.619 12.076 55.063 1.00 26.28 133 VAL C CA 1
ATOM 5685 C C . VAL C 1 153 ? 56.140 12.313 55.377 1.00 24.70 133 VAL C C 1
ATOM 5686 O O . VAL C 1 153 ? 55.362 11.370 55.564 1.00 22.94 133 VAL C O 1
ATOM 5690 N N . SER C 1 154 ? 55.737 13.582 55.465 1.00 26.24 134 SER C N 1
ATOM 5691 C CA . SER C 1 154 ? 54.365 13.870 55.864 1.00 22.94 134 SER C CA 1
ATOM 5692 C C . SER C 1 154 ? 53.376 13.371 54.814 1.00 29.69 134 SER C C 1
ATOM 5693 O O . SER C 1 154 ? 52.279 12.913 55.159 1.00 26.84 134 SER C O 1
ATOM 5696 N N . LYS C 1 155 ? 53.759 13.440 53.533 1.00 26.24 135 LYS C N 1
ATOM 5697 C CA . LYS C 1 155 ? 52.881 12.981 52.460 1.00 28.74 135 LYS C CA 1
ATOM 5698 C C . LYS C 1 155 ? 52.681 11.479 52.532 1.00 29.66 135 LYS C C 1
ATOM 5699 O O . LYS C 1 155 ? 51.548 10.993 52.452 1.00 28.01 135 LYS C O 1
ATOM 5705 N N . LEU C 1 156 ? 53.777 10.730 52.708 1.00 28.73 136 LEU C N 1
ATOM 5706 C CA . LEU C 1 156 ? 53.681 9.279 52.797 1.00 26.52 136 LEU C CA 1
ATOM 5707 C C . LEU C 1 156 ? 52.864 8.858 54.009 1.00 31.01 136 LEU C C 1
ATOM 5708 O O . LEU C 1 156 ? 52.044 7.937 53.926 1.00 28.96 136 LEU C O 1
ATOM 5713 N N . ALA C 1 157 ? 53.078 9.522 55.145 1.00 24.56 137 ALA C N 1
ATOM 5714 C CA . ALA C 1 157 ? 52.297 9.228 56.343 1.00 30.30 137 ALA C CA 1
ATOM 5715 C C . ALA C 1 157 ? 50.809 9.468 56.096 1.00 25.87 137 ALA C C 1
ATOM 5716 O O . ALA C 1 157 ? 49.958 8.642 56.466 1.00 23.64 137 ALA C O 1
ATOM 5718 N N . ALA C 1 158 ? 50.481 10.587 55.449 1.00 24.95 138 ALA C N 1
ATOM 5719 C CA . ALA C 1 158 ? 49.076 10.906 55.193 1.00 28.76 138 ALA C CA 1
ATOM 5720 C C . ALA C 1 158 ? 48.438 9.924 54.207 1.00 28.16 138 ALA C C 1
ATOM 5721 O O . ALA C 1 158 ? 47.249 9.600 54.335 1.00 32.84 138 ALA C O 1
ATOM 5723 N N . GLU C 1 159 ? 49.198 9.461 53.205 1.00 27.92 139 GLU C N 1
ATOM 5724 C CA . GLU C 1 159 ? 48.730 8.385 52.328 1.00 28.49 139 GLU C CA 1
ATOM 5725 C C . GLU C 1 159 ? 48.285 7.190 53.134 1.00 30.43 139 GLU C C 1
ATOM 5726 O O . GLU C 1 159 ? 47.192 6.652 52.926 1.00 25.55 139 GLU C O 1
ATOM 5732 N N . SER C 1 160 ? 49.175 6.726 54.017 1.00 26.50 140 SER C N 1
ATOM 5733 C CA . SER C 1 160 ? 48.931 5.555 54.848 1.00 22.40 140 SER C CA 1
ATOM 5734 C C . SER C 1 160 ? 47.704 5.749 55.735 1.00 24.37 140 SER C C 1
ATOM 5735 O O . SER C 1 160 ? 46.896 4.828 55.902 1.00 24.17 140 SER C O 1
ATOM 5738 N N . LEU C 1 161 ? 47.544 6.947 56.305 1.00 26.21 141 LEU C N 1
ATOM 5739 C CA . LEU C 1 161 ? 46.373 7.226 57.130 1.00 26.16 141 LEU C CA 1
ATOM 5740 C C . LEU C 1 161 ? 45.085 7.088 56.310 1.00 28.00 141 LEU C C 1
ATOM 5741 O O . LEU C 1 161 ? 44.162 6.362 56.692 1.00 28.31 141 LEU C O 1
ATOM 5746 N N . CYS C 1 162 ? 45.017 7.789 55.178 1.00 26.75 142 CYS C N 1
ATOM 5747 C CA . CYS C 1 162 ? 43.828 7.747 54.326 1.00 31.78 142 CYS C CA 1
ATOM 5748 C C . CYS C 1 162 ? 43.490 6.323 53.895 1.00 28.96 142 CYS C C 1
ATOM 5749 O O . CYS C 1 162 ? 42.328 5.899 53.987 1.00 33.12 142 CYS C O 1
ATOM 5752 N N . LEU C 1 163 ? 44.487 5.564 53.413 1.00 23.92 143 LEU C N 1
ATOM 5753 C CA . LEU C 1 163 ? 44.214 4.182 53.019 1.00 27.87 143 LEU C CA 1
ATOM 5754 C C . LEU C 1 163 ? 43.696 3.375 54.195 1.00 32.47 143 LEU C C 1
ATOM 5755 O O . LEU C 1 163 ? 42.796 2.538 54.038 1.00 30.30 143 LEU C O 1
ATOM 5760 N N . GLN C 1 164 ? 44.239 3.627 55.387 1.00 28.91 144 GLN C N 1
ATOM 5761 C CA . GLN C 1 164 ? 43.760 2.930 56.572 1.00 26.64 144 GLN C CA 1
ATOM 5762 C C . GLN C 1 164 ? 42.321 3.319 56.893 1.00 26.72 144 GLN C C 1
ATOM 5763 O O . GLN C 1 164 ? 41.526 2.472 57.305 1.00 28.03 144 GLN C O 1
ATOM 5769 N N . TRP C 1 165 ? 41.974 4.599 56.741 1.00 27.84 145 TRP C N 1
ATOM 5770 C CA . TRP C 1 165 ? 40.584 4.990 56.948 1.00 33.43 145 TRP C CA 1
ATOM 5771 C C . TRP C 1 165 ? 39.662 4.253 55.981 1.00 36.64 145 TRP C C 1
ATOM 5772 O O . TRP C 1 165 ? 38.564 3.833 56.358 1.00 39.01 145 TRP C O 1
ATOM 5783 N N . GLY C 1 166 ? 40.109 4.055 54.740 1.00 33.56 146 GLY C N 1
ATOM 5784 C CA . GLY C 1 166 ? 39.297 3.325 53.783 1.00 35.57 146 GLY C CA 1
ATOM 5785 C C . GLY C 1 166 ? 39.075 1.886 54.193 1.00 37.65 146 GLY C C 1
ATOM 5786 O O . GLY C 1 166 ? 37.984 1.335 54.006 1.00 35.97 146 GLY C O 1
ATOM 5787 N N . ILE C 1 167 ? 40.104 1.259 54.753 1.00 30.43 147 ILE C N 1
ATOM 5788 C CA . ILE C 1 167 ? 39.976 -0.098 55.264 1.00 33.82 147 ILE C CA 1
ATOM 5789 C C . ILE C 1 167 ? 39.043 -0.130 56.466 1.00 39.93 147 ILE C C 1
ATOM 5790 O O . ILE C 1 167 ? 38.200 -1.026 56.591 1.00 41.47 147 ILE C O 1
ATOM 5795 N N . THR C 1 168 ? 39.167 0.852 57.361 1.00 34.84 148 THR C N 1
ATOM 5796 C CA . THR C 1 168 ? 38.404 0.842 58.604 1.00 38.39 148 THR C CA 1
ATOM 5797 C C . THR C 1 168 ? 36.960 1.284 58.382 1.00 41.13 148 THR C C 1
ATOM 5798 O O . THR C 1 168 ? 36.027 0.633 58.863 1.00 39.87 148 THR C O 1
ATOM 5802 N N . GLU C 1 169 ? 36.759 2.380 57.654 1.00 37.23 149 GLU C N 1
ATOM 5803 C CA . GLU C 1 169 ? 35.426 2.922 57.423 1.00 43.19 149 GLU C CA 1
ATOM 5804 C C . GLU C 1 169 ? 34.739 2.371 56.179 1.00 42.81 149 GLU C C 1
ATOM 5805 O O . GLU C 1 169 ? 33.540 2.614 56.000 1.00 37.58 149 GLU C O 1
ATOM 5811 N N . GLY C 1 170 ? 35.452 1.655 55.312 1.00 38.59 150 GLY C N 1
ATOM 5812 C CA . GLY C 1 170 ? 34.849 1.201 54.073 1.00 38.89 150 GLY C CA 1
ATOM 5813 C C . GLY C 1 170 ? 34.673 2.258 53.000 1.00 45.50 150 GLY C C 1
ATOM 5814 O O . GLY C 1 170 ? 34.022 1.983 51.988 1.00 47.37 150 GLY C O 1
ATOM 5815 N N . TRP C 1 171 ? 35.231 3.454 53.173 1.00 36.80 151 TRP C N 1
ATOM 5816 C CA . TRP C 1 171 ? 35.136 4.456 52.119 1.00 34.66 151 TRP C CA 1
ATOM 5817 C C . TRP C 1 171 ? 36.041 4.106 50.940 1.00 37.53 151 TRP C C 1
ATOM 5818 O O . TRP C 1 171 ? 37.012 3.351 51.060 1.00 38.90 151 TRP C O 1
ATOM 5829 N N . ARG C 1 172 ? 35.732 4.708 49.792 1.00 31.46 152 ARG C N 1
ATOM 5830 C CA . ARG C 1 172 ? 36.521 4.528 48.571 1.00 34.71 152 ARG C CA 1
ATOM 5831 C C . ARG C 1 172 ? 37.665 5.534 48.602 1.00 31.46 152 ARG C C 1
ATOM 5832 O O . ARG C 1 172 ? 37.477 6.716 48.310 1.00 29.24 152 ARG C O 1
ATOM 5840 N N . VAL C 1 173 ? 38.851 5.084 48.991 1.00 30.25 153 VAL C N 1
ATOM 5841 C CA . VAL C 1 173 ? 39.988 5.986 49.146 1.00 26.05 153 VAL C CA 1
ATOM 5842 C C . VAL C 1 173 ? 40.929 5.791 47.976 1.00 22.36 153 VAL C C 1
ATOM 5843 O O . VAL C 1 173 ? 41.256 4.655 47.615 1.00 26.05 153 VAL C O 1
ATOM 5847 N N . LEU C 1 174 ? 41.382 6.898 47.396 1.00 27.14 154 LEU C N 1
ATOM 5848 C CA . LEU C 1 174 ? 42.348 6.879 46.313 1.00 26.64 154 LEU C CA 1
ATOM 5849 C C . LEU C 1 174 ? 43.529 7.762 46.687 1.00 22.20 154 LEU C C 1
ATOM 5850 O O . LEU C 1 174 ? 43.360 8.804 47.327 1.00 27.76 154 LEU C O 1
ATOM 5855 N N . VAL C 1 175 ? 44.723 7.343 46.277 1.00 21.91 155 VAL C N 1
ATOM 5856 C CA . VAL C 1 175 ? 45.936 8.139 46.443 1.00 22.60 155 VAL C CA 1
ATOM 5857 C C . VAL C 1 175 ? 46.549 8.400 45.078 1.00 23.18 155 VAL C C 1
ATOM 5858 O O . VAL C 1 175 ? 46.784 7.463 44.304 1.00 26.62 155 VAL C O 1
ATOM 5862 N N . ALA C 1 176 ? 46.799 9.673 44.786 1.00 21.87 156 ALA C N 1
ATOM 5863 C CA . ALA C 1 176 ? 47.563 10.085 43.623 1.00 23.19 156 ALA C CA 1
ATOM 5864 C C . ALA C 1 176 ? 48.929 10.584 44.067 1.00 25.29 156 ALA C C 1
ATOM 5865 O O . ALA C 1 176 ? 49.024 11.361 45.021 1.00 26.55 156 ALA C O 1
ATOM 5867 N N . ARG C 1 177 ? 49.977 10.159 43.349 1.00 24.78 157 ARG C N 1
ATOM 5868 C CA . ARG C 1 177 ? 51.337 10.676 43.506 1.00 25.30 157 ARG C CA 1
ATOM 5869 C C . ARG C 1 177 ? 51.729 11.440 42.247 1.00 21.41 157 ARG C C 1
ATOM 5870 O O . ARG C 1 177 ? 52.325 10.866 41.323 1.00 21.04 157 ARG C O 1
ATOM 5878 N N . PRO C 1 178 ? 51.434 12.729 42.159 1.00 23.98 158 PRO C N 1
ATOM 5879 C CA . PRO C 1 178 ? 51.810 13.493 40.971 1.00 23.35 158 PRO C CA 1
ATOM 5880 C C . PRO C 1 178 ? 53.280 13.858 40.998 1.00 27.06 158 PRO C C 1
ATOM 5881 O O . PRO C 1 178 ? 53.856 14.123 42.056 1.00 26.71 158 PRO C O 1
ATOM 5885 N N . PHE C 1 179 ? 53.887 13.867 39.810 1.00 24.88 159 PHE C N 1
ATOM 5886 C CA . PHE C 1 179 ? 55.272 14.303 39.694 1.00 28.41 159 PHE C CA 1
ATOM 5887 C C . PHE C 1 179 ? 55.276 15.799 39.380 1.00 26.21 159 PHE C C 1
ATOM 5888 O O . PHE C 1 179 ? 54.332 16.491 39.770 1.00 28.14 159 PHE C O 1
ATOM 5896 N N . ASN C 1 180 ? 56.305 16.328 38.722 1.00 23.44 160 ASN C N 1
ATOM 5897 C CA . ASN C 1 180 ? 56.428 17.783 38.623 1.00 27.58 160 ASN C CA 1
ATOM 5898 C C . ASN C 1 180 ? 55.284 18.403 37.801 1.00 34.44 160 ASN C C 1
ATOM 5899 O O . ASN C 1 180 ? 54.875 17.863 36.767 1.00 30.40 160 ASN C O 1
ATOM 5904 N N . HIS C 1 181 ? 54.758 19.540 38.279 1.00 28.49 161 HIS C N 1
ATOM 5905 C CA . HIS C 1 181 ? 53.729 20.325 37.598 1.00 33.04 161 HIS C CA 1
ATOM 5906 C C . HIS C 1 181 ? 54.353 21.487 36.829 1.00 35.86 161 HIS C C 1
ATOM 5907 O O . HIS C 1 181 ? 55.333 22.092 37.273 1.00 36.37 161 HIS C O 1
ATOM 5914 N N . ILE C 1 182 ? 53.736 21.843 35.703 1.00 35.51 162 ILE C N 1
ATOM 5915 C CA . ILE C 1 182 ? 53.993 23.111 35.024 1.00 34.89 162 ILE C CA 1
ATOM 5916 C C . ILE C 1 182 ? 52.660 23.822 34.858 1.00 41.32 162 ILE C C 1
ATOM 5917 O O . ILE C 1 182 ? 51.668 23.203 34.456 1.00 38.04 162 ILE C O 1
ATOM 5922 N N . GLY C 1 183 ? 52.632 25.117 35.155 1.00 37.17 163 GLY C N 1
ATOM 5923 C CA . GLY C 1 183 ? 51.434 25.891 34.940 1.00 39.95 163 GLY C CA 1
ATOM 5924 C C . GLY C 1 183 ? 51.541 27.319 35.441 1.00 44.21 163 GLY C C 1
ATOM 5925 O O . GLY C 1 183 ? 52.389 27.649 36.278 1.00 41.09 163 GLY C O 1
ATOM 5926 N N . PRO C 1 184 ? 50.678 28.195 34.920 1.00 45.38 164 PRO C N 1
ATOM 5927 C CA . PRO C 1 184 ? 50.613 29.571 35.437 1.00 46.12 164 PRO C CA 1
ATOM 5928 C C . PRO C 1 184 ? 50.275 29.577 36.920 1.00 49.70 164 PRO C C 1
ATOM 5929 O O . PRO C 1 184 ? 49.453 28.787 37.391 1.00 50.17 164 PRO C O 1
ATOM 5933 N N . GLY C 1 185 ? 50.921 30.480 37.657 1.00 50.43 165 GLY C N 1
ATOM 5934 C CA . GLY C 1 185 ? 50.738 30.541 39.089 1.00 42.56 165 GLY C CA 1
ATOM 5935 C C . GLY C 1 185 ? 51.522 29.516 39.875 1.00 49.97 165 GLY C C 1
ATOM 5936 O O . GLY C 1 185 ? 51.292 29.375 41.080 1.00 49.67 165 GLY C O 1
ATOM 5937 N N . GLN C 1 186 ? 52.474 28.837 39.231 1.00 50.88 166 GLN C N 1
ATOM 5938 C CA . GLN C 1 186 ? 53.309 27.827 39.940 1.00 49.56 166 GLN C CA 1
ATOM 5939 C C . GLN C 1 186 ? 54.279 28.566 40.875 1.00 50.13 166 GLN C C 1
ATOM 5940 O O . GLN C 1 186 ? 54.668 29.695 40.535 1.00 48.96 166 GLN C O 1
ATOM 5946 N N . LYS C 1 187 ? 54.619 27.968 42.023 1.00 48.20 167 LYS C N 1
ATOM 5947 C CA . LYS C 1 187 ? 55.550 28.585 43.008 1.00 51.31 167 LYS C CA 1
ATOM 5948 C C . LYS C 1 187 ? 56.811 29.089 42.295 1.00 55.28 167 LYS C C 1
ATOM 5949 O O . LYS C 1 187 ? 57.419 28.315 41.537 1.00 54.60 167 LYS C O 1
ATOM 5955 N N . ASP C 1 188 ? 57.196 30.339 42.565 1.00 58.57 168 ASP C N 1
ATOM 5956 C CA . ASP C 1 188 ? 58.374 30.984 41.925 1.00 58.41 168 ASP C CA 1
ATOM 5957 C C . ASP C 1 188 ? 59.681 30.253 42.262 1.00 54.20 168 ASP C C 1
ATOM 5958 O O . ASP C 1 188 ? 60.628 30.376 41.470 1.00 58.84 168 ASP C O 1
ATOM 5963 N N . SER C 1 189 ? 59.705 29.534 43.384 1.00 56.12 169 SER C N 1
ATOM 5964 C CA . SER C 1 189 ? 60.918 28.807 43.840 1.00 61.79 169 SER C CA 1
ATOM 5965 C C . SER C 1 189 ? 61.284 27.685 42.860 1.00 61.84 169 SER C C 1
ATOM 5966 O O . SER C 1 189 ? 62.441 27.231 42.900 1.00 61.37 169 SER C O 1
ATOM 5969 N N . PHE C 1 190 ? 60.318 27.287 42.013 1.00 59.40 170 PHE C N 1
ATOM 5970 C CA . PHE C 1 190 ? 60.582 26.207 41.024 1.00 57.78 170 PHE C CA 1
ATOM 5971 C C . PHE C 1 190 ? 61.368 26.777 39.836 1.00 50.23 170 PHE C C 1
ATOM 5972 O O . PHE C 1 190 ? 60.954 27.800 39.269 1.00 47.17 170 PHE C O 1
ATOM 5980 N N . VAL C 1 191 ? 62.479 26.075 39.470 1.00 48.83 171 VAL C N 1
ATOM 5981 C CA . VAL C 1 191 ? 63.418 26.521 38.395 1.00 51.93 171 VAL C CA 1
ATOM 5982 C C . VAL C 1 191 ? 62.672 26.939 37.120 1.00 50.37 171 VAL C C 1
ATOM 5983 O O . VAL C 1 191 ? 62.994 28.017 36.597 1.00 46.04 171 VAL C O 1
ATOM 5987 N N . ILE C 1 192 ? 61.729 26.124 36.638 1.00 48.70 172 ILE C N 1
ATOM 5988 C CA . ILE C 1 192 ? 60.995 26.450 35.377 1.00 47.35 172 ILE C CA 1
ATOM 5989 C C . ILE C 1 192 ? 60.161 27.719 35.576 1.00 51.79 172 ILE C C 1
ATOM 5990 O O . ILE C 1 192 ? 60.191 28.582 34.682 1.00 48.34 172 ILE C O 1
ATOM 5995 N N . ALA C 1 193 ? 59.436 27.811 36.694 1.00 50.45 173 ALA C N 1
ATOM 5996 C CA . ALA C 1 193 ? 58.592 28.996 36.980 1.00 57.34 173 ALA C CA 1
ATOM 5997 C C . ALA C 1 193 ? 59.472 30.249 37.020 1.00 50.03 173 ALA C C 1
ATOM 5998 O O . ALA C 1 193 ? 59.102 31.254 36.397 1.00 56.35 173 ALA C O 1
ATOM 6000 N N . SER C 1 194 ? 60.594 30.172 37.737 1.00 53.01 174 SER C N 1
ATOM 6001 C CA . SER C 1 194 ? 61.530 31.284 37.845 1.00 50.88 174 SER C CA 1
ATOM 6002 C C . SER C 1 194 ? 62.167 31.607 36.497 1.00 53.69 174 SER C C 1
ATOM 6003 O O . SER C 1 194 ? 62.358 32.781 36.163 1.00 52.06 174 SER C O 1
ATOM 6006 N N . ALA C 1 195 ? 62.502 30.582 35.705 1.00 52.67 175 ALA C N 1
ATOM 6007 C CA . ALA C 1 195 ? 63.102 30.828 34.395 1.00 53.53 175 ALA C CA 1
ATOM 6008 C C . ALA C 1 195 ? 62.142 31.578 33.481 1.00 55.72 175 ALA C C 1
ATOM 6009 O O . ALA C 1 195 ? 62.525 32.550 32.820 1.00 52.94 175 ALA C O 1
ATOM 6011 N N . ALA C 1 196 ? 60.894 31.110 33.430 1.00 52.02 176 ALA C N 1
ATOM 6012 C CA . ALA C 1 196 ? 59.864 31.756 32.584 1.00 55.35 176 ALA C CA 1
ATOM 6013 C C . ALA C 1 196 ? 59.683 33.209 33.033 1.00 56.35 176 ALA C C 1
ATOM 6014 O O . ALA C 1 196 ? 59.678 34.101 32.171 1.00 52.83 176 ALA C O 1
ATOM 6016 N N . ARG C 1 197 ? 59.542 33.420 34.343 1.00 58.71 177 ARG C N 1
ATOM 6017 C CA . ARG C 1 197 ? 59.361 34.780 34.917 1.00 60.63 177 ARG C CA 1
ATOM 6018 C C . ARG C 1 197 ? 60.511 35.681 34.457 1.00 55.52 177 ARG C C 1
ATOM 6019 O O . ARG C 1 197 ? 60.234 36.755 33.901 1.00 58.64 177 ARG C O 1
ATOM 6027 N N . GLN C 1 198 ? 61.750 35.243 34.682 1.00 57.65 178 GLN C N 1
ATOM 6028 C CA . GLN C 1 198 ? 62.951 36.036 34.312 1.00 58.10 178 GLN C CA 1
ATOM 6029 C C . GLN C 1 198 ? 63.026 36.203 32.791 1.00 62.62 178 GLN C C 1
ATOM 6030 O O . GLN C 1 198 ? 63.306 37.326 32.340 1.00 61.59 178 GLN C O 1
ATOM 6036 N N . ILE C 1 199 ? 62.794 35.125 32.036 1.00 61.85 179 ILE C N 1
ATOM 6037 C CA . ILE C 1 199 ? 62.845 35.208 30.546 1.00 59.74 179 ILE C CA 1
ATOM 6038 C C . ILE C 1 199 ? 61.786 36.208 30.074 1.00 61.31 179 ILE C C 1
ATOM 6039 O O . ILE C 1 199 ? 62.089 37.004 29.169 1.00 60.05 179 ILE C O 1
ATOM 6044 N N . ALA C 1 200 ? 60.595 36.170 30.676 1.00 58.34 180 ALA C N 1
ATOM 6045 C CA . ALA C 1 200 ? 59.543 37.110 30.301 1.00 57.46 180 ALA C CA 1
ATOM 6046 C C . ALA C 1 200 ? 59.961 38.550 30.565 1.00 62.88 180 ALA C C 1
ATOM 6047 O O . ALA C 1 200 ? 59.549 39.457 29.833 1.00 63.26 180 ALA C O 1
ATOM 6049 N N . ARG C 1 201 ? 60.766 38.753 31.609 1.00 60.79 181 ARG C N 1
ATOM 6050 C CA . ARG C 1 201 ? 61.236 40.118 31.964 1.00 68.34 181 ARG C CA 1
ATOM 6051 C C . ARG C 1 201 ? 62.281 40.573 30.940 1.00 68.31 181 ARG C C 1
ATOM 6052 O O . ARG C 1 201 ? 62.236 41.745 30.538 1.00 70.56 181 ARG C O 1
ATOM 6060 N N . MET C 1 202 ? 63.168 39.663 30.527 1.00 65.14 182 MET C N 1
ATOM 6061 C CA . MET C 1 202 ? 64.239 39.979 29.544 1.00 63.20 182 MET C CA 1
ATOM 6062 C C . MET C 1 202 ? 63.616 40.412 28.212 1.00 71.09 182 MET C C 1
ATOM 6063 O O . MET C 1 202 ? 64.162 41.329 27.572 1.00 68.82 182 MET C O 1
ATOM 6068 N N . LYS C 1 203 ? 62.529 39.753 27.810 1.00 69.05 183 LYS C N 1
ATOM 6069 C CA . LYS C 1 203 ? 61.831 40.072 26.539 1.00 69.71 183 LYS C CA 1
ATOM 6070 C C . LYS C 1 203 ? 61.336 41.523 26.579 1.00 72.50 183 LYS C C 1
ATOM 6071 O O . LYS C 1 203 ? 61.378 42.183 25.527 1.00 76.47 183 LYS C O 1
ATOM 6077 N N . GLN C 1 204 ? 60.902 41.999 27.751 1.00 73.36 184 GLN C N 1
ATOM 6078 C CA . GLN C 1 204 ? 60.379 43.386 27.880 1.00 75.36 184 GLN C CA 1
ATOM 6079 C C . GLN C 1 204 ? 61.519 44.319 28.304 1.00 77.30 184 GLN C C 1
ATOM 6080 O O . GLN C 1 204 ? 61.227 45.455 28.728 1.00 81.98 184 GLN C O 1
ATOM 6086 N N . GLY C 1 205 ? 62.765 43.849 28.191 1.00 78.13 185 GLY C N 1
ATOM 6087 C CA . GLY C 1 205 ? 63.946 44.652 28.564 1.00 77.10 185 GLY C CA 1
ATOM 6088 C C . GLY C 1 205 ? 63.862 45.146 29.998 1.00 77.43 185 GLY C C 1
ATOM 6089 O O . GLY C 1 205 ? 64.182 46.327 30.236 1.00 79.00 185 GLY C O 1
ATOM 6090 N N . LEU C 1 206 ? 63.446 44.272 30.920 1.00 79.77 186 LEU C N 1
ATOM 6091 C CA . LEU C 1 206 ? 63.323 44.637 32.357 1.00 71.70 186 LEU C CA 1
ATOM 6092 C C . LEU C 1 206 ? 64.527 44.078 33.123 1.00 75.42 186 LEU C C 1
ATOM 6093 O O . LEU C 1 206 ? 64.727 44.480 34.285 1.00 76.68 186 LEU C O 1
ATOM 6095 N N . GLN C 1 207 ? 65.293 43.186 32.485 1.00 77.86 187 GLN C N 1
ATOM 6096 C CA . GLN C 1 207 ? 66.488 42.571 33.123 1.00 70.32 187 GLN C CA 1
ATOM 6097 C C . GLN C 1 207 ? 67.511 42.209 32.040 1.00 69.78 187 GLN C C 1
ATOM 6098 O O . GLN C 1 207 ? 67.172 42.323 30.845 1.00 74.13 187 GLN C O 1
ATOM 6100 N N . ALA C 1 208 ? 68.711 41.788 32.453 1.00 63.21 188 ALA C N 1
ATOM 6101 C CA . ALA C 1 208 ? 69.784 41.411 31.503 1.00 69.07 188 ALA C CA 1
ATOM 6102 C C . ALA C 1 208 ? 69.498 40.020 30.926 1.00 75.09 188 ALA C C 1
ATOM 6103 O O . ALA C 1 208 ? 68.783 39.240 31.584 1.00 72.19 188 ALA C O 1
ATOM 6105 N N . ASN C 1 209 ? 70.046 39.730 29.741 1.00 70.44 189 ASN C N 1
ATOM 6106 C CA . ASN C 1 209 ? 69.839 38.415 29.075 1.00 70.28 189 ASN C CA 1
ATOM 6107 C C . ASN C 1 209 ? 70.795 37.380 29.680 1.00 70.32 189 ASN C C 1
ATOM 6108 O O . ASN C 1 209 ? 71.411 36.623 28.906 1.00 71.49 189 ASN C O 1
ATOM 6110 N N . ARG C 1 210 ? 70.908 37.359 31.012 1.00 69.54 190 ARG C N 1
ATOM 6111 C CA . ARG C 1 210 ? 71.797 36.396 31.715 1.00 69.32 190 ARG C CA 1
ATOM 6112 C C . ARG C 1 210 ? 70.996 35.745 32.849 1.00 69.98 190 ARG C C 1
ATOM 6113 O O . ARG C 1 210 ? 70.605 36.470 33.784 1.00 65.21 190 ARG C O 1
ATOM 6115 N N . LEU C 1 211 ? 70.765 34.432 32.759 1.00 71.24 191 LEU C N 1
ATOM 6116 C CA . LEU C 1 211 ? 69.972 33.703 33.784 1.00 67.42 191 LEU C CA 1
ATOM 6117 C C . LEU C 1 211 ? 70.907 32.961 34.746 1.00 69.96 191 LEU C C 1
ATOM 6118 O O . LEU C 1 211 ? 71.725 32.150 34.269 1.00 71.70 191 LEU C O 1
ATOM 6123 N N . GLU C 1 212 ? 70.781 33.238 36.048 1.00 70.20 192 GLU C N 1
ATOM 6124 C CA . GLU C 1 212 ? 71.603 32.562 37.087 1.00 72.09 192 GLU C CA 1
ATOM 6125 C C . GLU C 1 212 ? 70.911 31.247 37.460 1.00 74.25 192 GLU C C 1
ATOM 6126 O O . GLU C 1 212 ? 69.801 31.304 38.025 1.00 68.78 192 GLU C O 1
ATOM 6128 N N . VAL C 1 213 ? 71.545 30.112 37.148 1.00 74.73 193 VAL C N 1
ATOM 6129 C CA . VAL C 1 213 ? 70.957 28.808 37.419 1.00 76.33 193 VAL C CA 1
ATOM 6130 C C . VAL C 1 213 ? 71.964 27.955 38.179 1.00 73.79 193 VAL C C 1
ATOM 6131 O O . VAL C 1 213 ? 73.167 28.227 38.190 1.00 72.53 193 VAL C O 1
ATOM 6135 N N . GLY C 1 214 ? 71.447 26.899 38.805 1.00 71.33 194 GLY C N 1
ATOM 6136 C CA . GLY C 1 214 ? 72.272 25.934 39.501 1.00 65.69 194 GLY C CA 1
ATOM 6137 C C . GLY C 1 214 ? 72.471 24.672 38.689 1.00 67.28 194 GLY C C 1
ATOM 6138 O O . GLY C 1 214 ? 73.095 24.704 37.623 1.00 68.16 194 GLY C O 1
ATOM 6139 N N . ASP C 1 215 ? 71.941 23.554 39.173 1.00 63.51 195 ASP C N 1
ATOM 6140 C CA . ASP C 1 215 ? 72.065 22.280 38.471 1.00 63.39 195 ASP C CA 1
ATOM 6141 C C . ASP C 1 215 ? 70.879 22.141 37.527 1.00 62.50 195 ASP C C 1
ATOM 6142 O O . ASP C 1 215 ? 69.755 21.877 37.960 1.00 61.16 195 ASP C O 1
ATOM 6147 N N . ILE C 1 216 ? 71.124 22.328 36.231 1.00 60.94 196 ILE C N 1
ATOM 6148 C CA . ILE C 1 216 ? 70.086 22.197 35.218 1.00 52.66 196 ILE C CA 1
ATOM 6149 C C . ILE C 1 216 ? 70.334 21.030 34.287 1.00 56.31 196 ILE C C 1
ATOM 6150 O O . ILE C 1 216 ? 69.549 20.824 33.349 1.00 50.36 196 ILE C O 1
ATOM 6155 N N . ASP C 1 217 ? 71.398 20.260 34.507 1.00 58.36 197 ASP C N 1
ATOM 6156 C CA . ASP C 1 217 ? 71.653 19.053 33.725 1.00 60.62 197 ASP C CA 1
ATOM 6157 C C . ASP C 1 217 ? 71.048 17.815 34.377 1.00 59.62 197 ASP C C 1
ATOM 6158 O O . ASP C 1 217 ? 71.649 16.733 34.376 1.00 55.80 197 ASP C O 1
ATOM 6163 N N . VAL C 1 218 ? 69.852 17.966 34.951 1.00 50.05 198 VAL C N 1
ATOM 6164 C CA . VAL C 1 218 ? 69.069 16.869 35.499 1.00 50.26 198 VAL C CA 1
ATOM 6165 C C . VAL C 1 218 ? 67.782 16.765 34.693 1.00 41.59 198 VAL C C 1
ATOM 6166 O O . VAL C 1 218 ? 67.327 17.733 34.079 1.00 41.06 198 VAL C O 1
ATOM 6170 N N . SER C 1 219 ? 67.196 15.569 34.693 1.00 38.84 199 SER C N 1
ATOM 6171 C CA . SER C 1 219 ? 65.923 15.338 34.024 1.00 37.64 199 SER C CA 1
ATOM 6172 C C . SER C 1 219 ? 64.827 15.092 35.055 1.00 36.64 199 SER C C 1
ATOM 6173 O O . SER C 1 219 ? 65.065 14.476 36.099 1.00 32.71 199 SER C O 1
ATOM 6176 N N . ARG C 1 220 ? 63.626 15.579 34.757 1.00 34.81 200 ARG C N 1
ATOM 6177 C CA . ARG C 1 220 ? 62.478 15.396 35.630 1.00 32.95 200 ARG C CA 1
ATOM 6178 C C . ARG C 1 220 ? 61.258 15.080 34.772 1.00 34.18 200 ARG C C 1
ATOM 6179 O O . ARG C 1 220 ? 61.239 15.340 33.567 1.00 33.29 200 ARG C O 1
ATOM 6187 N N . ASP C 1 221 ? 60.236 14.515 35.417 1.00 34.27 201 ASP C N 1
ATOM 6188 C CA . ASP C 1 221 ? 58.983 14.136 34.766 1.00 28.22 201 ASP C CA 1
ATOM 6189 C C . ASP C 1 221 ? 57.970 15.262 34.979 1.00 28.45 201 ASP C C 1
ATOM 6190 O O . ASP C 1 221 ? 57.502 15.480 36.102 1.00 26.55 201 ASP C O 1
ATOM 6195 N N . PHE C 1 222 ? 57.620 15.972 33.904 1.00 27.67 202 PHE C N 1
ATOM 6196 C CA . PHE C 1 222 ? 56.726 17.123 33.989 1.00 29.55 202 PHE C CA 1
ATOM 6197 C C . PHE C 1 222 ? 55.365 16.843 33.352 1.00 29.35 202 PHE C C 1
ATOM 6198 O O . PHE C 1 222 ? 55.287 16.249 32.276 1.00 27.97 202 PHE C O 1
ATOM 6206 N N . LEU C 1 223 ? 54.300 17.333 33.992 1.00 26.38 203 LEU C N 1
ATOM 6207 C CA . LEU C 1 223 ? 52.965 17.383 33.409 1.00 32.57 203 LEU C CA 1
ATOM 6208 C C . LEU C 1 223 ? 52.440 18.810 33.474 1.00 34.27 203 LEU C C 1
ATOM 6209 O O . LEU C 1 223 ? 52.730 19.548 34.420 1.00 27.13 203 LEU C O 1
ATOM 6214 N N . ASP C 1 224 ? 51.667 19.198 32.462 1.00 28.50 204 ASP C N 1
ATOM 6215 C CA . ASP C 1 224 ? 50.873 20.411 32.598 1.00 33.33 204 ASP C CA 1
ATOM 6216 C C . ASP C 1 224 ? 49.846 20.212 33.699 1.00 31.68 204 ASP C C 1
ATOM 6217 O O . ASP C 1 224 ? 49.302 19.114 33.868 1.00 31.74 204 ASP C O 1
ATOM 6222 N N . VAL C 1 225 ? 49.572 21.287 34.448 1.00 27.08 205 VAL C N 1
ATOM 6223 C CA . VAL C 1 225 ? 48.621 21.189 35.552 1.00 32.09 205 VAL C CA 1
ATOM 6224 C C . VAL C 1 225 ? 47.237 20.781 35.048 1.00 29.26 205 VAL C C 1
ATOM 6225 O O . VAL C 1 225 ? 46.451 20.185 35.791 1.00 29.37 205 VAL C O 1
ATOM 6229 N N . GLN C 1 226 ? 46.918 21.069 33.780 1.00 32.22 206 GLN C N 1
ATOM 6230 C CA . GLN C 1 226 ? 45.634 20.630 33.228 1.00 33.81 206 GLN C CA 1
ATOM 6231 C C . GLN C 1 226 ? 45.574 19.116 33.087 1.00 28.44 206 GLN C C 1
ATOM 6232 O O . GLN C 1 226 ? 44.533 18.505 33.353 1.00 30.79 206 GLN C O 1
ATOM 6238 N N . ASP C 1 227 ? 46.669 18.500 32.637 1.00 32.43 207 ASP C N 1
ATOM 6239 C CA . ASP C 1 227 ? 46.716 17.039 32.566 1.00 30.47 207 ASP C CA 1
ATOM 6240 C C . ASP C 1 227 ? 46.639 16.425 33.961 1.00 30.15 207 ASP C C 1
ATOM 6241 O O . ASP C 1 227 ? 46.018 15.370 34.150 1.00 29.09 207 ASP C O 1
ATOM 6246 N N . VAL C 1 228 ? 47.248 17.085 34.957 1.00 31.07 208 VAL C N 1
ATOM 6247 C CA . VAL C 1 228 ? 47.157 16.611 36.338 1.00 28.82 208 VAL C CA 1
ATOM 6248 C C . VAL C 1 228 ? 45.704 16.585 36.800 1.00 27.86 208 VAL C C 1
ATOM 6249 O O . VAL C 1 228 ? 45.224 15.582 37.342 1.00 29.38 208 VAL C O 1
ATOM 6253 N N . LEU C 1 229 ? 44.993 17.701 36.614 1.00 29.55 209 LEU C N 1
ATOM 6254 C CA . LEU C 1 229 ? 43.590 17.780 37.016 1.00 28.52 209 LEU C CA 1
ATOM 6255 C C . LEU C 1 229 ? 42.753 16.714 36.322 1.00 30.12 209 LEU C C 1
ATOM 6256 O O . LEU C 1 229 ? 41.871 16.108 36.939 1.00 31.66 209 LEU C O 1
ATOM 6261 N N . SER C 1 230 ? 43.005 16.488 35.031 1.00 31.61 210 SER C N 1
ATOM 6262 C CA . SER C 1 230 ? 42.287 15.448 34.300 1.00 29.69 210 SER C CA 1
ATOM 6263 C C . SER C 1 230 ? 42.511 14.077 34.925 1.00 31.16 210 SER C C 1
ATOM 6264 O O . SER C 1 230 ? 41.575 13.275 35.044 1.00 25.20 210 SER C O 1
ATOM 6267 N N . ALA C 1 231 ? 43.745 13.792 35.350 1.00 29.29 211 ALA C N 1
ATOM 6268 C CA . ALA C 1 231 ? 44.003 12.508 35.993 1.00 23.77 211 ALA C CA 1
ATOM 6269 C C . ALA C 1 231 ? 43.215 12.382 37.290 1.00 24.30 211 ALA C C 1
ATOM 6270 O O . ALA C 1 231 ? 42.631 11.329 37.569 1.00 25.15 211 ALA C O 1
ATOM 6272 N N . TYR C 1 232 ? 43.185 13.451 38.098 1.00 24.24 212 TYR C N 1
ATOM 6273 C CA . TYR C 1 232 ? 42.425 13.411 39.347 1.00 23.48 212 TYR C CA 1
ATOM 6274 C C . TYR C 1 232 ? 40.949 13.149 39.082 1.00 26.28 212 TYR C C 1
ATOM 6275 O O . TYR C 1 232 ? 40.320 12.322 39.758 1.00 26.95 212 TYR C O 1
ATOM 6284 N N . LEU C 1 233 ? 40.376 13.839 38.096 1.00 27.20 213 LEU C N 1
ATOM 6285 C CA . LEU C 1 233 ? 38.969 13.605 37.787 1.00 26.97 213 LEU C CA 1
ATOM 6286 C C . LEU C 1 233 ? 38.741 12.191 37.256 1.00 24.39 213 LEU C C 1
ATOM 6287 O O . LEU C 1 233 ? 37.744 11.550 37.603 1.00 25.76 213 LEU C O 1
ATOM 6292 N N . ARG C 1 234 ? 39.662 11.668 36.446 1.00 27.28 214 ARG C N 1
A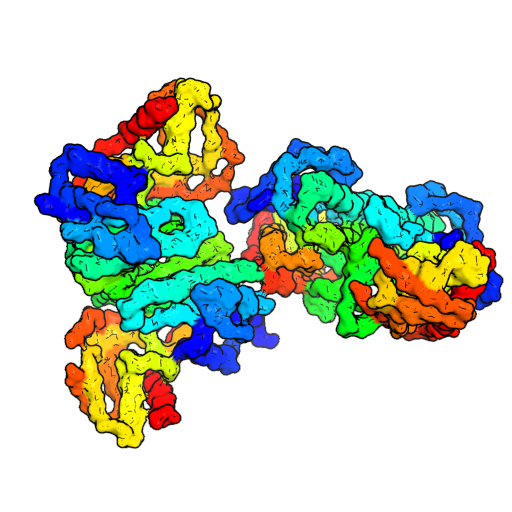TOM 6293 C CA . ARG C 1 234 ? 39.460 10.307 35.964 1.00 26.36 214 ARG C CA 1
ATOM 6294 C C . ARG C 1 234 ? 39.553 9.307 37.109 1.00 28.19 214 ARG C C 1
ATOM 6295 O O . ARG C 1 234 ? 38.829 8.306 37.109 1.00 23.00 214 ARG C O 1
ATOM 6303 N N . LEU C 1 235 ? 40.403 9.579 38.112 1.00 23.01 215 LEU C N 1
ATOM 6304 C CA . LEU C 1 235 ? 40.480 8.702 39.277 1.00 23.36 215 LEU C CA 1
ATOM 6305 C C . LEU C 1 235 ? 39.183 8.719 40.077 1.00 21.75 215 LEU C C 1
ATOM 6306 O O . LEU C 1 235 ? 38.700 7.664 40.504 1.00 26.03 215 LEU C O 1
ATOM 6311 N N . LEU C 1 236 ? 38.589 9.902 40.277 1.00 26.96 216 LEU C N 1
ATOM 6312 C CA . LEU C 1 236 ? 37.304 9.963 40.977 1.00 25.65 216 LEU C CA 1
ATOM 6313 C C . LEU C 1 236 ? 36.280 9.025 40.346 1.00 26.56 216 LEU C C 1
ATOM 6314 O O . LEU C 1 236 ? 35.507 8.363 41.047 1.00 28.56 216 LEU C O 1
ATOM 6319 N N A SER C 1 237 ? 36.276 8.935 39.022 0.47 26.33 217 SER C N 1
ATOM 6320 N N B SER C 1 237 ? 36.267 8.944 39.025 0.53 26.33 217 SER C N 1
ATOM 6321 C CA A SER C 1 237 ? 35.271 8.114 38.363 0.47 31.19 217 SER C CA 1
ATOM 6322 C CA B SER C 1 237 ? 35.274 8.099 38.378 0.53 31.21 217 SER C CA 1
ATOM 6323 C C A SER C 1 237 ? 35.706 6.667 38.174 0.47 28.63 217 SER C C 1
ATOM 6324 C C B SER C 1 237 ? 35.712 6.650 38.259 0.53 28.65 217 SER C C 1
ATOM 6325 O O A SER C 1 237 ? 34.846 5.783 38.107 0.47 29.47 217 SER C O 1
ATOM 6326 O O B SER C 1 237 ? 34.866 5.753 38.333 0.53 29.52 217 SER C O 1
ATOM 6331 N N . HIS C 1 238 ? 37.013 6.389 38.108 1.00 24.44 218 HIS C N 1
ATOM 6332 C CA . HIS C 1 238 ? 37.465 5.053 37.734 1.00 23.56 218 HIS C CA 1
ATOM 6333 C C . HIS C 1 238 ? 38.613 4.462 38.545 1.00 29.82 218 HIS C C 1
ATOM 6334 O O . HIS C 1 238 ? 38.968 3.295 38.313 1.00 26.15 218 HIS C O 1
ATOM 6341 N N . GLY C 1 239 ? 39.189 5.192 39.496 1.00 28.64 219 GLY C N 1
ATOM 6342 C CA . GLY C 1 239 ? 40.212 4.588 40.339 1.00 21.20 219 GLY C CA 1
ATOM 6343 C C . GLY C 1 239 ? 39.660 3.432 41.155 1.00 26.15 219 GLY C C 1
ATOM 6344 O O . GLY C 1 239 ? 38.478 3.387 41.499 1.00 27.34 219 GLY C O 1
ATOM 6345 N N . GLU C 1 240 ? 40.534 2.477 41.461 1.00 21.88 220 GLU C N 1
ATOM 6346 C CA . GLU C 1 240 ? 40.180 1.330 42.286 1.00 24.28 220 GLU C CA 1
ATOM 6347 C C . GLU C 1 240 ? 40.394 1.647 43.763 1.00 31.98 220 GLU C C 1
ATOM 6348 O O . GLU C 1 240 ? 41.476 2.100 44.157 1.00 29.83 220 GLU C O 1
ATOM 6354 N N . ALA C 1 241 ? 39.362 1.405 44.573 1.00 31.92 221 ALA C N 1
ATOM 6355 C CA . ALA C 1 241 ? 39.404 1.737 45.996 1.00 35.22 221 ALA C CA 1
ATOM 6356 C C . ALA C 1 241 ? 40.647 1.170 46.681 1.00 31.84 221 ALA C C 1
ATOM 6357 O O . ALA C 1 241 ? 40.972 -0.012 46.534 1.00 27.77 221 ALA C O 1
ATOM 6359 N N . GLY C 1 242 ? 41.342 2.024 47.436 1.00 28.56 222 GLY C N 1
ATOM 6360 C CA . GLY C 1 242 ? 42.512 1.596 48.178 1.00 28.22 222 GLY C CA 1
ATOM 6361 C C . GLY C 1 242 ? 43.809 1.527 47.397 1.00 32.92 222 GLY C C 1
ATOM 6362 O O . GLY C 1 242 ? 44.838 1.123 47.969 1.00 25.87 222 GLY C O 1
ATOM 6363 N N . ALA C 1 243 ? 43.815 1.922 46.127 1.00 28.26 223 ALA C N 1
ATOM 6364 C CA . ALA C 1 243 ? 45.011 1.875 45.291 1.00 32.25 223 ALA C CA 1
ATOM 6365 C C . ALA C 1 243 ? 45.740 3.218 45.262 1.00 28.18 223 ALA C C 1
ATOM 6366 O O . ALA C 1 243 ? 45.138 4.279 45.447 1.00 28.08 223 ALA C O 1
ATOM 6368 N N . VAL C 1 244 ? 47.054 3.145 45.006 1.00 26.70 224 VAL C N 1
ATOM 6369 C CA . VAL C 1 244 ? 47.946 4.286 44.844 1.00 22.11 224 VAL C CA 1
ATOM 6370 C C . VAL C 1 244 ? 48.295 4.432 43.364 1.00 17.69 224 VAL C C 1
ATOM 6371 O O . VAL C 1 244 ? 48.596 3.443 42.690 1.00 26.15 224 VAL C O 1
ATOM 6375 N N . TYR C 1 245 ? 48.259 5.660 42.845 1.00 22.09 225 TYR C N 1
ATOM 6376 C CA . TYR C 1 245 ? 48.492 5.891 41.421 1.00 21.87 225 TYR C CA 1
ATOM 6377 C C . TYR C 1 245 ? 49.498 7.010 41.238 1.00 20.82 225 TYR C C 1
ATOM 6378 O O . TYR C 1 245 ? 49.249 8.138 41.673 1.00 23.96 225 TYR C O 1
ATOM 6387 N N . ASN C 1 246 ? 50.608 6.710 40.557 1.00 20.68 226 ASN C N 1
ATOM 6388 C CA . ASN C 1 246 ? 51.421 7.772 39.989 1.00 21.39 226 ASN C CA 1
ATOM 6389 C C . ASN C 1 246 ? 50.614 8.576 38.979 1.00 24.43 226 ASN C C 1
ATOM 6390 O O . ASN C 1 246 ? 49.845 8.016 38.191 1.00 25.57 226 ASN C O 1
ATOM 6395 N N . VAL C 1 247 ? 50.800 9.895 38.998 1.00 23.81 227 VAL C N 1
ATOM 6396 C CA . VAL C 1 247 ? 50.286 10.792 37.962 1.00 25.49 227 VAL C CA 1
ATOM 6397 C C . VAL C 1 247 ? 51.510 11.482 37.372 1.00 22.59 227 VAL C C 1
ATOM 6398 O O . VAL C 1 247 ? 52.087 12.378 37.995 1.00 24.94 227 VAL C O 1
ATOM 6402 N N . CYS C 1 248 ? 51.917 11.064 36.177 1.00 24.62 228 CYS C N 1
ATOM 6403 C CA . CYS C 1 248 ? 53.170 11.501 35.585 1.00 28.80 228 CYS C CA 1
ATOM 6404 C C . CYS C 1 248 ? 53.105 11.302 34.077 1.00 29.68 228 CYS C C 1
ATOM 6405 O O . CYS C 1 248 ? 52.252 10.575 33.563 1.00 30.59 228 CYS C O 1
ATOM 6408 N N A SER C 1 249 ? 54.037 11.951 33.379 0.38 31.35 229 SER C N 1
ATOM 6409 N N B SER C 1 249 ? 54.026 11.965 33.376 0.62 31.38 229 SER C N 1
ATOM 6410 C CA A SER C 1 249 ? 54.075 11.875 31.925 0.38 32.54 229 SER C CA 1
ATOM 6411 C CA B SER C 1 249 ? 54.083 11.888 31.923 0.62 32.58 229 SER C CA 1
ATOM 6412 C C A SER C 1 249 ? 54.822 10.645 31.427 0.38 30.88 229 SER C C 1
ATOM 6413 C C B SER C 1 249 ? 54.841 10.668 31.421 0.62 30.86 229 SER C C 1
ATOM 6414 O O A SER C 1 249 ? 54.576 10.195 30.304 0.38 31.03 229 SER C O 1
ATOM 6415 O O B SER C 1 249 ? 54.616 10.247 30.284 0.62 31.00 229 SER C O 1
ATOM 6420 N N . GLY C 1 250 ? 55.732 10.094 32.226 1.00 29.46 230 GLY C N 1
ATOM 6421 C CA . GLY C 1 250 ? 56.580 9.029 31.725 1.00 29.98 230 GLY C CA 1
ATOM 6422 C C . GLY C 1 250 ? 57.664 9.482 30.771 1.00 32.51 230 GLY C C 1
ATOM 6423 O O . GLY C 1 250 ? 58.271 8.643 30.101 1.00 35.92 230 GLY C O 1
ATOM 6424 N N . GLN C 1 251 ? 57.918 10.785 30.683 1.00 32.86 231 GLN C N 1
ATOM 6425 C CA . GLN C 1 251 ? 58.915 11.353 29.782 1.00 38.25 231 GLN C CA 1
ATOM 6426 C C . GLN C 1 251 ? 59.866 12.222 30.584 1.00 37.03 231 GLN C C 1
ATOM 6427 O O . GLN C 1 251 ? 59.419 13.119 31.304 1.00 40.47 231 GLN C O 1
ATOM 6433 N N . GLU C 1 252 ? 61.170 11.964 30.455 1.00 34.66 232 GLU C N 1
ATOM 6434 C CA . GLU C 1 252 ? 62.176 12.829 31.065 1.00 42.33 232 GLU C CA 1
ATOM 6435 C C . GLU C 1 252 ? 62.373 14.086 30.229 1.00 37.73 232 GLU C C 1
ATOM 6436 O O . GLU C 1 252 ? 62.519 14.008 29.006 1.00 42.71 232 GLU C O 1
ATOM 6442 N N . GLN C 1 253 ? 62.370 15.243 30.888 1.00 40.38 233 GLN C N 1
ATOM 6443 C CA . GLN C 1 253 ? 62.791 16.505 30.290 1.00 40.45 233 GLN C CA 1
ATOM 6444 C C . GLN C 1 253 ? 64.023 16.995 31.030 1.00 41.20 233 GLN C C 1
ATOM 6445 O O . GLN C 1 253 ? 64.008 17.085 32.262 1.00 33.24 233 GLN C O 1
ATOM 6451 N N . LYS C 1 254 ? 65.081 17.318 30.288 1.00 43.06 234 LYS C N 1
ATOM 6452 C CA . LYS C 1 254 ? 66.249 17.953 30.885 1.00 48.00 234 LYS C CA 1
ATOM 6453 C C . LYS C 1 254 ? 65.943 19.423 31.144 1.00 43.56 234 LYS C C 1
ATOM 6454 O O . LYS C 1 254 ? 65.476 20.132 30.249 1.00 44.86 234 LYS C O 1
ATOM 6460 N N . ILE C 1 255 ? 66.197 19.870 32.378 1.00 46.92 235 ILE C N 1
ATOM 6461 C CA . ILE C 1 255 ? 65.865 21.238 32.778 1.00 46.52 235 ILE C CA 1
ATOM 6462 C C . ILE C 1 255 ? 66.471 22.245 31.808 1.00 49.78 235 ILE C C 1
ATOM 6463 O O . ILE C 1 255 ? 65.803 23.192 31.376 1.00 47.14 235 ILE C O 1
ATOM 6468 N N . ARG C 1 256 ? 67.749 22.053 31.452 1.00 49.71 236 ARG C N 1
ATOM 6469 C CA . ARG C 1 256 ? 68.421 22.982 30.542 1.00 51.28 236 ARG C CA 1
ATOM 6470 C C . ARG C 1 256 ? 67.664 23.114 29.227 1.00 54.15 236 ARG C C 1
ATOM 6471 O O . ARG C 1 256 ? 67.443 24.227 28.734 1.00 52.41 236 ARG C O 1
ATOM 6479 N N . GLU C 1 257 ? 67.258 21.982 28.644 1.00 53.06 237 GLU C N 1
ATOM 6480 C CA . GLU C 1 257 ? 66.510 22.015 27.393 1.00 51.04 237 GLU C CA 1
ATOM 6481 C C . GLU C 1 257 ? 65.141 22.651 27.567 1.00 50.73 237 GLU C C 1
ATOM 6482 O O . GLU C 1 257 ? 64.580 23.157 26.591 1.00 53.89 237 GLU C O 1
ATOM 6488 N N . LEU C 1 258 ? 64.588 22.639 28.783 1.00 48.65 238 LEU C N 1
ATOM 6489 C CA . LEU C 1 258 ? 63.328 23.337 29.018 1.00 49.15 238 LEU C CA 1
ATOM 6490 C C . LEU C 1 258 ? 63.536 24.845 29.053 1.00 47.97 238 LEU C C 1
ATOM 6491 O O . LEU C 1 258 ? 62.737 25.603 28.490 1.00 44.93 238 LEU C O 1
ATOM 6496 N N . ILE C 1 259 ? 64.599 25.297 29.718 1.00 49.71 239 ILE C N 1
ATOM 6497 C CA . ILE C 1 259 ? 64.913 26.722 29.738 1.00 52.18 239 ILE C CA 1
ATOM 6498 C C . ILE C 1 259 ? 65.198 27.214 28.325 1.00 52.02 239 ILE C C 1
ATOM 6499 O O . ILE C 1 259 ? 64.695 28.259 27.896 1.00 51.12 239 ILE C O 1
ATOM 6504 N N . GLU C 1 260 ? 66.002 26.454 27.577 1.00 54.41 240 GLU C N 1
ATOM 6505 C CA . GLU C 1 260 ? 66.345 26.852 26.217 1.00 55.34 240 GLU C CA 1
ATOM 6506 C C . GLU C 1 260 ? 65.115 26.896 25.320 1.00 55.38 240 GLU C C 1
ATOM 6507 O O . GLU C 1 260 ? 65.020 27.758 24.436 1.00 54.28 240 GLU C O 1
ATOM 6513 N N . LEU C 1 261 ? 64.154 25.998 25.546 1.00 49.62 241 LEU C N 1
ATOM 6514 C CA . LEU C 1 261 ? 62.898 26.072 24.815 1.00 51.86 241 LEU C CA 1
ATOM 6515 C C . LEU C 1 261 ? 62.072 27.275 25.2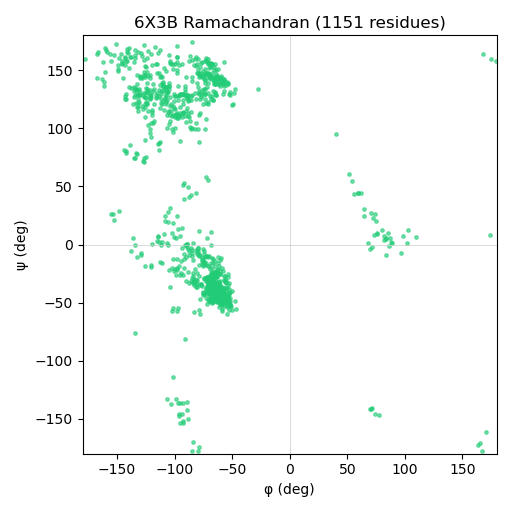55 1.00 51.19 241 LEU C C 1
ATOM 6516 O O . LEU C 1 261 ? 61.389 27.890 24.431 1.00 51.86 241 LEU C O 1
ATOM 6521 N N . LEU C 1 262 ? 62.119 27.622 26.543 1.00 49.64 242 LEU C N 1
ATOM 6522 C CA . LEU C 1 262 ? 61.496 28.864 26.993 1.00 55.21 242 LEU C CA 1
ATOM 6523 C C . LEU C 1 262 ? 62.088 30.066 26.264 1.00 52.35 242 LEU C C 1
ATOM 6524 O O . LEU C 1 262 ? 61.363 30.999 25.904 1.00 51.38 242 LEU C O 1
ATOM 6529 N N . ALA C 1 263 ? 63.400 30.050 26.019 1.00 52.57 243 ALA C N 1
ATOM 6530 C CA . ALA C 1 263 ? 64.036 31.144 25.286 1.00 57.72 243 ALA C CA 1
ATOM 6531 C C . ALA C 1 263 ? 63.576 31.179 23.830 1.00 58.79 243 ALA C C 1
ATOM 6532 O O . ALA C 1 263 ? 63.263 32.250 23.293 1.00 56.70 243 ALA C O 1
ATOM 6534 N N . ASP C 1 264 ? 63.536 30.013 23.174 1.00 59.00 244 ASP C N 1
ATOM 6535 C CA . ASP C 1 264 ? 63.100 29.945 21.782 1.00 53.48 244 ASP C CA 1
ATOM 6536 C C . ASP C 1 264 ? 61.675 30.451 21.620 1.00 59.16 244 ASP C C 1
ATOM 6537 O O . ASP C 1 264 ? 61.352 31.100 20.620 1.00 62.44 244 ASP C O 1
ATOM 6542 N N . ILE C 1 265 ? 60.801 30.149 22.579 1.00 53.17 245 ILE C N 1
ATOM 6543 C CA . ILE C 1 265 ? 59.409 30.566 22.452 1.00 52.00 245 ILE C CA 1
ATOM 6544 C C . ILE C 1 265 ? 59.290 32.073 22.625 1.00 61.15 245 ILE C C 1
ATOM 6545 O O . ILE C 1 265 ? 58.502 32.735 21.937 1.00 58.50 245 ILE C O 1
ATOM 6550 N N . ALA C 1 266 ? 60.069 32.637 23.542 1.00 61.01 246 ALA C N 1
ATOM 6551 C CA . ALA C 1 266 ? 60.063 34.069 23.792 1.00 60.72 246 ALA C CA 1
ATOM 6552 C C . ALA C 1 266 ? 60.977 34.835 22.844 1.00 66.33 246 ALA C C 1
ATOM 6553 O O . ALA C 1 266 ? 60.983 36.070 22.879 1.00 66.78 246 ALA C O 1
ATOM 6555 N N . GLN C 1 267 ? 61.727 34.129 21.993 1.00 66.31 247 GLN C N 1
ATOM 6556 C CA . GLN C 1 267 ? 62.699 34.727 21.070 1.00 66.13 247 GLN C CA 1
ATOM 6557 C C . GLN C 1 267 ? 63.686 35.615 21.821 1.00 65.37 247 GLN C C 1
ATOM 6558 O O . GLN C 1 267 ? 63.873 36.795 21.510 1.00 61.89 247 GLN C O 1
ATOM 6564 N N . VAL C 1 268 ? 64.321 35.025 22.828 1.00 58.77 248 VAL C N 1
ATOM 6565 C CA . VAL C 1 268 ? 65.244 35.725 23.708 1.00 61.60 248 VAL C CA 1
ATOM 6566 C C . VAL C 1 268 ? 66.599 35.038 23.620 1.00 67.33 248 VAL C C 1
ATOM 6567 O O . VAL C 1 268 ? 66.699 33.821 23.813 1.00 64.57 248 VAL C O 1
ATOM 6571 N N . GLU C 1 269 ? 67.632 35.814 23.315 1.00 62.78 249 GLU C N 1
ATOM 6572 C CA . GLU C 1 269 ? 68.995 35.309 23.252 1.00 64.96 249 GLU C CA 1
ATOM 6573 C C . GLU C 1 269 ? 69.579 35.372 24.657 1.00 69.89 249 GLU C C 1
ATOM 6574 O O . GLU C 1 269 ? 69.743 36.459 25.220 1.00 71.86 249 GLU C O 1
ATOM 6580 N N . LEU C 1 270 ? 69.722 34.216 25.304 1.00 68.62 250 LEU C N 1
ATOM 6581 C CA . LEU C 1 270 ? 70.101 34.274 26.739 1.00 64.72 250 LEU C CA 1
ATOM 6582 C C . LEU C 1 270 ? 71.357 33.460 27.043 1.00 66.68 250 LEU C C 1
ATOM 6583 O O . LEU C 1 270 ? 71.627 32.482 26.327 1.00 74.35 250 LEU C O 1
ATOM 6588 N N . GLU C 1 271 ? 72.077 33.886 28.085 1.00 62.98 251 GLU C N 1
ATOM 6589 C CA . GLU C 1 271 ? 73.320 33.226 28.558 1.00 69.19 251 GLU C CA 1
ATOM 6590 C C . GLU C 1 271 ? 73.069 32.680 29.967 1.00 67.57 251 GLU C C 1
ATOM 6591 O O . GLU C 1 271 ? 72.555 33.428 30.815 1.00 66.29 251 GLU C O 1
ATOM 6593 N N . ILE C 1 272 ? 73.417 31.412 30.178 1.00 69.76 252 ILE C N 1
ATOM 6594 C CA . ILE C 1 272 ? 73.247 30.724 31.452 1.00 68.99 252 ILE C CA 1
ATOM 6595 C C . ILE C 1 272 ? 74.516 30.896 32.281 1.00 67.96 252 ILE C C 1
ATOM 6596 O O . ILE C 1 272 ? 75.631 30.760 31.764 1.00 66.77 252 ILE C O 1
ATOM 6601 N N . VAL C 1 273 ? 74.354 31.187 33.573 1.00 69.23 253 VAL C N 1
ATOM 6602 C CA . VAL C 1 273 ? 75.477 31.469 34.462 1.00 71.81 253 VAL C CA 1
ATOM 6603 C C . VAL C 1 273 ? 75.354 30.621 35.721 1.00 73.25 253 VAL C C 1
ATOM 6604 O O . VAL C 1 273 ? 74.247 30.393 36.223 1.00 77.26 253 VAL C O 1
ATOM 6606 N N . GLN C 1 274 ? 76.493 30.166 36.238 1.00 77.79 254 GLN C N 1
ATOM 6607 C CA . GLN C 1 274 ? 76.523 29.314 37.426 1.00 77.33 254 GLN C CA 1
ATOM 6608 C C . GLN C 1 274 ? 76.376 30.130 38.709 1.00 75.02 254 GLN C C 1
ATOM 6609 O O . GLN C 1 274 ? 76.107 29.582 39.781 1.00 69.16 254 GLN C O 1
ATOM 6611 N N . GLU C 1 283 ? 72.112 14.977 43.053 1.00 44.60 263 GLU C N 1
ATOM 6612 C CA . GLU C 1 283 ? 71.985 13.587 43.506 1.00 49.74 263 GLU C CA 1
ATOM 6613 C C . GLU C 1 283 ? 71.152 12.762 42.525 1.00 55.28 263 GLU C C 1
ATOM 6614 O O . GLU C 1 283 ? 71.688 11.964 41.749 1.00 54.36 263 GLU C O 1
ATOM 6616 N N . GLN C 1 284 ? 69.836 12.957 42.571 1.00 55.34 264 GLN C N 1
ATOM 6617 C CA . GLN C 1 284 ? 68.926 12.326 41.614 1.00 44.68 264 GLN C CA 1
ATOM 6618 C C . GLN C 1 284 ? 69.077 13.028 40.267 1.00 38.56 264 GLN C C 1
ATOM 6619 O O . GLN C 1 284 ? 68.524 14.107 40.041 1.00 43.27 264 GLN C O 1
ATOM 6625 N N . ARG C 1 285 ? 69.847 12.421 39.368 1.00 43.39 265 ARG C N 1
ATOM 6626 C CA . ARG C 1 285 ? 70.089 13.032 38.071 1.00 41.85 265 ARG C CA 1
ATOM 6627 C C . ARG C 1 285 ? 68.904 12.863 37.128 1.00 41.58 265 ARG C C 1
ATOM 6628 O O . ARG C 1 285 ? 68.619 13.763 36.331 1.00 41.11 265 ARG C O 1
ATOM 6636 N N . ARG C 1 286 ? 68.199 11.740 37.204 1.00 36.52 266 ARG C N 1
ATOM 6637 C CA . ARG C 1 286 ? 67.097 11.461 36.292 1.00 32.90 266 ARG C CA 1
ATOM 6638 C C . ARG C 1 286 ? 65.872 10.982 37.061 1.00 37.73 266 ARG C C 1
ATOM 6639 O O . ARG C 1 286 ? 65.987 10.170 37.988 1.00 32.36 266 ARG C O 1
ATOM 6647 N N . VAL C 1 287 ? 64.694 11.473 36.663 1.00 31.34 267 VAL C N 1
ATOM 6648 C CA . VAL C 1 287 ? 63.421 10.973 37.173 1.00 32.57 267 VAL C CA 1
ATOM 6649 C C . VAL C 1 287 ? 62.454 10.795 36.010 1.00 33.49 267 VAL C C 1
ATOM 6650 O O . VAL C 1 287 ? 62.218 11.730 35.233 1.00 27.73 267 VAL C O 1
ATOM 6654 N N . ARG C 1 288 ? 61.885 9.599 35.912 1.00 27.92 268 ARG C N 1
ATOM 6655 C CA . ARG C 1 288 ? 60.798 9.295 34.992 1.00 27.71 268 ARG C CA 1
ATOM 6656 C C . ARG C 1 288 ? 59.868 8.340 35.726 1.00 28.96 268 ARG C C 1
ATOM 6657 O O . ARG C 1 288 ? 60.335 7.358 36.312 1.00 25.70 268 ARG C O 1
ATOM 6665 N N . GLY C 1 289 ? 58.569 8.652 35.745 1.00 25.70 269 GLY C N 1
ATOM 6666 C CA . GLY C 1 289 ? 57.600 7.830 36.432 1.00 25.68 269 GLY C CA 1
ATOM 6667 C C . GLY C 1 289 ? 56.787 6.988 35.463 1.00 23.48 269 GLY C C 1
ATOM 6668 O O . GLY C 1 289 ? 56.688 7.298 34.285 1.00 28.37 269 GLY C O 1
ATOM 6669 N N . SER C 1 290 ? 56.218 5.898 35.964 1.00 27.24 270 SER C N 1
ATOM 6670 C CA . SER C 1 290 ? 55.307 5.074 35.173 1.00 27.56 270 SER C CA 1
ATOM 6671 C C . SER C 1 290 ? 53.869 5.416 35.534 1.00 25.07 270 SER C C 1
ATOM 6672 O O . SER C 1 290 ? 53.498 5.405 36.712 1.00 24.87 270 SER C O 1
ATOM 6675 N N . HIS C 1 291 ? 53.054 5.723 34.524 1.00 26.80 271 HIS C N 1
ATOM 6676 C CA . HIS C 1 291 ? 51.636 5.918 34.764 1.00 20.40 271 HIS C CA 1
ATOM 6677 C C . HIS C 1 291 ? 50.823 4.736 34.252 1.00 23.65 271 HIS C C 1
ATOM 6678 O O . HIS C 1 291 ? 49.615 4.866 34.029 1.00 23.43 271 HIS C O 1
ATOM 6685 N N . ALA C 1 292 ? 51.479 3.584 34.057 1.00 24.42 272 ALA C N 1
ATOM 6686 C CA . ALA C 1 292 ? 50.799 2.399 33.548 1.00 27.25 272 ALA C CA 1
ATOM 6687 C C . ALA C 1 292 ? 49.573 2.056 34.382 1.00 26.66 272 ALA C C 1
ATOM 6688 O O . ALA C 1 292 ? 48.520 1.717 33.836 1.00 23.02 272 ALA C O 1
ATOM 6690 N N . ARG C 1 293 ? 49.681 2.135 35.708 1.00 23.08 273 ARG C N 1
ATOM 6691 C CA . ARG C 1 293 ? 48.547 1.730 36.534 1.00 23.63 273 ARG C CA 1
ATOM 6692 C C . ARG C 1 293 ? 47.373 2.697 36.377 1.00 24.31 273 ARG C C 1
ATOM 6693 O O . ARG C 1 293 ? 46.214 2.280 36.240 1.00 24.46 273 ARG C O 1
ATOM 6701 N N . LEU C 1 294 ? 47.653 3.994 36.400 1.00 20.76 274 LEU C N 1
ATOM 6702 C CA . LEU C 1 294 ? 46.588 4.971 36.203 1.00 20.78 274 LEU C CA 1
ATOM 6703 C C . LEU C 1 294 ? 45.963 4.823 34.821 1.00 27.06 274 LEU C C 1
ATOM 6704 O O . LEU C 1 294 ? 44.734 4.896 34.669 1.00 26.27 274 LEU C O 1
ATOM 6709 N N . HIS C 1 295 ? 46.789 4.594 33.800 1.00 23.07 275 HIS C N 1
ATOM 6710 C CA . HIS C 1 295 ? 46.240 4.458 32.457 1.00 26.16 275 HIS C CA 1
ATOM 6711 C C . HIS C 1 295 ? 45.345 3.229 32.338 1.00 28.42 275 HIS C C 1
ATOM 6712 O O . HIS C 1 295 ? 44.311 3.274 31.650 1.00 27.80 275 HIS C O 1
ATOM 6719 N N . ASP C 1 296 ? 45.718 2.109 32.987 1.00 24.29 276 ASP C N 1
ATOM 6720 C CA . ASP C 1 296 ? 44.888 0.918 32.820 1.00 25.58 276 ASP C CA 1
ATOM 6721 C C . ASP C 1 296 ? 43.559 1.046 33.557 1.00 29.57 276 ASP C C 1
ATOM 6722 O O . ASP C 1 296 ? 42.568 0.415 33.159 1.00 26.51 276 ASP C O 1
ATOM 6727 N N . ALA C 1 297 ? 43.518 1.831 34.636 1.00 25.06 277 ALA C N 1
ATOM 6728 C CA . ALA C 1 297 ? 42.268 1.985 35.369 1.00 24.47 277 ALA C CA 1
ATOM 6729 C C . ALA C 1 297 ? 41.338 2.983 34.696 1.00 25.01 277 ALA C C 1
ATOM 6730 O O . ALA C 1 297 ? 40.118 2.796 34.728 1.00 24.83 277 ALA C O 1
ATOM 6732 N N . THR C 1 298 ? 41.895 4.012 34.057 1.00 21.37 278 THR C N 1
ATOM 6733 C CA . THR C 1 298 ? 41.139 5.219 33.731 1.00 30.22 278 THR C CA 1
ATOM 6734 C C . THR C 1 298 ? 41.239 5.671 32.282 1.00 23.74 278 THR C C 1
ATOM 6735 O O . THR C 1 298 ? 40.566 6.645 31.920 1.00 25.21 278 THR C O 1
ATOM 6739 N N . GLY C 1 299 ? 42.085 5.054 31.465 1.00 28.91 279 GLY C N 1
ATOM 6740 C CA . GLY C 1 299 ? 42.339 5.525 30.118 1.00 24.21 279 GLY C CA 1
ATOM 6741 C C . GLY C 1 299 ? 43.137 6.806 30.011 1.00 23.99 279 GLY C C 1
ATOM 6742 O O . GLY C 1 299 ? 43.447 7.233 28.892 1.00 27.64 279 GLY C O 1
ATOM 6743 N N . TRP C 1 300 ? 43.505 7.425 31.127 1.00 27.97 280 TRP C N 1
ATOM 6744 C CA . TRP C 1 300 ? 44.133 8.735 31.076 1.00 24.30 280 TRP C CA 1
ATOM 6745 C C . TRP C 1 300 ? 45.470 8.687 30.341 1.00 26.67 280 TRP C C 1
ATOM 6746 O O . TRP C 1 300 ? 46.221 7.718 30.435 1.00 24.23 280 TRP C O 1
ATOM 6757 N N . LYS C 1 301 ? 45.752 9.735 29.576 1.00 26.17 281 LYS C N 1
ATOM 6758 C CA . LYS C 1 301 ? 47.080 9.970 29.030 1.00 31.87 281 LYS C CA 1
ATOM 6759 C C . LYS C 1 301 ? 47.288 11.473 28.985 1.00 27.65 281 LYS C C 1
ATOM 6760 O O . LYS C 1 301 ? 46.308 12.232 28.981 1.00 31.08 281 LYS C O 1
ATOM 6766 N N . PRO C 1 302 ? 48.547 11.940 28.963 1.00 29.91 282 PRO C N 1
ATOM 6767 C CA . PRO C 1 302 ? 48.784 13.379 28.791 1.00 31.39 282 PRO C CA 1
ATOM 6768 C C . PRO C 1 302 ? 48.272 13.843 27.439 1.00 36.84 282 PRO C C 1
ATOM 6769 O O . PRO C 1 302 ? 48.337 13.121 26.443 1.00 34.23 282 PRO C O 1
ATOM 6773 N N . GLU C 1 303 ? 47.762 15.070 27.417 1.00 31.53 283 GLU C N 1
ATOM 6774 C CA . GLU C 1 303 ? 47.239 15.677 26.209 1.00 40.34 283 GLU C CA 1
ATOM 6775 C C . GLU C 1 303 ? 47.945 16.960 25.815 1.00 42.07 283 GLU C C 1
ATOM 6776 O O . GLU C 1 303 ? 47.818 17.378 24.661 1.00 41.48 283 GLU C O 1
ATOM 6782 N N . ILE C 1 304 ? 48.675 17.602 26.722 1.00 33.35 284 ILE C N 1
ATOM 6783 C CA . ILE C 1 304 ? 49.268 18.906 26.454 1.00 32.22 284 ILE C CA 1
ATOM 6784 C C . ILE C 1 304 ? 50.758 18.726 26.206 1.00 41.56 284 ILE C C 1
ATOM 6785 O O . ILE C 1 304 ? 51.461 18.099 27.011 1.00 35.09 284 ILE C O 1
ATOM 6790 N N . THR C 1 305 ? 51.235 19.253 25.080 1.00 36.42 285 THR C N 1
ATOM 6791 C CA . THR C 1 305 ? 52.651 19.159 24.772 1.00 38.49 285 THR C CA 1
ATOM 6792 C C . THR C 1 305 ? 53.448 20.090 25.675 1.00 40.77 285 THR C C 1
ATOM 6793 O O . THR C 1 305 ? 52.927 21.058 26.237 1.00 39.82 285 THR C O 1
ATOM 6797 N N . ILE C 1 306 ? 54.736 19.782 25.805 1.00 39.04 286 ILE C N 1
ATOM 6798 C CA . ILE C 1 306 ? 55.604 20.616 26.621 1.00 40.24 286 ILE C CA 1
ATOM 6799 C C . ILE C 1 306 ? 55.650 22.036 26.073 1.00 48.40 286 ILE C C 1
ATOM 6800 O O . ILE C 1 306 ? 55.765 23.000 26.839 1.00 48.02 286 ILE C O 1
ATOM 6805 N N . LYS C 1 307 ? 55.512 22.200 24.753 1.00 46.05 287 LYS C N 1
ATOM 6806 C CA . LYS C 1 307 ? 55.590 23.539 24.177 1.00 50.81 287 LYS C CA 1
ATOM 6807 C C . LYS C 1 307 ? 54.350 24.358 24.500 1.00 48.56 287 LYS C C 1
ATOM 6808 O O . LYS C 1 307 ? 54.451 25.565 24.741 1.00 49.98 287 LYS C O 1
ATOM 6814 N N . GLN C 1 308 ? 53.172 23.726 24.509 1.00 44.86 288 GLN C N 1
ATOM 6815 C CA . GLN C 1 308 ? 51.964 24.453 24.886 1.00 46.92 288 GLN C CA 1
ATOM 6816 C C . GLN C 1 308 ? 52.003 24.886 26.346 1.00 45.81 288 GLN C C 1
ATOM 6817 O O . GLN C 1 308 ? 51.457 25.939 26.694 1.00 49.02 288 GLN C O 1
ATOM 6823 N N . SER C 1 309 ? 52.625 24.084 27.212 1.00 45.04 289 SER C N 1
ATOM 6824 C CA . SER C 1 309 ? 52.734 24.460 28.618 1.00 43.77 289 SER C CA 1
ATOM 6825 C C . SER C 1 309 ? 53.666 25.650 28.785 1.00 42.23 289 SER C C 1
ATOM 6826 O O . SER C 1 309 ? 53.346 26.612 29.494 1.00 40.76 289 SER C O 1
ATOM 6829 N N . LEU C 1 310 ? 54.831 25.599 28.140 1.00 40.09 290 LEU C N 1
ATOM 6830 C CA . LEU C 1 310 ? 55.795 26.682 28.292 1.00 43.27 290 LEU C CA 1
ATOM 6831 C C . LEU C 1 310 ? 55.255 27.979 27.705 1.00 44.08 290 LEU C C 1
ATOM 6832 O O . LEU C 1 310 ? 55.467 29.054 28.275 1.00 45.56 290 LEU C O 1
ATOM 6837 N N . ARG C 1 311 ? 54.534 27.894 26.581 1.00 44.29 291 ARG C N 1
ATOM 6838 C CA . ARG C 1 311 ? 53.852 29.065 26.034 1.00 44.24 291 ARG C CA 1
ATOM 6839 C C . ARG C 1 311 ? 52.866 29.645 27.039 1.00 46.74 291 ARG C C 1
ATOM 6840 O O . ARG C 1 311 ? 52.811 30.863 27.244 1.00 56.74 291 ARG C O 1
ATOM 6848 N N . ALA C 1 312 ? 52.059 28.783 27.661 1.00 49.31 292 ALA C N 1
ATOM 6849 C CA . ALA C 1 312 ? 51.035 29.261 28.584 1.00 51.32 292 ALA C CA 1
ATOM 6850 C C . ALA C 1 312 ? 51.646 30.021 29.759 1.00 52.13 292 ALA C C 1
ATOM 6851 O O . ALA C 1 312 ? 51.119 31.061 30.172 1.00 55.12 292 ALA C O 1
ATOM 6853 N N . ILE C 1 313 ? 52.763 29.535 30.305 1.00 48.12 293 ILE C N 1
ATOM 6854 C CA . ILE C 1 313 ? 53.325 30.220 31.470 1.00 53.50 293 ILE C CA 1
ATOM 6855 C C . ILE C 1 313 ? 54.156 31.431 31.055 1.00 54.94 293 ILE C C 1
ATOM 6856 O O . ILE C 1 313 ? 54.240 32.411 31.803 1.00 54.79 293 ILE C O 1
ATOM 6861 N N . LEU C 1 314 ? 54.779 31.392 29.875 1.00 49.41 294 LEU C N 1
ATOM 6862 C CA . LEU C 1 314 ? 55.458 32.576 29.353 1.00 55.87 294 LEU C CA 1
ATOM 6863 C C . LEU C 1 314 ? 54.462 33.692 29.072 1.00 59.89 294 LEU C C 1
ATOM 6864 O O . LEU C 1 314 ? 54.687 34.849 29.444 1.00 62.03 294 LEU C O 1
ATOM 6869 N N . SER C 1 315 ? 53.378 33.336 28.378 1.00 53.80 295 SER C N 1
ATOM 6870 C CA . SER C 1 315 ? 52.309 34.302 28.021 1.00 62.63 295 SER C CA 1
ATOM 6871 C C . SER C 1 315 ? 51.645 34.822 29.299 1.00 67.47 295 SER C C 1
ATOM 6872 O O . SER C 1 315 ? 51.188 35.978 29.303 1.00 72.56 295 SER C O 1
ATOM 6875 N N . ASP C 1 316 ? 51.599 33.983 30.337 1.00 61.75 296 ASP C N 1
ATOM 6876 C CA . ASP C 1 316 ? 50.969 34.355 31.631 1.00 64.53 296 ASP C CA 1
ATOM 6877 C C . ASP C 1 316 ? 51.873 35.330 32.388 1.00 67.99 296 ASP C C 1
ATOM 6878 O O . ASP C 1 316 ? 51.338 36.152 33.149 1.00 71.12 296 ASP C O 1
ATOM 6883 N N . TRP C 1 317 ? 53.182 35.254 32.180 1.00 66.73 297 TRP C N 1
ATOM 6884 C CA . TRP C 1 317 ? 54.160 36.144 32.862 1.00 62.59 297 TRP C CA 1
ATOM 6885 C C . TRP C 1 317 ? 54.274 37.463 32.093 1.00 73.18 297 TRP C C 1
ATOM 6886 O O . TRP C 1 317 ? 54.866 38.416 32.632 1.00 73.36 297 TRP C O 1
ATOM 6897 N N . GLU C 1 318 ? 53.746 37.483 30.861 1.00 75.54 298 GLU C N 1
ATOM 6898 C CA . GLU C 1 318 ? 53.750 38.707 30.026 1.00 73.25 298 GLU C CA 1
ATOM 6899 C C . GLU C 1 318 ? 52.843 39.743 30.694 1.00 77.08 298 GLU C C 1
ATOM 6900 O O . GLU C 1 318 ? 53.126 40.946 30.555 1.00 80.99 298 GLU C O 1
ATOM 6902 N N . SER C 1 319 ? 51.805 39.293 31.407 1.00 78.39 299 SER C N 1
ATOM 6903 C CA . SER C 1 319 ? 50.895 40.263 32.068 1.00 77.24 299 SER C CA 1
ATOM 6904 C C . SER C 1 319 ? 51.287 40.429 33.540 1.00 72.37 299 SER C C 1
ATOM 6905 O O . SER C 1 319 ? 51.416 41.592 33.965 1.00 76.97 299 SER C O 1
ATOM 6908 N N . THR D 1 22 ? 83.457 -0.294 75.212 1.00 55.73 2 THR D N 1
ATOM 6909 C CA . THR D 1 22 ? 82.082 -0.058 75.642 1.00 56.91 2 THR D CA 1
ATOM 6910 C C . THR D 1 22 ? 81.560 1.294 75.135 1.00 52.79 2 THR D C 1
ATOM 6911 O O . THR D 1 22 ? 82.288 2.294 75.102 1.00 49.38 2 THR D O 1
ATOM 6915 N N . GLN D 1 23 ? 80.296 1.318 74.720 1.00 47.98 3 GLN D N 1
ATOM 6916 C CA . GLN D 1 23 ? 79.680 2.536 74.217 1.00 38.85 3 GLN D CA 1
ATOM 6917 C C . GLN D 1 23 ? 78.394 2.813 74.981 1.00 32.91 3 GLN D C 1
ATOM 6918 O O . GLN D 1 23 ? 77.753 1.903 75.514 1.00 36.91 3 GLN D O 1
ATOM 6924 N N . ARG D 1 24 ? 78.032 4.084 75.036 1.00 29.14 4 ARG D N 1
ATOM 6925 C CA . ARG D 1 24 ? 76.951 4.536 75.891 1.00 29.85 4 ARG D CA 1
ATOM 6926 C C . ARG D 1 24 ? 75.636 4.414 75.126 1.00 30.72 4 ARG D C 1
ATOM 6927 O O . ARG D 1 24 ? 75.499 4.967 74.029 1.00 31.73 4 ARG D O 1
ATOM 6935 N N . LEU D 1 25 ? 74.687 3.689 75.712 1.00 28.77 5 LEU D N 1
ATOM 6936 C CA . LEU D 1 25 ? 73.398 3.387 75.106 1.00 25.52 5 LEU D CA 1
ATOM 6937 C C . LEU D 1 25 ? 72.296 4.030 75.928 1.00 34.82 5 LEU D C 1
ATOM 6938 O O . LEU D 1 25 ? 72.209 3.802 77.139 1.00 30.45 5 LEU D O 1
ATOM 6943 N N . PHE D 1 26 ? 71.456 4.826 75.273 1.00 27.27 6 PHE D N 1
ATOM 6944 C CA . PHE D 1 26 ? 70.258 5.359 75.895 1.00 31.09 6 PHE D CA 1
ATOM 6945 C C . PHE D 1 26 ? 69.050 4.647 75.316 1.00 28.86 6 PHE D C 1
ATOM 6946 O O . PHE D 1 26 ? 68.961 4.454 74.104 1.00 24.81 6 PHE D O 1
ATOM 6954 N N . VAL D 1 27 ? 68.129 4.259 76.189 1.00 31.72 7 VAL D N 1
ATOM 6955 C CA . VAL D 1 27 ? 66.935 3.514 75.806 1.00 31.16 7 VAL D CA 1
ATOM 6956 C C . VAL D 1 27 ? 65.725 4.281 76.309 1.00 32.03 7 VAL D C 1
ATOM 6957 O O . VAL D 1 27 ? 65.660 4.617 77.496 1.00 27.85 7 VAL D O 1
ATOM 6961 N N . THR D 1 28 ? 64.785 4.587 75.409 1.00 32.26 8 THR D N 1
ATOM 6962 C CA . THR D 1 28 ? 63.477 5.087 75.816 1.00 30.11 8 THR D CA 1
ATOM 6963 C C . THR D 1 28 ? 62.539 3.915 76.109 1.00 35.17 8 THR D C 1
ATOM 6964 O O . THR D 1 28 ? 62.774 2.783 75.685 1.00 34.16 8 THR D O 1
ATOM 6968 N N . GLY D 1 29 ? 61.453 4.203 76.827 1.00 32.92 9 GLY D N 1
ATOM 6969 C CA . GLY D 1 29 ? 60.516 3.153 77.201 1.00 29.74 9 GLY D CA 1
ATOM 6970 C C . GLY D 1 29 ? 61.092 2.107 78.129 1.00 36.57 9 GLY D C 1
ATOM 6971 O O . GLY D 1 29 ? 60.671 0.944 78.087 1.00 30.21 9 GLY D O 1
ATOM 6972 N N . LEU D 1 30 ? 62.051 2.490 78.981 1.00 35.81 10 LEU D N 1
ATOM 6973 C CA . LEU D 1 30 ? 62.676 1.522 79.878 1.00 36.59 10 LEU D CA 1
ATOM 6974 C C . LEU D 1 30 ? 61.676 0.918 80.861 1.00 34.28 10 LEU D C 1
ATOM 6975 O O . LEU D 1 30 ? 61.851 -0.230 81.298 1.00 37.44 10 LEU D O 1
ATOM 6980 N N . SER D 1 31 ? 60.613 1.651 81.202 1.00 35.61 11 SER D N 1
ATOM 6981 C CA . SER D 1 31 ? 59.610 1.124 82.125 1.00 39.60 11 SER D CA 1
ATOM 6982 C C . SER D 1 31 ? 58.638 0.146 81.474 1.00 43.01 11 SER D C 1
ATOM 6983 O O . SER D 1 31 ? 57.854 -0.489 82.191 1.00 40.66 11 SER D O 1
ATOM 6986 N N . GLY D 1 32 ? 58.673 -0.005 80.147 1.00 42.21 12 GLY D N 1
ATOM 6987 C CA . GLY D 1 32 ? 57.741 -0.867 79.452 1.00 31.75 12 GLY D CA 1
ATOM 6988 C C . GLY D 1 32 ? 58.113 -2.339 79.520 1.00 38.64 12 GLY D C 1
ATOM 6989 O O . GLY D 1 32 ? 59.100 -2.748 80.135 1.00 35.58 12 GLY D O 1
ATOM 6990 N N . PHE D 1 33 ? 57.289 -3.145 78.843 1.00 35.34 13 PHE D N 1
ATOM 6991 C CA . PHE D 1 33 ? 57.469 -4.598 78.838 1.00 34.88 13 PHE D CA 1
ATOM 6992 C C . PHE D 1 33 ? 58.847 -4.986 78.309 1.00 36.77 13 PHE D C 1
ATOM 6993 O O . PHE D 1 33 ? 59.585 -5.748 78.947 1.00 37.07 13 PHE D O 1
ATOM 7001 N N . VAL D 1 34 ? 59.220 -4.452 77.147 1.00 31.75 14 VAL D N 1
ATOM 7002 C CA . VAL D 1 34 ? 60.494 -4.811 76.536 1.00 33.99 14 VAL D CA 1
ATOM 7003 C C . VAL D 1 34 ? 61.654 -4.133 77.262 1.00 26.06 14 VAL D C 1
ATOM 7004 O O . VAL D 1 34 ? 62.702 -4.749 77.489 1.00 32.17 14 VAL D O 1
ATOM 7008 N N . GLY D 1 35 ? 61.485 -2.862 77.634 1.00 31.81 15 GLY D N 1
ATOM 7009 C CA . GLY D 1 35 ? 62.566 -2.123 78.272 1.00 34.29 15 GLY D CA 1
ATOM 7010 C C . GLY D 1 35 ? 63.000 -2.708 79.601 1.00 35.79 15 GLY D C 1
ATOM 7011 O O . GLY D 1 35 ? 64.178 -2.636 79.957 1.00 36.90 15 GLY D O 1
ATOM 7012 N N . LYS D 1 36 ? 62.062 -3.284 80.354 1.00 37.09 16 LYS D N 1
ATOM 7013 C CA . LYS D 1 36 ? 62.418 -3.966 81.596 1.00 40.00 16 LYS D CA 1
ATOM 7014 C C . LYS D 1 36 ? 63.309 -5.163 81.311 1.00 40.23 16 LYS D C 1
ATOM 7015 O O . LYS D 1 36 ? 64.328 -5.373 81.982 1.00 33.98 16 LYS D O 1
ATOM 7021 N N . HIS D 1 37 ? 62.942 -5.963 80.306 1.00 36.97 17 HIS D N 1
ATOM 7022 C CA . HIS D 1 37 ? 63.764 -7.117 79.959 1.00 34.70 17 HIS D CA 1
ATOM 7023 C C . HIS D 1 37 ? 65.118 -6.685 79.417 1.00 40.04 17 HIS D C 1
ATOM 7024 O O . HIS D 1 37 ? 66.142 -7.332 79.692 1.00 38.49 17 HIS D O 1
ATOM 7031 N N . LEU D 1 38 ? 65.139 -5.598 78.637 1.00 33.29 18 LEU D N 1
ATOM 7032 C CA . LEU D 1 38 ? 66.400 -5.084 78.109 1.00 40.04 18 LEU D CA 1
ATOM 7033 C C . LEU D 1 38 ? 67.310 -4.586 79.228 1.00 37.74 18 LEU D C 1
ATOM 7034 O O . LEU D 1 38 ? 68.515 -4.860 79.218 1.00 37.46 18 LEU D O 1
ATOM 7039 N N . GLN D 1 39 ? 66.759 -3.831 80.185 1.00 40.70 19 GLN D N 1
ATOM 7040 C CA . GLN D 1 39 ? 67.543 -3.407 81.344 1.00 37.64 19 GLN D CA 1
ATOM 7041 C C . GLN D 1 39 ? 68.158 -4.611 82.045 1.00 38.71 19 GLN D C 1
ATOM 7042 O O . GLN D 1 39 ? 69.368 -4.653 82.289 1.00 41.60 19 GLN D O 1
ATOM 7048 N N . ALA D 1 40 ? 67.337 -5.619 82.343 1.00 37.99 20 ALA D N 1
ATOM 7049 C CA . ALA D 1 40 ? 67.841 -6.812 83.015 1.00 45.07 20 ALA D CA 1
ATOM 7050 C C . ALA D 1 40 ? 68.918 -7.504 82.188 1.00 45.34 20 ALA D C 1
ATOM 7051 O O . ALA D 1 40 ? 69.960 -7.895 82.722 1.00 46.03 20 ALA D O 1
ATOM 7053 N N . TYR D 1 41 ? 68.686 -7.664 80.879 1.00 43.65 21 TYR D N 1
ATOM 7054 C CA . TYR D 1 41 ? 69.678 -8.308 80.017 1.00 41.77 21 TYR D CA 1
ATOM 7055 C C . TYR D 1 41 ? 71.001 -7.554 80.051 1.00 41.36 21 TYR D C 1
ATOM 7056 O O . TYR D 1 41 ? 72.070 -8.161 80.171 1.00 46.79 21 TYR D O 1
ATOM 7065 N N . LEU D 1 42 ? 70.945 -6.226 79.939 1.00 38.04 22 LEU D N 1
ATOM 7066 C CA . LEU D 1 42 ? 72.168 -5.433 79.903 1.00 38.46 22 LEU D CA 1
ATOM 7067 C C . LEU D 1 42 ? 72.907 -5.480 81.237 1.00 49.12 22 LEU D C 1
ATOM 7068 O O . LEU D 1 42 ? 74.135 -5.350 81.269 1.00 41.57 22 LEU D O 1
ATOM 7073 N N . ALA D 1 43 ? 72.171 -5.680 82.330 1.00 49.51 23 ALA D N 1
ATOM 7074 C CA . ALA D 1 43 ? 72.799 -5.723 83.671 1.00 48.17 23 ALA D CA 1
ATOM 7075 C C . ALA D 1 43 ? 73.354 -7.122 83.958 1.00 48.58 23 ALA D C 1
ATOM 7076 O O . ALA D 1 43 ? 74.299 -7.225 84.755 1.00 54.21 23 ALA D O 1
ATOM 7078 N N . ALA D 1 44 ? 72.808 -8.150 83.305 1.00 49.80 24 ALA D N 1
ATOM 7079 C CA . ALA D 1 44 ? 73.231 -9.542 83.581 1.00 49.96 24 ALA D CA 1
ATOM 7080 C C . ALA D 1 44 ? 74.254 -10.045 82.558 1.00 57.83 24 ALA D C 1
ATOM 7081 O O . ALA D 1 44 ? 74.989 -10.991 82.889 1.00 64.56 24 ALA D O 1
ATOM 7083 N N . ALA D 1 45 ? 74.312 -9.442 81.370 1.00 58.34 25 ALA D N 1
ATOM 7084 C CA . ALA D 1 45 ? 75.243 -9.952 80.337 1.00 51.30 25 ALA D CA 1
ATOM 7085 C C . ALA D 1 45 ? 76.332 -8.931 80.002 1.00 52.74 25 ALA D C 1
ATOM 7086 O O . ALA D 1 45 ? 76.113 -7.729 80.220 1.00 56.66 25 ALA D O 1
ATOM 7088 N N . HIS D 1 46 ? 77.475 -9.422 79.516 1.00 50.88 26 HIS D N 1
ATOM 7089 C CA . HIS D 1 46 ? 78.565 -8.562 79.073 1.00 55.25 26 HIS D CA 1
ATOM 7090 C C . HIS D 1 46 ? 78.308 -8.220 77.610 1.00 54.73 26 HIS D C 1
ATOM 7091 O O . HIS D 1 46 ? 78.391 -9.092 76.739 1.00 59.12 26 HIS D O 1
ATOM 7093 N N . THR D 1 47 ? 77.964 -6.959 77.345 1.00 50.27 27 THR D N 1
ATOM 7094 C CA . THR D 1 47 ? 77.682 -6.508 75.987 1.00 49.06 27 THR D CA 1
ATOM 7095 C C . THR D 1 47 ? 78.599 -5.339 75.652 1.00 45.39 27 THR D C 1
ATOM 7096 O O . THR D 1 47 ? 79.241 -4.779 76.550 1.00 41.79 27 THR D O 1
ATOM 7100 N N . PRO D 1 48 ? 78.705 -4.942 74.380 1.00 41.89 28 PRO D N 1
ATOM 7101 C CA . PRO D 1 48 ? 79.438 -3.710 74.056 1.00 41.11 28 PRO D CA 1
ATOM 7102 C C . PRO D 1 48 ? 78.754 -2.439 74.541 1.00 44.33 28 PRO D C 1
ATOM 7103 O O . PRO D 1 48 ? 79.300 -1.349 74.341 1.00 47.53 28 PRO D O 1
ATOM 7107 N N . TRP D 1 49 ? 77.594 -2.539 75.186 1.00 41.02 29 TRP D N 1
ATOM 7108 C CA . TRP D 1 49 ? 76.748 -1.392 75.481 1.00 39.93 29 TRP D CA 1
ATOM 7109 C C . TRP D 1 49 ? 76.675 -1.156 76.985 1.00 44.88 29 TRP D C 1
ATOM 7110 O O . TRP D 1 49 ? 76.482 -2.101 77.758 1.00 44.30 29 TRP D O 1
ATOM 7121 N N . ALA D 1 50 ? 76.853 0.099 77.396 1.00 38.02 30 ALA D N 1
ATOM 7122 C CA . ALA D 1 50 ? 76.645 0.522 78.775 1.00 39.83 30 ALA D CA 1
ATOM 7123 C C . ALA D 1 50 ? 75.389 1.381 78.827 1.00 33.68 30 ALA D C 1
ATOM 7124 O O . ALA D 1 50 ? 75.345 2.462 78.227 1.00 34.66 30 ALA D O 1
ATOM 7126 N N . LEU D 1 51 ? 74.372 0.902 79.538 1.00 35.94 31 LEU D N 1
ATOM 7127 C CA . LEU D 1 51 ? 73.100 1.613 79.597 1.00 33.15 31 LEU D CA 1
ATOM 7128 C C . LEU D 1 51 ? 73.243 2.910 80.383 1.00 35.01 31 LEU D C 1
ATOM 7129 O O . LEU D 1 51 ? 73.722 2.905 81.519 1.00 36.03 31 LEU D O 1
ATOM 7134 N N . LEU D 1 52 ? 72.813 4.019 79.787 1.00 35.44 32 LEU D N 1
ATOM 7135 C CA . LEU D 1 52 ? 72.914 5.286 80.494 1.00 27.03 32 LEU D CA 1
ATOM 7136 C C . LEU D 1 52 ? 71.775 5.443 81.502 1.00 36.80 32 LEU D C 1
ATOM 7137 O O . LEU D 1 52 ? 70.659 4.964 81.276 1.00 35.63 32 LEU D O 1
ATOM 7142 N N . PRO D 1 53 ? 72.030 6.121 82.619 1.00 40.43 33 PRO D N 1
ATOM 7143 C CA . PRO D 1 53 ? 70.941 6.440 83.543 1.00 38.09 33 PRO D CA 1
ATOM 7144 C C . PRO D 1 53 ? 70.010 7.476 82.941 1.00 39.32 33 PRO D C 1
ATOM 7145 O O . PRO D 1 53 ? 70.409 8.311 82.124 1.00 42.52 33 PRO D O 1
ATOM 7149 N N . VAL D 1 54 ? 68.753 7.427 83.367 1.00 37.10 34 VAL D N 1
ATOM 7150 C CA . VAL D 1 54 ? 67.763 8.432 82.995 1.00 41.91 34 VAL D CA 1
ATOM 7151 C C . VAL D 1 54 ? 67.639 9.402 84.163 1.00 42.06 34 VAL D C 1
ATOM 7152 O O . VAL D 1 54 ? 67.150 9.005 85.232 1.00 44.22 34 VAL D O 1
ATOM 7156 N N . PRO D 1 55 ? 68.070 10.661 84.022 1.00 42.57 35 PRO D N 1
ATOM 7157 C CA . PRO D 1 55 ? 68.142 11.545 85.198 1.00 43.19 35 PRO D CA 1
ATOM 7158 C C . PRO D 1 55 ? 66.794 11.885 85.801 1.00 44.77 35 PRO D C 1
ATOM 7159 O O . PRO D 1 55 ? 66.724 12.126 87.011 1.00 41.56 35 PRO D O 1
ATOM 7163 N N . HIS D 1 56 ? 65.723 11.925 85.013 1.00 39.17 36 HIS D N 1
ATOM 7164 C CA . HIS D 1 56 ? 64.432 12.321 85.559 1.00 40.01 36 HIS D CA 1
ATOM 7165 C C . HIS D 1 56 ? 63.330 11.825 84.637 1.00 43.93 36 HIS D C 1
ATOM 7166 O O . HIS D 1 56 ? 63.585 11.393 83.511 1.00 39.90 36 HIS D O 1
ATOM 7173 N N . ARG D 1 57 ? 62.097 11.914 85.135 1.00 41.71 37 ARG D N 1
ATOM 7174 C CA . ARG D 1 57 ? 60.921 11.571 84.351 1.00 39.14 37 ARG D CA 1
ATOM 7175 C C . ARG D 1 57 ? 60.753 12.546 83.198 1.00 37.52 37 ARG D C 1
ATOM 7176 O O . ARG D 1 57 ? 60.966 13.751 83.345 1.00 37.39 37 ARG D O 1
ATOM 7184 N N . TYR D 1 58 ? 60.337 12.025 82.049 1.00 34.80 38 TYR D N 1
ATOM 7185 C CA . TYR D 1 58 ? 60.218 12.845 80.860 1.00 36.35 38 TYR D CA 1
ATOM 7186 C C . TYR D 1 58 ? 58.996 12.405 80.071 1.00 34.58 38 TYR D C 1
ATOM 7187 O O . TYR D 1 58 ? 58.472 11.302 80.245 1.00 33.15 38 TYR D O 1
ATOM 7196 N N . ASP D 1 59 ? 58.544 13.298 79.200 1.00 32.69 39 ASP D N 1
ATOM 7197 C CA . ASP D 1 59 ? 57.406 13.047 78.326 1.00 36.02 39 ASP D CA 1
ATOM 7198 C C . ASP D 1 59 ? 57.793 13.460 76.914 1.00 33.82 39 ASP D C 1
ATOM 7199 O O . ASP D 1 59 ? 58.081 14.637 76.670 1.00 32.58 39 ASP D O 1
ATOM 7204 N N . LEU D 1 60 ? 57.798 12.494 75.983 1.00 33.34 40 LEU D N 1
ATOM 7205 C CA . LEU D 1 60 ? 58.170 12.794 74.603 1.00 33.33 40 LEU D CA 1
ATOM 7206 C C . LEU D 1 60 ? 57.275 13.860 73.982 1.00 37.58 40 LEU D C 1
ATOM 7207 O O . LEU D 1 60 ? 57.678 14.504 73.005 1.00 38.18 40 LEU D O 1
ATOM 7212 N N . LEU D 1 61 ? 56.086 14.088 74.540 1.00 35.28 41 LEU D N 1
ATOM 7213 C CA . LEU D 1 61 ? 55.235 15.177 74.075 1.00 35.28 41 LEU D CA 1
ATOM 7214 C C . LEU D 1 61 ? 55.632 16.538 74.636 1.00 35.24 41 LEU D C 1
ATOM 7215 O O . LEU D 1 61 ? 55.070 17.553 74.213 1.00 40.26 41 LEU D O 1
ATOM 7220 N N . GLU D 1 62 ? 56.587 16.604 75.557 1.00 39.79 42 GLU D N 1
ATOM 7221 C CA . GLU D 1 62 ? 57.021 17.888 76.109 1.00 42.30 42 GLU D CA 1
ATOM 7222 C C . GLU D 1 62 ? 58.510 18.065 75.845 1.00 41.31 42 GLU D C 1
ATOM 7223 O O . GLU D 1 62 ? 59.345 17.499 76.575 1.00 39.90 42 GLU D O 1
ATOM 7229 N N . PRO D 1 63 ? 58.889 18.831 74.816 1.00 34.54 43 PRO D N 1
ATOM 7230 C CA . PRO D 1 63 ? 60.323 19.004 74.513 1.00 35.49 43 PRO D CA 1
ATOM 7231 C C . PRO D 1 63 ? 61.133 19.515 75.690 1.00 36.50 43 PRO D C 1
ATOM 7232 O O . PRO D 1 63 ? 62.309 19.152 75.831 1.00 36.11 43 PRO D O 1
ATOM 7236 N N . ASP D 1 64 ? 60.542 20.357 76.540 1.00 41.23 44 ASP D N 1
ATOM 7237 C CA . ASP D 1 64 ? 61.287 20.924 77.659 1.00 44.58 44 ASP D CA 1
ATOM 7238 C C . ASP D 1 64 ? 61.753 19.861 78.644 1.00 42.85 44 ASP D C 1
ATOM 7239 O O . ASP D 1 64 ? 62.747 20.074 79.346 1.00 42.03 44 ASP D O 1
ATOM 7244 N N . SER D 1 65 ? 61.073 18.720 78.703 1.00 36.09 45 SER D N 1
ATOM 7245 C CA . SER D 1 65 ? 61.485 17.651 79.596 1.00 36.16 45 SER D CA 1
ATOM 7246 C C . SER D 1 65 ? 62.634 16.824 79.043 1.00 40.09 45 SER D C 1
ATOM 7247 O O . SER D 1 65 ? 63.113 15.925 79.740 1.00 36.51 45 SER D O 1
ATOM 7250 N N . LEU D 1 66 ? 63.098 17.106 77.825 1.00 40.21 46 LEU D N 1
ATOM 7251 C CA . LEU D 1 66 ? 64.100 16.265 77.184 1.00 40.38 46 LEU D CA 1
ATOM 7252 C C . LEU D 1 66 ? 65.495 16.872 77.166 1.00 34.99 46 LEU D C 1
ATOM 7253 O O . LEU D 1 66 ? 66.468 16.121 77.048 1.00 39.71 46 LEU D O 1
ATOM 7258 N N . GLY D 1 67 ? 65.611 18.198 77.287 1.00 47.31 47 GLY D N 1
ATOM 7259 C CA . GLY D 1 67 ? 66.871 18.867 76.983 1.00 44.61 47 GLY D CA 1
ATOM 7260 C C . GLY D 1 67 ? 68.070 18.309 77.725 1.00 48.46 47 GLY D C 1
ATOM 7261 O O . GLY D 1 67 ? 69.129 18.088 77.131 1.00 48.51 47 GLY D O 1
ATOM 7262 N N . ASP D 1 68 ? 67.922 18.065 79.028 1.00 38.70 48 ASP D N 1
ATOM 7263 C CA . ASP D 1 68 ? 69.037 17.692 79.891 1.00 42.46 48 ASP D CA 1
ATOM 7264 C C . ASP D 1 68 ? 69.019 16.208 80.254 1.00 42.92 48 ASP D C 1
ATOM 7265 O O . ASP D 1 68 ? 69.520 15.812 81.315 1.00 35.52 48 ASP D O 1
ATOM 7270 N N . LEU D 1 69 ? 68.453 15.372 79.379 1.00 34.82 49 LEU D N 1
ATOM 7271 C CA . LEU D 1 69 ? 68.380 13.946 79.660 1.00 35.08 49 LEU D CA 1
ATOM 7272 C C . LEU D 1 69 ? 69.719 13.240 79.492 1.00 28.29 49 LEU D C 1
ATOM 7273 O O . LEU D 1 69 ? 69.854 12.094 79.933 1.00 35.24 49 LEU D O 1
ATOM 7278 N N . TRP D 1 70 ? 70.702 13.860 78.841 1.00 32.80 50 TRP D N 1
ATOM 7279 C CA . TRP D 1 70 ? 71.956 13.176 78.510 1.00 32.69 50 TRP D CA 1
ATOM 7280 C C . TRP D 1 70 ? 73.158 13.970 79.014 1.00 33.91 50 TRP D C 1
ATOM 7281 O O . TRP D 1 70 ? 73.914 14.561 78.231 1.00 31.36 50 TRP D O 1
ATOM 7292 N N . PRO D 1 71 ? 73.363 14.002 80.330 1.00 37.08 51 PRO D N 1
ATOM 7293 C CA . PRO D 1 71 ? 74.609 14.587 80.854 1.00 36.21 51 PRO D CA 1
ATOM 7294 C C . PRO D 1 71 ? 75.848 14.032 80.167 1.00 33.79 51 PRO D C 1
ATOM 7295 O O . PRO D 1 71 ? 76.790 14.783 79.883 1.00 36.44 51 PRO D O 1
ATOM 7299 N N . GLU D 1 72 ? 75.862 12.732 79.891 1.00 30.85 52 GLU D N 1
ATOM 7300 C CA . GLU D 1 72 ? 76.859 12.091 79.043 1.00 38.59 52 GLU D CA 1
ATOM 7301 C C . GLU D 1 72 ? 76.204 11.708 77.719 1.00 37.94 52 GLU D C 1
ATOM 7302 O O . GLU D 1 72 ? 75.161 11.047 77.711 1.00 33.64 52 GLU D O 1
ATOM 7308 N N . LEU D 1 73 ? 76.822 12.106 76.616 1.00 35.76 53 LEU D N 1
ATOM 7309 C CA . LEU D 1 73 ? 76.222 11.903 75.299 1.00 30.75 53 LEU D CA 1
ATOM 7310 C C . LEU D 1 73 ? 76.101 10.417 74.958 1.00 28.75 53 LEU D C 1
ATOM 7311 O O . LEU D 1 73 ? 77.083 9.679 75.074 1.00 29.36 53 LEU D O 1
ATOM 7316 N N . PRO D 1 74 ? 74.935 9.949 74.506 1.00 32.11 54 PRO D N 1
ATOM 7317 C CA . PRO D 1 74 ? 74.837 8.564 74.019 1.00 30.12 54 PRO D CA 1
ATOM 7318 C C . PRO D 1 74 ? 75.558 8.380 72.691 1.00 22.97 54 PRO D C 1
ATOM 7319 O O . PRO D 1 74 ? 75.605 9.280 71.847 1.00 29.84 54 PRO D O 1
ATOM 7323 N N . ASP D 1 75 ? 76.117 7.190 72.520 1.00 25.79 55 ASP D N 1
ATOM 7324 C CA . ASP D 1 75 ? 76.620 6.740 71.230 1.00 29.88 55 ASP D CA 1
ATOM 7325 C C . ASP D 1 75 ? 75.540 6.050 70.418 1.00 28.92 55 ASP D C 1
ATOM 7326 O O . ASP D 1 75 ? 75.628 6.010 69.187 1.00 25.80 55 ASP D O 1
ATOM 7331 N N . ALA D 1 76 ? 74.526 5.518 71.094 1.00 25.11 56 ALA D N 1
ATOM 7332 C CA . ALA D 1 76 ? 73.455 4.771 70.447 1.00 23.40 56 ALA D CA 1
ATOM 7333 C C . ALA D 1 76 ? 72.179 4.961 71.246 1.00 28.99 56 ALA D C 1
ATOM 7334 O O . ALA D 1 76 ? 72.209 5.154 72.469 1.00 26.85 56 ALA D O 1
ATOM 7336 N N . VAL D 1 77 ? 71.054 4.929 70.539 1.00 22.87 57 VAL D N 1
ATOM 7337 C CA . VAL D 1 77 ? 69.740 5.101 71.140 1.00 25.20 57 VAL D CA 1
ATOM 7338 C C . VAL D 1 77 ? 68.855 3.982 70.614 1.00 26.58 57 VAL D C 1
ATOM 7339 O O . VAL D 1 77 ? 68.883 3.687 69.414 1.00 28.31 57 VAL D O 1
ATOM 7343 N N . ILE D 1 78 ? 68.121 3.326 71.507 1.00 25.58 58 ILE D N 1
ATOM 7344 C CA . ILE D 1 78 ? 67.039 2.425 71.117 1.00 23.94 58 ILE D CA 1
ATOM 7345 C C . ILE D 1 78 ? 65.741 3.058 71.570 1.00 28.57 58 ILE D C 1
ATOM 7346 O O . ILE D 1 78 ? 65.525 3.238 72.771 1.00 26.08 58 ILE D O 1
ATOM 7351 N N . HIS D 1 79 ? 64.870 3.389 70.616 1.00 26.54 59 HIS D N 1
ATOM 7352 C CA . HIS D 1 79 ? 63.638 4.114 70.902 1.00 25.77 59 HIS D CA 1
ATOM 7353 C C . HIS D 1 79 ? 62.510 3.094 70.960 1.00 32.12 59 HIS D C 1
ATOM 7354 O O . HIS D 1 79 ? 62.003 2.651 69.927 1.00 28.61 59 HIS D O 1
ATOM 7361 N N . LEU D 1 80 ? 62.129 2.722 72.185 1.00 30.73 60 LEU D N 1
ATOM 7362 C CA . LEU D 1 80 ? 61.030 1.802 72.441 1.00 34.86 60 LEU D CA 1
ATOM 7363 C C . LEU D 1 80 ? 59.729 2.503 72.819 1.00 32.92 60 LEU D C 1
ATOM 7364 O O . LEU D 1 80 ? 58.660 1.903 72.670 1.00 32.88 60 LEU D O 1
ATOM 7369 N N . ALA D 1 81 ? 59.800 3.746 73.294 1.00 33.46 61 ALA D N 1
ATOM 7370 C CA . ALA D 1 81 ? 58.679 4.380 73.980 1.00 34.88 61 ALA D CA 1
ATOM 7371 C C . ALA D 1 81 ? 57.569 4.786 73.016 1.00 33.79 61 ALA D C 1
ATOM 7372 O O . ALA D 1 81 ? 57.831 5.276 71.912 1.00 33.11 61 ALA D O 1
ATOM 7374 N N . GLY D 1 82 ? 56.325 4.618 73.454 1.00 33.22 62 GLY D N 1
ATOM 7375 C CA . GLY D 1 82 ? 55.197 5.075 72.667 1.00 30.26 62 GLY D CA 1
ATOM 7376 C C . GLY D 1 82 ? 53.887 4.481 73.150 1.00 36.35 62 GLY D C 1
ATOM 7377 O O . GLY D 1 82 ? 53.805 3.854 74.211 1.00 35.24 62 GLY D O 1
ATOM 7378 N N . GLN D 1 83 ? 52.856 4.709 72.344 1.00 37.93 63 GLN D N 1
ATOM 7379 C CA . GLN D 1 83 ? 51.530 4.142 72.569 1.00 34.56 63 GLN D CA 1
ATOM 7380 C C . GLN D 1 83 ? 51.462 2.828 71.794 1.00 34.91 63 GLN D C 1
ATOM 7381 O O . GLN D 1 83 ? 51.491 2.827 70.560 1.00 34.84 63 GLN D O 1
ATOM 7387 N N . THR D 1 84 ? 51.379 1.705 72.507 1.00 35.80 64 THR D N 1
ATOM 7388 C CA . THR D 1 84 ? 51.532 0.396 71.885 1.00 38.11 64 THR D CA 1
ATOM 7389 C C . THR D 1 84 ? 50.230 -0.398 71.750 1.00 42.61 64 THR D C 1
ATOM 7390 O O . THR D 1 84 ? 50.272 -1.545 71.291 1.00 41.51 64 THR D O 1
ATOM 7394 N N . TYR D 1 85 ? 49.116 0.197 72.190 1.00 42.74 65 TYR D N 1
ATOM 7395 C CA . TYR D 1 85 ? 47.786 -0.471 72.177 1.00 44.97 65 TYR D CA 1
ATOM 7396 C C . TYR D 1 85 ? 47.002 -0.078 70.919 1.00 42.25 65 TYR D C 1
ATOM 7397 O O . TYR D 1 85 ? 46.862 1.129 70.646 1.00 39.26 65 TYR D O 1
ATOM 7406 N N . VAL D 1 86 ? 46.492 -1.079 70.192 1.00 41.14 66 VAL D N 1
ATOM 7407 C CA . VAL D 1 86 ? 45.705 -0.834 68.947 1.00 43.20 66 VAL D CA 1
ATOM 7408 C C . VAL D 1 86 ? 44.336 -0.262 69.332 1.00 40.58 66 VAL D C 1
ATOM 7409 O O . VAL D 1 86 ? 43.947 0.769 68.749 1.00 42.16 66 VAL D O 1
ATOM 7413 N N . PRO D 1 87 ? 43.587 -0.891 70.267 1.00 45.44 67 PRO D N 1
ATOM 7414 C CA . PRO D 1 87 ? 42.278 -0.380 70.691 1.00 43.57 67 PRO D CA 1
ATOM 7415 C C . PRO D 1 87 ? 42.393 1.096 71.099 1.00 45.78 67 PRO D C 1
ATOM 7416 O O . PRO D 1 87 ? 41.558 1.882 70.692 1.00 39.17 67 PRO D O 1
ATOM 7420 N N . GLU D 1 88 ? 43.421 1.424 71.888 1.00 39.22 68 GLU D N 1
ATOM 7421 C CA . GLU D 1 88 ? 43.665 2.823 72.316 1.00 37.53 68 GLU D CA 1
ATOM 7422 C C . GLU D 1 88 ? 43.848 3.705 71.076 1.00 39.40 68 GLU D C 1
ATOM 7423 O O . GLU D 1 88 ? 43.337 4.834 71.094 1.00 38.92 68 GLU D O 1
ATOM 7429 N N . ALA D 1 89 ? 44.544 3.211 70.042 1.00 38.12 69 ALA D N 1
ATOM 7430 C CA . ALA D 1 89 ? 44.752 4.023 68.846 1.00 38.70 69 ALA D CA 1
ATOM 7431 C C . ALA D 1 89 ? 43.441 4.254 68.106 1.00 37.71 69 ALA D C 1
ATOM 7432 O O . ALA D 1 89 ? 43.189 5.350 67.590 1.00 36.45 69 ALA D O 1
ATOM 7434 N N . PHE D 1 90 ? 42.596 3.227 68.038 1.00 40.52 70 PHE D N 1
ATOM 7435 C CA . PHE D 1 90 ? 41.281 3.411 67.437 1.00 44.53 70 PHE D CA 1
ATOM 7436 C C . PHE D 1 90 ? 40.448 4.410 68.234 1.00 41.30 70 PHE D C 1
ATOM 7437 O O . PHE D 1 90 ? 39.760 5.257 67.651 1.00 46.14 70 PHE D O 1
ATOM 7445 N N . ARG D 1 91 ? 40.523 4.353 69.570 1.00 41.22 71 ARG D N 1
ATOM 7446 C CA . ARG D 1 91 ? 39.746 5.280 70.393 1.00 45.59 71 ARG D CA 1
ATOM 7447 C C . ARG D 1 91 ? 40.179 6.725 70.170 1.00 42.61 71 ARG D C 1
ATOM 7448 O O . ARG D 1 91 ? 39.337 7.626 70.075 1.00 33.91 71 ARG D O 1
ATOM 7456 N N . ASP D 1 92 ? 41.486 6.974 70.089 1.00 37.35 72 ASP D N 1
ATOM 7457 C CA . ASP D 1 92 ? 41.993 8.329 69.873 1.00 38.20 72 ASP D CA 1
ATOM 7458 C C . ASP D 1 92 ? 43.151 8.277 68.884 1.00 40.50 72 ASP D C 1
ATOM 7459 O O . ASP D 1 92 ? 44.324 8.206 69.276 1.00 42.30 72 ASP D O 1
ATOM 7464 N N . PRO D 1 93 ? 42.853 8.316 67.581 1.00 40.06 73 PRO D N 1
ATOM 7465 C CA . PRO D 1 93 ? 43.940 8.283 66.579 1.00 34.60 73 PRO D CA 1
ATOM 7466 C C . PRO D 1 93 ? 44.923 9.431 66.717 1.00 37.51 73 PRO D C 1
ATOM 7467 O O . PRO D 1 93 ? 46.142 9.210 66.673 1.00 38.26 73 PRO D O 1
ATOM 7471 N N . ALA D 1 94 ? 44.423 10.654 66.900 1.00 29.31 74 ALA D N 1
ATOM 7472 C CA . ALA D 1 94 ? 45.303 11.813 66.980 1.00 34.16 74 ALA D CA 1
ATOM 7473 C C . ALA D 1 94 ? 46.315 11.671 68.110 1.00 38.81 74 ALA D C 1
ATOM 7474 O O . ALA D 1 94 ? 47.494 11.986 67.928 1.00 32.91 74 ALA D O 1
ATOM 7476 N N . ARG D 1 95 ? 45.880 11.175 69.273 1.00 36.89 75 ARG D N 1
ATOM 7477 C CA . ARG D 1 95 ? 46.796 11.054 70.404 1.00 41.56 75 ARG D CA 1
ATOM 7478 C C . ARG D 1 95 ? 47.906 10.052 70.117 1.00 37.49 75 ARG D C 1
ATOM 7479 O O . ARG D 1 95 ? 49.062 10.279 70.488 1.00 31.93 75 ARG D O 1
ATOM 7487 N N . THR D 1 96 ? 47.572 8.930 69.475 1.00 36.53 76 THR D N 1
ATOM 7488 C CA . THR D 1 96 ? 48.590 7.937 69.147 1.00 35.84 76 THR D CA 1
ATOM 7489 C C . THR D 1 96 ? 49.589 8.476 68.124 1.00 35.01 76 THR D C 1
ATOM 7490 O O . THR D 1 96 ? 50.798 8.222 68.235 1.00 34.62 76 THR D O 1
ATOM 7494 N N . LEU D 1 97 ? 49.110 9.225 67.126 1.00 36.59 77 LEU D N 1
ATOM 7495 C CA . LEU D 1 97 ? 50.022 9.883 66.191 1.00 33.35 77 LEU D CA 1
ATOM 7496 C C . LEU D 1 97 ? 50.915 10.890 66.902 1.00 38.58 77 LEU D C 1
ATOM 7497 O O . LEU D 1 97 ? 52.102 11.019 66.576 1.00 30.75 77 LEU D O 1
ATOM 7502 N N . GLN D 1 98 ? 50.352 11.640 67.851 1.00 34.16 78 GLN D N 1
ATOM 7503 C CA . GLN D 1 98 ? 51.145 12.635 68.564 1.00 35.43 78 GLN D CA 1
ATOM 7504 C C . GLN D 1 98 ? 52.260 11.968 69.353 1.00 31.58 78 GLN D C 1
ATOM 7505 O O . GLN D 1 98 ? 53.410 12.421 69.327 1.00 33.09 78 GLN D O 1
ATOM 7511 N N . ILE D 1 99 ? 51.930 10.885 70.062 1.00 32.41 79 ILE D N 1
ATOM 7512 C CA . ILE D 1 99 ? 52.915 10.180 70.870 1.00 31.79 79 ILE D CA 1
ATOM 7513 C C . ILE D 1 99 ? 53.935 9.491 69.979 1.00 38.20 79 ILE D C 1
ATOM 7514 O O . ILE D 1 99 ? 55.150 9.614 70.183 1.00 32.72 79 ILE D O 1
ATOM 7519 N N . ASN D 1 100 ? 53.459 8.738 68.985 1.00 32.38 80 ASN D N 1
ATOM 7520 C CA . ASN D 1 100 ? 54.359 7.834 68.281 1.00 29.61 80 ASN D CA 1
ATOM 7521 C C . ASN D 1 100 ? 55.150 8.532 67.190 1.00 31.15 80 ASN D C 1
ATOM 7522 O O . ASN D 1 100 ? 56.295 8.139 66.923 1.00 27.79 80 ASN D O 1
ATOM 7527 N N . LEU D 1 101 ? 54.575 9.559 66.560 1.00 29.02 81 LEU D N 1
ATOM 7528 C CA . LEU D 1 101 ? 55.252 10.272 65.484 1.00 30.38 81 LEU D CA 1
ATOM 7529 C C . LEU D 1 101 ? 55.846 11.594 65.947 1.00 34.60 81 LEU D C 1
ATOM 7530 O O . LEU D 1 101 ? 57.040 11.849 65.744 1.00 31.65 81 LEU D O 1
ATOM 7535 N N . LEU D 1 102 ? 55.032 12.460 66.549 1.00 31.11 82 LEU D N 1
ATOM 7536 C CA . LEU D 1 102 ? 55.582 13.744 66.972 1.00 35.36 82 LEU D CA 1
ATOM 7537 C C . LEU D 1 102 ? 56.475 13.573 68.194 1.00 28.97 82 LEU D C 1
ATOM 7538 O O . LEU D 1 102 ? 57.423 14.343 68.377 1.00 34.86 82 LEU D O 1
ATOM 7543 N N . GLY D 1 103 ? 56.197 12.562 69.026 1.00 29.64 83 GLY D N 1
ATOM 7544 C CA . GLY D 1 103 ? 57.082 12.267 70.140 1.00 35.45 83 GLY D CA 1
ATOM 7545 C C . GLY D 1 103 ? 58.439 11.779 69.674 1.00 35.41 83 GLY D C 1
ATOM 7546 O O . GLY D 1 103 ? 59.472 12.134 70.252 1.00 33.16 83 GLY D O 1
ATOM 7547 N N . THR D 1 104 ? 58.457 10.965 68.614 1.00 30.54 84 THR D N 1
ATOM 7548 C CA . THR D 1 104 ? 59.722 10.581 67.999 1.00 32.53 84 THR D CA 1
ATOM 7549 C C . THR D 1 104 ? 60.444 11.794 67.430 1.00 31.33 84 THR D C 1
ATOM 7550 O O . THR D 1 104 ? 61.657 11.945 67.625 1.00 29.43 84 THR D O 1
ATOM 7554 N N . LEU D 1 105 ? 59.723 12.668 66.716 1.00 23.86 85 LEU D N 1
ATOM 7555 C CA . LEU D 1 105 ? 60.349 13.901 66.238 1.00 28.14 85 LEU D CA 1
ATOM 7556 C C . LEU D 1 105 ? 60.981 14.688 67.387 1.00 31.88 85 LEU D C 1
ATOM 7557 O O . LEU D 1 105 ? 62.107 15.188 67.268 1.00 26.71 85 LEU D O 1
ATOM 7562 N N . ASN D 1 106 ? 60.255 14.841 68.498 1.00 33.04 86 ASN D N 1
ATOM 7563 C CA . ASN D 1 106 ? 60.795 15.602 69.624 1.00 32.26 86 ASN D CA 1
ATOM 7564 C C . ASN D 1 106 ? 62.075 14.969 70.150 1.00 29.12 86 ASN D C 1
ATOM 7565 O O . ASN D 1 106 ? 63.043 15.677 70.456 1.00 31.07 86 ASN D O 1
ATOM 7570 N N . LEU D 1 107 ? 62.096 13.631 70.259 1.00 29.06 87 LEU D N 1
ATOM 7571 C CA . LEU D 1 107 ? 63.298 12.928 70.681 1.00 27.35 87 LEU D CA 1
ATOM 7572 C C . LEU D 1 107 ? 64.453 13.209 69.723 1.00 34.65 87 LEU D C 1
ATOM 7573 O O . LEU D 1 107 ? 65.562 13.553 70.153 1.00 25.68 87 LEU D O 1
ATOM 7578 N N . LEU D 1 108 ? 64.197 13.107 68.412 1.00 28.96 88 LEU D N 1
ATOM 7579 C CA . LEU D 1 108 ? 65.243 13.360 67.420 1.00 29.75 88 LEU D CA 1
ATOM 7580 C C . LEU D 1 108 ? 65.765 14.796 67.500 1.00 27.92 88 LEU D C 1
ATOM 7581 O O . LEU D 1 108 ? 66.982 15.032 67.407 1.00 28.59 88 LEU D O 1
ATOM 7586 N N . GLN D 1 109 ? 64.869 15.768 67.674 1.00 25.86 89 GLN D N 1
ATOM 7587 C CA . GLN D 1 109 ? 65.318 17.154 67.772 1.00 28.25 89 GLN D CA 1
ATOM 7588 C C . GLN D 1 109 ? 66.063 17.402 69.080 1.00 31.51 89 GLN D C 1
ATOM 7589 O O . GLN D 1 109 ? 67.033 18.175 69.108 1.00 28.93 89 GLN D O 1
ATOM 7595 N N . ALA D 1 110 ? 65.660 16.728 70.161 1.00 27.27 90 ALA D N 1
ATOM 7596 C CA . ALA D 1 110 ? 66.367 16.908 71.425 1.00 32.03 90 ALA D CA 1
ATOM 7597 C C . ALA D 1 110 ? 67.757 16.290 71.352 1.00 30.29 90 ALA D C 1
ATOM 7598 O O . ALA D 1 110 ? 68.744 16.906 71.773 1.00 29.24 90 ALA D O 1
ATOM 7600 N N . LEU D 1 111 ? 67.855 15.075 70.805 1.00 28.81 91 LEU D N 1
ATOM 7601 C CA . LEU D 1 111 ? 69.161 14.472 70.565 1.00 28.39 91 LEU D CA 1
ATOM 7602 C C . LEU D 1 111 ? 70.021 15.365 69.680 1.00 32.55 91 LEU D C 1
ATOM 7603 O O . LEU D 1 111 ? 71.202 15.597 69.972 1.00 29.44 91 LEU D O 1
ATOM 7608 N N . LYS D 1 112 ? 69.448 15.872 68.587 1.00 29.27 92 LYS D N 1
ATOM 7609 C CA . LYS D 1 112 ? 70.225 16.726 67.691 1.00 31.98 92 LYS D CA 1
ATOM 7610 C C . LYS D 1 112 ? 70.689 18.000 68.391 1.00 30.44 92 LYS D C 1
ATOM 7611 O O . LYS D 1 112 ? 71.838 18.428 68.220 1.00 32.44 92 LYS D O 1
ATOM 7617 N N . ALA D 1 113 ? 69.805 18.629 69.166 1.00 29.25 93 ALA D N 1
ATOM 7618 C CA . ALA D 1 113 ? 70.186 19.839 69.888 1.00 30.64 93 ALA D CA 1
ATOM 7619 C C . ALA D 1 113 ? 71.318 19.569 70.874 1.00 32.54 93 ALA D C 1
ATOM 7620 O O . ALA D 1 113 ? 72.164 20.440 71.098 1.00 29.45 93 ALA D O 1
ATOM 7622 N N . ARG D 1 114 ? 71.358 18.366 71.453 1.00 29.76 94 ARG D N 1
ATOM 7623 C CA . ARG D 1 114 ? 72.392 17.997 72.413 1.00 31.46 94 ARG D CA 1
ATOM 7624 C C . ARG D 1 114 ? 73.730 17.687 71.737 1.00 33.19 94 ARG D C 1
ATOM 7625 O O . ARG D 1 114 ? 74.772 17.667 72.410 1.00 32.30 94 ARG D O 1
ATOM 7633 N N . GLY D 1 115 ? 73.730 17.456 70.427 1.00 28.91 95 GLY D N 1
ATOM 7634 C CA . GLY D 1 115 ? 74.927 17.091 69.707 1.00 31.51 95 GLY D CA 1
ATOM 7635 C C . GLY D 1 115 ? 75.049 15.626 69.362 1.00 33.24 95 GLY D C 1
ATOM 7636 O O . GLY D 1 115 ? 76.141 15.193 68.977 1.00 30.54 95 GLY D O 1
ATOM 7637 N N . PHE D 1 116 ? 73.974 14.846 69.503 1.00 30.47 96 PHE D N 1
ATOM 7638 C CA . PHE D 1 116 ? 73.997 13.437 69.116 1.00 27.61 96 PHE D CA 1
ATOM 7639 C C . PHE D 1 116 ? 74.264 13.298 67.623 1.00 27.46 96 PHE D C 1
ATOM 7640 O O . PHE D 1 116 ? 73.815 14.112 66.813 1.00 34.36 96 PHE D O 1
ATOM 7648 N N . SER D 1 117 ? 75.009 12.254 67.266 1.00 29.26 97 SER D N 1
ATOM 7649 C CA . SER D 1 117 ? 75.217 11.911 65.866 1.00 27.25 97 SER D CA 1
ATOM 7650 C C . SER D 1 117 ? 75.547 10.437 65.711 1.00 26.29 97 SER D C 1
ATOM 7651 O O . SER D 1 117 ? 76.198 10.053 64.735 1.00 30.62 97 SER D O 1
ATOM 7654 N N . GLY D 1 118 ? 75.103 9.602 66.645 1.00 24.16 98 GLY D N 1
ATOM 7655 C CA . GLY D 1 118 ? 75.419 8.177 66.679 1.00 25.83 98 GLY D CA 1
ATOM 7656 C C . GLY D 1 118 ? 74.349 7.306 66.043 1.00 26.18 98 GLY D C 1
ATOM 7657 O O . GLY D 1 118 ? 73.696 7.686 65.064 1.00 27.01 98 GLY D O 1
ATOM 7658 N N . THR D 1 119 ? 74.191 6.107 66.582 1.00 26.03 99 THR D N 1
ATOM 7659 C CA . THR D 1 119 ? 73.287 5.118 66.015 1.00 23.86 99 THR D CA 1
ATOM 7660 C C . THR D 1 119 ? 71.913 5.253 66.660 1.00 28.58 99 THR D C 1
ATOM 7661 O O . THR D 1 119 ? 71.802 5.284 67.886 1.00 24.11 99 THR D O 1
ATOM 7665 N N . PHE D 1 120 ? 70.864 5.349 65.837 1.00 24.90 100 PHE D N 1
ATOM 7666 C CA . PHE D 1 120 ? 69.493 5.431 66.331 1.00 22.26 100 PHE D CA 1
ATOM 7667 C C . PHE D 1 120 ? 68.716 4.238 65.789 1.00 26.96 100 PHE D C 1
ATOM 7668 O O . PHE D 1 120 ? 68.535 4.116 64.571 1.00 29.21 100 PHE D O 1
ATOM 7676 N N . LEU D 1 121 ? 68.260 3.362 66.688 1.00 25.13 101 LEU D N 1
ATOM 7677 C CA . LEU D 1 121 ? 67.468 2.192 66.326 1.00 22.23 101 LEU D CA 1
ATOM 7678 C C . LEU D 1 121 ? 66.011 2.471 66.674 1.00 30.21 101 LEU D C 1
ATOM 7679 O O . LEU D 1 121 ? 65.644 2.553 67.853 1.00 24.65 101 LEU D O 1
ATOM 7684 N N . TYR D 1 122 ? 65.196 2.604 65.629 1.00 27.61 102 TYR D N 1
ATOM 7685 C CA . TYR D 1 122 ? 63.748 2.820 65.834 1.00 21.95 102 TYR D CA 1
ATOM 7686 C C . TYR D 1 122 ? 63.062 1.454 65.894 1.00 25.70 102 TYR D C 1
ATOM 7687 O O . TYR D 1 122 ? 63.262 0.630 64.990 1.00 24.79 102 TYR D O 1
ATOM 7696 N N . ILE D 1 123 ? 62.281 1.229 66.946 1.00 24.20 103 ILE D N 1
ATOM 7697 C CA . ILE D 1 123 ? 61.584 -0.040 67.101 1.00 20.40 103 ILE D CA 1
ATOM 7698 C C . ILE D 1 123 ? 60.182 0.149 66.534 1.00 23.85 103 ILE D C 1
ATOM 7699 O O . ILE D 1 123 ? 59.381 0.926 67.063 1.00 25.11 103 ILE D O 1
ATOM 7704 N N . SER D 1 124 ? 59.902 -0.545 65.438 1.00 25.61 104 SER D N 1
ATOM 7705 C CA . SER D 1 124 ? 58.602 -0.446 64.782 1.00 27.10 104 SER D CA 1
ATOM 7706 C C . SER D 1 124 ? 57.770 -1.675 65.126 1.00 27.77 104 SER D C 1
ATOM 7707 O O . SER D 1 124 ? 57.771 -2.130 66.276 1.00 28.29 104 SER D O 1
ATOM 7710 N N . SER D 1 125 ? 57.080 -2.243 64.138 1.00 33.06 105 SER D N 1
ATOM 7711 C CA . SER D 1 125 ? 56.202 -3.373 64.405 1.00 23.98 105 SER D CA 1
ATOM 7712 C C . SER D 1 125 ? 55.902 -4.100 63.102 1.00 24.42 105 SER D C 1
ATOM 7713 O O . SER D 1 125 ? 55.617 -3.468 62.084 1.00 27.95 105 SER D O 1
ATOM 7716 N N . GLY D 1 126 ? 55.949 -5.432 63.151 1.00 30.05 106 GLY D N 1
ATOM 7717 C CA . GLY D 1 126 ? 55.515 -6.212 62.011 1.00 30.29 106 GLY D CA 1
ATOM 7718 C C . GLY D 1 126 ? 54.066 -5.984 61.627 1.00 33.44 106 GLY D C 1
ATOM 7719 O O . GLY D 1 126 ? 53.649 -6.440 60.557 1.00 30.84 106 GLY D O 1
ATOM 7720 N N . ASP D 1 127 ? 53.292 -5.300 62.477 1.00 28.21 107 ASP D N 1
ATOM 7721 C CA . ASP D 1 127 ? 51.911 -4.953 62.168 1.00 35.35 107 ASP D CA 1
ATOM 7722 C C . ASP D 1 127 ? 51.796 -3.881 61.082 1.00 28.61 107 ASP D C 1
ATOM 7723 O O . ASP D 1 127 ? 50.689 -3.670 60.579 1.00 28.48 107 ASP D O 1
ATOM 7728 N N . VAL D 1 128 ? 52.897 -3.223 60.689 1.00 28.90 108 VAL D N 1
ATOM 7729 C CA . VAL D 1 128 ? 52.827 -2.267 59.583 1.00 26.00 108 VAL D CA 1
ATOM 7730 C C . VAL D 1 128 ? 52.449 -2.957 58.272 1.00 29.05 108 VAL D C 1
ATOM 7731 O O . VAL D 1 128 ? 51.907 -2.310 57.367 1.00 27.09 108 VAL D O 1
ATOM 7735 N N . TYR D 1 129 ? 52.710 -4.258 58.148 1.00 23.30 109 TYR D N 1
ATOM 7736 C CA . TYR D 1 129 ? 52.538 -4.916 56.854 1.00 32.40 109 TYR D CA 1
ATOM 7737 C C . TYR D 1 129 ? 51.067 -5.034 56.466 1.00 28.15 109 TYR D C 1
ATOM 7738 O O . TYR D 1 129 ? 50.725 -4.925 55.283 1.00 26.91 109 TYR D O 1
ATOM 7747 N N . GLY D 1 130 ? 50.193 -5.258 57.438 1.00 28.04 110 GLY D N 1
ATOM 7748 C CA . GLY D 1 130 ? 48.780 -5.405 57.126 1.00 34.11 110 GLY D CA 1
ATOM 7749 C C . GLY D 1 130 ? 48.500 -6.721 56.424 1.00 34.95 110 GLY D C 1
ATOM 7750 O O . GLY D 1 130 ? 49.078 -7.764 56.750 1.00 32.89 110 GLY D O 1
ATOM 7751 N N . GLN D 1 131 ? 47.611 -6.671 55.432 1.00 37.21 111 GLN D N 1
ATOM 7752 C CA . GLN D 1 131 ? 47.104 -7.882 54.802 1.00 32.65 111 GLN D CA 1
ATOM 7753 C C . GLN D 1 131 ? 48.097 -8.394 53.769 1.00 29.64 111 GLN D C 1
ATOM 7754 O O . GLN D 1 131 ? 48.484 -7.669 52.850 1.00 33.82 111 GLN D O 1
ATOM 7760 N N . VAL D 1 132 ? 48.494 -9.651 53.912 1.00 34.34 112 VAL D N 1
ATOM 7761 C CA . VAL D 1 132 ? 49.481 -10.274 53.045 1.00 36.65 112 VAL D CA 1
ATOM 7762 C C . VAL D 1 132 ? 48.912 -11.604 52.583 1.00 33.46 112 VAL D C 1
ATOM 7763 O O . VAL D 1 132 ? 48.479 -12.412 53.411 1.00 39.72 112 VAL D O 1
ATOM 7767 N N . ALA D 1 133 ? 48.923 -11.838 51.273 1.00 36.17 113 ALA D N 1
ATOM 7768 C CA . ALA D 1 133 ? 48.398 -13.094 50.748 1.00 45.36 113 ALA D CA 1
ATOM 7769 C C . ALA D 1 133 ? 49.268 -14.260 51.192 1.00 43.14 113 ALA D C 1
ATOM 7770 O O . ALA D 1 133 ? 50.494 -14.140 51.278 1.00 43.66 113 ALA D O 1
ATOM 7772 N N . GLU D 1 134 ? 48.622 -15.397 51.462 1.00 40.89 114 GLU D N 1
ATOM 7773 C CA . GLU D 1 134 ? 49.329 -16.623 51.916 1.00 46.66 114 GLU D CA 1
ATOM 7774 C C . GLU D 1 134 ? 50.410 -17.000 50.898 1.00 47.09 114 GLU D C 1
ATOM 7775 O O . GLU D 1 134 ? 51.422 -17.585 51.310 1.00 43.99 114 GLU D O 1
ATOM 7781 N N . ALA D 1 135 ? 50.215 -16.626 49.628 1.00 52.38 115 ALA D N 1
ATOM 7782 C CA . ALA D 1 135 ? 51.160 -16.951 48.532 1.00 48.76 115 ALA D CA 1
ATOM 7783 C C . ALA D 1 135 ? 52.427 -16.097 48.629 1.00 48.12 115 ALA D C 1
ATOM 7784 O O . ALA D 1 135 ? 53.470 -16.531 48.109 1.00 45.70 115 ALA D O 1
ATOM 7786 N N . ALA D 1 136 ? 52.356 -14.994 49.384 1.00 41.11 116 ALA D N 1
ATOM 7787 C CA . ALA D 1 136 ? 53.497 -14.063 49.550 1.00 41.86 116 ALA D CA 1
ATOM 7788 C C . ALA D 1 136 ? 54.258 -14.323 50.859 1.00 36.78 116 ALA D C 1
ATOM 7789 O O . ALA D 1 136 ? 55.173 -13.545 51.158 1.00 41.61 116 ALA D O 1
ATOM 7791 N N . LEU D 1 137 ? 53.900 -15.369 51.607 1.00 36.51 117 LEU D N 1
ATOM 7792 C CA . LEU D 1 137 ? 54.616 -15.669 52.877 1.00 38.70 117 LEU D CA 1
ATOM 7793 C C . LEU D 1 137 ? 55.914 -16.416 52.549 1.00 35.63 117 LEU D C 1
ATOM 7794 O O . LEU D 1 137 ? 55.914 -17.169 51.566 1.00 39.49 117 LEU D O 1
ATOM 7799 N N . PRO D 1 138 ? 57.014 -16.250 53.317 1.00 37.33 118 PRO D N 1
ATOM 7800 C CA . PRO D 1 138 ? 57.032 -15.398 54.511 1.00 30.98 118 PRO D CA 1
ATOM 7801 C C . PRO D 1 138 ? 57.214 -13.910 54.174 1.00 33.13 118 PRO D C 1
ATOM 7802 O O . PRO D 1 138 ? 57.787 -13.605 53.152 1.00 34.04 118 PRO D O 1
ATOM 7806 N N . ILE D 1 139 ? 56.720 -13.035 55.049 1.00 29.61 119 ILE D N 1
ATOM 7807 C CA . ILE D 1 139 ? 56.802 -11.563 54.822 1.00 28.87 119 ILE D CA 1
ATOM 7808 C C . ILE D 1 139 ? 58.263 -11.108 54.868 1.00 33.52 119 ILE D C 1
ATOM 7809 O O . ILE D 1 139 ? 58.946 -11.391 55.865 1.00 31.36 119 ILE D O 1
ATOM 7814 N N . HIS D 1 140 ? 58.711 -10.445 53.802 1.00 31.51 120 HIS D N 1
ATOM 7815 C CA . HIS D 1 140 ? 60.049 -9.885 53.744 1.00 32.26 120 HIS D CA 1
ATOM 7816 C C . HIS D 1 140 ? 59.974 -8.368 53.621 1.00 31.07 120 HIS D C 1
ATOM 7817 O O . HIS D 1 140 ? 58.913 -7.780 53.393 1.00 30.19 120 HIS D O 1
ATOM 7824 N N . GLU D 1 141 ? 61.133 -7.734 53.773 1.00 23.58 121 GLU D N 1
ATOM 7825 C CA . GLU D 1 141 ? 61.197 -6.286 53.899 1.00 28.61 121 GLU D CA 1
ATOM 7826 C C . GLU D 1 141 ? 60.975 -5.548 52.580 1.00 28.74 121 GLU D C 1
ATOM 7827 O O . GLU D 1 141 ? 60.865 -4.316 52.596 1.00 27.98 121 GLU D O 1
ATOM 7833 N N . GLU D 1 142 ? 60.916 -6.252 51.451 1.00 31.98 122 GLU D N 1
ATOM 7834 C CA . GLU D 1 142 ? 60.634 -5.604 50.174 1.00 36.59 122 GLU D CA 1
ATOM 7835 C C . GLU D 1 142 ? 59.139 -5.492 49.875 1.00 36.51 122 GLU D C 1
ATOM 7836 O O . GLU D 1 142 ? 58.763 -4.799 48.922 1.00 31.58 122 GLU D O 1
ATOM 7842 N N . LEU D 1 143 ? 58.283 -6.130 50.667 1.00 32.14 123 LEU D N 1
ATOM 7843 C CA . LEU D 1 143 ? 56.842 -6.005 50.473 1.00 32.23 123 LEU D CA 1
ATOM 7844 C C . LEU D 1 143 ? 56.332 -4.639 50.937 1.00 35.00 123 LEU D C 1
ATOM 7845 O O . LEU D 1 143 ? 56.672 -4.174 52.026 1.00 35.46 123 LEU D O 1
ATOM 7850 N N . ILE D 1 144 ? 55.495 -4.006 50.118 1.00 27.83 124 ILE D N 1
ATOM 7851 C CA . ILE D 1 144 ? 54.914 -2.713 50.505 1.00 32.72 124 ILE D CA 1
ATOM 7852 C C . ILE D 1 144 ? 54.029 -2.910 51.733 1.00 34.65 124 ILE D C 1
ATOM 7853 O O . ILE D 1 144 ? 53.152 -3.799 51.733 1.00 31.19 124 ILE D O 1
ATOM 7858 N N . PRO D 1 145 ? 54.196 -2.130 52.795 1.00 35.74 125 PRO D N 1
ATOM 7859 C CA . PRO D 1 145 ? 53.292 -2.245 53.944 1.00 36.12 125 PRO D CA 1
ATOM 7860 C C . PRO D 1 145 ? 51.970 -1.557 53.657 1.00 28.54 125 PRO D C 1
ATOM 7861 O O . PRO D 1 145 ? 51.917 -0.540 52.965 1.00 33.65 125 PRO D O 1
ATOM 7865 N N . HIS D 1 146 ? 50.894 -2.122 54.207 1.00 30.37 126 HIS D N 1
ATOM 7866 C CA . HIS D 1 146 ? 49.542 -1.564 54.069 1.00 32.14 126 HIS D CA 1
ATOM 7867 C C . HIS D 1 146 ? 48.880 -1.563 55.440 1.00 34.70 126 HIS D C 1
ATOM 7868 O O . HIS D 1 146 ? 48.050 -2.436 55.745 1.00 29.88 126 HIS D O 1
ATOM 7875 N N . PRO D 1 147 ? 49.227 -0.597 56.291 1.00 31.48 127 PRO D N 1
ATOM 7876 C CA . PRO D 1 147 ? 48.737 -0.614 57.679 1.00 33.13 127 PRO D CA 1
ATOM 7877 C C . PRO D 1 147 ? 47.219 -0.496 57.743 1.00 31.58 127 PRO D C 1
ATOM 7878 O O . PRO D 1 147 ? 46.598 0.216 56.954 1.00 36.10 127 PRO D O 1
ATOM 7882 N N . ARG D 1 148 ? 46.631 -1.184 58.717 1.00 31.11 128 ARG D N 1
ATOM 7883 C CA . ARG D 1 148 ? 45.185 -1.351 58.804 1.00 32.92 128 ARG D CA 1
ATOM 7884 C C . ARG D 1 148 ? 44.575 -0.786 60.075 1.00 36.68 128 ARG D C 1
ATOM 7885 O O . ARG D 1 148 ? 43.356 -0.903 60.256 1.00 40.57 128 ARG D O 1
ATOM 7893 N N . ASN D 1 149 ? 45.374 -0.202 60.961 1.00 31.45 129 ASN D N 1
ATOM 7894 C CA . ASN D 1 149 ? 44.883 0.467 62.154 1.00 32.05 129 ASN D CA 1
ATOM 7895 C C . ASN D 1 149 ? 45.757 1.687 62.406 1.00 33.93 129 ASN D C 1
ATOM 7896 O O . ASN D 1 149 ? 46.858 1.790 61.855 1.00 32.80 129 ASN D O 1
ATOM 7901 N N . PRO D 1 150 ? 45.280 2.648 63.203 1.00 32.60 130 PRO D N 1
ATOM 7902 C CA . PRO D 1 150 ? 46.057 3.883 63.377 1.00 32.38 130 PRO D CA 1
ATOM 7903 C C . PRO D 1 150 ? 47.364 3.666 64.118 1.00 29.76 130 PRO D C 1
ATOM 7904 O O . PRO D 1 150 ? 48.284 4.474 63.958 1.00 31.58 130 PRO D O 1
ATOM 7908 N N . TYR D 1 151 ? 47.481 2.610 64.925 1.00 28.89 131 TYR D N 1
ATOM 7909 C CA . TYR D 1 151 ? 48.767 2.332 65.554 1.00 29.63 131 TYR D CA 1
ATOM 7910 C C . TYR D 1 151 ? 49.795 1.932 64.503 1.00 32.92 131 TYR D C 1
ATOM 7911 O O . TYR D 1 151 ? 50.914 2.466 64.477 1.00 33.87 131 TYR D O 1
ATOM 7920 N N . ALA D 1 152 ? 49.421 1.007 63.609 1.00 29.04 132 ALA D N 1
ATOM 7921 C CA . ALA D 1 152 ? 50.330 0.591 62.548 1.00 31.41 132 ALA D CA 1
ATOM 7922 C C . ALA D 1 152 ? 50.652 1.746 61.612 1.00 28.21 132 ALA D C 1
ATOM 7923 O O . ALA D 1 152 ? 51.774 1.830 61.100 1.00 30.10 132 ALA D O 1
ATOM 7925 N N . VAL D 1 153 ? 49.692 2.647 61.377 1.00 27.74 133 VAL D N 1
ATOM 7926 C CA . VAL D 1 153 ? 49.985 3.856 60.601 1.00 24.23 133 VAL D CA 1
ATOM 7927 C C . VAL D 1 153 ? 51.075 4.678 61.287 1.00 27.86 133 VAL D C 1
ATOM 7928 O O . VAL D 1 153 ? 51.990 5.197 60.639 1.00 25.97 133 VAL D O 1
ATOM 7932 N N . SER D 1 154 ? 50.959 4.862 62.604 1.00 26.02 134 SER D N 1
ATOM 7933 C CA . SER D 1 154 ? 51.905 5.747 63.288 1.00 30.42 134 SER D CA 1
ATOM 7934 C C . SER D 1 154 ? 53.303 5.145 63.322 1.00 24.85 134 SER D C 1
ATOM 7935 O O . SER D 1 154 ? 54.292 5.885 63.310 1.00 25.48 134 SER D O 1
ATOM 7938 N N . LYS D 1 155 ? 53.402 3.812 63.345 1.00 23.73 135 LYS D N 1
ATOM 7939 C CA . LYS D 1 155 ? 54.704 3.159 63.344 1.00 29.34 135 LYS D CA 1
ATOM 7940 C C . LYS D 1 155 ? 55.369 3.265 61.976 1.00 33.96 135 LYS D C 1
ATOM 7941 O O . LYS D 1 155 ? 56.576 3.522 61.881 1.00 25.79 135 LYS D O 1
ATOM 7947 N N . LEU D 1 156 ? 54.596 3.099 60.902 1.00 29.13 136 LEU D N 1
ATOM 7948 C CA . LEU D 1 156 ? 55.167 3.270 59.570 1.00 31.19 136 LEU D CA 1
ATOM 7949 C C . LEU D 1 156 ? 55.591 4.712 59.336 1.00 26.75 136 LEU D C 1
ATOM 7950 O O . LEU D 1 156 ? 56.619 4.960 58.698 1.00 26.10 136 LEU D O 1
ATOM 7955 N N . ALA D 1 157 ? 54.811 5.678 59.830 1.00 24.81 137 ALA D N 1
ATOM 7956 C CA . ALA D 1 157 ? 55.189 7.078 59.652 1.00 25.81 137 ALA D CA 1
ATOM 7957 C C . ALA D 1 157 ? 56.467 7.403 60.413 1.00 27.96 137 ALA D C 1
ATOM 7958 O O . ALA D 1 157 ? 57.302 8.172 59.930 1.00 26.59 137 ALA D O 1
ATOM 7960 N N . ALA D 1 158 ? 56.615 6.850 61.621 1.00 30.70 138 ALA D N 1
ATOM 7961 C CA . ALA D 1 158 ? 57.790 7.150 62.434 1.00 28.02 138 ALA D CA 1
ATOM 7962 C C . ALA D 1 158 ? 59.028 6.491 61.850 1.00 29.84 138 ALA D C 1
ATOM 7963 O O . ALA D 1 158 ? 60.126 7.060 61.905 1.00 27.59 138 ALA D O 1
ATOM 7965 N N . GLU D 1 159 ? 58.863 5.289 61.290 1.00 27.20 139 GLU D N 1
ATOM 7966 C CA . GLU D 1 159 ? 59.919 4.645 60.520 1.00 30.24 139 GLU D CA 1
ATOM 7967 C C . GLU D 1 159 ? 60.478 5.594 59.473 1.00 27.31 139 GLU D C 1
ATOM 7968 O O . GLU D 1 159 ? 61.687 5.841 59.413 1.00 27.90 139 GLU D O 1
ATOM 7974 N N . SER D 1 160 ? 59.603 6.112 58.609 1.00 23.36 140 SER D N 1
ATOM 7975 C CA . SER D 1 160 ? 60.076 6.962 57.524 1.00 23.34 140 SER D CA 1
ATOM 7976 C C . SER D 1 160 ? 60.639 8.275 58.050 1.00 29.56 140 SER D C 1
ATOM 7977 O O . SER D 1 160 ? 61.567 8.830 57.451 1.00 26.39 140 SER D O 1
ATOM 7980 N N . LEU D 1 161 ? 60.107 8.787 59.164 1.00 27.96 141 LEU D N 1
ATOM 7981 C CA . LEU D 1 161 ? 60.707 9.976 59.766 1.00 28.24 141 LEU D CA 1
ATOM 7982 C C . LEU D 1 161 ? 62.143 9.698 60.221 1.00 24.74 141 LEU D C 1
ATOM 7983 O O . LEU D 1 161 ? 63.054 10.489 59.953 1.00 22.27 141 LEU D O 1
ATOM 7988 N N . CYS D 1 162 ? 62.365 8.568 60.901 1.00 24.19 142 CYS D N 1
ATOM 7989 C CA . CYS D 1 162 ? 63.702 8.270 61.420 1.00 25.25 142 CYS D CA 1
ATOM 7990 C C . CYS D 1 162 ? 64.694 8.042 60.285 1.00 30.91 142 CYS D C 1
ATOM 7991 O O . CYS D 1 162 ? 65.817 8.560 60.315 1.00 27.65 142 CYS D O 1
ATOM 7994 N N . LEU D 1 163 ? 64.292 7.265 59.273 1.00 27.85 143 LEU D N 1
ATOM 7995 C CA . LEU D 1 163 ? 65.150 7.062 58.109 1.00 28.22 143 LEU D CA 1
ATOM 7996 C C . LEU D 1 163 ? 65.431 8.384 57.406 1.00 28.71 143 LEU D C 1
ATOM 7997 O O . LEU D 1 163 ? 66.542 8.612 56.917 1.00 26.24 143 LEU D O 1
ATOM 8002 N N . GLN D 1 164 ? 64.457 9.289 57.390 1.00 25.16 144 GLN D N 1
ATOM 8003 C CA . GLN D 1 164 ? 64.693 10.601 56.793 1.00 26.30 144 GLN D CA 1
ATOM 8004 C C . GLN D 1 164 ? 65.746 11.388 57.569 1.00 28.25 144 GLN D C 1
ATOM 8005 O O . GLN D 1 164 ? 66.592 12.065 56.972 1.00 24.56 144 GLN D O 1
ATOM 8011 N N . TRP D 1 165 ? 65.687 11.340 58.903 1.00 28.25 145 TRP D N 1
ATOM 8012 C CA . TRP D 1 165 ? 66.725 11.975 59.709 1.00 29.15 145 TRP D CA 1
ATOM 8013 C C . TRP D 1 165 ? 68.091 11.365 59.426 1.00 26.89 145 TRP D C 1
ATOM 8014 O O . TRP D 1 165 ? 69.092 12.088 59.334 1.00 28.02 145 TRP D O 1
ATOM 8025 N N . GLY D 1 166 ? 68.147 10.041 59.262 1.00 28.41 146 GLY D N 1
ATOM 8026 C CA . GLY D 1 166 ? 69.398 9.408 58.892 1.00 31.62 146 GLY D CA 1
ATOM 8027 C C . GLY D 1 166 ? 69.961 9.956 57.596 1.00 35.05 146 GLY D C 1
ATOM 8028 O O . GLY D 1 166 ? 71.166 10.194 57.482 1.00 28.22 146 GLY D O 1
ATOM 8029 N N . ILE D 1 167 ? 69.090 10.179 56.610 1.00 28.31 147 ILE D N 1
ATOM 8030 C CA . ILE D 1 167 ? 69.508 10.779 55.347 1.00 29.01 147 ILE D CA 1
ATOM 8031 C C . ILE D 1 167 ? 69.941 12.223 55.554 1.00 27.49 147 ILE D C 1
ATOM 8032 O O . ILE D 1 167 ? 70.999 12.650 55.072 1.00 32.10 147 ILE D O 1
ATOM 8037 N N . THR D 1 168 ? 69.124 13.003 56.263 1.00 23.63 148 THR D N 1
ATOM 8038 C CA . THR D 1 168 ? 69.371 14.439 56.369 1.00 23.93 148 THR D CA 1
ATOM 8039 C C . THR D 1 168 ? 70.547 14.747 57.304 1.00 32.63 148 THR D C 1
ATOM 8040 O O . THR D 1 168 ? 71.377 15.613 57.000 1.00 28.10 148 THR D O 1
ATOM 8044 N N . GLU D 1 169 ? 70.625 14.063 58.446 1.00 29.03 149 GLU D N 1
ATOM 8045 C CA . GLU D 1 169 ? 71.609 14.372 59.484 1.00 29.12 149 GLU D CA 1
ATOM 8046 C C . GLU D 1 169 ? 72.849 13.493 59.442 1.00 36.85 149 GLU D C 1
ATOM 8047 O O . GLU D 1 169 ? 73.833 13.806 60.125 1.00 35.86 149 GLU D O 1
ATOM 8053 N N . GLY D 1 170 ? 72.833 12.402 58.682 1.00 34.33 150 GLY D N 1
ATOM 8054 C CA . GLY D 1 170 ? 73.996 11.557 58.602 1.00 34.11 150 GLY D CA 1
ATOM 8055 C C . GLY D 1 170 ? 74.130 10.544 59.716 1.00 34.44 150 GLY D C 1
ATOM 8056 O O . GLY D 1 170 ? 75.145 9.844 59.765 1.00 33.59 150 GLY D O 1
ATOM 8057 N N . TRP D 1 171 ? 73.145 10.438 60.607 1.00 32.05 151 TRP D N 1
ATOM 8058 C CA . TRP D 1 171 ? 73.194 9.430 61.656 1.00 27.45 151 TRP D CA 1
ATOM 8059 C C . TRP D 1 171 ? 72.974 8.035 61.074 1.00 29.96 151 TRP D C 1
ATOM 8060 O O . TRP D 1 171 ? 72.350 7.863 60.025 1.00 31.89 151 TRP D O 1
ATOM 8071 N N . ARG D 1 172 ? 73.479 7.030 61.786 1.00 27.32 152 ARG D N 1
ATOM 8072 C CA . ARG D 1 172 ? 73.213 5.623 61.477 1.00 24.63 152 ARG D CA 1
ATOM 8073 C C . ARG D 1 172 ? 71.838 5.252 62.024 1.00 29.45 152 ARG D C 1
ATOM 8074 O O . ARG D 1 172 ? 71.685 4.979 63.215 1.00 26.07 152 ARG D O 1
ATOM 8082 N N . VAL D 1 173 ? 70.817 5.235 61.170 1.00 28.79 153 VAL D N 1
ATOM 8083 C CA . VAL D 1 173 ? 69.459 4.909 61.605 1.00 23.05 153 VAL D CA 1
ATOM 8084 C C . VAL D 1 173 ? 69.101 3.526 61.098 1.00 30.57 153 VAL D C 1
ATOM 8085 O O . VAL D 1 173 ? 69.270 3.224 59.911 1.00 32.88 153 VAL D O 1
ATOM 8089 N N . LEU D 1 174 ? 68.631 2.684 62.007 1.00 27.24 154 LEU D N 1
ATOM 8090 C CA . LEU D 1 174 ? 68.150 1.354 61.706 1.00 23.94 154 LEU D CA 1
ATOM 8091 C C . LEU D 1 174 ? 66.691 1.277 62.128 1.00 30.75 154 LEU D C 1
ATOM 8092 O O . LEU D 1 174 ? 66.250 2.013 63.019 1.00 24.58 154 LEU D O 1
ATOM 8097 N N . VAL D 1 175 ? 65.940 0.386 61.487 1.00 25.21 155 VAL D N 1
ATOM 8098 C CA . VAL D 1 175 ? 64.558 0.111 61.865 1.00 21.96 155 VAL D CA 1
ATOM 8099 C C . VAL D 1 175 ? 64.438 -1.384 62.110 1.00 22.73 155 VAL D C 1
ATOM 8100 O O . VAL D 1 175 ? 64.882 -2.183 61.284 1.00 24.25 155 VAL D O 1
ATOM 8104 N N . ALA D 1 176 ? 63.845 -1.765 63.234 1.00 25.06 156 ALA D N 1
ATOM 8105 C CA . ALA D 1 176 ? 63.442 -3.146 63.451 1.00 25.82 156 ALA D CA 1
ATOM 8106 C C . ALA D 1 176 ? 61.920 -3.224 63.417 1.00 23.78 156 ALA D C 1
ATOM 8107 O O . ALA D 1 176 ? 61.233 -2.364 63.984 1.00 27.81 156 ALA D O 1
ATOM 8109 N N . ARG D 1 177 ? 61.409 -4.248 62.728 1.00 27.53 157 ARG D N 1
ATOM 8110 C CA . ARG D 1 177 ? 59.987 -4.581 62.672 1.00 24.55 157 ARG D CA 1
ATOM 8111 C C . ARG D 1 177 ? 59.807 -5.916 63.371 1.00 29.59 157 ARG D C 1
ATOM 8112 O O . ARG D 1 177 ? 59.879 -6.979 62.731 1.00 26.97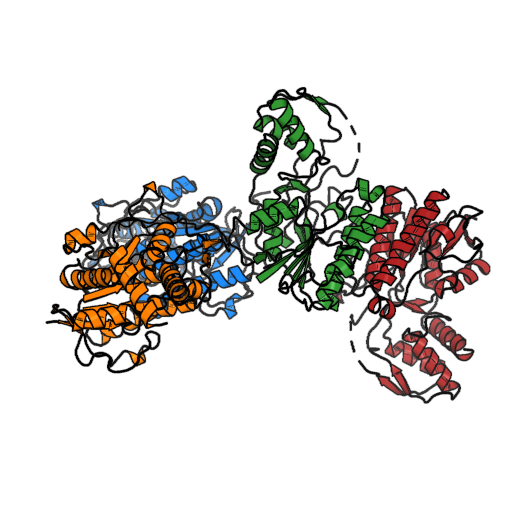 157 ARG D O 1
ATOM 8120 N N . PRO D 1 178 ? 59.613 -5.925 64.687 1.00 26.43 158 PRO D N 1
ATOM 8121 C CA . PRO D 1 178 ? 59.416 -7.189 65.391 1.00 27.73 158 PRO D CA 1
ATOM 8122 C C . PRO D 1 178 ? 57.988 -7.673 65.207 1.00 29.51 158 PRO D C 1
ATOM 8123 O O . PRO D 1 178 ? 57.040 -6.883 65.187 1.00 28.55 158 PRO D O 1
ATOM 8127 N N . PHE D 1 179 ? 57.844 -8.991 65.096 1.00 27.12 159 PHE D N 1
ATOM 8128 C CA . PHE D 1 179 ? 56.521 -9.595 65.073 1.00 31.85 159 PHE D CA 1
ATOM 8129 C C . PHE D 1 179 ? 56.091 -9.887 66.510 1.00 37.73 159 PHE D C 1
ATOM 8130 O O . PHE D 1 179 ? 56.489 -9.152 67.419 1.00 36.20 159 PHE D O 1
ATOM 8138 N N . ASN D 1 180 ? 55.275 -10.911 66.751 1.00 31.43 160 ASN D N 1
ATOM 8139 C CA . ASN D 1 180 ? 54.687 -11.053 68.078 1.00 38.46 160 ASN D CA 1
ATOM 8140 C C . ASN D 1 180 ? 55.724 -11.475 69.117 1.00 35.98 160 ASN D C 1
ATOM 8141 O O . ASN D 1 180 ? 56.576 -12.332 68.860 1.00 34.55 160 ASN D O 1
ATOM 8146 N N . HIS D 1 181 ? 55.628 -10.866 70.300 1.00 37.86 161 HIS D N 1
ATOM 8147 C CA . HIS D 1 181 ? 56.467 -11.121 71.464 1.00 43.03 161 HIS D CA 1
ATOM 8148 C C . HIS D 1 181 ? 55.778 -12.076 72.430 1.00 43.96 161 HIS D C 1
ATOM 8149 O O . HIS D 1 181 ? 54.549 -12.170 72.486 1.00 48.67 161 HIS D O 1
ATOM 8156 N N . ILE D 1 182 ? 56.592 -12.736 73.243 1.00 39.66 162 ILE D N 1
ATOM 8157 C CA . ILE D 1 182 ? 56.118 -13.558 74.351 1.00 44.93 162 ILE D CA 1
ATOM 8158 C C . ILE D 1 182 ? 57.108 -13.387 75.496 1.00 44.10 162 ILE D C 1
ATOM 8159 O O . ILE D 1 182 ? 58.315 -13.545 75.304 1.00 42.21 162 ILE D O 1
ATOM 8164 N N . GLY D 1 183 ? 56.611 -13.044 76.684 1.00 44.93 163 GLY D N 1
ATOM 8165 C CA . GLY D 1 183 ? 57.468 -12.961 77.843 1.00 39.51 163 GLY D CA 1
ATOM 8166 C C . GLY D 1 183 ? 56.737 -12.545 79.104 1.00 43.30 163 GLY D C 1
ATOM 8167 O O . GLY D 1 183 ? 55.652 -11.957 79.056 1.00 41.84 163 GLY D O 1
ATOM 8168 N N . PRO D 1 184 ? 57.315 -12.871 80.261 1.00 45.96 164 PRO D N 1
ATOM 8169 C CA . PRO D 1 184 ? 56.781 -12.356 81.527 1.00 46.01 164 PRO D CA 1
ATOM 8170 C C . PRO D 1 184 ? 56.705 -10.839 81.491 1.00 42.30 164 PRO D C 1
ATOM 8171 O O . PRO D 1 184 ? 57.616 -10.165 81.005 1.00 44.43 164 PRO D O 1
ATOM 8175 N N . GLY D 1 185 ? 55.601 -10.304 82.000 1.00 46.35 165 GLY D N 1
ATOM 8176 C CA . GLY D 1 185 ? 55.355 -8.882 81.960 1.00 44.91 165 GLY D CA 1
ATOM 8177 C C . GLY D 1 185 ? 54.643 -8.389 80.721 1.00 48.98 165 GLY D C 1
ATOM 8178 O O . GLY D 1 185 ? 54.428 -7.177 80.590 1.00 50.66 165 GLY D O 1
ATOM 8179 N N . GLN D 1 186 ? 54.278 -9.280 79.803 1.00 51.38 166 GLN D N 1
ATOM 8180 C CA . GLN D 1 186 ? 53.581 -8.862 78.591 1.00 52.53 166 GLN D CA 1
ATOM 8181 C C . GLN D 1 186 ? 52.221 -8.266 78.948 1.00 59.24 166 GLN D C 1
ATOM 8182 O O . GLN D 1 186 ? 51.615 -8.612 79.968 1.00 53.78 166 GLN D O 1
ATOM 8188 N N . LYS D 1 187 ? 51.764 -7.330 78.113 1.00 58.91 167 LYS D N 1
ATOM 8189 C CA . LYS D 1 187 ? 50.434 -6.749 78.270 1.00 65.15 167 LYS D CA 1
ATOM 8190 C C . LYS D 1 187 ? 49.391 -7.846 78.401 1.00 67.27 167 LYS D C 1
ATOM 8191 O O . LYS D 1 187 ? 49.234 -8.678 77.502 1.00 62.43 167 LYS D O 1
ATOM 8193 N N . ASP D 1 188 ? 48.683 -7.839 79.533 1.00 71.90 168 ASP D N 1
ATOM 8194 C CA . ASP D 1 188 ? 47.687 -8.862 79.827 1.00 68.63 168 ASP D CA 1
ATOM 8195 C C . ASP D 1 188 ? 46.656 -9.027 78.714 1.00 70.20 168 ASP D C 1
ATOM 8196 O O . ASP D 1 188 ? 46.085 -10.114 78.568 1.00 74.58 168 ASP D O 1
ATOM 8201 N N . SER D 1 189 ? 46.428 -7.988 77.908 1.00 69.04 169 SER D N 1
ATOM 8202 C CA . SER D 1 189 ? 45.436 -8.020 76.841 1.00 71.07 169 SER D CA 1
ATOM 8203 C C . SER D 1 189 ? 45.872 -8.827 75.625 1.00 73.73 169 SER D C 1
ATOM 8204 O O . SER D 1 189 ? 45.078 -8.975 74.689 1.00 74.45 169 SER D O 1
ATOM 8207 N N . PHE D 1 190 ? 47.099 -9.339 75.598 1.00 70.26 170 PHE D N 1
ATOM 8208 C CA . PHE D 1 190 ? 47.560 -10.123 74.459 1.00 67.02 170 PHE D CA 1
ATOM 8209 C C . PHE D 1 190 ? 47.136 -11.578 74.623 1.00 63.44 170 PHE D C 1
ATOM 8210 O O . PHE D 1 190 ? 47.134 -12.115 75.735 1.00 60.47 170 PHE D O 1
ATOM 8218 N N . VAL D 1 191 ? 46.797 -12.212 73.495 1.00 61.79 171 VAL D N 1
ATOM 8219 C CA . VAL D 1 191 ? 46.090 -13.495 73.507 1.00 55.83 171 VAL D CA 1
ATOM 8220 C C . VAL D 1 191 ? 46.809 -14.505 74.392 1.00 64.42 171 VAL D C 1
ATOM 8221 O O . VAL D 1 191 ? 46.211 -15.109 75.291 1.00 63.17 171 VAL D O 1
ATOM 8223 N N . ILE D 1 192 ? 48.110 -14.688 74.163 1.00 57.26 172 ILE D N 1
ATOM 8224 C CA . ILE D 1 192 ? 48.835 -15.721 74.892 1.00 61.03 172 ILE D CA 1
ATOM 8225 C C . ILE D 1 192 ? 48.998 -15.325 76.352 1.00 58.46 172 ILE D C 1
ATOM 8226 O O . ILE D 1 192 ? 48.869 -16.163 77.252 1.00 61.50 172 ILE D O 1
ATOM 8231 N N . ALA D 1 193 ? 49.276 -14.046 76.614 1.00 61.97 173 ALA D N 1
ATOM 8232 C CA . ALA D 1 193 ? 49.387 -13.584 77.996 1.00 63.59 173 ALA D CA 1
ATOM 8233 C C . ALA D 1 193 ? 48.083 -13.803 78.754 1.00 63.77 173 ALA D C 1
ATOM 8234 O O . ALA D 1 193 ? 48.090 -14.278 79.895 1.00 66.11 173 ALA D O 1
ATOM 8236 N N . SER D 1 194 ? 46.950 -13.474 78.127 1.00 65.92 174 SER D N 1
ATOM 8237 C CA . SER D 1 194 ? 45.657 -13.651 78.783 1.00 66.66 174 SER D CA 1
ATOM 8238 C C . SER D 1 194 ? 45.352 -15.126 79.007 1.00 67.81 174 SER D C 1
ATOM 8239 O O . SER D 1 194 ? 44.932 -15.524 80.100 1.00 69.45 174 SER D O 1
ATOM 8242 N N . ALA D 1 195 ? 45.550 -15.951 77.976 1.00 61.95 175 ALA D N 1
ATOM 8243 C CA . ALA D 1 195 ? 45.315 -17.381 78.119 1.00 58.65 175 ALA D CA 1
ATOM 8244 C C . ALA D 1 195 ? 46.156 -17.951 79.250 1.00 65.06 175 ALA D C 1
ATOM 8245 O O . ALA D 1 195 ? 45.700 -18.829 79.992 1.00 62.44 175 ALA D O 1
ATOM 8247 N N . ALA D 1 196 ? 47.384 -17.455 79.408 1.00 63.87 176 ALA D N 1
ATOM 8248 C CA . ALA D 1 196 ? 48.239 -17.956 80.474 1.00 63.25 176 ALA D CA 1
ATOM 8249 C C . ALA D 1 196 ? 47.810 -17.443 81.841 1.00 64.58 176 ALA D C 1
ATOM 8250 O O . ALA D 1 196 ? 47.965 -18.153 82.840 1.00 65.35 176 ALA D O 1
ATOM 8252 N N . ARG D 1 197 ? 47.220 -16.247 81.875 1.00 65.04 177 ARG D N 1
ATOM 8253 C CA . ARG D 1 197 ? 46.737 -15.663 83.154 1.00 69.26 177 ARG D CA 1
ATOM 8254 C C . ARG D 1 197 ? 45.603 -16.538 83.702 1.00 71.87 177 ARG D C 1
ATOM 8255 O O . ARG D 1 197 ? 45.611 -16.835 84.912 1.00 68.02 177 ARG D O 1
ATOM 8263 N N . GLN D 1 198 ? 44.671 -16.927 82.826 1.00 68.91 178 GLN D N 1
ATOM 8264 C CA . GLN D 1 198 ? 43.489 -17.744 83.207 1.00 70.51 178 GLN D CA 1
ATOM 8265 C C . GLN D 1 198 ? 43.915 -19.174 83.558 1.00 77.10 178 GLN D C 1
ATOM 8266 O O . GLN D 1 198 ? 43.499 -19.665 84.621 1.00 79.20 178 GLN D O 1
ATOM 8272 N N . ILE D 1 199 ? 44.726 -19.804 82.703 1.00 68.76 179 ILE D N 1
ATOM 8273 C CA . ILE D 1 199 ? 45.192 -21.202 82.943 1.00 70.93 179 ILE D CA 1
ATOM 8274 C C . ILE D 1 199 ? 45.807 -21.290 84.343 1.00 76.39 179 ILE D C 1
ATOM 8275 O O . ILE D 1 199 ? 45.444 -22.217 85.088 1.00 79.50 179 ILE D O 1
ATOM 8280 N N . ALA D 1 200 ? 46.712 -20.368 84.675 1.00 75.44 180 ALA D N 1
ATOM 8281 C CA . ALA D 1 200 ? 47.346 -20.358 86.013 1.00 75.03 180 ALA D CA 1
ATOM 8282 C C . ALA D 1 200 ? 46.253 -20.227 87.081 1.00 77.93 180 ALA D C 1
ATOM 8283 O O . ALA D 1 200 ? 46.252 -21.036 88.025 1.00 75.84 180 ALA D O 1
ATOM 8285 N N . ARG D 1 201 ? 45.364 -19.240 86.926 1.00 73.80 181 ARG D N 1
ATOM 8286 C CA . ARG D 1 201 ? 44.255 -19.015 87.891 1.00 80.35 181 ARG D CA 1
ATOM 8287 C C . ARG D 1 201 ? 43.496 -20.328 88.112 1.00 82.35 181 ARG D C 1
ATOM 8288 O O . ARG D 1 201 ? 43.265 -20.685 89.281 1.00 81.80 181 ARG D O 1
ATOM 8296 N N . MET D 1 202 ? 43.127 -21.006 87.023 1.00 82.21 182 MET D N 1
ATOM 8297 C CA . MET D 1 202 ? 42.389 -22.292 87.113 1.00 80.94 182 MET D CA 1
ATOM 8298 C C . MET D 1 202 ? 43.144 -23.239 88.050 1.00 83.96 182 MET D C 1
ATOM 8299 O O . MET D 1 202 ? 42.515 -23.774 88.981 1.00 89.68 182 MET D O 1
ATOM 8304 N N . LYS D 1 203 ? 44.445 -23.423 87.814 1.00 78.34 183 LYS D N 1
ATOM 8305 C CA . LYS D 1 203 ? 45.254 -24.352 88.649 1.00 76.69 183 LYS D CA 1
ATOM 8306 C C . LYS D 1 203 ? 45.247 -23.885 90.109 1.00 79.58 183 LYS D C 1
ATOM 8307 O O . LYS D 1 203 ? 45.439 -24.735 90.998 1.00 78.25 183 LYS D O 1
ATOM 8313 N N . GLN D 1 204 ? 45.038 -22.584 90.338 1.00 81.26 184 GLN D N 1
ATOM 8314 C CA . GLN D 1 204 ? 45.006 -22.000 91.705 1.00 81.29 184 GLN D CA 1
ATOM 8315 C C . GLN D 1 204 ? 43.580 -22.071 92.263 1.00 82.49 184 GLN D C 1
ATOM 8316 O O . GLN D 1 204 ? 43.391 -21.707 93.434 1.00 82.80 184 GLN D O 1
ATOM 8318 N N . GLY D 1 205 ? 42.628 -22.539 91.450 1.00 81.92 185 GLY D N 1
ATOM 8319 C CA . GLY D 1 205 ? 41.221 -22.668 91.875 1.00 81.32 185 GLY D CA 1
ATOM 8320 C C . GLY D 1 205 ? 40.548 -21.316 92.031 1.00 84.87 185 GLY D C 1
ATOM 8321 O O . GLY D 1 205 ? 39.610 -21.216 92.845 1.00 83.79 185 GLY D O 1
ATOM 8322 N N . LEU D 1 206 ? 41.014 -20.310 91.286 1.00 78.19 186 LEU D N 1
ATOM 8323 C CA . LEU D 1 206 ? 40.418 -18.950 91.358 1.00 80.46 186 LEU D CA 1
ATOM 8324 C C . LEU D 1 206 ? 39.520 -18.734 90.134 1.00 85.61 186 LEU D C 1
ATOM 8325 O O . LEU D 1 206 ? 39.076 -17.589 89.922 1.00 79.30 186 LEU D O 1
ATOM 8327 N N . GLN D 1 207 ? 39.271 -19.805 89.372 1.00 88.80 187 GLN D N 1
ATOM 8328 C CA . GLN D 1 207 ? 38.410 -19.755 88.158 1.00 84.65 187 GLN D CA 1
ATOM 8329 C C . GLN D 1 207 ? 38.087 -21.185 87.715 1.00 82.35 187 GLN D C 1
ATOM 8330 O O . GLN D 1 207 ? 38.782 -22.114 88.165 1.00 78.67 187 GLN D O 1
ATOM 8332 N N . ALA D 1 208 ? 37.079 -21.339 86.851 1.00 84.29 188 ALA D N 1
ATOM 8333 C CA . ALA D 1 208 ? 36.665 -22.667 86.342 1.00 78.36 188 ALA D CA 1
ATOM 8334 C C . ALA D 1 208 ? 37.532 -23.057 85.139 1.00 77.85 188 ALA D C 1
ATOM 8335 O O . ALA D 1 208 ? 38.318 -22.215 84.676 1.00 81.12 188 ALA D O 1
ATOM 8337 N N . ASN D 1 209 ? 37.362 -24.285 84.644 1.00 77.40 189 ASN D N 1
ATOM 8338 C CA . ASN D 1 209 ? 38.166 -24.817 83.510 1.00 77.26 189 ASN D CA 1
ATOM 8339 C C . ASN D 1 209 ? 37.525 -24.393 82.183 1.00 75.95 189 ASN D C 1
ATOM 8340 O O . ASN D 1 209 ? 37.448 -25.236 81.268 1.00 75.95 189 ASN D O 1
ATOM 8342 N N . ARG D 1 210 ? 37.090 -23.133 82.095 1.00 75.81 190 ARG D N 1
ATOM 8343 C CA . ARG D 1 210 ? 36.456 -22.584 80.867 1.00 71.89 190 ARG D CA 1
ATOM 8344 C C . ARG D 1 210 ? 37.219 -21.315 80.469 1.00 75.39 190 ARG D C 1
ATOM 8345 O O . ARG D 1 210 ? 37.099 -20.310 81.190 1.00 69.22 190 ARG D O 1
ATOM 8347 N N . LEU D 1 211 ? 37.973 -21.370 79.367 1.00 72.92 191 LEU D N 1
ATOM 8348 C CA . LEU D 1 211 ? 38.779 -20.203 78.919 1.00 72.20 191 LEU D CA 1
ATOM 8349 C C . LEU D 1 211 ? 38.012 -19.396 77.867 1.00 63.37 191 LEU D C 1
ATOM 8350 O O . LEU D 1 211 ? 37.534 -19.997 76.890 1.00 63.70 191 LEU D O 1
ATOM 8352 N N . GLU D 1 212 ? 37.906 -18.083 78.083 1.00 65.28 192 GLU D N 1
ATOM 8353 C CA . GLU D 1 212 ? 37.238 -17.166 77.124 1.00 60.09 192 GLU D CA 1
ATOM 8354 C C . GLU D 1 212 ? 38.305 -16.692 76.138 1.00 69.83 192 GLU D C 1
ATOM 8355 O O . GLU D 1 212 ? 39.374 -16.250 76.599 1.00 64.81 192 GLU D O 1
ATOM 8357 N N . VAL D 1 213 ? 38.053 -16.867 74.839 1.00 68.83 193 VAL D N 1
ATOM 8358 C CA . VAL D 1 213 ? 39.046 -16.501 73.787 1.00 61.41 193 VAL D CA 1
ATOM 8359 C C . VAL D 1 213 ? 38.315 -15.862 72.604 1.00 61.87 193 VAL D C 1
ATOM 8360 O O . VAL D 1 213 ? 37.073 -15.915 72.572 1.00 63.57 193 VAL D O 1
ATOM 8364 N N . GLY D 1 214 ? 39.078 -15.281 71.676 1.00 62.08 194 GLY D N 1
ATOM 8365 C CA . GLY D 1 214 ? 38.526 -14.660 70.457 1.00 56.92 194 GLY D CA 1
ATOM 8366 C C . GLY D 1 214 ? 38.819 -15.533 69.251 1.00 60.74 194 GLY D C 1
ATOM 8367 O O . GLY D 1 214 ? 38.608 -16.752 69.354 1.00 63.46 194 GLY D O 1
ATOM 8368 N N . ASP D 1 215 ? 39.305 -14.940 68.159 1.00 66.57 195 ASP D N 1
ATOM 8369 C CA . ASP D 1 215 ? 39.636 -15.715 66.932 1.00 66.27 195 ASP D CA 1
ATOM 8370 C C . ASP D 1 215 ? 40.989 -16.403 67.134 1.00 64.47 195 ASP D C 1
ATOM 8371 O O . ASP D 1 215 ? 42.010 -15.805 66.757 1.00 66.38 195 ASP D O 1
ATOM 8376 N N . ILE D 1 216 ? 40.989 -17.616 67.694 1.00 54.08 196 ILE D N 1
ATOM 8377 C CA . ILE D 1 216 ? 42.237 -18.328 67.950 1.00 63.59 196 ILE D CA 1
ATOM 8378 C C . ILE D 1 216 ? 42.614 -19.274 66.824 1.00 63.84 196 ILE D C 1
ATOM 8379 O O . ILE D 1 216 ? 43.681 -19.906 66.889 1.00 62.98 196 ILE D O 1
ATOM 8384 N N . ASP D 1 217 ? 41.779 -19.400 65.797 1.00 58.62 197 ASP D N 1
ATOM 8385 C CA . ASP D 1 217 ? 42.104 -20.255 64.656 1.00 66.49 197 ASP D CA 1
ATOM 8386 C C . ASP D 1 217 ? 42.889 -19.486 63.596 1.00 65.09 197 ASP D C 1
ATOM 8387 O O . ASP D 1 217 ? 42.562 -19.482 62.409 1.00 62.17 197 ASP D O 1
ATOM 8392 N N . VAL D 1 218 ? 43.942 -18.803 64.053 1.00 60.33 198 VAL D N 1
ATOM 8393 C CA . VAL D 1 218 ? 44.902 -18.124 63.195 1.00 55.41 198 VAL D CA 1
ATOM 8394 C C . VAL D 1 218 ? 46.294 -18.453 63.719 1.00 49.43 198 VAL D C 1
ATOM 8395 O O . VAL D 1 218 ? 46.477 -18.830 64.879 1.00 46.27 198 VAL D O 1
ATOM 8399 N N . SER D 1 219 ? 47.280 -18.329 62.840 1.00 45.14 199 SER D N 1
ATOM 8400 C CA . SER D 1 219 ? 48.666 -18.564 63.207 1.00 41.74 199 SER D CA 1
ATOM 8401 C C . SER D 1 219 ? 49.439 -17.256 63.114 1.00 46.40 199 SER D C 1
ATOM 8402 O O . SER D 1 219 ? 49.132 -16.392 62.286 1.00 39.19 199 SER D O 1
ATOM 8405 N N . ARG D 1 220 ? 50.437 -17.106 63.987 1.00 39.55 200 ARG D N 1
ATOM 8406 C CA . ARG D 1 220 ? 51.219 -15.881 64.047 1.00 37.25 200 ARG D CA 1
ATOM 8407 C C . ARG D 1 220 ? 52.682 -16.229 64.299 1.00 38.87 200 ARG D C 1
ATOM 8408 O O . ARG D 1 220 ? 53.033 -17.364 64.647 1.00 35.26 200 ARG D O 1
ATOM 8416 N N . ASP D 1 221 ? 53.538 -15.227 64.126 1.00 34.39 201 ASP D N 1
ATOM 8417 C CA . ASP D 1 221 ? 54.983 -15.396 64.248 1.00 34.82 201 ASP D CA 1
ATOM 8418 C C . ASP D 1 221 ? 55.403 -14.904 65.631 1.00 30.60 201 ASP D C 1
ATOM 8419 O O . ASP D 1 221 ? 55.375 -13.701 65.900 1.00 37.28 201 ASP D O 1
ATOM 8424 N N . PHE D 1 222 ? 55.796 -15.829 66.504 1.00 32.82 202 PHE D N 1
ATOM 8425 C CA . PHE D 1 222 ? 56.109 -15.508 67.891 1.00 35.68 202 PHE D CA 1
ATOM 8426 C C . PHE D 1 222 ? 57.597 -15.663 68.169 1.00 35.08 202 PHE D C 1
ATOM 8427 O O . PHE D 1 222 ? 58.229 -16.624 67.712 1.00 35.19 202 PHE D O 1
ATOM 8435 N N . LEU D 1 223 ? 58.140 -14.717 68.941 1.00 34.17 203 LEU D N 1
ATOM 8436 C CA . LEU D 1 223 ? 59.498 -14.791 69.469 1.00 35.31 203 LEU D CA 1
ATOM 8437 C C . LEU D 1 223 ? 59.466 -14.557 70.974 1.00 34.89 203 LEU D C 1
ATOM 8438 O O . LEU D 1 223 ? 58.697 -13.728 71.466 1.00 31.31 203 LEU D O 1
ATOM 8443 N N . ASP D 1 224 ? 60.320 -15.270 71.702 1.00 38.23 204 ASP D N 1
ATOM 8444 C CA . ASP D 1 224 ? 60.540 -14.916 73.094 1.00 37.38 204 ASP D CA 1
ATOM 8445 C C . ASP D 1 224 ? 61.164 -13.526 73.175 1.00 38.91 204 ASP D C 1
ATOM 8446 O O . ASP D 1 224 ? 62.025 -13.173 72.366 1.00 35.79 204 ASP D O 1
ATOM 8451 N N . VAL D 1 225 ? 60.719 -12.735 74.162 1.00 32.46 205 VAL D N 1
ATOM 8452 C CA . VAL D 1 225 ? 61.197 -11.357 74.311 1.00 37.72 205 VAL D CA 1
ATOM 8453 C C . VAL D 1 225 ? 62.716 -11.305 74.466 1.00 36.00 205 VAL D C 1
ATOM 8454 O O . VAL D 1 225 ? 63.348 -10.307 74.098 1.00 33.14 205 VAL D O 1
ATOM 8458 N N . GLN D 1 226 ? 63.331 -12.368 74.997 1.00 37.62 206 GLN D N 1
ATOM 8459 C CA . GLN D 1 226 ? 64.788 -12.399 75.091 1.00 40.93 206 GLN D CA 1
ATOM 8460 C C . GLN D 1 226 ? 65.434 -12.459 73.708 1.00 40.95 206 GLN D C 1
ATOM 8461 O O . GLN D 1 226 ? 66.434 -11.776 73.458 1.00 36.28 206 GLN D O 1
ATOM 8467 N N . ASP D 1 227 ? 64.873 -13.273 72.799 1.00 37.48 207 ASP D N 1
ATOM 8468 C CA . ASP D 1 227 ? 65.381 -13.360 71.427 1.00 37.80 207 ASP D CA 1
ATOM 8469 C C . ASP D 1 227 ? 65.187 -12.048 70.666 1.00 32.33 207 ASP D C 1
ATOM 8470 O O . ASP D 1 227 ? 66.020 -11.685 69.826 1.00 34.78 207 ASP D O 1
ATOM 8475 N N . VAL D 1 228 ? 64.114 -11.315 70.958 1.00 32.69 208 VAL D N 1
ATOM 8476 C CA . VAL D 1 228 ? 63.920 -10.005 70.347 1.00 33.49 208 VAL D CA 1
ATOM 8477 C C . VAL D 1 228 ? 65.012 -9.039 70.801 1.00 32.81 208 VAL D C 1
ATOM 8478 O O . VAL D 1 228 ? 65.616 -8.331 69.987 1.00 30.49 208 VAL D O 1
ATOM 8482 N N . LEU D 1 229 ? 65.294 -9.015 72.109 1.00 32.45 209 LEU D N 1
ATOM 8483 C CA . LEU D 1 229 ? 66.325 -8.136 72.662 1.00 33.08 209 LEU D CA 1
ATOM 8484 C C . LEU D 1 229 ? 67.691 -8.407 72.056 1.00 27.89 209 LEU D C 1
ATOM 8485 O O . LEU D 1 229 ? 68.441 -7.476 71.739 1.00 31.56 209 LEU D O 1
ATOM 8490 N N . SER D 1 230 ? 68.057 -9.685 71.954 1.00 34.13 210 SER D N 1
ATOM 8491 C CA . SER D 1 230 ? 69.314 -10.058 71.326 1.00 34.01 210 SER D CA 1
ATOM 8492 C C . SER D 1 230 ? 69.394 -9.509 69.910 1.00 32.46 210 SER D C 1
ATOM 8493 O O . SER D 1 230 ? 70.419 -8.944 69.510 1.00 26.58 210 SER D O 1
ATOM 8496 N N . ALA D 1 231 ? 68.306 -9.644 69.145 1.00 30.42 211 ALA D N 1
ATOM 8497 C CA . ALA D 1 231 ? 68.290 -9.131 67.782 1.00 27.97 211 ALA D CA 1
ATOM 8498 C C . ALA D 1 231 ? 68.537 -7.631 67.762 1.00 28.07 211 ALA D C 1
ATOM 8499 O O . ALA D 1 231 ? 69.310 -7.137 66.936 1.00 29.63 211 ALA D O 1
ATOM 8501 N N . TYR D 1 232 ? 67.911 -6.890 68.684 1.00 26.36 212 TYR D N 1
ATOM 8502 C CA . TYR D 1 232 ? 68.098 -5.442 68.707 1.00 24.34 212 TYR D CA 1
ATOM 8503 C C . TYR D 1 232 ? 69.548 -5.074 69.002 1.00 34.69 212 TYR D C 1
ATOM 8504 O O . TYR D 1 232 ? 70.112 -4.155 68.386 1.00 25.69 212 TYR D O 1
ATOM 8513 N N . LEU D 1 233 ? 70.164 -5.765 69.962 1.00 29.64 213 LEU D N 1
ATOM 8514 C CA . LEU D 1 233 ? 71.541 -5.428 70.314 1.00 29.07 213 LEU D CA 1
ATOM 8515 C C . LEU D 1 233 ? 72.487 -5.753 69.168 1.00 27.32 213 LEU D C 1
ATOM 8516 O O . LEU D 1 233 ? 73.427 -4.997 68.901 1.00 28.67 213 LEU D O 1
ATOM 8521 N N . ARG D 1 234 ? 72.237 -6.858 68.464 1.00 28.90 214 ARG D N 1
ATOM 8522 C CA . ARG D 1 234 ? 73.055 -7.198 67.301 1.00 33.71 214 ARG D CA 1
ATOM 8523 C C . ARG D 1 234 ? 72.911 -6.150 66.202 1.00 29.48 214 ARG D C 1
ATOM 8524 O O . ARG D 1 234 ? 73.887 -5.817 65.519 1.00 27.07 214 ARG D O 1
ATOM 8532 N N . LEU D 1 235 ? 71.700 -5.620 66.011 1.00 28.00 215 LEU D N 1
ATOM 8533 C CA . LEU D 1 235 ? 71.517 -4.567 65.010 1.00 25.64 215 LEU D CA 1
ATOM 8534 C C . LEU D 1 235 ? 72.303 -3.319 65.383 1.00 25.54 215 LEU D C 1
ATOM 8535 O O . LEU D 1 235 ? 72.888 -2.656 64.512 1.00 29.47 215 LEU D O 1
ATOM 8540 N N . LEU D 1 236 ? 72.322 -2.975 66.674 1.00 27.60 216 LEU D N 1
ATOM 8541 C CA . LEU D 1 236 ? 73.137 -1.852 67.124 1.00 30.14 216 LEU D CA 1
ATOM 8542 C C . LEU D 1 236 ? 74.578 -1.989 66.644 1.00 24.40 216 LEU D C 1
ATOM 8543 O O . LEU D 1 236 ? 75.189 -1.009 66.202 1.00 27.61 216 LEU D O 1
ATOM 8548 N N . SER D 1 237 ? 75.123 -3.202 66.683 1.00 30.95 217 SER D N 1
ATOM 8549 C CA . SER D 1 237 ? 76.531 -3.395 66.341 1.00 30.13 217 SER D CA 1
ATOM 8550 C C . SER D 1 237 ? 76.755 -3.735 64.878 1.00 34.93 217 SER D C 1
ATOM 8551 O O . SER D 1 237 ? 77.825 -3.432 64.346 1.00 33.89 217 SER D O 1
ATOM 8554 N N . HIS D 1 238 ? 75.779 -4.340 64.197 1.00 28.43 218 HIS D N 1
ATOM 8555 C CA . HIS D 1 238 ? 76.050 -4.828 62.855 1.00 30.09 218 HIS D CA 1
ATOM 8556 C C . HIS D 1 238 ? 74.966 -4.528 61.831 1.00 35.75 218 HIS D C 1
ATOM 8557 O O . HIS D 1 238 ? 75.098 -4.970 60.683 1.00 31.38 218 HIS D O 1
ATOM 8564 N N . GLY D 1 239 ? 73.927 -3.771 62.182 1.00 31.69 219 GLY D N 1
ATOM 8565 C CA . GLY D 1 239 ? 72.953 -3.370 61.183 1.00 34.04 219 GLY D CA 1
ATOM 8566 C C . GLY D 1 239 ? 73.540 -2.392 60.181 1.00 37.25 219 GLY D C 1
ATOM 8567 O O . GLY D 1 239 ? 74.467 -1.635 60.477 1.00 34.86 219 GLY D O 1
ATOM 8568 N N . GLU D 1 240 ? 72.984 -2.400 58.970 1.00 31.39 220 GLU D N 1
ATOM 8569 C CA . GLU D 1 240 ? 73.414 -1.471 57.932 1.00 35.43 220 GLU D CA 1
ATOM 8570 C C . GLU D 1 240 ? 72.578 -0.195 57.995 1.00 34.13 220 GLU D C 1
ATOM 8571 O O . GLU D 1 240 ? 71.344 -0.255 58.031 1.00 33.40 220 GLU D O 1
ATOM 8577 N N . ALA D 1 241 ? 73.255 0.957 57.982 1.00 29.96 221 ALA D N 1
ATOM 8578 C CA . ALA D 1 241 ? 72.579 2.247 58.106 1.00 27.13 221 ALA D CA 1
ATOM 8579 C C . ALA D 1 241 ? 71.470 2.411 57.067 1.00 33.88 221 ALA D C 1
ATOM 8580 O O . ALA D 1 241 ? 71.641 2.071 55.894 1.00 31.27 221 ALA D O 1
ATOM 8582 N N . GLY D 1 242 ? 70.336 2.963 57.509 1.00 33.46 222 GLY D N 1
ATOM 8583 C CA . GLY D 1 242 ? 69.176 3.176 56.652 1.00 24.30 222 GLY D CA 1
ATOM 8584 C C . GLY D 1 242 ? 68.387 1.937 56.279 1.00 26.90 222 GLY D C 1
ATOM 8585 O O . GLY D 1 242 ? 67.481 2.036 55.449 1.00 31.54 222 GLY D O 1
ATOM 8586 N N . ALA D 1 243 ? 68.666 0.777 56.866 1.00 28.89 223 ALA D N 1
ATOM 8587 C CA . ALA D 1 243 ? 67.949 -0.438 56.494 1.00 26.06 223 ALA D CA 1
ATOM 8588 C C . ALA D 1 243 ? 66.862 -0.802 57.510 1.00 33.91 223 ALA D C 1
ATOM 8589 O O . ALA D 1 243 ? 66.924 -0.434 58.692 1.00 26.59 223 ALA D O 1
ATOM 8591 N N . VAL D 1 244 ? 65.851 -1.543 57.016 1.00 26.23 224 VAL D N 1
ATOM 8592 C CA . VAL D 1 244 ? 64.749 -2.076 57.815 1.00 22.63 224 VAL D CA 1
ATOM 8593 C C . VAL D 1 244 ? 64.974 -3.568 58.015 1.00 26.30 224 VAL D C 1
ATOM 8594 O O . VAL D 1 244 ? 65.378 -4.276 57.081 1.00 20.43 224 VAL D O 1
ATOM 8598 N N . TYR D 1 245 ? 64.715 -4.061 59.227 1.00 24.04 225 TYR D N 1
ATOM 8599 C CA . TYR D 1 245 ? 64.891 -5.483 59.539 1.00 22.43 225 TYR D CA 1
ATOM 8600 C C . TYR D 1 245 ? 63.655 -6.031 60.240 1.00 27.92 225 TYR D C 1
ATOM 8601 O O . TYR D 1 245 ? 63.265 -5.524 61.298 1.00 27.78 225 TYR D O 1
ATOM 8610 N N . ASN D 1 246 ? 63.053 -7.072 59.661 1.00 27.79 226 ASN D N 1
ATOM 8611 C CA . ASN D 1 246 ? 62.148 -7.920 60.424 1.00 29.08 226 ASN D CA 1
ATOM 8612 C C . ASN D 1 246 ? 62.895 -8.576 61.575 1.00 31.11 226 ASN D C 1
ATOM 8613 O O . ASN D 1 246 ? 64.012 -9.076 61.408 1.00 25.92 226 ASN D O 1
ATOM 8618 N N . VAL D 1 247 ? 62.251 -8.616 62.734 1.00 30.76 227 VAL D N 1
ATOM 8619 C CA . VAL D 1 247 ? 62.696 -9.429 63.854 1.00 27.25 227 VAL D CA 1
ATOM 8620 C C . VAL D 1 247 ? 61.580 -10.425 64.112 1.00 26.06 227 VAL D C 1
ATOM 8621 O O . VAL D 1 247 ? 60.530 -10.050 64.646 1.00 28.30 227 VAL D O 1
ATOM 8625 N N . CYS D 1 248 ? 61.798 -11.688 63.745 1.00 22.65 228 CYS D N 1
ATOM 8626 C CA . CYS D 1 248 ? 60.726 -12.673 63.803 1.00 30.92 228 CYS D CA 1
ATOM 8627 C C . CYS D 1 248 ? 61.336 -14.065 63.820 1.00 28.72 228 CYS D C 1
ATOM 8628 O O . CYS D 1 248 ? 62.525 -14.245 63.547 1.00 31.19 228 CYS D O 1
ATOM 8631 N N . SER D 1 249 ? 60.498 -15.055 64.138 1.00 30.34 229 SER D N 1
ATOM 8632 C CA . SER D 1 249 ? 60.990 -16.424 64.252 1.00 31.08 229 SER D CA 1
ATOM 8633 C C . SER D 1 249 ? 61.062 -17.128 62.907 1.00 37.92 229 SER D C 1
ATOM 8634 O O . SER D 1 249 ? 61.930 -17.984 62.711 1.00 35.45 229 SER D O 1
ATOM 8637 N N . GLY D 1 250 ? 60.162 -16.804 61.981 1.00 31.95 230 GLY D N 1
ATOM 8638 C CA . GLY D 1 250 ? 60.071 -17.558 60.751 1.00 37.27 230 GLY D CA 1
ATOM 8639 C C . GLY D 1 250 ? 59.243 -18.820 60.839 1.00 40.40 230 GLY D C 1
ATOM 8640 O O . GLY D 1 250 ? 59.206 -19.584 59.871 1.00 42.49 230 GLY D O 1
ATOM 8641 N N . GLN D 1 251 ? 58.583 -19.069 61.967 1.00 40.86 231 GLN D N 1
ATOM 8642 C CA . GLN D 1 251 ? 57.730 -20.236 62.150 1.00 41.49 231 GLN D CA 1
ATOM 8643 C C . GLN D 1 251 ? 56.338 -19.787 62.560 1.00 43.99 231 GLN D C 1
ATOM 8644 O O . GLN D 1 251 ? 56.198 -18.958 63.466 1.00 40.43 231 GLN D O 1
ATOM 8650 N N . GLU D 1 252 ? 55.317 -20.354 61.918 1.00 39.04 232 GLU D N 1
ATOM 8651 C CA . GLU D 1 252 ? 53.936 -20.104 62.310 1.00 45.29 232 GLU D CA 1
ATOM 8652 C C . GLU D 1 252 ? 53.554 -20.953 63.510 1.00 42.31 232 GLU D C 1
ATOM 8653 O O . GLU D 1 252 ? 53.893 -22.138 63.586 1.00 45.73 232 GLU D O 1
ATOM 8659 N N . GLN D 1 253 ? 52.823 -20.348 64.438 1.00 41.05 233 GLN D N 1
ATOM 8660 C CA . GLN D 1 253 ? 52.263 -21.061 65.576 1.00 43.28 233 GLN D CA 1
ATOM 8661 C C . GLN D 1 253 ? 50.760 -20.832 65.582 1.00 45.63 233 GLN D C 1
ATOM 8662 O O . GLN D 1 253 ? 50.306 -19.684 65.637 1.00 43.12 233 GLN D O 1
ATOM 8668 N N . LYS D 1 254 ? 49.991 -21.916 65.502 1.00 38.46 234 LYS D N 1
ATOM 8669 C CA . LYS D 1 254 ? 48.543 -21.788 65.618 1.00 50.80 234 LYS D CA 1
ATOM 8670 C C . LYS D 1 254 ? 48.185 -21.513 67.074 1.00 46.07 234 LYS D C 1
ATOM 8671 O O . LYS D 1 254 ? 48.654 -22.213 67.977 1.00 44.74 234 LYS D O 1
ATOM 8677 N N . ILE D 1 255 ? 47.374 -20.475 67.302 1.00 41.60 235 ILE D N 1
ATOM 8678 C CA . ILE D 1 255 ? 47.088 -20.033 68.667 1.00 49.95 235 ILE D CA 1
ATOM 8679 C C . ILE D 1 255 ? 46.450 -21.156 69.480 1.00 55.03 235 ILE D C 1
ATOM 8680 O O . ILE D 1 255 ? 46.785 -21.358 70.654 1.00 47.37 235 ILE D O 1
ATOM 8685 N N . ARG D 1 256 ? 45.519 -21.901 68.874 1.00 51.70 236 ARG D N 1
ATOM 8686 C CA . ARG D 1 256 ? 44.866 -22.986 69.598 1.00 50.94 236 ARG D CA 1
ATOM 8687 C C . ARG D 1 256 ? 45.885 -23.994 70.108 1.00 59.66 236 ARG D C 1
ATOM 8688 O O . ARG D 1 256 ? 45.776 -24.477 71.241 1.00 61.61 236 ARG D O 1
ATOM 8696 N N . GLU D 1 257 ? 46.900 -24.305 69.299 1.00 56.98 237 GLU D N 1
ATOM 8697 C CA . GLU D 1 257 ? 47.927 -25.234 69.755 1.00 58.35 237 GLU D CA 1
ATOM 8698 C C . GLU D 1 257 ? 48.774 -24.626 70.867 1.00 55.47 237 GLU D C 1
ATOM 8699 O O . GLU D 1 257 ? 49.273 -25.352 71.733 1.00 54.88 237 GLU D O 1
ATOM 8705 N N . LEU D 1 258 ? 48.953 -23.305 70.835 1.00 54.55 238 LEU D N 1
ATOM 8706 C CA . LEU D 1 258 ? 49.751 -22.631 71.892 1.00 56.09 238 LEU D CA 1
ATOM 8707 C C . LEU D 1 258 ? 48.987 -22.752 73.213 1.00 51.92 238 LEU D C 1
ATOM 8708 O O . LEU D 1 258 ? 49.623 -23.000 74.248 1.00 51.03 238 LEU D O 1
ATOM 8713 N N . ILE D 1 259 ? 47.664 -22.600 73.151 1.00 57.84 239 ILE D N 1
ATOM 8714 C CA . ILE D 1 259 ? 46.788 -22.692 74.355 1.00 55.71 239 ILE D CA 1
ATOM 8715 C C . ILE D 1 259 ? 46.804 -24.132 74.874 1.00 54.64 239 ILE D C 1
ATOM 8716 O O . ILE D 1 259 ? 46.897 -24.317 76.096 1.00 58.08 239 ILE D O 1
ATOM 8721 N N . GLU D 1 260 ? 46.709 -25.110 73.970 1.00 56.92 240 GLU D N 1
ATOM 8722 C CA . GLU D 1 260 ? 46.716 -26.541 74.374 1.00 59.68 240 GLU D CA 1
ATOM 8723 C C . GLU D 1 260 ? 48.042 -26.861 75.069 1.00 61.30 240 GLU D C 1
ATOM 8724 O O . GLU D 1 260 ? 48.020 -27.598 76.071 1.00 59.18 240 GLU D O 1
ATOM 8730 N N . LEU D 1 261 ? 49.149 -26.323 74.548 1.00 56.58 241 LEU D N 1
ATOM 8731 C CA . LEU D 1 261 ? 50.486 -26.560 75.153 1.00 60.90 241 LEU D CA 1
ATOM 8732 C C . LEU D 1 261 ? 50.511 -25.964 76.564 1.00 57.19 241 LEU D C 1
ATOM 8733 O O . LEU D 1 261 ? 51.094 -26.596 77.458 1.00 57.55 241 LEU D O 1
ATOM 8738 N N . LEU D 1 262 ? 49.903 -24.788 76.744 1.00 53.27 242 LEU D N 1
ATOM 8739 C CA . LEU D 1 262 ? 49.861 -24.129 78.075 1.00 53.90 242 LEU D CA 1
ATOM 8740 C C . LEU D 1 262 ? 49.101 -25.039 79.043 1.00 56.96 242 LEU D C 1
ATOM 8741 O O . LEU D 1 262 ? 49.549 -25.189 80.190 1.00 58.74 242 LEU D O 1
ATOM 8746 N N . ALA D 1 263 ? 47.999 -25.630 78.575 1.00 61.11 243 ALA D N 1
ATOM 8747 C CA . ALA D 1 263 ? 47.181 -26.536 79.411 1.00 59.39 243 ALA D CA 1
ATOM 8748 C C . ALA D 1 263 ? 47.995 -27.792 79.745 1.00 61.96 243 ALA D C 1
ATOM 8749 O O . ALA D 1 263 ? 47.917 -28.264 80.893 1.00 58.77 243 ALA D O 1
ATOM 8751 N N . ASP D 1 264 ? 48.743 -28.310 78.766 1.00 59.68 244 ASP D N 1
ATOM 8752 C CA . ASP D 1 264 ? 49.554 -29.544 78.955 1.00 64.46 244 ASP D CA 1
ATOM 8753 C C . ASP D 1 264 ? 50.682 -29.288 79.962 1.00 65.18 244 ASP D C 1
ATOM 8754 O O . ASP D 1 264 ? 50.987 -30.205 80.747 1.00 67.67 244 ASP D O 1
ATOM 8759 N N . ILE D 1 265 ? 51.276 -28.092 79.932 1.00 67.95 245 ILE D N 1
ATOM 8760 C CA . ILE D 1 265 ? 52.398 -27.751 80.858 1.00 60.65 245 ILE D CA 1
ATOM 8761 C C . ILE D 1 265 ? 51.849 -27.573 82.279 1.00 62.31 245 ILE D C 1
ATOM 8762 O O . ILE D 1 265 ? 52.553 -27.955 83.234 1.00 52.90 245 ILE D O 1
ATOM 8767 N N . ALA D 1 266 ? 50.640 -27.018 82.403 1.00 58.21 246 ALA D N 1
ATOM 8768 C CA . ALA D 1 266 ? 50.026 -26.776 83.730 1.00 64.69 246 ALA D CA 1
ATOM 8769 C C . ALA D 1 266 ? 49.217 -27.999 84.177 1.00 65.05 246 ALA D C 1
ATOM 8770 O O . ALA D 1 266 ? 48.642 -27.945 85.281 1.00 67.95 246 ALA D O 1
ATOM 8772 N N . GLN D 1 267 ? 49.186 -29.053 83.353 1.00 62.90 247 GLN D N 1
ATOM 8773 C CA . GLN D 1 267 ? 48.424 -30.289 83.670 1.00 67.33 247 GLN D CA 1
ATOM 8774 C C . GLN D 1 267 ? 46.991 -29.887 84.029 1.00 65.90 247 GLN D C 1
ATOM 8775 O O . GLN D 1 267 ? 46.562 -30.152 85.166 1.00 67.23 247 GLN D O 1
ATOM 8781 N N . VAL D 1 268 ? 46.295 -29.258 83.081 1.00 63.86 248 VAL D N 1
ATOM 8782 C CA . VAL D 1 268 ? 44.895 -28.796 83.306 1.00 64.82 248 VAL D CA 1
ATOM 8783 C C . VAL D 1 268 ? 44.040 -29.170 82.092 1.00 69.05 248 VAL D C 1
ATOM 8784 O O . VAL D 1 268 ? 44.485 -28.933 80.955 1.00 67.08 248 VAL D O 1
ATOM 8788 N N . GLU D 1 269 ? 42.874 -29.765 82.346 1.00 65.93 249 GLU D N 1
ATOM 8789 C CA . GLU D 1 269 ? 41.905 -30.102 81.274 1.00 65.47 249 GLU D CA 1
ATOM 8790 C C . GLU D 1 269 ? 40.829 -29.015 81.328 1.00 68.22 249 GLU D C 1
ATOM 8791 O O . GLU D 1 269 ? 40.098 -28.966 82.333 1.00 68.47 249 GLU D O 1
ATOM 8793 N N . LEU D 1 270 ? 40.765 -28.158 80.307 1.00 69.14 250 LEU D N 1
ATOM 8794 C CA . LEU D 1 270 ? 39.788 -27.038 80.324 1.00 67.95 250 LEU D CA 1
ATOM 8795 C C . LEU D 1 270 ? 38.935 -27.040 79.053 1.00 71.11 250 LEU D C 1
ATOM 8796 O O . LEU D 1 270 ? 39.237 -27.812 78.128 1.00 72.02 250 LEU D O 1
ATOM 8801 N N . GLU D 1 271 ? 37.910 -26.187 79.040 1.00 70.98 251 GLU D N 1
ATOM 8802 C CA . GLU D 1 271 ? 36.980 -26.044 77.893 1.00 71.77 251 GLU D CA 1
ATOM 8803 C C . GLU D 1 271 ? 37.186 -24.652 77.293 1.00 67.63 251 GLU D C 1
ATOM 8804 O O . GLU D 1 271 ? 37.150 -23.674 78.055 1.00 68.24 251 GLU D O 1
ATOM 8810 N N . ILE D 1 272 ? 37.406 -24.579 75.981 1.00 68.03 252 ILE D N 1
ATOM 8811 C CA . ILE D 1 272 ? 37.633 -23.267 75.308 1.00 70.62 252 ILE D CA 1
ATOM 8812 C C . ILE D 1 272 ? 36.276 -22.661 74.944 1.00 66.91 252 ILE D C 1
ATOM 8813 O O . ILE D 1 272 ? 35.490 -23.338 74.260 1.00 64.39 252 ILE D O 1
ATOM 8818 N N . VAL D 1 273 ? 36.024 -21.436 75.410 1.00 68.23 253 VAL D N 1
ATOM 8819 C CA . VAL D 1 273 ? 34.754 -20.710 75.120 1.00 68.05 253 VAL D CA 1
ATOM 8820 C C . VAL D 1 273 ? 35.107 -19.476 74.289 1.00 61.72 253 VAL D C 1
ATOM 8821 O O . VAL D 1 273 ? 35.973 -18.703 74.733 1.00 67.52 253 VAL D O 1
ATOM 8825 N N . GLN D 1 274 ? 34.459 -19.308 73.135 1.00 59.39 254 GLN D N 1
ATOM 8826 C CA . GLN D 1 274 ? 34.754 -18.156 72.241 1.00 66.98 254 GLN D CA 1
ATOM 8827 C C . GLN D 1 274 ? 33.850 -16.969 72.589 1.00 60.33 254 GLN D C 1
ATOM 8828 O O . GLN D 1 274 ? 32.629 -17.086 72.406 1.00 66.74 254 GLN D O 1
ATOM 8830 N N . ASP D 1 275 ? 34.445 -15.875 73.069 1.00 62.17 255 ASP D N 1
ATOM 8831 C CA . ASP D 1 275 ? 33.684 -14.644 73.412 1.00 66.40 255 ASP D CA 1
ATOM 8832 C C . ASP D 1 275 ? 33.593 -13.779 72.150 1.00 71.11 255 ASP D C 1
ATOM 8833 O O . ASP D 1 275 ? 34.643 -13.300 71.692 1.00 72.73 255 ASP D O 1
ATOM 8838 N N . PRO D 1 276 ? 32.391 -13.574 71.567 1.00 69.11 256 PRO D N 1
ATOM 8839 C CA . PRO D 1 276 ? 32.238 -12.780 70.343 1.00 69.69 256 PRO D CA 1
ATOM 8840 C C . PRO D 1 276 ? 32.950 -11.420 70.406 1.00 69.09 256 PRO D C 1
ATOM 8841 O O . PRO D 1 276 ? 32.610 -10.657 71.289 1.00 70.48 256 PRO D O 1
ATOM 8845 N N . GLN D 1 284 ? 43.419 -11.747 57.976 1.00 62.09 264 GLN D N 1
ATOM 8846 C CA . GLN D 1 284 ? 44.796 -12.300 58.077 1.00 53.83 264 GLN D CA 1
ATOM 8847 C C . GLN D 1 284 ? 44.761 -13.578 58.921 1.00 50.04 264 GLN D C 1
ATOM 8848 O O . GLN D 1 284 ? 44.845 -13.476 60.155 1.00 48.22 264 GLN D O 1
ATOM 8854 N N . ARG D 1 285 ? 44.658 -14.735 58.265 1.00 51.45 265 ARG D N 1
ATOM 8855 C CA . ARG D 1 285 ? 44.584 -16.042 58.969 1.00 49.72 265 ARG D CA 1
ATOM 8856 C C . ARG D 1 285 ? 45.986 -16.554 59.321 1.00 46.86 265 ARG D C 1
ATOM 8857 O O . ARG D 1 285 ? 46.117 -17.209 60.365 1.00 47.87 265 ARG D O 1
ATOM 8865 N N . ARG D 1 286 ? 46.987 -16.273 58.482 1.00 42.26 266 ARG D N 1
ATOM 8866 C CA . ARG D 1 286 ? 48.360 -16.785 58.740 1.00 44.96 266 ARG D CA 1
ATOM 8867 C C . ARG D 1 286 ? 49.403 -15.681 58.540 1.00 48.43 266 ARG D C 1
ATOM 8868 O O . ARG D 1 286 ? 49.324 -14.965 57.527 1.00 39.16 266 ARG D O 1
ATOM 8876 N N . VAL D 1 287 ? 50.305 -15.508 59.598 1.00 39.41 267 VAL D N 1
ATOM 8877 C CA . VAL D 1 287 ? 51.407 -14.566 59.444 1.00 35.52 267 VAL D CA 1
ATOM 8878 C C . VAL D 1 287 ? 52.696 -15.296 59.775 1.00 34.60 267 VAL D C 1
ATOM 8879 O O . VAL D 1 287 ? 52.789 -15.957 60.812 1.00 36.79 267 VAL D O 1
ATOM 8883 N N . ARG D 1 288 ? 53.668 -15.195 58.876 1.00 33.25 268 ARG D N 1
ATOM 8884 C CA . ARG D 1 288 ? 55.002 -15.752 59.068 1.00 33.67 268 ARG D CA 1
ATOM 8885 C C . ARG D 1 288 ? 55.973 -14.754 58.468 1.00 36.14 268 ARG D C 1
ATOM 8886 O O . ARG D 1 288 ? 55.818 -14.375 57.303 1.00 34.29 268 ARG D O 1
ATOM 8894 N N . GLY D 1 289 ? 56.951 -14.306 59.256 1.00 29.40 269 GLY D N 1
ATOM 8895 C CA . GLY D 1 289 ? 57.932 -13.365 58.776 1.00 29.06 269 GLY D CA 1
ATOM 8896 C C . GLY D 1 289 ? 59.222 -14.041 58.347 1.00 31.50 269 GLY D C 1
ATOM 8897 O O . GLY D 1 289 ? 59.500 -15.183 58.695 1.00 35.83 269 GLY D O 1
ATOM 8898 N N . SER D 1 290 ? 59.999 -13.318 57.555 1.00 28.32 270 SER D N 1
ATOM 8899 C CA . SER D 1 290 ? 61.320 -13.749 57.138 1.00 28.94 270 SER D CA 1
ATOM 8900 C C . SER D 1 290 ? 62.360 -12.899 57.859 1.00 28.31 270 SER D C 1
ATOM 8901 O O . SER D 1 290 ? 62.314 -11.667 57.797 1.00 27.28 270 SER D O 1
ATOM 8904 N N . HIS D 1 291 ? 63.297 -13.550 58.532 1.00 31.26 271 HIS D N 1
ATOM 8905 C CA . HIS D 1 291 ? 64.378 -12.832 59.191 1.00 28.44 271 HIS D CA 1
ATOM 8906 C C . HIS D 1 291 ? 65.706 -13.034 58.468 1.00 33.78 271 HIS D C 1
ATOM 8907 O O . HIS D 1 291 ? 66.776 -12.897 59.076 1.00 28.77 271 HIS D O 1
ATOM 8914 N N . ALA D 1 292 ? 65.654 -13.356 57.169 1.00 30.33 272 ALA D N 1
ATOM 8915 C CA . ALA D 1 292 ? 66.876 -13.665 56.430 1.00 34.21 272 ALA D CA 1
ATOM 8916 C C . ALA D 1 292 ? 67.814 -12.467 56.388 1.00 26.40 272 ALA D C 1
ATOM 8917 O O . ALA D 1 292 ? 69.038 -12.627 56.472 1.00 31.29 272 ALA D O 1
ATOM 8919 N N . ARG D 1 293 ? 67.257 -11.258 56.269 1.00 24.06 273 ARG D N 1
ATOM 8920 C CA . ARG D 1 293 ? 68.080 -10.056 56.243 1.00 28.12 273 ARG D CA 1
ATOM 8921 C C . ARG D 1 293 ? 68.773 -9.848 57.582 1.00 32.29 273 ARG D C 1
ATOM 8922 O O . ARG D 1 293 ? 69.980 -9.570 57.637 1.00 29.19 273 ARG D O 1
ATOM 8930 N N . LEU D 1 294 ? 68.013 -9.977 58.674 1.00 30.42 274 LEU D N 1
ATOM 8931 C CA . LEU D 1 294 ? 68.585 -9.851 60.009 1.00 28.64 274 LEU D CA 1
ATOM 8932 C C . LEU D 1 294 ? 69.699 -10.866 60.214 1.00 26.46 274 LEU D C 1
ATOM 8933 O O . LEU D 1 294 ? 70.795 -10.524 60.670 1.00 28.89 274 LEU D O 1
ATOM 8938 N N . HIS D 1 295 ? 69.437 -12.119 59.861 1.00 24.17 275 HIS D N 1
ATOM 8939 C CA . HIS D 1 295 ? 70.409 -13.165 60.112 1.00 30.62 275 HIS D CA 1
ATOM 8940 C C . HIS D 1 295 ? 71.679 -12.964 59.293 1.00 31.49 275 HIS D C 1
ATOM 8941 O O . HIS D 1 295 ? 72.780 -13.222 59.789 1.00 30.31 275 HIS D O 1
ATOM 8948 N N . ASP D 1 296 ? 71.558 -12.521 58.030 1.00 28.05 276 ASP D N 1
ATOM 8949 C CA . ASP D 1 296 ? 72.766 -12.366 57.229 1.00 30.98 276 ASP D CA 1
ATOM 8950 C C . ASP D 1 296 ? 73.600 -11.189 57.697 1.00 27.18 276 ASP D C 1
ATOM 8951 O O . ASP D 1 296 ? 74.818 -11.181 57.493 1.00 28.00 276 ASP D O 1
ATOM 8956 N N . ALA D 1 297 ? 72.968 -10.171 58.286 1.00 27.66 277 ALA D N 1
ATOM 8957 C CA . ALA D 1 297 ? 73.726 -9.032 58.771 1.00 26.74 277 ALA D CA 1
ATOM 8958 C C . ALA D 1 297 ? 74.335 -9.268 60.150 1.00 35.44 277 ALA D C 1
ATOM 8959 O O . ALA D 1 297 ? 75.280 -8.560 60.513 1.00 32.75 277 ALA D O 1
ATOM 8961 N N . THR D 1 298 ? 73.800 -10.216 60.938 1.00 30.32 278 THR D N 1
ATOM 8962 C CA . THR D 1 298 ? 74.197 -10.339 62.339 1.00 29.73 278 THR D CA 1
ATOM 8963 C C . THR D 1 298 ? 74.401 -11.759 62.838 1.00 27.79 278 THR D C 1
ATOM 8964 O O . THR D 1 298 ? 74.817 -11.907 63.987 1.00 33.72 278 THR D O 1
ATOM 8968 N N . GLY D 1 299 ? 74.108 -12.802 62.063 1.00 28.94 279 GLY D N 1
ATOM 8969 C CA . GLY D 1 299 ? 74.179 -14.166 62.558 1.00 25.91 279 GLY D CA 1
ATOM 8970 C C . GLY D 1 299 ? 73.119 -14.557 63.572 1.00 28.77 279 GLY D C 1
ATOM 8971 O O . GLY D 1 299 ? 73.063 -15.725 63.956 1.00 30.94 279 GLY D O 1
ATOM 8972 N N . TRP D 1 300 ? 72.258 -13.627 63.989 1.00 33.14 280 TRP D N 1
ATOM 8973 C CA . TRP D 1 300 ? 71.240 -13.902 64.996 1.00 32.75 280 TRP D CA 1
ATOM 8974 C C . TRP D 1 300 ? 70.336 -15.055 64.587 1.00 37.22 280 TRP D C 1
ATOM 8975 O O . TRP D 1 300 ? 69.991 -15.200 63.413 1.00 33.33 280 TRP D O 1
ATOM 8986 N N . LYS D 1 301 ? 69.951 -15.876 65.561 1.00 26.69 281 LYS D N 1
ATOM 8987 C CA . LYS D 1 301 ? 68.866 -16.829 65.374 1.00 37.40 281 LYS D CA 1
ATOM 8988 C C . LYS D 1 301 ? 68.137 -16.965 66.697 1.00 37.68 281 LYS D C 1
ATOM 8989 O O . LYS D 1 301 ? 68.710 -16.671 67.753 1.00 41.20 281 LYS D O 1
ATOM 8995 N N . PRO D 1 302 ? 66.866 -17.367 66.679 1.00 34.17 282 PRO D N 1
ATOM 8996 C CA . PRO D 1 302 ? 66.161 -17.590 67.948 1.00 37.66 282 PRO D CA 1
ATOM 8997 C C . PRO D 1 302 ? 66.794 -18.747 68.704 1.00 40.61 282 PRO D C 1
ATOM 8998 O O . PRO D 1 302 ? 67.183 -19.758 68.116 1.00 44.63 282 PRO D O 1
ATOM 9002 N N . GLU D 1 303 ? 66.934 -18.579 70.017 1.00 46.81 283 GLU D N 1
ATOM 9003 C CA . GLU D 1 303 ? 67.520 -19.617 70.848 1.00 46.94 283 GLU D CA 1
ATOM 9004 C C . GLU D 1 303 ? 66.526 -20.247 71.812 1.00 48.02 283 GLU D C 1
ATOM 9005 O O . GLU D 1 303 ? 66.815 -21.315 72.361 1.00 47.28 283 GLU D O 1
ATOM 9011 N N . ILE D 1 304 ? 65.370 -19.629 72.026 1.00 40.17 284 ILE D N 1
ATOM 9012 C CA . ILE D 1 304 ? 64.420 -20.061 73.042 1.00 44.20 284 ILE D CA 1
ATOM 9013 C C . ILE D 1 304 ? 63.234 -20.705 72.341 1.00 46.76 284 ILE D C 1
ATOM 9014 O O . ILE D 1 304 ? 62.577 -20.070 71.510 1.00 39.92 284 ILE D O 1
ATOM 9019 N N . THR D 1 305 ? 62.959 -21.963 72.687 1.00 46.33 285 THR D N 1
ATOM 9020 C CA . THR D 1 305 ? 61.837 -22.713 72.066 1.00 43.04 285 THR D CA 1
ATOM 9021 C C . THR D 1 305 ? 60.495 -22.179 72.577 1.00 44.70 285 THR D C 1
ATOM 9022 O O . THR D 1 305 ? 60.454 -21.607 73.679 1.00 42.02 285 THR D O 1
ATOM 9026 N N . ILE D 1 306 ? 59.429 -22.403 71.808 1.00 46.72 286 ILE D N 1
ATOM 9027 C CA . ILE D 1 306 ? 58.064 -21.944 72.199 1.00 48.44 286 ILE D CA 1
ATOM 9028 C C . ILE D 1 306 ? 57.691 -22.573 73.548 1.00 47.39 286 ILE D C 1
ATOM 9029 O O . ILE D 1 306 ? 57.157 -21.851 74.402 1.00 48.29 286 ILE D O 1
ATOM 9034 N N . LYS D 1 307 ? 57.977 -23.866 73.727 1.00 43.43 287 LYS D N 1
ATOM 9035 C CA . LYS D 1 307 ? 57.669 -24.580 74.992 1.00 51.90 287 LYS D CA 1
ATOM 9036 C C . LYS D 1 307 ? 58.325 -23.841 76.162 1.00 50.64 287 LYS D C 1
ATOM 9037 O O . LYS D 1 307 ? 57.619 -23.531 77.133 1.00 48.86 287 LYS D O 1
ATOM 9043 N N . GLN D 1 308 ? 59.628 -23.566 76.051 1.00 48.51 288 GLN D N 1
ATOM 9044 C CA . GLN D 1 308 ? 60.392 -22.862 77.115 1.00 47.19 288 GLN D CA 1
ATOM 9045 C C . GLN D 1 308 ? 59.726 -21.518 77.424 1.00 49.64 288 GLN D C 1
ATOM 9046 O O . GLN D 1 308 ? 59.607 -21.179 78.609 1.00 44.23 288 GLN D O 1
ATOM 9052 N N . SER D 1 309 ? 59.327 -20.780 76.385 1.00 46.52 289 SER D N 1
ATOM 9053 C CA . SER D 1 309 ? 58.678 -19.458 76.577 1.00 44.27 289 SER D CA 1
ATOM 9054 C C . SER D 1 309 ? 57.365 -19.631 77.345 1.00 51.46 289 SER D C 1
ATOM 9055 O O . SER D 1 309 ? 57.112 -18.843 78.270 1.00 49.40 289 SER D O 1
ATOM 9058 N N . LEU D 1 310 ? 56.563 -20.622 76.955 1.00 47.62 290 LEU D N 1
ATOM 9059 C CA . LEU D 1 310 ? 55.255 -20.874 77.611 1.00 50.35 290 LEU D CA 1
ATOM 9060 C C . LEU D 1 310 ? 55.476 -21.253 79.079 1.00 46.79 290 LEU D C 1
ATOM 9061 O O . LEU D 1 310 ? 54.735 -20.747 79.931 1.00 48.16 290 LEU D O 1
ATOM 9066 N N . ARG D 1 311 ? 56.470 -22.102 79.352 1.00 55.11 291 ARG D N 1
ATOM 9067 C CA . ARG D 1 311 ? 56.750 -22.556 80.740 1.00 54.67 291 ARG D CA 1
ATOM 9068 C C . ARG D 1 311 ? 57.054 -21.332 81.610 1.00 55.40 291 ARG D C 1
ATOM 9069 O O . ARG D 1 311 ? 56.578 -21.291 82.754 1.00 55.41 291 ARG D O 1
ATOM 9077 N N . ALA D 1 312 ? 57.815 -20.378 81.066 1.00 55.73 292 ALA D N 1
ATOM 9078 C CA . ALA D 1 312 ? 58.213 -19.153 81.798 1.00 54.59 292 ALA D CA 1
ATOM 9079 C C . ALA D 1 312 ? 57.022 -18.199 81.949 1.00 52.45 292 ALA D C 1
ATOM 9080 O O . ALA D 1 312 ? 56.923 -17.545 82.999 1.00 53.42 292 ALA D O 1
ATOM 9082 N N . ILE D 1 313 ? 56.145 -18.082 80.912 1.00 52.25 293 ILE D N 1
ATOM 9083 C CA . ILE D 1 313 ? 54.957 -17.179 80.976 1.00 55.67 293 ILE D CA 1
ATOM 9084 C C . ILE D 1 313 ? 53.971 -17.732 82.010 1.00 60.56 293 ILE D C 1
ATOM 9085 O O . ILE D 1 313 ? 53.336 -16.926 82.713 1.00 57.89 293 ILE D O 1
ATOM 9090 N N . LEU D 1 314 ? 53.869 -19.093 82.105 1.00 55.89 294 LEU D N 1
ATOM 9091 C CA . LEU D 1 314 ? 52.953 -19.737 83.082 1.00 60.10 294 LEU D CA 1
ATOM 9092 C C . LEU D 1 314 ? 53.519 -19.537 84.490 1.00 57.77 294 LEU D C 1
ATOM 9093 O O . LEU D 1 314 ? 52.760 -19.112 85.377 1.00 58.24 294 LEU D O 1
ATOM 9098 N N . SER D 1 315 ? 54.812 -19.816 84.668 1.00 52.42 295 SER D N 1
ATOM 9099 C CA . SER D 1 315 ? 55.470 -19.664 85.991 1.00 59.17 295 SER D CA 1
ATOM 9100 C C . SER D 1 315 ? 55.332 -18.219 86.483 1.00 58.64 295 SER D C 1
ATOM 9101 O O . SER D 1 315 ? 55.037 -18.031 87.673 1.00 63.19 295 SER D O 1
ATOM 9104 N N . ASP D 1 316 ? 55.537 -17.246 85.592 1.00 60.85 296 ASP D N 1
ATOM 9105 C CA . ASP D 1 316 ? 55.433 -15.808 85.955 1.00 64.43 296 ASP D CA 1
ATOM 9106 C C . ASP D 1 316 ? 53.977 -15.471 86.290 1.00 65.47 296 ASP D C 1
ATOM 9107 O O . ASP D 1 316 ? 53.758 -14.622 87.170 1.00 65.90 296 ASP D O 1
ATOM 9112 N N . TRP D 1 317 ? 53.024 -16.107 85.606 1.00 63.19 297 TRP D N 1
ATOM 9113 C CA . TRP D 1 317 ? 51.590 -15.838 85.886 1.00 64.10 297 TRP D CA 1
ATOM 9114 C C . TRP D 1 317 ? 51.187 -16.544 87.184 1.00 65.26 297 TRP D C 1
ATOM 9115 O O . TRP D 1 317 ? 50.372 -15.979 87.933 1.00 64.10 297 TRP D O 1
ATOM 9126 N N . GLU D 1 318 ? 51.755 -17.727 87.436 1.00 61.30 298 GLU D N 1
ATOM 9127 C CA . GLU D 1 318 ? 51.458 -18.488 88.677 1.00 60.82 298 GLU D CA 1
ATOM 9128 C C . GLU D 1 318 ? 51.714 -17.578 89.881 1.00 69.36 298 GLU D C 1
ATOM 9129 O O . GLU D 1 318 ? 50.821 -17.465 90.740 1.00 70.80 298 GLU D O 1
ATOM 9131 N N . SER D 1 319 ? 52.892 -16.949 89.924 1.00 67.01 299 SER D N 1
ATOM 9132 C CA . SER D 1 319 ? 53.268 -16.036 91.035 1.00 67.54 299 SER D CA 1
ATOM 9133 C C . SER D 1 319 ? 52.393 -14.779 90.989 1.00 68.92 299 SER D C 1
ATOM 9134 O O . SER D 1 319 ? 52.079 -14.238 92.061 1.00 74.75 299 SER D O 1
ATOM 9137 N N . ARG D 1 320 ? 52.017 -14.345 89.784 1.00 73.21 300 ARG D N 1
ATOM 9138 C CA . ARG D 1 320 ? 51.159 -13.145 89.608 1.00 68.37 300 ARG D CA 1
ATOM 9139 C C . ARG D 1 320 ? 49.733 -13.478 90.061 1.00 69.78 300 ARG D C 1
ATOM 9140 O O . ARG D 1 320 ? 49.001 -12.521 90.380 1.00 70.84 300 ARG D O 1
#

Secondary structure (DSSP, 8-state):
-----EEEEEETTTSHHHHHHHHHHHHS--SEEEPP--S---TT-GGGTTTS-SSPPSEEEE--S---HHHHHH-HHHHHIIIIIHHHHHHHHHHHHT--SEEEEE--GGGGBS--GGGPSB-TTSPPB--SHHHHHHHHHHHHHHHHHHHH--EEEEEEE-EEE-TT--TTSHHHHHHHHHHHHHTTSS-SEEEES----EEEEEEHHHHHHHHHHHHHHPPTT-EEEE--S-EEEHHHHHHHHHHHHT---EEEE----S--B--B--HHHHHHH-----S-HHHHHHHHHHHHHHH-/-EEEEEE-TTSHHHHHHHHHHHHS--SEEEPP--S---TT-GGGTTTS-SS--SEEEE--S---HHHHHH-HHHHHIIIIIHHHHHHHHHHHHT--SEEEEE--GGGSB---GGGPSB-TTSPPB--SHHHHHHHHHHHHHHHHHHHH--EEEEEEE-EEE-TT--TTSHHHHHHHHHHHHHTTSS-SEEEES----EEEEEEHHHHHHHHHHHHHHPPTT-EEEE--S-EEEHHHHHHHHHHHHT---EEEE--PPPS--B--B--HHHHHHH-----S-HHHHHHHHHHHHHHH-/-EEEEE-TTSHHHHHHHHHHHSS--S-EE----S---TT-GGGGGGG-SSPPSEEEE--S---HHHHHH-HHHHHIIIIIHHHHHHHHHHHHT--SEEEEE--GGGGB---GGGPSB-TTSPPB--SHHHHHHHHHHHHHHHHHHHH--EEEEEEE-EEE-TT--TTSHHHHHHHHHHHHHTTSS-SEEE-S--S-EEEEEEHHHHHHHHHHHHHHPPTT-EEEE--S-EEEHHHHHHHHHHHHT---EEE----B--B--HHHHHHH-----S-HHHHHHHHHHHH--/-EEEEEE-TTSHHHHHHHHHHHHS--SEEEPP--S---TT-GGGTTTS-SS--SEEEE--S---HHHHHH-HHHHHIIIIIHHHHHHHHHHHHT--SEEEEE--GGGGB---GGGPSB-TTSPPB--SHHHHHHHHHHHHHHHHHHHH--EEEEEEE-EEE-TT--TTSHHHHHHHHHHHHHTTSS-SEEEES--S-EEEEEEHHHHHHHHHHHHHHPPTT-EEEE--S-EEEHHHHHHHHHHHTT---EEEE----B--B--HHHHHHH-----S-HHHHHHHHHHHHHH-

B-factor: mean 35.34, std 14.67, range [11.9, 89.68]

Radius of gyration: 38.82 Å; Cα contacts (8 Å, |Δi|>4): 2404; chains: 4; bounding box: 94×76×113 Å

Foldseek 3Di:
DADCAFEEEEPPLVADLNVVLVVCVVPDRANYDYDDQPDDAALLDLVRLQPRPPPQGQEYEYDDADQDQVVCQVPVVRRLCGLAVSLVSNVVNSVVVPHQHEYEYEAAPQQQPADDPVCPPDDPVRDRDHDTSSSVSRVNNLVVQLVCCVVRVYQYEYEHEYAEFAARPDCVPQLLVLLLVLLCVLVVNDDQEAEDAAQQAKTWYAYSVLVSVLRSLCSVWNGRSDYFYRTQQDIDGSVVLSVLLCVLSVHDHYYDYNDHDPHRYYGHDRVVSCVRRVRHGDDDSSNRSNRSNVSSNVVD/DFEEEEPPLVADLNVVLVVVPVPDPAPYDYDDQPDDAALLDLVRQQPRPPPQGQEYEYDDADQDQVVCQVPVPRRLCGLAVSLVSNLVSSVVNPHQHEYEYEAAPLQQPADDPVCPPAEPVRDRDHDGSNSVSRVNNLVVQLVCCVPRVHQYEYEHEYAEFAARPDCVDLLLVLLLVLLCVLVVNDPLEAEDEAQQAKTFYAYSVLQSVLVSLCSVFNGGSDYFYRTQQDIDRSVVLSVLLCVLSVGDHHYDYPYDHDPHRYYGHDRVVSCVRRVRHGDADSSNRSNRSNVSSNVVD/DEEEEPPLVADLNVVLVVVPVPDDDPYDYDDAPDDAALLDLVRLQPGPPPQGQEYEYDDADQDQVVCQVPVPRRLSGLAVSLVSNVVSNVVVVYQHEYEYEAAPLQQPADDPVPPPAEPVRDRDHDTSSSVSRVNNLVVQLVCCVVRVHQYEYEHEYAEFAARPPCPDLLLVLLLVLLCVLVVNDPQEAEDEDQQAWTWYAYSVLVSVLVSLCSVFNGGSDYFYDTQQDIDRRVVLSVLLCVVSVGDHHYHYRRRYYGHDRVVSCVRGVRHGDDDSNNRSCRRNVSSND/DFEEEEPPLVAPLNVVLVVCPVPDDAPYDYDDQPDDAALLDLVRQQCRPPPQGQEYEYDDADDDQVVCQVPVVRRLCGLAVSLVSNVVSSVVNPHAHEYEYEAALQQQPDDDPVCPPDDPPRDGDHDTSNSVSRVNNLVVQLVCCVVRVYQYEYEHEYAEFAQRPDCPDQLLVLLLVLLCVLVVVDPLEAEHAPQQAWTWYAYSVLVSVLRSLCSVFNGGSYYFYDTQQDIDRRVVLSVLLCVLSVHDGHYHYDYNRYYGHDRPVSCVRGVRHGDADSSNRSNRSNVSSNVD

Organism: Pseudomonas aeruginosa (strain ATCC 15692 / DSM 22644 / CIP 104116 / JCM 14847 / LMG 12228 / 1C / PRS 101 / PAO1) (NCBI:txid208964)

InterPro domains:
  IPR016040 NAD(P)-binding domain [PF16363] (36-291)
  IPR036291 NAD(P)-binding domain superfamily [SSF51735] (3-299)

GO terms:
  GO:0009243 O antigen biosynthetic process (P, IDA)
  GO:0070402 NADPH binding (F, EXP)
  GO:0019306 GDP-D-rhamnose biosynthetic process (P, EXP)
  GO:0009103 lipopolysaccharide biosynthetic process (P, IMP)
  GO:0016491 oxidoreductase activity (F, IDA)
  GO:0033705 GDP-4-dehydro-6-deoxy-D-mannose reductase activity (F, IDA)

Sequence (1178 aa):
QGHMTQRLFVTGLSGFVGKHLQAYLAAAHTPWALLPVPHRYDLLEPDSLGDLWPELPDAVIHLAGQTYVPEAFRDPARTLQINLLGTLNLLQALKARGFSGTFLYISSGDVYGQVAEAALPIHEELIPHPRNPYAVSKLAAESLCLQWGITEGWRVLVARPFNHIGPGQKDSFVIASAARQIARMKQGLQANRLEVGDIDVSRDFLDVQDVLSAYLRLLSHGEAGAVYNVCSSGQEQKIRELIELLADIAQVELEIVQDRRAEQRRVRRGSHARLHDATGWKPEITIKQSLRAILSDWESRVTQRLFVTGLSGFVGKHLQAYLAAAHTPWALLPVPHRYDLLEPDSLGDLWPELPDAVIHLAGQTYVPEAFRDPARTLQINLLGTLNLLQQALKARGFSGTFLYISSGDVYGQVAEAALPIHEELIPHPRNPYAVSKLAAESSLCLQWGITEGWRVLVARPFNHIGPGQKDSFVIASAARQIARMKQGLQANRLEVGDIDVSRDFLDVQDVLSAYLRLLSHGEAGAVYNVCSGQEQKIRELIELLADDIAQVELEIVQDMRRAEQRRVRGSHARLHDATGWKPEITIKQSLRAILSDWESRVQRLFVTGLSGFVGKHLQAYLAAAHTPWALLPVPHRYDLLEPDSLGDLWPELPDAVIHLAGQTYVPEAFRDPARTLQINLLGTLNLLQALKARGFSGTFLYISSGDVYGQVAEAALPIHEELIPHPRNPYAVSKLAAESLCLQWGITEGWRVLVARPFNHIGPGQKDSFVIASAARQIARMKQGLQANRLEVGDIDVSRDFLDVQDVLSAYLRLLSSHGEAGAVYNVCSSGQEQKIRELIELLADIAQVELEIVQEQRRVRGSHARLHDATGWKPEITIKQSLRAILSDWESTQRLFVTGLSGFVGKHLQAYLAAAHTPWALLPVPHRYDLLEPDSLGDLWPELPDAVIHLAGQTYVPEAFRDPARTLQINLLGTLNLLQALKARGFSGTFLYISSGDVYGQVAEAALPIHEELIPHPRNPYAVSKLAAESLCLQWGITEGWRVLVARPFNHIGPGQKDSFVIASAARQIARMKQGLQANRLEVGDIDVSRDFLDVQDVLSAYLRLLSHGEAGAVYNVCSGQEQKIRELIELLADIAQVELEIVQDPQRRVRGSHARLHDATGWKPEITIKQSLRAILSDWESR

Nearest PDB structures (foldseek):
  6x3b-assembly1_A  TM=1.003E+00  e=4.396E-66  Pseudomonas aeruginosa
  6x3b-assembly1_B  TM=1.000E+00  e=3.016E-63  Pseudomonas aeruginosa
  6x3b-assembly2_C  TM=1.002E+00  e=3.567E-60  Pseudomonas aeruginosa
  6x3b-assembly2_D  TM=9.969E-01  e=3.567E-60  Pseudomonas aeruginosa
  2pk3-assembly1_B  TM=8.829E-01  e=3.140E-32  Aneurinibacillus thermoaerophilus

Solvent-accessible surface area: 50102 Å² total; per-residue (Å²): 156,86,94,176,85,70,92,0,0,1,0,18,27,103,35,42,21,1,133,50,0,95,61,54,20,90,93,43,180,30,32,18,41,49,15,98,57,60,78,100,54,70,13,49,95,77,132,29,0,44,121,2,3,92,82,2,1,21,1,0,0,4,24,25,35,26,59,83,48,71,46,0,97,167,42,13,27,118,1,0,45,36,6,0,8,0,0,0,18,0,0,69,18,0,86,79,55,0,1,35,21,14,0,0,4,13,3,14,10,59,0,2,21,90,9,69,88,104,35,19,55,4,79,12,103,44,50,22,86,6,80,13,2,24,0,0,0,17,21,2,0,4,11,0,0,29,3,15,13,69,59,55,64,10,65,0,0,0,0,14,8,18,42,32,5,4,37,50,29,62,68,72,86,58,8,11,22,3,0,62,32,0,1,71,12,92,87,66,92,48,70,67,105,2,112,14,61,50,4,82,12,7,51,0,16,8,18,4,85,5,0,2,26,0,0,12,96,0,4,50,89,6,117,66,49,21,21,2,0,0,0,19,28,117,49,37,113,5,90,88,4,0,96,44,0,10,105,37,3,163,24,158,38,97,46,33,99,101,147,87,31,77,25,80,90,19,59,0,21,41,55,80,0,80,116,34,7,46,3,141,33,141,38,87,46,108,88,2,0,106,40,7,9,65,41,42,98,98,129,55,150,81,106,0,1,0,0,18,28,101,33,36,24,1,133,31,0,94,58,53,18,90,85,48,197,37,74,18,43,46,17,99,55,67,62,214,39,55,13,76,94,79,146,21,0,47,94,1,4,98,89,64,3,58,0,0,0,3,23,24,34,19,90,77,44,71,31,0,92,160,43,13,28,108,0,0,48,24,5,0,8,0,0,0,19,0,0,65,15,0,101,94,86,46,5,81,20,14,0,0,4,14,3,16,9,61,0,3,18,99,16,68,72,106,41,18,55,4,69,12,114,41,44,21,94,6,70,14,2,22,0,0,0,14,24,3,0,4,11,0,0,26,2,13,13,67,53,60,63,12,64,1,0,0,0,13,8,17,45,33,3,5,38,46,24,102,62,62,97,59,8,9,22,3,0,67,29,0,1,73,9,96,56,63,90,49,79,56,149,3,118,18,52,52,5,74,11,10,49,0,13,7,12,0,61,3,0,0,17,0,1,12,90,0,3,41,99,6,123,58,42,15,20,5,0,0,0,12,27,106,45,33,88,5,87,99,3,0,75,48,0,7,93,31,1,160,16,147,39,120,49,21,97,117,123,57,88,35,131,24,130,67,19,60,0,19,40,66,82,0,64,132,39,7,49,10,129,43,143,52,78,44,78,99,2,0,119,44,5,2,66,45,28,59,100,134,76,128,78,0,1,1,0,19,30,106,31,42,22,1,130,37,0,94,59,55,20,65,99,39,181,36,89,27,61,52,16,91,58,68,71,236,46,59,13,50,101,78,146,25,0,49,81,2,6,97,92,52,2,43,1,0,0,3,23,22,34,28,84,67,48,68,44,0,90,170,42,12,29,122,0,0,44,36,4,0,8,0,0,0,20,1,0,68,16,0,106,92,84,50,6,80,23,13,0,0,4,12,3,14,10,58,0,3,19,101,14,69,91,104,36,20,56,4,77,16,116,42,46,19,84,6,88,14,2,23,0,0,0,12,25,2,0,4,10,0,0,27,3,15,12,70,60,56,66,18,65,1,0,0,0,14,9,16,57,32,3,4,36,54,22,89,66,60,87,65,10,5,26,3,0,65,44,0,6,99,20,128,115,67,58,44,76,50,57,3,85,20,67,91,5,85,16,5,60,0,19,8,13,1,73,5,1,0,30,0,0,16,59,0,4,50,39,6,126,59,45,18,18,4,0,0,0,17,19,110,46,46,117,5,86,101,3,0,74,39,0,8,93,32,4,149,22,166,33,62,54,50,139,112,28,96,94,18,58,1,19,16,66,88,0,31,47,18,0,9,7,97,39,137,54,76,48,93,97,2,0,123,43,4,14,78,64,87,52,142,137,89,100,0,1,0,0,18,28,92,32,38,19,1,139,50,0,85,60,61,19,92,97,42,115,30,78,20,40,46,13,96,53,67,68,217,51,63,13,73,101,80,142,25,0,48,98,1,3,97,78,64,2,53,0,0,0,3,24,24,33,16,89,98,49,70,31,0,88,161,43,15,29,107,0,0,47,26,6,0,8,0,0,0,20,0,0,68,14,0,102,94,86,45,6,82,21,14,0,0,6,11,4,14,8,59,0,2,16,109,16,67,95,104,40,21,55,2,68,15,107,42,49,16,88,7,92,16,2,22,0,0,0,17,24,2,0,4,10,0,0,25,3,13,14,67,58,55,64,12,63,1,0,0,0,14,7,19,49,33,4,2,39,57,22,47,61,64,94,58,7,2,28,6,0,77,35,1,14,104,20,141,83,66,69,45,75,46,53,3,56,21,45,119,12,68,20,4,52,0,23,8,18,2,74,1,1,2,28,0,0,15,89,0,2,44,95,6,121,58,44,12,18,4,0,0,0,14,28,126,41,45,76,10,77,102,4,5,93,46,0,8,92,36,6,153,30,99,40,118,60,71,76,94,168,77,114,72,16,55,1,20,16,66,85,0,69,130,36,9,52,12,94,45,137,46,77,53,76,98,4,0,127,44,2,12,70,54,48,76,108,91